Protein AF-0000000075193125 (afdb_homodimer)

Structure (mmCIF, N/CA/C/O backbone):
data_AF-0000000075193125-model_v1
#
loop_
_entity.id
_entity.type
_entity.pdbx_description
1 polymer 'Glycosyltransferase family 1 protein'
#
loop_
_atom_site.group_PDB
_atom_site.id
_atom_site.type_symbol
_atom_site.label_atom_id
_atom_site.label_alt_id
_atom_site.label_comp_id
_atom_site.label_asym_id
_atom_site.label_entity_id
_atom_site.label_seq_id
_atom_site.pdbx_PDB_ins_code
_atom_site.Cartn_x
_atom_site.Cartn_y
_atom_site.Cartn_z
_atom_site.occupancy
_atom_site.B_iso_or_equiv
_atom_site.auth_seq_id
_atom_site.auth_comp_id
_atom_site.auth_asym_id
_atom_site.auth_atom_id
_atom_site.pdbx_PDB_model_num
ATOM 1 N N . MET A 1 1 ? -21.844 15.625 8.781 1 91.94 1 MET A N 1
ATOM 2 C CA . MET A 1 1 ? -22.531 16.781 8.203 1 91.94 1 MET A CA 1
ATOM 3 C C . MET A 1 1 ? -21.875 17.203 6.895 1 91.94 1 MET A C 1
ATOM 5 O O . MET A 1 1 ? -22.562 17.656 5.973 1 91.94 1 MET A O 1
ATOM 9 N N . ALA A 1 2 ? -20.516 16.922 6.785 1 94.25 2 ALA A N 1
ATOM 10 C CA . ALA A 1 2 ? -19.859 17.203 5.504 1 94.25 2 ALA A CA 1
ATOM 11 C C . ALA A 1 2 ? -20.484 16.344 4.395 1 94.25 2 ALA A C 1
ATOM 13 O O . ALA A 1 2 ? -20.734 16.844 3.295 1 94.25 2 ALA A O 1
ATOM 14 N N . LEU A 1 3 ? -20.688 15.117 4.684 1 96.38 3 LEU A N 1
ATOM 15 C CA . LEU A 1 3 ? -21.312 14.25 3.693 1 96.38 3 LEU A CA 1
ATOM 16 C C . LEU A 1 3 ? -22.75 14.688 3.424 1 96.38 3 LEU A C 1
ATOM 18 O O . LEU A 1 3 ? -23.188 14.719 2.271 1 96.38 3 LEU A O 1
ATOM 22 N N . ALA A 1 4 ? -23.516 14.961 4.473 1 95.25 4 ALA A N 1
ATOM 23 C CA . ALA A 1 4 ? -24.891 15.422 4.297 1 95.25 4 ALA A CA 1
ATOM 24 C C . ALA A 1 4 ? -24.953 16.641 3.385 1 95.25 4 ALA A C 1
ATOM 26 O O . ALA A 1 4 ? -25.812 16.734 2.516 1 95.25 4 ALA A O 1
ATOM 27 N N . TRP A 1 5 ? -24.016 17.547 3.623 1 95.69 5 TRP A N 1
ATOM 28 C CA . TRP A 1 5 ? -23.922 18.75 2.797 1 95.69 5 TRP A CA 1
ATOM 29 C C . TRP A 1 5 ? -23.672 18.391 1.336 1 95.69 5 TRP A C 1
ATOM 31 O O . TRP A 1 5 ? -24.344 18.906 0.439 1 95.69 5 TRP A O 1
ATOM 41 N N . THR A 1 6 ? -22.797 17.453 1.043 1 96.69 6 THR A N 1
ATOM 42 C CA . THR A 1 6 ? -22.484 17.031 -0.316 1 96.69 6 THR A CA 1
ATOM 43 C C . THR A 1 6 ? -23.688 16.344 -0.96 1 96.69 6 THR A C 1
ATOM 45 O O . THR A 1 6 ? -24.016 16.625 -2.117 1 96.69 6 THR A O 1
ATOM 48 N N . VAL A 1 7 ? -24.328 15.477 -0.215 1 96.19 7 VAL A N 1
ATOM 49 C CA . VAL A 1 7 ? -25.5 14.766 -0.72 1 96.19 7 VAL A CA 1
ATOM 50 C C . VAL A 1 7 ? -26.594 15.773 -1.088 1 96.19 7 VAL A C 1
ATOM 52 O O . VAL A 1 7 ? -27.219 15.664 -2.148 1 96.19 7 VAL A O 1
ATOM 55 N N . GLY A 1 8 ? -26.844 16.734 -0.189 1 93.75 8 GLY A N 1
ATOM 56 C CA . GLY A 1 8 ? -27.828 17.766 -0.475 1 93.75 8 GLY A CA 1
ATOM 57 C C . GLY A 1 8 ? -27.562 18.5 -1.771 1 93.75 8 GLY A C 1
ATOM 58 O O . GLY A 1 8 ? -28.469 18.719 -2.572 1 93.75 8 GLY A O 1
ATOM 59 N N . ARG A 1 9 ? -26.344 18.844 -1.988 1 93.19 9 ARG A N 1
ATOM 60 C CA . ARG A 1 9 ? -25.969 19.578 -3.189 1 93.19 9 ARG A CA 1
ATOM 61 C C . ARG A 1 9 ? -26.203 18.75 -4.441 1 93.19 9 ARG A C 1
ATOM 63 O O . ARG A 1 9 ? -26.656 19.266 -5.461 1 93.19 9 ARG A O 1
ATOM 70 N N . VAL A 1 10 ? -25.844 17.469 -4.34 1 95.56 10 VAL A N 1
ATOM 71 C CA . VAL A 1 10 ? -26.016 16.594 -5.484 1 95.56 10 VAL A CA 1
ATOM 72 C C . VAL A 1 10 ? -27.5 16.375 -5.762 1 95.56 10 VAL A C 1
ATOM 74 O O . VAL A 1 10 ? -27.938 16.391 -6.918 1 95.56 10 VAL A O 1
ATOM 77 N N . LEU A 1 11 ? -28.297 16.172 -4.727 1 94.06 11 LEU A N 1
ATOM 78 C CA . LEU A 1 11 ? -29.719 15.938 -4.887 1 94.06 11 LEU A CA 1
ATOM 79 C C . LEU A 1 11 ? -30.406 17.156 -5.473 1 94.06 11 LEU A C 1
ATOM 81 O O . LEU A 1 11 ? -31.359 17.031 -6.258 1 94.06 11 LEU A O 1
ATOM 85 N N . GLU A 1 12 ? -29.953 18.312 -5.102 1 91.25 12 GLU A N 1
ATOM 86 C CA . GLU A 1 12 ? -30.531 19.547 -5.617 1 91.25 12 GLU A CA 1
ATOM 87 C C . GLU A 1 12 ? -30.328 19.656 -7.125 1 91.25 12 GLU A C 1
ATOM 89 O O . GLU A 1 12 ? -31.172 20.219 -7.828 1 91.25 12 GLU A O 1
ATOM 94 N N . ARG A 1 13 ? -29.312 19.125 -7.555 1 90.19 13 ARG A N 1
ATOM 95 C CA . ARG A 1 13 ? -28.969 19.219 -8.969 1 90.19 13 ARG A CA 1
ATOM 96 C C . ARG A 1 13 ? -29.516 18.031 -9.75 1 90.19 13 ARG A C 1
ATOM 98 O O . ARG A 1 13 ? -29.469 18.016 -10.977 1 90.19 13 ARG A O 1
ATOM 105 N N . SER A 1 14 ? -29.938 17.109 -8.984 1 87.12 14 SER A N 1
ATOM 106 C CA . SER A 1 14 ? -30.391 15.883 -9.633 1 87.12 14 SER A CA 1
ATOM 107 C C . SER A 1 14 ? -31.797 16.047 -10.195 1 87.12 14 SER A C 1
ATOM 109 O O . SER A 1 14 ? -32.688 16.594 -9.539 1 87.12 14 SER A O 1
ATOM 111 N N . VAL A 1 15 ? -31.969 15.453 -11.391 1 79.19 15 VAL A N 1
ATOM 112 C CA . VAL A 1 15 ? -33.281 15.477 -12.039 1 79.19 15 VAL A CA 1
ATOM 113 C C . VAL A 1 15 ? -34.188 14.453 -11.391 1 79.19 15 VAL A C 1
ATOM 115 O O . VAL A 1 15 ? -35.406 14.68 -11.273 1 79.19 15 VAL A O 1
ATOM 118 N N . ALA A 1 16 ? -33.594 13.289 -11.039 1 76.56 16 ALA A N 1
ATOM 119 C CA . ALA A 1 16 ? -34.375 12.195 -10.469 1 76.56 16 ALA A CA 1
ATOM 120 C C . ALA A 1 16 ? -34.938 12.578 -9.102 1 76.56 16 ALA A C 1
ATOM 122 O O . ALA A 1 16 ? -35.875 11.945 -8.609 1 76.56 16 ALA A O 1
ATOM 123 N N . GLY A 1 17 ? -34.438 13.641 -8.508 1 79.69 17 GLY A N 1
ATOM 124 C CA . GLY A 1 17 ? -34.875 14.086 -7.195 1 79.69 17 GLY A CA 1
ATOM 125 C C . GLY A 1 17 ? -34.5 13.133 -6.082 1 79.69 17 GLY A C 1
ATOM 126 O O . GLY A 1 17 ? -33.688 12.219 -6.289 1 79.69 17 GLY A O 1
ATOM 127 N N . GLY A 1 18 ? -34.844 13.422 -4.793 1 87.94 18 GLY A N 1
ATOM 128 C CA . GLY A 1 18 ? -34.562 12.648 -3.59 1 87.94 18 GLY A CA 1
ATOM 129 C C . GLY A 1 18 ? -34.562 13.5 -2.332 1 87.94 18 GLY A C 1
ATOM 130 O O . GLY A 1 18 ? -34.719 14.719 -2.396 1 87.94 18 GLY A O 1
ATOM 131 N N . SER A 1 19 ? -34.625 12.734 -1.32 1 91.38 19 SER A N 1
ATOM 132 C CA . SER A 1 19 ? -34.594 13.445 -0.047 1 91.38 19 SER A CA 1
ATOM 133 C C . SER A 1 19 ? -33.562 12.828 0.904 1 91.38 19 SER A C 1
ATOM 135 O O . SER A 1 19 ? -33.156 11.672 0.732 1 91.38 19 SER A O 1
ATOM 137 N N . LEU A 1 20 ? -33.094 13.656 1.726 1 94.62 20 LEU A N 1
ATOM 138 C CA . LEU A 1 20 ? -32.125 13.258 2.752 1 94.62 20 LEU A CA 1
ATOM 139 C C . LEU A 1 20 ? -32.719 13.484 4.148 1 94.62 20 LEU A C 1
ATOM 141 O O . LEU A 1 20 ? -33.281 14.539 4.422 1 94.62 20 LEU A O 1
ATOM 145 N N . GLN A 1 21 ? -32.625 12.484 4.957 1 94.94 21 GLN A N 1
ATOM 146 C CA . GLN A 1 21 ? -32.969 12.602 6.371 1 94.94 21 GLN A CA 1
ATOM 147 C C . GLN A 1 21 ? -31.75 12.336 7.254 1 94.94 21 GLN A C 1
ATOM 149 O O . GLN A 1 21 ? -30.984 11.406 6.996 1 94.94 21 GLN A O 1
ATOM 154 N N . VAL A 1 22 ? -31.609 13.172 8.242 1 95.62 22 VAL A N 1
ATOM 155 C CA . VAL A 1 22 ? -30.453 13.062 9.125 1 95.62 22 VAL A CA 1
ATOM 156 C C . VAL A 1 22 ? -30.906 12.609 10.516 1 95.62 22 VAL A C 1
ATOM 158 O O . VAL A 1 22 ? -31.844 13.172 11.078 1 95.62 22 VAL A O 1
ATOM 161 N N . TYR A 1 23 ? -30.328 11.516 10.969 1 94.69 23 TYR A N 1
ATOM 162 C CA . TYR A 1 23 ? -30.516 11.023 12.336 1 94.69 23 TYR A CA 1
ATOM 163 C C . TYR A 1 23 ? -29.281 11.32 13.188 1 94.69 23 TYR A C 1
ATOM 165 O O . TYR A 1 23 ? -28.188 10.844 12.891 1 94.69 23 TYR A O 1
ATOM 173 N N . ALA A 1 24 ? -29.391 12.125 14.188 1 93.62 24 ALA A N 1
ATOM 174 C CA . ALA A 1 24 ? -28.266 12.5 15.047 1 93.62 24 ALA A CA 1
ATOM 175 C C . ALA A 1 24 ? -28.766 12.938 16.422 1 93.62 24 ALA A C 1
ATOM 177 O O . ALA A 1 24 ? -29.906 13.352 16.578 1 93.62 24 ALA A O 1
ATOM 178 N N . PRO A 1 25 ? -27.875 12.742 17.422 1 90.62 25 PRO A N 1
ATOM 179 C CA . PRO A 1 25 ? -28.234 13.336 18.703 1 90.62 25 PRO A CA 1
ATOM 180 C C . PRO A 1 25 ? -28.438 14.844 18.641 1 90.62 25 PRO A C 1
ATOM 182 O O . PRO A 1 25 ? -27.688 15.531 17.938 1 90.62 25 PRO A O 1
ATOM 185 N N . SER A 1 26 ? -29.453 15.25 19.234 1 88.56 26 SER A N 1
ATOM 186 C CA . SER A 1 26 ? -29.766 16.672 19.281 1 88.56 26 SER A CA 1
ATOM 187 C C . SER A 1 26 ? -29.906 17.172 20.719 1 88.56 26 SER A C 1
ATOM 189 O O . SER A 1 26 ? -30.531 16.484 21.547 1 88.56 26 SER A O 1
ATOM 191 N N . PRO A 1 27 ? -29.375 18.391 21.172 1 88.94 27 PRO A N 1
ATOM 192 C CA . PRO A 1 27 ? -28.594 19.266 20.297 1 88.94 27 PRO A CA 1
ATOM 193 C C . PRO A 1 27 ? -27.234 18.672 19.953 1 88.94 27 PRO A C 1
ATOM 195 O O . PRO A 1 27 ? -26.734 17.812 20.656 1 88.94 27 PRO A O 1
ATOM 198 N N . PHE A 1 28 ? -26.688 19.109 18.781 1 91.62 28 PHE A N 1
ATOM 199 C CA . PHE A 1 28 ? -25.344 18.719 18.391 1 91.62 28 PHE A CA 1
ATOM 200 C C . PHE A 1 28 ? -24.344 19.109 19.469 1 91.62 28 PHE A C 1
ATOM 202 O O . PHE A 1 28 ? -24.5 20.125 20.141 1 91.62 28 PHE A O 1
ATOM 209 N N . GLY A 1 29 ? -23.375 18.266 19.594 1 89 29 GLY A N 1
ATOM 210 C CA . GLY A 1 29 ? -22.344 18.562 20.562 1 89 29 GLY A CA 1
ATOM 211 C C . GLY A 1 29 ? -21.484 19.75 20.188 1 89 29 GLY A C 1
ATOM 212 O O . GLY A 1 29 ? -21.328 20.062 19 1 89 29 GLY A O 1
ATOM 213 N N . PHE A 1 30 ? -20.984 20.469 21.234 1 92.94 30 PHE A N 1
ATOM 214 C CA . PHE A 1 30 ? -20 21.531 21.094 1 92.94 30 PHE A CA 1
ATOM 215 C C . PHE A 1 30 ? -20.531 22.641 20.188 1 92.94 30 PHE A C 1
ATOM 217 O O . PHE A 1 30 ? -19.781 23.203 19.375 1 92.94 30 PHE A O 1
ATOM 224 N N . ASP A 1 31 ? -21.812 22.891 20.234 1 91.5 31 ASP A N 1
ATOM 225 C CA . ASP A 1 31 ? -22.5 23.984 19.547 1 91.5 31 ASP A CA 1
ATOM 226 C C . ASP A 1 31 ? -22.359 23.844 18.031 1 91.5 31 ASP A C 1
ATOM 228 O O . ASP A 1 31 ? -22.219 24.844 17.328 1 91.5 31 ASP A O 1
ATOM 232 N N . PHE A 1 32 ? -22.328 22.688 17.594 1 94.38 32 PHE A N 1
ATOM 233 C CA . PHE A 1 32 ? -22.125 22.453 16.156 1 94.38 32 PHE A CA 1
ATOM 234 C C . PHE A 1 32 ? -23.359 22.891 15.367 1 94.38 32 PHE A C 1
ATOM 236 O O . PHE A 1 32 ? -23.281 23.109 14.164 1 94.38 32 PHE A O 1
ATOM 243 N N . GLN A 1 33 ? -24.5 22.984 16.031 1 93.56 33 GLN A N 1
ATOM 244 C CA . GLN A 1 33 ? -25.688 23.453 15.344 1 93.56 33 GLN A CA 1
ATOM 245 C C . GLN A 1 33 ? -25.484 24.828 14.727 1 93.56 33 GLN A C 1
ATOM 247 O O . GLN A 1 33 ? -26 25.125 13.648 1 93.56 33 GLN A O 1
ATOM 252 N N . THR A 1 34 ? -24.766 25.641 15.438 1 94.38 34 THR A N 1
ATOM 253 C CA . THR A 1 34 ? -24.484 26.984 14.93 1 94.38 34 THR A CA 1
ATOM 254 C C . THR A 1 34 ? -23.734 26.906 13.594 1 94.38 34 THR A C 1
ATOM 256 O O . THR A 1 34 ? -24.031 27.656 12.664 1 94.38 34 THR A O 1
ATOM 259 N N . VAL A 1 35 ? -22.828 25.969 13.492 1 94.31 35 VAL A N 1
ATOM 260 C CA . VAL A 1 35 ? -22.078 25.781 12.258 1 94.31 35 VAL A CA 1
ATOM 261 C C . VAL A 1 35 ? -23 25.297 11.148 1 94.31 35 VAL A C 1
ATOM 263 O O . VAL A 1 35 ? -22.953 25.812 10.023 1 94.31 35 VAL A O 1
ATOM 266 N N . VAL A 1 36 ? -23.859 24.375 11.469 1 95.31 36 VAL A N 1
ATOM 267 C CA . VAL A 1 36 ? -24.812 23.844 10.508 1 95.31 36 VAL A CA 1
ATOM 268 C C . VAL A 1 36 ? -25.688 24.969 9.945 1 95.31 36 VAL A C 1
ATOM 270 O O . VAL A 1 36 ? -25.891 25.062 8.734 1 95.31 36 VAL A O 1
ATOM 273 N N . ASP A 1 37 ? -26.141 25.828 10.852 1 94.44 37 ASP A N 1
ATOM 274 C CA . ASP A 1 37 ? -27.016 26.922 10.469 1 94.44 37 ASP A CA 1
ATOM 275 C C . ASP A 1 37 ? -26.281 27.969 9.648 1 94.44 37 ASP A C 1
ATOM 277 O O . ASP A 1 37 ? -26.75 28.406 8.602 1 94.44 37 ASP A O 1
ATOM 281 N N . ASP A 1 38 ? -25.141 28.312 10.102 1 93.5 38 ASP A N 1
ATOM 282 C CA . ASP A 1 38 ? -24.359 29.359 9.461 1 93.5 38 ASP A CA 1
ATOM 283 C C . ASP A 1 38 ? -23.953 28.953 8.039 1 93.5 38 ASP A C 1
ATOM 285 O O . ASP A 1 38 ? -23.922 29.797 7.137 1 93.5 38 ASP A O 1
ATOM 289 N N . LEU A 1 39 ? -23.688 27.656 7.871 1 93.81 39 LEU A N 1
ATOM 290 C CA . LEU A 1 39 ? -23.188 27.203 6.582 1 93.81 39 LEU A CA 1
ATOM 291 C C . LEU A 1 39 ? -24.297 26.578 5.746 1 93.81 39 LEU A C 1
ATOM 293 O O . LEU A 1 39 ? -24.062 26.094 4.637 1 93.81 39 LEU A O 1
ATOM 297 N N . ASP A 1 40 ? -25.484 26.562 6.293 1 92.44 40 ASP A N 1
ATOM 298 C CA . ASP A 1 40 ? -26.641 26.016 5.59 1 92.44 40 ASP A CA 1
ATOM 299 C C . ASP A 1 40 ? -26.375 24.594 5.133 1 92.44 40 ASP A C 1
ATOM 301 O O . ASP A 1 40 ? -26.562 24.266 3.959 1 92.44 40 ASP A O 1
ATOM 305 N N . LEU A 1 41 ? -25.844 23.766 6.066 1 94 41 LEU A N 1
ATOM 306 C CA . LEU A 1 41 ? -25.422 22.422 5.723 1 94 41 LEU A CA 1
ATOM 307 C C . LEU A 1 41 ? -26.625 21.5 5.586 1 94 41 LEU A C 1
ATOM 309 O O . LEU A 1 41 ? -26.578 20.5 4.848 1 94 41 LEU A O 1
ATOM 313 N N . TYR A 1 42 ? -27.641 21.734 6.312 1 93.12 42 TYR A N 1
ATOM 314 C CA . TYR A 1 42 ? -28.828 20.891 6.34 1 93.12 42 TYR A CA 1
ATOM 315 C C . TYR A 1 42 ? -30.031 21.688 6.863 1 93.12 42 TYR A C 1
ATOM 317 O O . TYR A 1 42 ? -29.938 22.359 7.887 1 93.12 42 TYR A O 1
ATOM 325 N N . HIS A 1 43 ? -31.141 21.5 6.145 1 89 43 HIS A N 1
ATOM 326 C CA . HIS A 1 43 ? -32.312 22.297 6.484 1 89 43 HIS A CA 1
ATOM 327 C C . HIS A 1 43 ? -33.438 21.438 6.996 1 89 43 HIS A C 1
ATOM 329 O O . HIS A 1 43 ? -34.469 21.953 7.48 1 89 43 HIS A O 1
ATOM 335 N N . GLY A 1 44 ? -33.344 20.219 6.996 1 89.38 44 GLY A N 1
ATOM 336 C CA . GLY A 1 44 ? -34.438 19.344 7.41 1 89.38 44 GLY A CA 1
ATOM 337 C C . GLY A 1 44 ? -34.438 19.078 8.906 1 89.38 44 GLY A C 1
ATOM 338 O O . GLY A 1 44 ? -33.594 19.578 9.641 1 89.38 44 GLY A O 1
ATOM 339 N N . LYS A 1 45 ? -35.469 18.422 9.305 1 92.31 45 LYS A N 1
ATOM 340 C CA . LYS A 1 45 ? -35.594 18 10.703 1 92.31 45 LYS A CA 1
ATOM 341 C C . LYS A 1 45 ? -34.5 16.984 11.055 1 92.31 45 LYS A C 1
ATOM 343 O O . LYS A 1 45 ? -34.188 16.078 10.258 1 92.31 45 LYS A O 1
ATOM 348 N N . ILE A 1 46 ? -33.906 17.219 12.273 1 94.62 46 ILE A N 1
ATOM 349 C CA . ILE A 1 46 ? -32.969 16.234 12.805 1 94.62 46 ILE A CA 1
ATOM 350 C C . ILE A 1 46 ? -33.75 15.18 13.602 1 94.62 46 ILE A C 1
ATOM 352 O O . ILE A 1 46 ? -34.406 15.508 14.586 1 94.62 46 ILE A O 1
ATOM 356 N N . HIS A 1 47 ? -33.625 13.953 13.148 1 94.5 47 HIS A N 1
ATOM 357 C CA . HIS A 1 47 ? -34.344 12.859 13.789 1 94.5 47 HIS A CA 1
ATOM 358 C C . HIS A 1 47 ? -33.5 12.203 14.875 1 94.5 47 HIS A C 1
ATOM 360 O O . HIS A 1 47 ? -32.281 12.297 14.844 1 94.5 47 HIS A O 1
ATOM 366 N N . ASN A 1 48 ? -34.188 11.602 15.805 1 94.12 48 ASN A N 1
ATOM 367 C CA . ASN A 1 48 ? -33.5 10.812 16.828 1 94.12 48 ASN A CA 1
ATOM 368 C C . ASN A 1 48 ? -32.938 9.531 16.234 1 94.12 48 ASN A C 1
ATOM 370 O O . ASN A 1 48 ? -33.625 8.766 15.578 1 94.12 48 ASN A O 1
ATOM 374 N N . PRO A 1 49 ? -31.656 9.336 16.562 1 91.62 49 PRO A N 1
ATOM 375 C CA . PRO A 1 49 ? -31.031 8.117 16.031 1 91.62 49 PRO A CA 1
ATOM 376 C C . PRO A 1 49 ? -31.766 6.848 16.438 1 91.62 49 PRO A C 1
ATOM 378 O O . PRO A 1 49 ? -31.781 5.867 15.695 1 91.62 49 PRO A O 1
ATOM 381 N N . ASP A 1 50 ? -32.375 6.805 17.578 1 90.31 50 ASP A N 1
ATOM 382 C CA . ASP A 1 50 ? -33.062 5.629 18.109 1 90.31 50 ASP A CA 1
ATOM 383 C C . ASP A 1 50 ? -34.312 5.316 17.281 1 90.31 50 ASP A C 1
ATOM 385 O O . ASP A 1 50 ? -34.844 4.215 17.375 1 90.31 50 ASP A O 1
ATOM 389 N N . ASP A 1 51 ? -34.719 6.266 16.5 1 91.94 51 ASP A N 1
ATOM 390 C CA . ASP A 1 51 ? -35.938 6.09 15.727 1 91.94 51 ASP A CA 1
ATOM 391 C C . ASP A 1 51 ? -35.625 5.473 14.359 1 91.94 51 ASP A C 1
ATOM 393 O O . ASP A 1 51 ? -36.531 5.113 13.617 1 91.94 51 ASP A O 1
ATOM 397 N N . LEU A 1 52 ? -34.375 5.352 14.023 1 91.94 52 LEU A N 1
ATOM 398 C CA . LEU A 1 52 ? -34 4.945 12.68 1 91.94 52 LEU A CA 1
ATOM 399 C C . LEU A 1 52 ? -34.594 3.594 12.32 1 91.94 52 LEU A C 1
ATOM 401 O O . LEU A 1 52 ? -35.25 3.457 11.273 1 91.94 52 LEU A O 1
ATOM 405 N N . ILE A 1 53 ? -34.438 2.588 13.195 1 91.31 53 ILE A N 1
ATOM 406 C CA . ILE A 1 53 ? -34.906 1.234 12.914 1 91.31 53 ILE A CA 1
ATOM 407 C C . ILE A 1 53 ? -36.438 1.232 12.758 1 91.31 53 ILE A C 1
ATOM 409 O O . ILE A 1 53 ? -36.969 0.598 11.844 1 91.31 53 ILE A O 1
ATOM 413 N N . ARG A 1 54 ? -37.031 1.899 13.703 1 90.56 54 ARG A N 1
ATOM 414 C CA . ARG A 1 54 ? -38.5 2.016 13.625 1 90.56 54 ARG A CA 1
ATOM 415 C C . ARG A 1 54 ? -38.938 2.623 12.297 1 90.56 54 ARG A C 1
ATOM 417 O O . ARG A 1 54 ? -39.844 2.115 11.648 1 90.56 54 ARG A O 1
ATOM 424 N N . ASP A 1 55 ? -38.281 3.65 11.906 1 91 55 ASP A N 1
ATOM 425 C CA . ASP A 1 55 ? -38.625 4.328 10.664 1 91 55 ASP A CA 1
ATOM 426 C C . ASP A 1 55 ? -38.344 3.443 9.453 1 91 55 ASP A C 1
ATOM 428 O O . ASP A 1 55 ? -39.094 3.457 8.477 1 91 55 ASP A O 1
ATOM 432 N N . LEU A 1 56 ? -37.312 2.656 9.477 1 90.81 56 LEU A N 1
ATOM 433 C CA . LEU A 1 56 ? -36.938 1.755 8.383 1 90.81 56 LEU A CA 1
ATOM 434 C C . LEU A 1 56 ? -38 0.652 8.227 1 90.81 56 LEU A C 1
ATOM 436 O O . LEU A 1 56 ? -38.219 0.167 7.121 1 90.81 56 LEU A O 1
ATOM 440 N N . ARG A 1 57 ? -38.594 0.276 9.312 1 88.56 57 ARG A N 1
ATOM 441 C CA . ARG A 1 57 ? -39.562 -0.819 9.312 1 88.56 57 ARG A CA 1
ATOM 442 C C . ARG A 1 57 ? -40.969 -0.309 9.023 1 88.56 57 ARG A C 1
ATOM 444 O O . ARG A 1 57 ? -41.875 -1.096 8.727 1 88.56 57 ARG A O 1
ATOM 451 N N . SER A 1 58 ? -41.094 0.868 9.203 1 82.62 58 SER A N 1
ATOM 452 C CA . SER A 1 58 ? -42.438 1.419 9.039 1 82.62 58 SER A CA 1
ATOM 453 C C . SER A 1 58 ? -42.969 1.189 7.629 1 82.62 58 SER A C 1
ATOM 455 O O . SER A 1 58 ? -42.25 1.431 6.648 1 82.62 58 SER A O 1
ATOM 457 N N . THR A 1 59 ? -44.125 0.403 7.5 1 66.75 59 THR A N 1
ATOM 458 C CA . THR A 1 59 ? -44.812 0.128 6.227 1 66.75 59 THR A CA 1
ATOM 459 C C . THR A 1 59 ? -45.656 1.313 5.797 1 66.75 59 THR A C 1
ATOM 461 O O . THR A 1 59 ? -46.188 1.334 4.684 1 66.75 59 THR A O 1
ATOM 464 N N . ARG A 1 60 ? -46.125 1.983 6.828 1 56.25 60 ARG A N 1
ATOM 465 C CA . ARG A 1 60 ? -47.062 3.064 6.539 1 56.25 60 ARG A CA 1
ATOM 466 C C . ARG A 1 60 ? -46.438 4.086 5.594 1 56.25 60 ARG A C 1
ATOM 468 O O . ARG A 1 60 ? -47.156 4.914 5.012 1 56.25 60 ARG A O 1
ATOM 475 N N . THR A 1 61 ? -45.156 4.598 5.902 1 57.69 61 THR A N 1
ATOM 476 C CA . THR A 1 61 ? -44.688 5.938 5.574 1 57.69 61 THR A CA 1
ATOM 477 C C . THR A 1 61 ? -44.312 6.031 4.102 1 57.69 61 THR A C 1
ATOM 479 O O . THR A 1 61 ? -43.969 5.027 3.484 1 57.69 61 THR A O 1
ATOM 482 N N . GLU A 1 62 ? -44.875 6.906 3.367 1 63.75 62 GLU A N 1
ATOM 483 C CA . GLU A 1 62 ? -44.594 7.496 2.059 1 63.75 62 GLU A CA 1
ATOM 484 C C . GLU A 1 62 ? -43.094 7.562 1.779 1 63.75 62 GLU A C 1
ATOM 486 O O . GLU A 1 62 ? -42.688 7.824 0.648 1 63.75 62 GLU A O 1
ATOM 491 N N . THR A 1 63 ? -42.344 7.102 2.777 1 73.06 63 THR A N 1
ATOM 492 C CA . THR A 1 63 ? -40.906 7.293 2.537 1 73.06 63 THR A CA 1
ATOM 493 C C . THR A 1 63 ? -40.188 5.949 2.4 1 73.06 63 THR A C 1
ATOM 495 O O . THR A 1 63 ? -40.281 5.109 3.299 1 73.06 63 THR A O 1
ATOM 498 N N . ILE A 1 64 ? -39.75 5.652 1.295 1 83.06 64 ILE A N 1
ATOM 499 C CA . ILE A 1 64 ? -38.906 4.473 1.042 1 83.06 64 ILE A CA 1
ATOM 500 C C . ILE A 1 64 ? -37.438 4.855 1.076 1 83.06 64 ILE A C 1
ATOM 502 O O . ILE A 1 64 ? -37.031 5.797 0.399 1 83.06 64 ILE A O 1
ATOM 506 N N . TYR A 1 65 ? -36.75 4.195 2.037 1 91.38 65 TYR A N 1
ATOM 507 C CA . TYR A 1 65 ? -35.312 4.441 2.156 1 91.38 65 TYR A CA 1
ATOM 508 C C . TYR A 1 65 ? -34.531 3.539 1.215 1 91.38 65 TYR A C 1
ATOM 510 O O . TYR A 1 65 ? -34.562 2.312 1.343 1 91.38 65 TYR A O 1
ATOM 518 N N . ASP A 1 66 ? -33.781 4.156 0.323 1 93 66 ASP A N 1
ATOM 519 C CA . ASP A 1 66 ? -33 3.4 -0.637 1 93 66 ASP A CA 1
ATOM 520 C C . ASP A 1 66 ? -31.562 3.229 -0.142 1 93 66 ASP A C 1
ATOM 522 O O . ASP A 1 66 ? -30.859 2.307 -0.562 1 93 66 ASP A O 1
ATOM 526 N N . ILE A 1 67 ? -31.094 4.191 0.682 1 95.31 67 ILE A N 1
ATOM 527 C CA . ILE A 1 67 ? -29.734 4.191 1.181 1 95.31 67 ILE A CA 1
ATOM 528 C C . ILE A 1 67 ? -29.719 4.535 2.668 1 95.31 67 ILE A C 1
ATOM 530 O O . ILE A 1 67 ? -30.438 5.434 3.107 1 95.31 67 ILE A O 1
ATOM 534 N N . VAL A 1 68 ? -29.016 3.801 3.408 1 95.31 68 VAL A N 1
ATOM 535 C CA . VAL A 1 68 ? -28.734 4.117 4.805 1 95.31 68 VAL A CA 1
ATOM 536 C C . VAL A 1 68 ? -27.234 4.355 4.98 1 95.31 68 VAL A C 1
ATOM 538 O O . VAL A 1 68 ? -26.422 3.5 4.621 1 95.31 68 VAL A O 1
ATOM 541 N N . ILE A 1 69 ? -26.875 5.492 5.461 1 96 69 ILE A N 1
ATOM 542 C CA . ILE A 1 69 ? -25.469 5.844 5.691 1 96 69 ILE A CA 1
ATOM 543 C C . ILE A 1 69 ? -25.203 5.918 7.191 1 96 69 ILE A C 1
ATOM 545 O O . ILE A 1 69 ? -25.859 6.664 7.914 1 96 69 ILE A O 1
ATOM 549 N N . LEU A 1 70 ? -24.234 5.16 7.574 1 95 70 LEU A N 1
ATOM 550 C CA . LEU A 1 70 ? -23.781 5.234 8.961 1 95 70 LEU A CA 1
ATOM 551 C C . LEU A 1 70 ? -22.625 6.215 9.102 1 95 70 LEU A C 1
ATOM 553 O O . LEU A 1 70 ? -21.562 6.016 8.5 1 95 70 LEU A O 1
ATOM 557 N N . GLY A 1 71 ? -22.797 7.266 9.883 1 93 71 GLY A N 1
ATOM 558 C CA . GLY A 1 71 ? -21.828 8.336 10.023 1 93 71 GLY A CA 1
ATOM 559 C C . GLY A 1 71 ? -20.484 7.848 10.547 1 93 71 GLY A C 1
ATOM 560 O O . GLY A 1 71 ? -19.438 8.289 10.078 1 93 71 GLY A O 1
ATOM 561 N N . THR A 1 72 ? -20.5 6.98 11.562 1 91.5 72 THR A N 1
ATOM 562 C CA . THR A 1 72 ? -19.328 6.301 12.109 1 91.5 72 THR A CA 1
ATOM 563 C C . THR A 1 72 ? -19.641 4.832 12.391 1 91.5 72 THR A C 1
ATOM 565 O O . THR A 1 72 ? -20.062 4.484 13.492 1 91.5 72 THR A O 1
ATOM 568 N N . CYS A 1 73 ? -19.312 4.035 11.414 1 91.44 73 CYS A N 1
ATOM 569 C CA . CYS A 1 73 ? -19.703 2.631 11.492 1 91.44 73 CYS A CA 1
ATOM 570 C C . CYS A 1 73 ? -19.094 1.969 12.727 1 91.44 73 CYS A C 1
ATOM 572 O O . CYS A 1 73 ? -19.703 1.089 13.328 1 91.44 73 CYS A O 1
ATOM 574 N N . GLU A 1 74 ? -17.984 2.453 13.102 1 86.31 74 GLU A N 1
ATOM 575 C CA . GLU A 1 74 ? -17.297 1.933 14.281 1 86.31 74 GLU A CA 1
ATOM 576 C C . GLU A 1 74 ? -18.141 2.146 15.539 1 86.31 74 GLU A C 1
ATOM 578 O O . GLU A 1 74 ? -18.031 1.395 16.516 1 86.31 74 GLU A O 1
ATOM 583 N N . ILE A 1 75 ? -19.031 3.135 15.469 1 82.75 75 ILE A N 1
ATOM 584 C CA . ILE A 1 75 ? -19.812 3.531 16.641 1 82.75 75 ILE A CA 1
ATOM 585 C C . ILE A 1 75 ? -21.281 3.211 16.406 1 82.75 75 ILE A C 1
ATOM 587 O O . ILE A 1 75 ? -21.953 2.645 17.281 1 82.75 75 ILE A O 1
ATOM 591 N N . ASP A 1 76 ? -21.781 3.613 15.242 1 80.38 76 ASP A N 1
ATOM 592 C CA . ASP A 1 76 ? -23.188 3.475 14.922 1 80.38 76 ASP A CA 1
ATOM 593 C C . ASP A 1 76 ? -23.594 2.004 14.836 1 80.38 76 ASP A C 1
ATOM 595 O O . ASP A 1 76 ? -24.75 1.655 15.094 1 80.38 76 ASP A O 1
ATOM 599 N N . GLY A 1 77 ? -22.641 1.218 14.797 1 66.56 77 GLY A N 1
ATOM 600 C CA . GLY A 1 77 ? -22.688 -0.235 14.758 1 66.56 77 GLY A CA 1
ATOM 601 C C . GLY A 1 77 ? -23.656 -0.766 13.727 1 66.56 77 GLY A C 1
ATOM 602 O O . GLY A 1 77 ? -24.672 -0.128 13.43 1 66.56 77 GLY A O 1
ATOM 603 N N . LEU A 1 78 ? -23.156 -1.766 12.992 1 71.06 78 LEU A N 1
ATOM 604 C CA . LEU A 1 78 ? -23.938 -2.725 12.219 1 71.06 78 LEU A CA 1
ATOM 605 C C . LEU A 1 78 ? -24.594 -3.758 13.125 1 71.06 78 LEU A C 1
ATOM 607 O O . LEU A 1 78 ? -23.906 -4.453 13.883 1 71.06 78 LEU A O 1
ATOM 611 N N . ASN A 1 79 ? -25.891 -3.387 13.609 1 74.88 79 ASN A N 1
ATOM 612 C CA . ASN A 1 79 ? -26.453 -4.32 14.57 1 74.88 79 ASN A CA 1
ATOM 613 C C . ASN A 1 79 ? -27.469 -5.25 13.922 1 74.88 79 ASN A C 1
ATOM 615 O O . ASN A 1 79 ? -27.828 -5.074 12.758 1 74.88 79 ASN A O 1
ATOM 619 N N . ASP A 1 80 ? -27.75 -6.188 14.727 1 85.69 80 ASP A N 1
ATOM 620 C CA . ASP A 1 80 ? -28.641 -7.246 14.273 1 85.69 80 ASP A CA 1
ATOM 621 C C . ASP A 1 80 ? -30 -6.676 13.867 1 85.69 80 ASP A C 1
ATOM 623 O O . ASP A 1 80 ? -30.641 -7.18 12.938 1 85.69 80 ASP A O 1
ATOM 627 N N . GLU A 1 81 ? -30.297 -5.605 14.492 1 88.94 81 GLU A N 1
ATOM 628 C CA . GLU A 1 81 ? -31.594 -5.02 14.195 1 88.94 81 GLU A CA 1
ATOM 629 C C . GLU A 1 81 ? -31.609 -4.391 12.805 1 88.94 81 GLU A C 1
ATOM 631 O O . GLU A 1 81 ? -32.625 -4.469 12.094 1 88.94 81 GLU A O 1
ATOM 636 N N . LEU A 1 82 ? -30.516 -3.76 12.484 1 92.56 82 LEU A N 1
ATOM 637 C CA . LEU A 1 82 ? -30.438 -3.158 11.164 1 92.56 82 LEU A CA 1
ATOM 638 C C . LEU A 1 82 ? -30.484 -4.227 10.078 1 92.56 82 LEU A C 1
ATOM 640 O O . LEU A 1 82 ? -31.156 -4.062 9.062 1 92.56 82 LEU A O 1
ATOM 644 N N . LEU A 1 83 ? -29.797 -5.293 10.289 1 92.88 83 LEU A N 1
ATOM 645 C CA . LEU A 1 83 ? -29.797 -6.402 9.352 1 92.88 83 LEU A CA 1
ATOM 646 C C . LEU A 1 83 ? -31.188 -7.008 9.234 1 92.88 83 LEU A C 1
ATOM 648 O O . LEU A 1 83 ? -31.656 -7.316 8.125 1 92.88 83 LEU A O 1
ATOM 652 N N . ALA A 1 84 ? -31.844 -7.18 10.391 1 93 84 ALA A N 1
ATOM 653 C CA . ALA A 1 84 ? -33.188 -7.703 10.398 1 93 84 ALA A CA 1
ATOM 654 C C . ALA A 1 84 ? -34.125 -6.789 9.609 1 93 84 ALA A C 1
ATOM 656 O O . ALA A 1 84 ? -35 -7.266 8.859 1 93 84 ALA A O 1
ATOM 657 N N . ALA A 1 85 ? -34 -5.496 9.852 1 92.19 85 ALA A N 1
ATOM 658 C CA . ALA A 1 85 ? -34.812 -4.535 9.117 1 92.19 85 ALA A CA 1
ATOM 659 C C . ALA A 1 85 ? -34.594 -4.684 7.609 1 92.19 85 ALA A C 1
ATOM 661 O O . ALA A 1 85 ? -35.562 -4.59 6.832 1 92.19 85 ALA A O 1
ATOM 662 N N . TRP A 1 86 ? -33.406 -4.934 7.168 1 93.62 86 TRP A N 1
ATOM 663 C CA . TRP A 1 86 ? -33.125 -5.156 5.758 1 93.62 86 TRP A CA 1
ATOM 664 C C . TRP A 1 86 ? -33.781 -6.434 5.254 1 93.62 86 TRP A C 1
ATOM 666 O O . TRP A 1 86 ? -34.406 -6.438 4.191 1 93.62 86 TRP A O 1
ATOM 676 N N . ASP A 1 87 ? -33.688 -7.492 6.023 1 93.75 87 ASP A N 1
ATOM 677 C CA . ASP A 1 87 ? -34.219 -8.797 5.633 1 93.75 87 ASP A CA 1
ATOM 678 C C . ASP A 1 87 ? -35.719 -8.75 5.512 1 93.75 87 ASP A C 1
ATOM 680 O O . ASP A 1 87 ? -36.312 -9.469 4.699 1 93.75 87 ASP A O 1
ATOM 684 N N . GLU A 1 88 ? -36.312 -7.969 6.316 1 92.5 88 GLU A N 1
ATOM 685 C CA . GLU A 1 88 ? -37.781 -7.891 6.371 1 92.5 88 GLU A CA 1
ATOM 686 C C . GLU A 1 88 ? -38.344 -7.152 5.156 1 92.5 88 GLU A C 1
ATOM 688 O O . GLU A 1 88 ? -39.5 -7.293 4.824 1 92.5 88 GLU A O 1
ATOM 693 N N . ARG A 1 89 ? -37.5 -6.426 4.574 1 90.62 89 ARG A N 1
ATOM 694 C CA . ARG A 1 89 ? -37.969 -5.672 3.412 1 90.62 89 ARG A CA 1
ATOM 695 C C . ARG A 1 89 ? -38.062 -6.57 2.184 1 90.62 89 ARG A C 1
ATOM 697 O O . ARG A 1 89 ? -37.312 -7.539 2.053 1 90.62 89 ARG A O 1
ATOM 704 N N . ASP A 1 90 ? -39.031 -6.203 1.326 1 88.5 90 ASP A N 1
ATOM 705 C CA . ASP A 1 90 ? -39.188 -6.965 0.088 1 88.5 90 ASP A CA 1
ATOM 706 C C . ASP A 1 90 ? -38 -6.707 -0.849 1 88.5 90 ASP A C 1
ATOM 708 O O . ASP A 1 90 ? -37.312 -5.703 -0.711 1 88.5 90 ASP A O 1
ATOM 712 N N . GLU A 1 91 ? -37.781 -7.547 -1.755 1 86.75 91 GLU A N 1
ATOM 713 C CA . GLU A 1 91 ? -36.625 -7.562 -2.631 1 86.75 91 GLU A CA 1
ATOM 714 C C . GLU A 1 91 ? -36.5 -6.27 -3.432 1 86.75 91 GLU A C 1
ATOM 716 O O . GLU A 1 91 ? -35.406 -5.809 -3.73 1 86.75 91 GLU A O 1
ATOM 721 N N . HIS A 1 92 ? -37.594 -5.672 -3.67 1 85.06 92 HIS A N 1
ATOM 722 C CA . HIS A 1 92 ? -37.594 -4.484 -4.516 1 85.06 92 HIS A CA 1
ATOM 723 C C . HIS A 1 92 ? -37.469 -3.215 -3.682 1 85.06 92 HIS A C 1
ATOM 725 O O . HIS A 1 92 ? -37.312 -2.119 -4.23 1 85.06 92 HIS A O 1
ATOM 731 N N . HIS A 1 93 ? -37.406 -3.363 -2.34 1 87.56 93 HIS A N 1
ATOM 732 C CA . HIS A 1 93 ? -37.344 -2.191 -1.476 1 87.56 93 HIS A CA 1
ATOM 733 C C . HIS A 1 93 ? -36.156 -2.268 -0.521 1 87.56 93 HIS A C 1
ATOM 735 O O . HIS A 1 93 ? -36.125 -1.562 0.49 1 87.56 93 HIS A O 1
ATOM 741 N N . LYS A 1 94 ? -35.219 -3.133 -0.814 1 91.31 94 LYS A N 1
ATOM 742 C CA . LYS A 1 94 ? -34.031 -3.246 0.001 1 91.31 94 LYS A CA 1
ATOM 743 C C . LYS A 1 94 ? -33.156 -1.991 -0.109 1 91.31 94 LYS A C 1
ATOM 745 O O . LYS A 1 94 ? -33.219 -1.285 -1.119 1 91.31 94 LYS A O 1
ATOM 750 N N . PHE A 1 95 ? -32.531 -1.644 0.974 1 92.69 95 PHE A N 1
ATOM 751 C CA . PHE A 1 95 ? -31.688 -0.456 0.943 1 92.69 95 PHE A CA 1
ATOM 752 C C . PHE A 1 95 ? -30.203 -0.842 0.884 1 92.69 95 PHE A C 1
ATOM 754 O O . PHE A 1 95 ? -29.844 -1.953 1.27 1 92.69 95 PHE A O 1
ATOM 761 N N . LYS A 1 96 ? -29.375 0.041 0.386 1 94.31 96 LYS A N 1
ATOM 762 C CA . LYS A 1 96 ? -27.922 -0.069 0.435 1 94.31 96 LYS A CA 1
ATOM 763 C C . LYS A 1 96 ? -27.375 0.543 1.718 1 94.31 96 LYS A C 1
ATOM 765 O O . LYS A 1 96 ? -27.859 1.579 2.178 1 94.31 96 LYS A O 1
ATOM 770 N N . LEU A 1 97 ? -26.422 -0.147 2.234 1 95.44 97 LEU A N 1
ATOM 771 C CA . LEU A 1 97 ? -25.766 0.35 3.447 1 95.44 97 LEU A CA 1
ATOM 772 C C . LEU A 1 97 ? -24.406 0.954 3.133 1 95.44 97 LEU A C 1
ATOM 774 O O . LEU A 1 97 ? -23.562 0.304 2.508 1 95.44 97 LEU A O 1
ATOM 778 N N . ILE A 1 98 ? -24.219 2.195 3.5 1 96.12 98 ILE A N 1
ATOM 779 C CA . ILE A 1 98 ? -22.938 2.861 3.354 1 96.12 98 ILE A CA 1
ATOM 780 C C . ILE A 1 98 ? -22.312 3.086 4.727 1 96.12 98 ILE A C 1
ATOM 782 O O . ILE A 1 98 ? -22.953 3.646 5.621 1 96.12 98 ILE A O 1
ATOM 786 N N . CYS A 1 99 ? -21.078 2.66 4.852 1 95.56 99 CYS A N 1
ATOM 787 C CA . CYS A 1 99 ? -20.375 2.732 6.129 1 95.56 99 CYS A CA 1
ATOM 788 C C . CYS A 1 99 ? -19.203 3.713 6.055 1 95.56 99 CYS A C 1
ATOM 790 O O . CYS A 1 99 ? -18.203 3.443 5.391 1 95.56 99 CYS A O 1
ATOM 792 N N . ILE A 1 100 ? -19.344 4.84 6.723 1 96.69 100 ILE A N 1
ATOM 793 C CA . ILE A 1 100 ? -18.203 5.746 6.871 1 96.69 100 ILE A CA 1
ATOM 794 C C . ILE A 1 100 ? -17.266 5.219 7.949 1 96.69 100 ILE A C 1
ATOM 796 O O . ILE A 1 100 ? -17.703 4.863 9.047 1 96.69 100 ILE A O 1
ATOM 800 N N . VAL A 1 101 ? -16 5.113 7.594 1 95.19 101 VAL A N 1
ATOM 801 C CA . VAL A 1 101 ? -15.039 4.531 8.516 1 95.19 101 VAL A CA 1
ATOM 802 C C . VAL A 1 101 ? -13.805 5.43 8.609 1 95.19 101 VAL A C 1
ATOM 804 O O . VAL A 1 101 ? -13.469 6.133 7.652 1 95.19 101 VAL A O 1
ATOM 807 N N . HIS A 1 102 ? -13.109 5.402 9.836 1 94.19 102 HIS A N 1
ATOM 808 C CA . HIS A 1 102 ? -11.984 6.281 10.102 1 94.19 102 HIS A CA 1
ATOM 809 C C . HIS A 1 102 ? -10.742 5.484 10.5 1 94.19 102 HIS A C 1
ATOM 811 O O . HIS A 1 102 ? -9.625 6.008 10.469 1 94.19 102 HIS A O 1
ATOM 817 N N . ASP A 1 103 ? -11 4.262 10.906 1 94.81 103 ASP A N 1
ATOM 818 C CA . ASP A 1 103 ? -9.906 3.498 11.508 1 94.81 103 ASP A CA 1
ATOM 819 C C . ASP A 1 103 ? -10.031 2.012 11.18 1 94.81 103 ASP A C 1
ATOM 821 O O . ASP A 1 103 ? -10.961 1.344 11.641 1 94.81 103 ASP A O 1
ATOM 825 N N . VAL A 1 104 ? -9.055 1.48 10.523 1 95.88 104 VAL A N 1
ATOM 826 C CA . VAL A 1 104 ? -9.055 0.087 10.094 1 95.88 104 VAL A CA 1
ATOM 827 C C . VAL A 1 104 ? -8.844 -0.829 11.297 1 95.88 104 VAL A C 1
ATOM 829 O O . VAL A 1 104 ? -9.312 -1.971 11.305 1 95.88 104 VAL A O 1
ATOM 832 N N . THR A 1 105 ? -8.195 -0.348 12.336 1 93.44 105 THR A N 1
ATOM 833 C CA . THR A 1 105 ? -7.758 -1.199 13.43 1 93.44 105 THR A CA 1
ATOM 834 C C . THR A 1 105 ? -8.867 -1.363 14.469 1 93.44 105 THR A C 1
ATOM 836 O O . THR A 1 105 ? -8.742 -2.172 15.391 1 93.44 105 THR A O 1
ATOM 839 N N . ASP A 1 106 ? -9.836 -0.578 14.383 1 92.19 106 ASP A N 1
ATOM 840 C CA . ASP A 1 106 ? -11 -0.847 15.219 1 92.19 106 ASP A CA 1
ATOM 841 C C . ASP A 1 106 ? -11.797 -2.035 14.68 1 92.19 106 ASP A C 1
ATOM 843 O O . ASP A 1 106 ? -12.594 -1.887 13.75 1 92.19 106 ASP A O 1
ATOM 847 N N . THR A 1 107 ? -11.641 -3.121 15.289 1 90.81 107 THR A N 1
ATOM 848 C CA . THR A 1 107 ? -12.148 -4.352 14.695 1 90.81 107 THR A CA 1
ATOM 849 C C . THR A 1 107 ? -13.406 -4.816 15.414 1 90.81 107 THR A C 1
ATOM 851 O O . THR A 1 107 ? -14.023 -5.812 15.023 1 90.81 107 THR A O 1
ATOM 854 N N . THR A 1 108 ? -13.852 -4.191 16.453 1 88.06 108 THR A N 1
ATOM 855 C CA . THR A 1 108 ? -14.945 -4.66 17.297 1 88.06 108 THR A CA 1
ATOM 856 C C . THR A 1 108 ? -16.234 -4.797 16.484 1 88.06 108 THR A C 1
ATOM 858 O O . THR A 1 108 ? -17 -5.73 16.688 1 88.06 108 THR A O 1
ATOM 861 N N . TRP A 1 109 ? -16.406 -3.984 15.547 1 89.5 109 TRP A N 1
ATOM 862 C CA . TRP A 1 109 ? -17.641 -3.945 14.766 1 89.5 109 TRP A CA 1
ATOM 863 C C . TRP A 1 109 ? -17.484 -4.738 13.469 1 89.5 109 TRP A C 1
ATOM 865 O O . TRP A 1 109 ? -18.484 -5.035 12.797 1 89.5 109 TRP A O 1
ATOM 875 N N . GLN A 1 110 ? -16.375 -5.184 13.094 1 90.94 110 GLN A N 1
ATOM 876 C CA . GLN A 1 110 ? -16.062 -5.633 11.742 1 90.94 110 GLN A CA 1
ATOM 877 C C . GLN A 1 110 ? -16.594 -7.039 11.5 1 90.94 110 GLN A C 1
ATOM 879 O O . GLN A 1 110 ? -16.891 -7.41 10.359 1 90.94 110 GLN A O 1
ATOM 884 N N . PRO A 1 111 ? -16.766 -7.891 12.531 1 89.56 111 PRO A N 1
ATOM 885 C CA . PRO A 1 111 ? -17.328 -9.219 12.266 1 89.56 111 PRO A CA 1
ATOM 886 C C . PRO A 1 111 ? -18.703 -9.164 11.617 1 89.56 111 PRO A C 1
ATOM 888 O O . PRO A 1 111 ? -19.078 -10.07 10.867 1 89.56 111 PRO A O 1
ATOM 891 N N . VAL A 1 112 ? -19.438 -8.117 11.844 1 90.31 112 VAL A N 1
ATOM 892 C CA . VAL A 1 112 ? -20.797 -8 11.32 1 90.31 112 VAL A CA 1
ATOM 893 C C . VAL A 1 112 ? -20.75 -7.73 9.812 1 90.31 112 VAL A C 1
ATOM 895 O O . VAL A 1 112 ? -21.75 -7.859 9.125 1 90.31 112 VAL A O 1
ATOM 898 N N . ILE A 1 113 ? -19.609 -7.352 9.273 1 92.88 113 ILE A N 1
ATOM 899 C CA . ILE A 1 113 ? -19.453 -7.039 7.855 1 92.88 113 ILE A CA 1
ATOM 900 C C . ILE A 1 113 ? -19.797 -8.266 7.016 1 92.88 113 ILE A C 1
ATOM 902 O O . ILE A 1 113 ? -20.375 -8.141 5.934 1 92.88 113 ILE A O 1
ATOM 906 N N . THR A 1 114 ? -19.516 -9.438 7.539 1 94.38 114 THR A N 1
ATOM 907 C CA . THR A 1 114 ? -19.672 -10.68 6.785 1 94.38 114 THR A CA 1
ATOM 908 C C . THR A 1 114 ? -21.109 -10.852 6.316 1 94.38 114 THR A C 1
ATOM 910 O O . THR A 1 114 ? -21.359 -11.133 5.145 1 94.38 114 THR A O 1
ATOM 913 N N . GLU A 1 115 ? -22.047 -10.625 7.207 1 92.88 115 GLU A N 1
ATOM 914 C CA . GLU A 1 115 ? -23.453 -10.812 6.871 1 92.88 115 GLU A CA 1
ATOM 915 C C . GLU A 1 115 ? -23.922 -9.797 5.828 1 92.88 115 GLU A C 1
ATOM 917 O O . GLU A 1 115 ? -24.719 -10.117 4.945 1 92.88 115 GLU A O 1
ATOM 922 N N . TRP A 1 116 ? -23.422 -8.617 5.906 1 93.69 116 TRP A N 1
ATOM 923 C CA . TRP A 1 116 ? -23.797 -7.574 4.957 1 93.69 116 TRP A CA 1
ATOM 924 C C . TRP A 1 116 ? -23.141 -7.824 3.596 1 93.69 116 TRP A C 1
ATOM 926 O O . TRP A 1 116 ? -23.781 -7.617 2.557 1 93.69 116 TRP A O 1
ATOM 936 N N . THR A 1 117 ? -21.891 -8.242 3.627 1 94.5 117 THR A N 1
ATOM 937 C CA . THR A 1 117 ? -21.172 -8.523 2.391 1 94.5 117 THR A CA 1
ATOM 938 C C . THR A 1 117 ? -21.828 -9.68 1.633 1 94.5 117 THR A C 1
ATOM 940 O O . THR A 1 117 ? -21.953 -9.625 0.408 1 94.5 117 THR A O 1
ATOM 943 N N . ARG A 1 118 ? -22.266 -10.672 2.363 1 93.38 118 ARG A N 1
ATOM 944 C CA . ARG A 1 118 ? -22.953 -11.812 1.753 1 93.38 118 ARG A CA 1
ATOM 945 C C . ARG A 1 118 ? -24.188 -11.367 0.984 1 93.38 118 ARG A C 1
ATOM 947 O O . ARG A 1 118 ? -24.547 -11.969 -0.032 1 93.38 118 ARG A O 1
ATOM 954 N N . ARG A 1 119 ? -24.797 -10.336 1.441 1 91.88 119 ARG A N 1
ATOM 955 C CA . ARG A 1 119 ? -26.031 -9.828 0.854 1 91.88 119 ARG A CA 1
ATOM 956 C C . ARG A 1 119 ? -25.734 -8.828 -0.263 1 91.88 119 ARG A C 1
ATOM 958 O O . ARG A 1 119 ? -26.656 -8.344 -0.925 1 91.88 119 ARG A O 1
ATOM 965 N N . ASN A 1 120 ? -24.422 -8.492 -0.448 1 92.25 120 ASN A N 1
ATOM 966 C CA . ASN A 1 120 ? -23.984 -7.582 -1.499 1 92.25 120 ASN A CA 1
ATOM 967 C C . ASN A 1 120 ? -24.672 -6.227 -1.395 1 92.25 120 ASN A C 1
ATOM 969 O O . ASN A 1 120 ? -25.156 -5.695 -2.393 1 92.25 120 ASN A O 1
ATOM 973 N N . THR A 1 121 ? -24.781 -5.695 -0.184 1 92.88 121 THR A N 1
ATOM 974 C CA . THR A 1 121 ? -25.562 -4.48 0.014 1 92.88 121 THR A CA 1
ATOM 975 C C . THR A 1 121 ? -24.766 -3.443 0.799 1 92.88 121 THR A C 1
ATOM 977 O O . THR A 1 121 ? -25.266 -2.357 1.093 1 92.88 121 THR A O 1
ATOM 980 N N . ILE A 1 122 ? -23.484 -3.695 1.111 1 94.62 122 ILE A N 1
ATOM 981 C CA . ILE A 1 122 ? -22.703 -2.787 1.942 1 94.62 122 ILE A CA 1
ATOM 982 C C . ILE A 1 122 ? -21.609 -2.145 1.106 1 94.62 122 ILE A C 1
ATOM 984 O O . ILE A 1 122 ? -21.047 -2.785 0.216 1 94.62 122 ILE A O 1
ATOM 988 N N . ARG A 1 123 ? -21.344 -0.914 1.354 1 96 123 ARG A N 1
ATOM 989 C CA . ARG A 1 123 ? -20.266 -0.119 0.767 1 96 123 ARG A CA 1
ATOM 990 C C . ARG A 1 123 ? -19.531 0.678 1.838 1 96 123 ARG A C 1
ATOM 992 O O . ARG A 1 123 ? -20.141 1.139 2.807 1 96 123 ARG A O 1
ATOM 999 N N . PHE A 1 124 ? -18.25 0.813 1.646 1 96.75 124 PHE A N 1
ATOM 1000 C CA . PHE A 1 124 ? -17.453 1.566 2.607 1 96.75 124 PHE A CA 1
ATOM 1001 C C . PHE A 1 124 ? -17.094 2.943 2.059 1 96.75 124 PHE A C 1
ATOM 1003 O O . PHE A 1 124 ? -16.828 3.09 0.865 1 96.75 124 PHE A O 1
ATOM 1010 N N . LEU A 1 125 ? -17.062 3.891 2.93 1 97.69 125 LEU A N 1
ATOM 1011 C CA . LEU A 1 125 ? -16.781 5.277 2.566 1 97.69 125 LEU A CA 1
ATOM 1012 C C . LEU A 1 125 ? -15.797 5.906 3.541 1 97.69 125 LEU A C 1
ATOM 1014 O O . LEU A 1 125 ? -16.172 6.781 4.328 1 97.69 125 LEU A O 1
ATOM 1018 N N . PRO A 1 126 ? -14.523 5.461 3.482 1 97.62 126 PRO A N 1
ATOM 1019 C CA . PRO A 1 126 ? -13.5 6.082 4.328 1 97.62 126 PRO A CA 1
ATOM 1020 C C . PRO A 1 126 ? -13.312 7.566 4.027 1 97.62 126 PRO A C 1
ATOM 1022 O O . PRO A 1 126 ? -13.734 8.047 2.971 1 97.62 126 PRO A O 1
ATOM 1025 N N . ILE A 1 127 ? -12.641 8.227 4.949 1 97.5 127 ILE A N 1
ATOM 1026 C CA . ILE A 1 127 ? -12.539 9.68 4.82 1 97.5 127 ILE A CA 1
ATOM 1027 C C . ILE A 1 127 ? -11.141 10.055 4.352 1 97.5 127 ILE A C 1
ATOM 1029 O O . ILE A 1 127 ? -10.773 11.234 4.352 1 97.5 127 ILE A O 1
ATOM 1033 N N . SER A 1 128 ? -10.328 9.094 4.094 1 97.56 128 SER A N 1
ATOM 1034 C CA . SER A 1 128 ? -8.992 9.305 3.539 1 97.56 128 SER A CA 1
ATOM 1035 C C . SER A 1 128 ? -8.539 8.086 2.734 1 97.56 128 SER A C 1
ATOM 1037 O O . SER A 1 128 ? -8.938 6.957 3.025 1 97.56 128 SER A O 1
ATOM 1039 N N . GLU A 1 129 ? -7.648 8.359 1.756 1 97.25 129 GLU A N 1
ATOM 1040 C CA . GLU A 1 129 ? -7.25 7.312 0.82 1 97.25 129 GLU A CA 1
ATOM 1041 C C . GLU A 1 129 ? -6.465 6.211 1.527 1 97.25 129 GLU A C 1
ATOM 1043 O O . GLU A 1 129 ? -6.621 5.031 1.21 1 97.25 129 GLU A O 1
ATOM 1048 N N . HIS A 1 130 ? -5.594 6.578 2.457 1 97.62 130 HIS A N 1
ATOM 1049 C CA . HIS A 1 130 ? -4.805 5.539 3.107 1 97.62 130 HIS A CA 1
ATOM 1050 C C . HIS A 1 130 ? -5.691 4.617 3.941 1 97.62 130 HIS A C 1
ATOM 1052 O O . HIS A 1 130 ? -5.391 3.432 4.09 1 97.62 130 HIS A O 1
ATOM 1058 N N . VAL A 1 131 ? -6.762 5.129 4.473 1 97.88 131 VAL A N 1
ATOM 1059 C CA . VAL A 1 131 ? -7.707 4.285 5.195 1 97.88 131 VAL A CA 1
ATOM 1060 C C . VAL A 1 131 ? -8.414 3.346 4.219 1 97.88 131 VAL A C 1
ATOM 1062 O O . VAL A 1 131 ? -8.57 2.154 4.5 1 97.88 131 VAL A O 1
ATOM 1065 N N . ALA A 1 132 ? -8.844 3.889 3.107 1 98.19 132 ALA A N 1
ATOM 1066 C CA . ALA A 1 132 ? -9.422 3.057 2.057 1 98.19 132 ALA A CA 1
ATOM 1067 C C . ALA A 1 132 ? -8.484 1.906 1.69 1 98.19 132 ALA A C 1
ATOM 1069 O O . ALA A 1 132 ? -8.914 0.752 1.612 1 98.19 132 ALA A O 1
ATOM 1070 N N . ASN A 1 133 ? -7.277 2.23 1.492 1 96.62 133 ASN A N 1
ATOM 1071 C CA . ASN A 1 133 ? -6.297 1.209 1.145 1 96.62 133 ASN A CA 1
ATOM 1072 C C . ASN A 1 133 ? -6.145 0.175 2.256 1 96.62 133 ASN A C 1
ATOM 1074 O O . ASN A 1 133 ? -5.977 -1.016 1.985 1 96.62 133 ASN A O 1
ATOM 1078 N N . GLY A 1 134 ? -6.133 0.694 3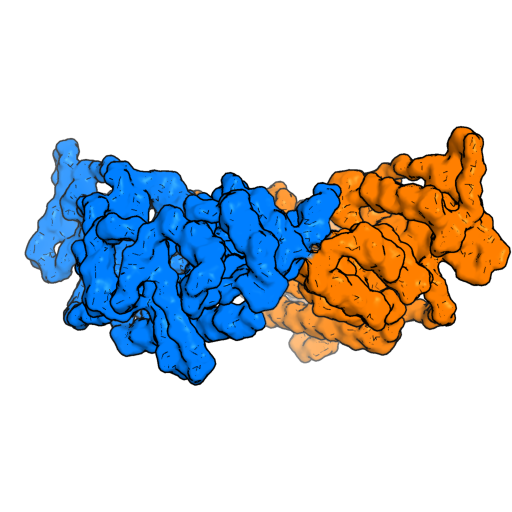.508 1 96.5 134 GLY A N 1
ATOM 1079 C CA . GLY A 1 134 ? -6.105 -0.228 4.633 1 96.5 134 GLY A CA 1
ATOM 1080 C C . GLY A 1 134 ? -7.25 -1.226 4.613 1 96.5 134 GLY A C 1
ATOM 1081 O O . GLY A 1 134 ? -7.039 -2.422 4.82 1 96.5 134 GLY A O 1
ATOM 1082 N N . PHE A 1 135 ? -8.367 -0.779 4.328 1 97.44 135 PHE A N 1
ATOM 1083 C CA . PHE A 1 135 ? -9.523 -1.665 4.262 1 97.44 135 PHE A CA 1
ATOM 1084 C C . PHE A 1 135 ? -9.43 -2.59 3.053 1 97.44 135 PHE A C 1
ATOM 1086 O O . PHE A 1 135 ? -9.789 -3.764 3.135 1 97.44 135 PHE A O 1
ATOM 1093 N N . ARG A 1 136 ? -9 -2.068 1.925 1 96.94 136 ARG A N 1
ATOM 1094 C CA . ARG A 1 136 ? -8.82 -2.941 0.768 1 96.94 136 ARG A CA 1
ATOM 1095 C C . ARG A 1 136 ? -7.914 -4.117 1.104 1 96.94 136 ARG A C 1
ATOM 1097 O O . ARG A 1 136 ? -8.203 -5.258 0.744 1 96.94 136 ARG A O 1
ATOM 1104 N N . GLN A 1 137 ? -6.848 -3.838 1.754 1 95 137 GLN A N 1
ATOM 1105 C CA . GLN A 1 137 ? -5.93 -4.895 2.162 1 95 137 GLN A CA 1
ATOM 1106 C C . GLN A 1 137 ? -6.609 -5.875 3.115 1 95 137 GLN A C 1
ATOM 1108 O O . GLN A 1 137 ? -6.473 -7.094 2.963 1 95 137 GLN A O 1
ATOM 1113 N N . LEU A 1 138 ? -7.277 -5.34 4.09 1 96 138 LEU A N 1
ATOM 1114 C CA . LEU A 1 138 ? -8 -6.18 5.039 1 96 138 LEU A CA 1
ATOM 1115 C C . LEU A 1 138 ? -8.984 -7.094 4.316 1 96 138 LEU A C 1
ATOM 1117 O O . LEU A 1 138 ? -9.039 -8.297 4.59 1 96 138 LEU A O 1
ATOM 1121 N N . PHE A 1 139 ? -9.719 -6.512 3.395 1 97.12 139 PHE A N 1
ATOM 1122 C CA . PHE A 1 139 ? -10.727 -7.277 2.668 1 97.12 139 PHE A CA 1
ATOM 1123 C C . PHE A 1 139 ? -10.078 -8.352 1.808 1 97.12 139 PHE A C 1
ATOM 1125 O O . PHE A 1 139 ? -10.609 -9.453 1.67 1 97.12 139 PHE A O 1
ATOM 1132 N N . ASP A 1 140 ? -8.961 -8.07 1.263 1 96.12 140 ASP A N 1
ATOM 1133 C CA . ASP A 1 140 ? -8.219 -9.078 0.507 1 96.12 140 ASP A CA 1
ATOM 1134 C C . ASP A 1 140 ? -7.828 -10.258 1.396 1 96.12 140 ASP A C 1
ATOM 1136 O O . ASP A 1 140 ? -7.949 -11.414 0.991 1 96.12 140 ASP A O 1
ATOM 1140 N N . ILE A 1 141 ? -7.352 -9.914 2.531 1 95.31 141 ILE A N 1
ATOM 1141 C CA . ILE A 1 141 ? -6.941 -10.945 3.479 1 95.31 141 ILE A CA 1
ATOM 1142 C C . ILE A 1 141 ? -8.148 -11.805 3.863 1 95.31 141 ILE A C 1
ATOM 1144 O O . ILE A 1 141 ? -8.062 -13.031 3.881 1 95.31 141 ILE A O 1
ATOM 1148 N N . LEU A 1 142 ? -9.258 -11.18 4.148 1 96.25 142 LEU A N 1
ATOM 1149 C CA . LEU A 1 142 ? -10.469 -11.891 4.535 1 96.25 142 LEU A CA 1
ATOM 1150 C C . LEU A 1 142 ? -11 -12.727 3.381 1 96.25 142 LEU A C 1
ATOM 1152 O O . LEU A 1 142 ? -11.516 -13.828 3.596 1 96.25 142 LEU A O 1
ATOM 1156 N N . ALA A 1 143 ? -10.883 -12.242 2.182 1 96.56 143 ALA A N 1
ATOM 1157 C CA . ALA A 1 143 ? -11.336 -12.984 1.004 1 96.56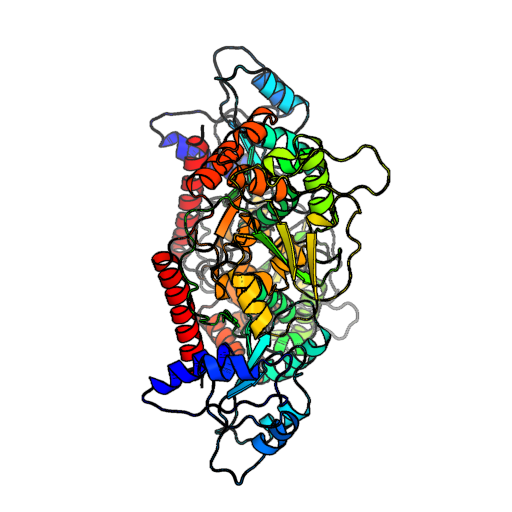 143 ALA A CA 1
ATOM 1158 C C . ALA A 1 143 ? -10.586 -14.305 0.867 1 96.56 143 ALA A C 1
ATOM 1160 O O . ALA A 1 143 ? -11.117 -15.266 0.312 1 96.56 143 ALA A O 1
ATOM 1161 N N . ASP A 1 144 ? -9.406 -14.383 1.385 1 93.56 144 ASP A N 1
ATOM 1162 C CA . ASP A 1 144 ? -8.57 -15.57 1.286 1 93.56 144 ASP A CA 1
ATOM 1163 C C . ASP A 1 144 ? -8.602 -16.375 2.584 1 93.56 144 ASP A C 1
ATOM 1165 O O . ASP A 1 144 ? -7.707 -17.188 2.84 1 93.56 144 ASP A O 1
ATOM 1169 N N . SER A 1 145 ? -9.609 -16.156 3.389 1 93.69 145 SER A N 1
ATOM 1170 C CA . SER A 1 145 ? -9.695 -16.797 4.695 1 93.69 145 SER A CA 1
ATOM 1171 C C . SER A 1 145 ? -9.883 -18.312 4.566 1 93.69 145 SER A C 1
ATOM 1173 O O . SER A 1 145 ? -10.523 -18.781 3.625 1 93.69 145 SER A O 1
ATOM 1175 N N . ASP A 1 146 ? -9.375 -19.016 5.531 1 91.12 146 ASP A N 1
ATOM 1176 C CA . ASP A 1 146 ? -9.609 -20.453 5.598 1 91.12 146 ASP A CA 1
ATOM 1177 C C . ASP A 1 146 ? -11.031 -20.766 6.059 1 91.12 146 ASP A C 1
ATOM 1179 O O . ASP A 1 146 ? -11.531 -21.875 5.852 1 91.12 146 ASP A O 1
ATOM 1183 N N . ASP A 1 147 ? -11.578 -19.797 6.719 1 94.44 147 ASP A N 1
ATOM 1184 C CA . ASP A 1 147 ? -12.969 -19.938 7.141 1 94.44 147 ASP A CA 1
ATOM 1185 C C . ASP A 1 147 ? -13.922 -19.797 5.953 1 94.44 147 ASP A C 1
ATOM 1187 O O . ASP A 1 147 ? -13.984 -18.734 5.336 1 94.44 147 ASP A O 1
ATOM 1191 N N . GLU A 1 148 ? -14.633 -20.844 5.68 1 93 148 GLU A N 1
ATOM 1192 C CA . GLU A 1 148 ? -15.5 -20.891 4.504 1 93 148 GLU A CA 1
ATOM 1193 C C . GLU A 1 148 ? -16.547 -19.781 4.555 1 93 148 GLU A C 1
ATOM 1195 O O . GLU A 1 148 ? -16.891 -19.188 3.523 1 93 148 GLU A O 1
ATOM 1200 N N . GLU A 1 149 ? -17.109 -19.547 5.75 1 94.06 149 GLU A N 1
ATOM 1201 C CA . GLU A 1 149 ? -18.125 -18.516 5.895 1 94.06 149 GLU A CA 1
ATOM 1202 C C . GLU A 1 149 ? -17.578 -17.141 5.523 1 94.06 149 GLU A C 1
ATOM 1204 O O . GLU A 1 149 ? -18.266 -16.359 4.859 1 94.06 149 GLU A O 1
ATOM 1209 N N . ILE A 1 150 ? -16.344 -16.906 5.883 1 96.06 150 ILE A N 1
ATOM 1210 C CA . ILE A 1 150 ? -15.711 -15.617 5.605 1 96.06 150 ILE A CA 1
ATOM 1211 C C . ILE A 1 150 ? -15.273 -15.57 4.141 1 96.06 150 ILE A C 1
ATOM 1213 O O . ILE A 1 150 ? -15.562 -14.602 3.436 1 96.06 150 ILE A O 1
ATOM 1217 N N . ARG A 1 151 ? -14.695 -16.562 3.65 1 95.19 151 ARG A N 1
ATOM 1218 C CA . ARG A 1 151 ? -14.164 -16.641 2.293 1 95.19 151 ARG A CA 1
ATOM 1219 C C . ARG A 1 151 ? -15.281 -16.484 1.262 1 95.19 151 ARG A C 1
ATOM 1221 O O . ARG A 1 151 ? -15.078 -15.867 0.213 1 95.19 151 ARG A O 1
ATOM 1228 N N . SER A 1 152 ? -16.453 -17.031 1.623 1 94.75 152 SER A N 1
ATOM 1229 C CA . SER A 1 152 ? -17.562 -17.062 0.672 1 94.75 152 SER A CA 1
ATOM 1230 C C . SER A 1 152 ? -18.391 -15.781 0.757 1 94.75 152 SER A C 1
ATOM 1232 O O . SER A 1 152 ? -19.375 -15.633 0.03 1 94.75 152 SER A O 1
ATOM 1234 N N . ALA A 1 153 ? -17.984 -14.875 1.604 1 95.62 153 ALA A N 1
ATOM 1235 C CA . ALA A 1 153 ? -18.812 -13.703 1.885 1 95.62 153 ALA A CA 1
ATOM 1236 C C . ALA A 1 153 ? -18.734 -12.688 0.75 1 95.62 153 ALA A C 1
ATOM 1238 O O . ALA A 1 153 ? -19.625 -11.859 0.586 1 95.62 153 ALA A O 1
ATOM 1239 N N . GLY A 1 154 ? -17.672 -12.711 0.016 1 95.88 154 GLY A N 1
ATOM 1240 C CA . GLY A 1 154 ? -17.531 -11.797 -1.111 1 95.88 154 GLY A CA 1
ATOM 1241 C C . GLY A 1 154 ? -16.719 -10.555 -0.779 1 95.88 154 GLY A C 1
ATOM 1242 O O . GLY A 1 154 ? -16.906 -9.508 -1.404 1 95.88 154 GLY A O 1
ATOM 1243 N N . TYR A 1 155 ? -15.773 -10.68 0.168 1 96.88 155 TYR A N 1
ATOM 1244 C CA . TYR A 1 155 ? -14.961 -9.547 0.613 1 96.88 155 TYR A CA 1
ATOM 1245 C C . TYR A 1 155 ? -14.164 -8.961 -0.544 1 96.88 155 TYR A C 1
ATOM 1247 O O . TYR A 1 155 ? -13.867 -7.766 -0.559 1 96.88 155 TYR A O 1
ATOM 1255 N N . GLU A 1 156 ? -13.852 -9.766 -1.493 1 95.38 156 GLU A N 1
ATOM 1256 C CA . GLU A 1 156 ? -13.039 -9.359 -2.637 1 95.38 156 GLU A CA 1
ATOM 1257 C C . GLU A 1 156 ? -13.766 -8.312 -3.484 1 95.38 156 GLU A C 1
ATOM 1259 O O . GLU A 1 156 ? -13.133 -7.559 -4.223 1 95.38 156 GLU A O 1
ATOM 1264 N N . HIS A 1 157 ? -14.992 -8.188 -3.354 1 95.44 157 HIS A N 1
ATOM 1265 C CA . HIS A 1 157 ? -15.789 -7.367 -4.258 1 95.44 157 HIS A CA 1
ATOM 1266 C C . HIS A 1 157 ? -16.422 -6.188 -3.523 1 95.44 157 HIS A C 1
ATOM 1268 O O . HIS A 1 157 ? -17.234 -5.461 -4.086 1 95.44 157 HIS A O 1
ATOM 1274 N N . LEU A 1 158 ? -16.062 -5.977 -2.322 1 95.88 158 LEU A N 1
ATOM 1275 C CA . LEU A 1 158 ? -16.656 -4.895 -1.537 1 95.88 158 LEU A CA 1
ATOM 1276 C C . LEU A 1 158 ? -16.234 -3.537 -2.09 1 95.88 158 LEU A C 1
ATOM 1278 O O . LEU A 1 158 ? -15.047 -3.244 -2.191 1 95.88 158 LEU A O 1
ATOM 1282 N N . PRO A 1 159 ? -17.219 -2.729 -2.439 1 96.19 159 PRO A N 1
ATOM 1283 C CA . PRO A 1 159 ? -16.859 -1.413 -2.98 1 96.19 159 PRO A CA 1
ATOM 1284 C C . PRO A 1 159 ? -16.375 -0.443 -1.906 1 96.19 159 PRO A C 1
ATOM 1286 O O . PRO A 1 159 ? -16.891 -0.444 -0.787 1 96.19 159 PRO A O 1
ATOM 1289 N N . ILE A 1 160 ? -15.422 0.326 -2.23 1 97.38 160 ILE A N 1
ATOM 1290 C CA . ILE A 1 160 ? -14.875 1.354 -1.352 1 97.38 160 ILE A CA 1
ATOM 1291 C C . ILE A 1 160 ? -14.672 2.648 -2.135 1 97.38 160 ILE A C 1
ATOM 1293 O O . ILE A 1 160 ? -14.047 2.648 -3.197 1 97.38 160 ILE A O 1
ATOM 1297 N N . ASP A 1 161 ? -15.242 3.705 -1.701 1 97.56 161 ASP A N 1
ATOM 1298 C CA . ASP A 1 161 ? -14.992 5.062 -2.18 1 97.56 161 ASP A CA 1
ATOM 1299 C C . ASP A 1 161 ? -14.492 5.957 -1.05 1 97.56 161 ASP A C 1
ATOM 1301 O O . ASP A 1 161 ? -14.469 5.551 0.113 1 97.56 161 ASP A O 1
ATOM 1305 N N . VAL A 1 162 ? -14 7.125 -1.426 1 98.31 162 VAL A N 1
ATOM 1306 C CA . VAL A 1 162 ? -13.453 8.023 -0.409 1 98.31 162 VAL A CA 1
ATOM 1307 C C . VAL A 1 162 ? -14.172 9.367 -0.469 1 98.31 162 VAL A C 1
ATOM 1309 O O . VAL A 1 162 ? -14.344 9.938 -1.548 1 98.31 162 VAL A O 1
ATOM 1312 N N . HIS A 1 163 ? -14.672 9.797 0.621 1 98.38 163 HIS A N 1
ATOM 1313 C CA . HIS A 1 163 ? -15.25 11.125 0.773 1 98.38 163 HIS A CA 1
ATOM 1314 C C . HIS A 1 163 ? -14.492 11.945 1.816 1 98.38 163 HIS A C 1
ATOM 1316 O O . HIS A 1 163 ? -14.477 11.586 2.996 1 98.38 163 HIS A O 1
ATOM 1322 N N . ILE A 1 164 ? -13.891 13.031 1.389 1 98.19 164 ILE A N 1
ATOM 1323 C CA . ILE A 1 164 ? -13.086 13.875 2.271 1 98.19 164 ILE A CA 1
ATOM 1324 C C . ILE A 1 164 ? -13.984 14.883 2.98 1 98.19 164 ILE A C 1
ATOM 1326 O O . ILE A 1 164 ? -14.625 15.711 2.334 1 98.19 164 ILE A O 1
ATOM 1330 N N . PRO A 1 165 ? -13.992 14.852 4.281 1 97.31 165 PRO A N 1
ATOM 1331 C CA . PRO A 1 165 ? -14.945 15.68 5.023 1 97.31 165 PRO A CA 1
ATOM 1332 C C . PRO A 1 165 ? -14.445 17.109 5.238 1 97.31 165 PRO A C 1
ATOM 1334 O O . PRO A 1 165 ? -14.117 17.484 6.367 1 97.31 165 PRO A O 1
ATOM 1337 N N . VAL A 1 166 ? -14.508 17.938 4.242 1 97.19 166 VAL A N 1
ATOM 1338 C CA . VAL A 1 166 ? -14.055 19.328 4.297 1 97.19 166 VAL A CA 1
ATOM 1339 C C . VAL A 1 166 ? -15.227 20.266 4.031 1 97.19 166 VAL A C 1
ATOM 1341 O O . VAL A 1 166 ? -15.875 20.172 2.982 1 97.19 166 VAL A O 1
ATOM 1344 N N . LEU A 1 167 ? -15.508 21.141 4.984 1 96.12 167 LEU A N 1
ATOM 1345 C CA . LEU A 1 167 ? -16.562 22.141 4.844 1 96.12 167 LEU A CA 1
ATOM 1346 C C . LEU A 1 167 ? -16.016 23.453 4.289 1 96.12 167 LEU A C 1
ATOM 1348 O O . LEU A 1 167 ? -14.797 23.672 4.297 1 96.12 167 LEU A O 1
ATOM 1352 N N . ASP A 1 168 ? -16.922 24.219 3.795 1 92.56 168 ASP A N 1
ATOM 1353 C CA . ASP A 1 168 ? -16.547 25.562 3.365 1 92.56 168 ASP A CA 1
ATOM 1354 C C . ASP A 1 168 ? -16.781 26.578 4.484 1 92.56 168 ASP A C 1
ATOM 1356 O O . ASP A 1 168 ? -17.859 27.141 4.609 1 92.56 168 ASP A O 1
ATOM 1360 N N . LEU A 1 169 ? -15.766 26.859 5.18 1 93.81 169 LEU A N 1
ATOM 1361 C CA . LEU A 1 169 ? -15.891 27.766 6.312 1 93.81 169 LEU A CA 1
ATOM 1362 C C . LEU A 1 169 ? -15.641 29.219 5.879 1 93.81 169 LEU A C 1
ATOM 1364 O O . LEU A 1 169 ? -15.648 30.125 6.707 1 93.81 169 LEU A O 1
ATOM 1368 N N . GLY A 1 170 ? -15.445 29.375 4.59 1 88.62 170 GLY A N 1
ATOM 1369 C CA . GLY A 1 170 ? -15.172 30.719 4.102 1 88.62 170 GLY A CA 1
ATOM 1370 C C . GLY A 1 170 ? -13.758 31.188 4.406 1 88.62 170 GLY A C 1
ATOM 1371 O O . GLY A 1 170 ? -12.977 30.469 5.031 1 88.62 170 GLY A O 1
ATOM 1372 N N . ASP A 1 171 ? -13.477 32.375 3.887 1 84.06 171 ASP A N 1
ATOM 1373 C CA . ASP A 1 171 ? -12.133 32.938 4.031 1 84.06 171 ASP A CA 1
ATOM 1374 C C . ASP A 1 171 ? -12.102 34.031 5.105 1 84.06 171 ASP A C 1
ATOM 1376 O O . ASP A 1 171 ? -13.078 34.75 5.285 1 84.06 171 ASP A O 1
ATOM 1380 N N . LYS A 1 172 ? -11.055 33.844 5.883 1 76.31 172 LYS A N 1
ATOM 1381 C CA . LYS A 1 172 ? -10.805 35.031 6.719 1 76.31 172 LYS A CA 1
ATOM 1382 C C . LYS A 1 172 ? -10.18 36.156 5.914 1 76.31 172 LYS A C 1
ATOM 1384 O O . LYS A 1 172 ? -9.547 35.906 4.883 1 76.31 172 LYS A O 1
ATOM 1389 N N . PRO A 1 173 ? -10.445 37.344 6.547 1 68.06 173 PRO A N 1
ATOM 1390 C CA . PRO A 1 173 ? -9.781 38.438 5.879 1 68.06 173 PRO A CA 1
ATOM 1391 C C . PRO A 1 173 ? -8.266 38.281 5.797 1 68.06 173 PRO A C 1
ATOM 1393 O O . PRO A 1 173 ? -7.664 37.656 6.684 1 68.06 173 PRO A O 1
ATOM 1396 N N . ASP A 1 174 ? -7.789 38.719 4.562 1 66.06 174 ASP A N 1
ATOM 1397 C CA . ASP A 1 174 ? -6.352 38.656 4.324 1 66.06 174 ASP A CA 1
ATOM 1398 C C . ASP A 1 174 ? -5.566 39.344 5.426 1 66.06 174 ASP A C 1
ATOM 1400 O O . ASP A 1 174 ? -5.973 40.406 5.898 1 66.06 174 ASP A O 1
ATOM 1404 N N . ARG A 1 175 ? -4.758 38.594 6.008 1 65.69 175 ARG A N 1
ATOM 1405 C CA . ARG A 1 175 ? -3.84 39.219 6.953 1 65.69 175 ARG A CA 1
ATOM 1406 C C . ARG A 1 175 ? -2.602 39.75 6.242 1 65.69 175 ARG A C 1
ATOM 1408 O O . ARG A 1 175 ? -2.113 39.125 5.289 1 65.69 175 ARG A O 1
ATOM 1415 N N . PRO A 1 176 ? -2.258 41.094 6.41 1 59.38 176 PRO A N 1
ATOM 1416 C CA . PRO A 1 176 ? -1.002 41.562 5.836 1 59.38 176 PRO A CA 1
ATOM 1417 C C . PRO A 1 176 ? 0.181 40.656 6.137 1 59.38 176 PRO A C 1
ATOM 1419 O O . PRO A 1 176 ? 0.119 39.844 7.07 1 59.38 176 PRO A O 1
ATOM 1422 N N . PHE A 1 177 ? 1.216 40.844 5.074 1 61.22 177 PHE A N 1
ATOM 1423 C CA . PHE A 1 177 ? 2.451 40.094 5.164 1 61.22 177 PHE A CA 1
ATOM 1424 C C . PHE A 1 177 ? 2.986 40.094 6.59 1 61.22 177 PHE A C 1
ATOM 1426 O O . PHE A 1 177 ? 3.129 41.125 7.207 1 61.22 177 PHE A O 1
ATOM 1433 N N . ARG A 1 178 ? 2.951 38.875 7.188 1 79.38 178 ARG A N 1
ATOM 1434 C CA . ARG A 1 178 ? 3.389 38.875 8.578 1 79.38 178 ARG A CA 1
ATOM 1435 C C . ARG A 1 178 ? 4.418 37.75 8.82 1 79.38 178 ARG A C 1
ATOM 1437 O O . ARG A 1 178 ? 4.641 36.906 7.961 1 79.38 178 ARG A O 1
ATOM 1444 N N . THR A 1 179 ? 5.355 38 9.672 1 91.81 179 THR A N 1
ATOM 1445 C CA . THR A 1 179 ? 6.262 37 10.242 1 91.81 179 THR A CA 1
ATOM 1446 C C . THR A 1 179 ? 5.492 35.812 10.758 1 91.81 179 THR A C 1
ATOM 1448 O O . THR A 1 179 ? 4.449 35.969 11.398 1 91.81 179 THR A O 1
ATOM 1451 N N . LEU A 1 180 ? 5.891 34.562 10.227 1 96.5 180 LEU A N 1
ATOM 1452 C CA . LEU A 1 180 ? 5.277 33.375 10.75 1 96.5 180 LEU A CA 1
ATOM 1453 C C . LEU A 1 180 ? 5.328 33.344 12.273 1 96.5 180 LEU A C 1
ATOM 1455 O O . LEU A 1 180 ? 6.41 33.344 12.867 1 96.5 180 LEU A O 1
ATOM 1459 N N . SER A 1 181 ? 4.184 33.375 12.891 1 96.19 181 SER A N 1
ATOM 1460 C CA . SER A 1 181 ? 4.203 33.562 14.336 1 96.19 181 SER A CA 1
ATOM 1461 C C . SER A 1 181 ? 3.285 32.562 15.039 1 96.19 181 SER A C 1
ATOM 1463 O O . SER A 1 181 ? 3.594 32.094 16.125 1 96.19 181 SER A O 1
ATOM 1465 N N . ASN A 1 182 ? 2.15 32.219 14.461 1 96.75 182 ASN A N 1
ATOM 1466 C CA . ASN A 1 182 ? 1.168 31.359 15.109 1 96.75 182 ASN A CA 1
ATOM 1467 C C . ASN A 1 182 ? 1.156 29.969 14.484 1 96.75 182 ASN A C 1
ATOM 1469 O O . ASN A 1 182 ? 0.689 29.781 13.359 1 96.75 182 ASN A O 1
ATOM 1473 N N . VAL A 1 183 ? 1.622 29.016 15.227 1 98.56 183 VAL A N 1
ATOM 1474 C CA . VAL A 1 183 ? 1.658 27.625 14.781 1 98.56 183 VAL A CA 1
ATOM 1475 C C . VAL A 1 183 ? 0.77 26.781 15.68 1 98.56 183 VAL A C 1
ATOM 1477 O O . VAL A 1 183 ? 0.677 27.031 16.891 1 98.56 183 VAL A O 1
ATOM 1480 N N . VAL A 1 184 ? 0.128 25.781 15.039 1 98.69 184 VAL A N 1
ATOM 1481 C CA . VAL A 1 184 ? -0.849 25.047 15.836 1 98.69 184 VAL A CA 1
ATOM 1482 C C . VAL A 1 184 ? -0.61 23.547 15.688 1 98.69 184 VAL A C 1
ATOM 1484 O O . VAL A 1 184 ? -0.258 23.078 14.609 1 98.69 184 VAL A O 1
ATOM 1487 N N . ILE A 1 185 ? -0.717 22.781 16.75 1 98.56 185 ILE A N 1
ATOM 1488 C CA . ILE A 1 185 ? -0.943 21.344 16.781 1 98.56 185 ILE A CA 1
ATOM 1489 C C . ILE A 1 185 ? -2.359 21.062 17.281 1 98.56 185 ILE A C 1
ATOM 1491 O O . ILE A 1 185 ? -2.734 21.469 18.375 1 98.5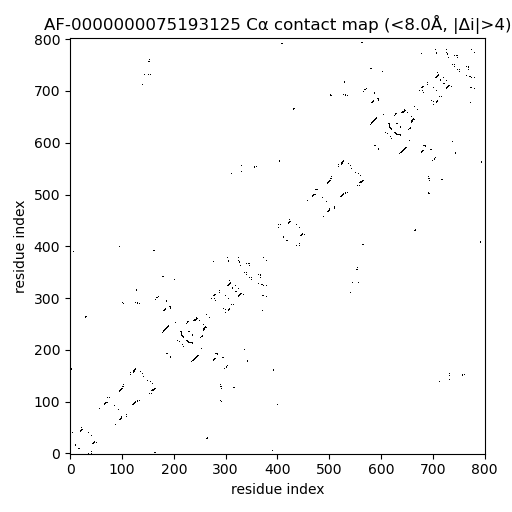6 185 ILE A O 1
ATOM 1495 N N . GLN A 1 186 ? -3.068 20.469 16.422 1 97.44 186 GLN A N 1
ATOM 1496 C CA . GLN A 1 186 ? -4.457 20.156 16.734 1 97.44 186 GLN A CA 1
ATOM 1497 C C . GLN A 1 186 ? -4.637 18.672 17 1 97.44 186 GLN A C 1
ATOM 1499 O O . GLN A 1 186 ? -4.148 17.828 16.234 1 97.44 186 GLN A O 1
ATOM 1504 N N . GLY A 1 187 ? -5.312 18.297 18.078 1 93.69 187 GLY A N 1
ATOM 1505 C CA . GLY A 1 187 ? -5.602 16.906 18.406 1 93.69 187 GLY A CA 1
ATOM 1506 C C . GLY A 1 187 ? -5.582 16.625 19.906 1 93.69 187 GLY A C 1
ATOM 1507 O O . GLY A 1 187 ? -5.629 17.562 20.703 1 93.69 187 GLY A O 1
ATOM 1508 N N . SER A 1 188 ? -5.594 15.344 20.297 1 92.69 188 SER A N 1
ATOM 1509 C CA . SER A 1 188 ? -5.527 14.961 21.688 1 92.69 188 SER A CA 1
ATOM 1510 C C . SER A 1 188 ? -4.156 15.266 22.281 1 92.69 188 SER A C 1
ATOM 1512 O O . SER A 1 188 ? -3.135 15.133 21.609 1 92.69 188 SER A O 1
ATOM 1514 N N . PHE A 1 189 ? -4.16 15.695 23.516 1 95.25 189 PHE A N 1
ATOM 1515 C CA . PHE A 1 189 ? -2.908 15.984 24.203 1 95.25 189 PHE A CA 1
ATOM 1516 C C . PHE A 1 189 ? -2.295 14.711 24.781 1 95.25 189 PHE A C 1
ATOM 1518 O O . PHE A 1 189 ? -2.088 14.602 25.984 1 95.25 189 PHE A O 1
ATOM 1525 N N . THR A 1 190 ? -2.113 13.789 23.938 1 93.81 190 THR A N 1
ATOM 1526 C CA . THR A 1 190 ? -1.506 12.516 24.297 1 93.81 190 THR A CA 1
ATOM 1527 C C . THR A 1 190 ? -0.203 12.305 23.531 1 93.81 190 THR A C 1
ATOM 1529 O O . THR A 1 190 ? -0.166 12.453 22.297 1 93.81 190 THR A O 1
ATOM 1532 N N . LYS A 1 191 ? 0.797 11.93 24.25 1 94.06 191 LYS A N 1
ATOM 1533 C CA . LYS A 1 191 ? 2.141 11.82 23.688 1 94.06 191 LYS A CA 1
ATOM 1534 C C . LYS A 1 191 ? 2.258 10.609 22.766 1 94.06 191 LYS A C 1
ATOM 1536 O O . LYS A 1 191 ? 3.189 10.516 21.969 1 94.06 191 LYS A O 1
ATOM 1541 N N . SER A 1 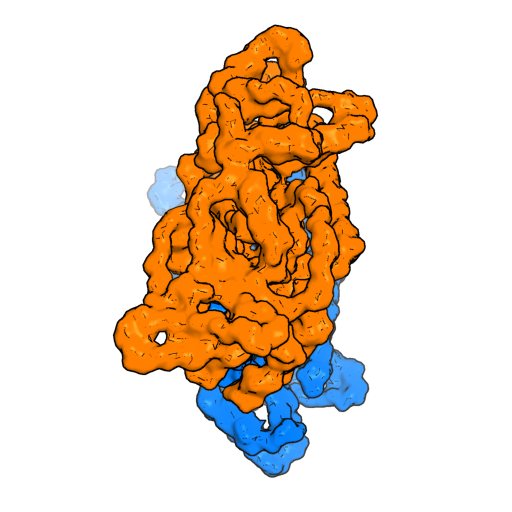192 ? 1.335 9.688 22.859 1 92.44 192 SER A N 1
ATOM 1542 C CA . SER A 1 192 ? 1.344 8.531 21.969 1 92.44 192 SER A CA 1
ATOM 1543 C C . SER A 1 192 ? 0.778 8.883 20.594 1 92.44 192 SER A C 1
ATOM 1545 O O . SER A 1 192 ? 0.995 8.148 19.625 1 92.44 192 SER A O 1
ATOM 1547 N N . ARG A 1 193 ? 0.099 9.961 20.5 1 93.38 193 ARG A N 1
ATOM 1548 C CA . ARG A 1 193 ? -0.536 10.344 19.25 1 93.38 193 ARG A CA 1
ATOM 1549 C C . ARG A 1 193 ? 0.233 11.469 18.578 1 93.38 193 ARG A C 1
ATOM 1551 O O . ARG A 1 193 ? 0.366 11.492 17.344 1 93.38 193 ARG A O 1
ATOM 1558 N N . ARG A 1 194 ? 0.709 12.375 19.375 1 96.25 194 ARG A N 1
ATOM 1559 C CA . ARG A 1 194 ? 1.471 13.508 18.859 1 96.25 194 ARG A CA 1
ATOM 1560 C C . ARG A 1 194 ? 2.859 13.57 19.484 1 96.25 194 ARG A C 1
ATOM 1562 O O . ARG A 1 194 ? 3.02 13.312 20.672 1 96.25 194 ARG A O 1
ATOM 1569 N N . ASP A 1 195 ? 3.787 14.023 18.703 1 96.12 195 ASP A N 1
ATOM 1570 C CA . ASP A 1 195 ? 5.188 14.047 19.109 1 96.12 195 ASP A CA 1
ATOM 1571 C C . ASP A 1 195 ? 5.508 15.32 19.891 1 96.12 195 ASP A C 1
ATOM 1573 O O . ASP A 1 195 ? 6.449 16.047 19.562 1 96.12 195 ASP A O 1
ATOM 1577 N N . TYR A 1 196 ? 4.848 15.531 20.984 1 97.44 196 TYR A N 1
ATOM 1578 C CA . TYR A 1 196 ? 5.023 16.719 21.797 1 97.44 196 TYR A CA 1
ATOM 1579 C C . TYR A 1 196 ? 6.426 16.781 22.391 1 97.44 196 TYR A C 1
ATOM 1581 O O . TYR A 1 196 ? 7.043 17.844 22.438 1 97.44 196 TYR A O 1
ATOM 1589 N N . ASP A 1 197 ? 6.941 15.648 22.781 1 95.75 197 ASP A N 1
ATOM 1590 C CA . ASP A 1 197 ? 8.25 15.617 23.438 1 95.75 197 ASP A CA 1
ATOM 1591 C C . ASP A 1 197 ? 9.328 16.188 22.516 1 95.75 197 ASP A C 1
ATOM 1593 O O . ASP A 1 197 ? 10.031 17.125 22.891 1 95.75 197 ASP A O 1
ATOM 1597 N N . ASN A 1 198 ? 9.383 15.703 21.344 1 96.31 198 ASN A N 1
ATOM 1598 C CA . ASN A 1 198 ? 10.406 16.188 20.438 1 96.31 198 ASN A CA 1
ATOM 1599 C C . ASN A 1 198 ? 10.141 17.641 20.016 1 96.31 198 ASN A C 1
ATOM 1601 O O . ASN A 1 198 ? 11.078 18.422 19.828 1 96.31 198 ASN A O 1
ATOM 1605 N N . ILE A 1 199 ? 8.922 18.031 19.875 1 98.12 199 ILE A N 1
ATOM 1606 C CA . ILE A 1 199 ? 8.586 19.406 19.516 1 98.12 199 ILE A CA 1
ATOM 1607 C C . ILE A 1 199 ? 9.07 20.359 20.594 1 98.12 199 ILE A C 1
ATOM 1609 O O . ILE A 1 199 ? 9.734 21.359 20.312 1 98.12 199 ILE A O 1
ATOM 1613 N N . PHE A 1 200 ? 8.766 19.984 21.844 1 98.31 200 PHE A N 1
ATOM 1614 C CA . PHE A 1 200 ? 9.18 20.844 22.953 1 98.31 200 PHE A CA 1
ATOM 1615 C C . PHE A 1 200 ? 10.695 20.859 23.094 1 98.31 200 PHE A C 1
ATOM 1617 O O . PHE A 1 200 ? 11.297 21.922 23.266 1 98.31 200 PHE A O 1
ATOM 1624 N N . ASP A 1 201 ? 11.289 19.703 23 1 97.69 201 ASP A N 1
ATOM 1625 C CA . ASP A 1 201 ? 12.742 19.609 23.109 1 97.69 201 ASP A CA 1
ATOM 1626 C C . ASP A 1 201 ? 13.438 20.438 22.031 1 97.69 201 ASP A C 1
ATOM 1628 O O . ASP A 1 201 ? 14.383 21.172 22.312 1 97.69 201 ASP A O 1
ATOM 1632 N N . ASP A 1 202 ? 12.984 20.297 20.828 1 97.69 202 ASP A N 1
ATOM 1633 C CA . ASP A 1 202 ? 13.57 21.031 19.703 1 97.69 202 ASP A CA 1
ATOM 1634 C C . ASP A 1 202 ? 13.383 22.531 19.875 1 97.69 202 ASP A C 1
ATOM 1636 O O . ASP A 1 202 ? 14.289 23.312 19.578 1 97.69 202 ASP A O 1
ATOM 1640 N N . LEU A 1 203 ? 12.227 22.922 20.312 1 98.62 203 LEU A N 1
ATOM 1641 C CA . LEU A 1 203 ? 11.953 24.328 20.516 1 98.62 203 LEU A CA 1
ATOM 1642 C C . LEU A 1 203 ? 12.859 24.906 21.609 1 98.62 203 LEU A C 1
ATOM 1644 O O . LEU A 1 203 ? 13.438 25.969 21.438 1 98.62 203 LEU A O 1
ATOM 1648 N N . LEU A 1 204 ? 12.977 24.188 22.688 1 98.06 204 LEU A N 1
ATOM 1649 C CA . LEU A 1 204 ? 13.836 24.609 23.781 1 98.06 204 LEU A CA 1
ATOM 1650 C C . LEU A 1 204 ? 15.281 24.75 23.328 1 98.06 204 LEU A C 1
ATOM 1652 O O . LEU A 1 204 ? 15.945 25.734 23.641 1 98.06 204 LEU A O 1
ATOM 1656 N N . ALA A 1 205 ? 15.688 23.797 22.609 1 97.38 205 ALA A N 1
ATOM 1657 C CA . ALA A 1 205 ? 17.062 23.844 22.094 1 97.38 205 ALA A CA 1
ATOM 1658 C C . ALA A 1 205 ? 17.266 25.047 21.188 1 97.38 205 ALA A C 1
ATOM 1660 O O . ALA A 1 205 ? 18.281 25.734 21.266 1 97.38 205 ALA A O 1
ATOM 1661 N N . SER A 1 206 ? 16.328 25.297 20.359 1 97.56 206 SER A N 1
ATOM 1662 C CA . SER A 1 206 ? 16.406 26.422 19.438 1 97.56 206 SER A CA 1
ATOM 1663 C C . SER A 1 206 ? 16.375 27.75 20.188 1 97.56 206 SER A C 1
ATOM 1665 O O . SER A 1 206 ? 17.094 28.688 19.828 1 97.56 206 SER A O 1
ATOM 1667 N N . LEU A 1 207 ? 15.586 27.844 21.188 1 97.62 207 LEU A N 1
ATOM 1668 C CA . LEU A 1 207 ? 15.5 29.031 22.016 1 97.62 207 LEU A CA 1
ATOM 1669 C C . LEU A 1 207 ? 16.797 29.266 22.781 1 97.62 207 LEU A C 1
ATOM 1671 O O . LEU A 1 207 ? 17.25 30.406 22.938 1 97.62 207 LEU A O 1
ATOM 1675 N N . GLU A 1 208 ? 17.328 28.188 23.266 1 96.44 208 GLU A N 1
ATOM 1676 C CA . GLU A 1 208 ? 18.609 28.297 23.969 1 96.44 208 GLU A CA 1
ATOM 1677 C C . GLU A 1 208 ? 19.703 28.844 23.062 1 96.44 208 GLU A C 1
ATOM 1679 O O . GLU A 1 208 ? 20.531 29.641 23.484 1 96.44 208 GLU A O 1
ATOM 1684 N N . ASP A 1 209 ? 19.656 28.469 21.859 1 95.62 209 ASP A N 1
ATOM 1685 C CA . ASP A 1 209 ? 20.641 28.922 20.875 1 95.62 209 ASP A CA 1
ATOM 1686 C C . ASP A 1 209 ? 20.484 30.422 20.594 1 95.62 209 ASP A C 1
ATOM 1688 O O . ASP A 1 209 ? 21.453 31.172 20.672 1 95.62 209 ASP A O 1
ATOM 1692 N N . ASP A 1 210 ? 19.297 30.875 20.219 1 95.69 210 ASP A N 1
ATOM 1693 C CA . ASP A 1 210 ? 19.016 32.281 19.922 1 95.69 210 ASP A CA 1
ATOM 1694 C C . ASP A 1 210 ? 17.531 32.594 20.109 1 95.69 210 ASP A C 1
ATOM 1696 O O . ASP A 1 210 ? 16.75 32.5 19.172 1 95.69 210 ASP A O 1
ATOM 1700 N N . PRO A 1 211 ? 17.172 33.062 21.266 1 96.44 211 PRO A N 1
ATOM 1701 C CA . PRO A 1 211 ? 15.75 33.344 21.516 1 96.44 211 PRO A CA 1
ATOM 1702 C C . PRO A 1 211 ? 15.211 34.5 20.672 1 96.44 211 PRO A C 1
ATOM 1704 O O . PRO A 1 211 ? 14 34.625 20.484 1 96.44 211 PRO A O 1
ATOM 1707 N N . THR A 1 212 ? 16.094 35.344 20.125 1 95.19 212 THR A N 1
ATOM 1708 C CA . THR A 1 212 ? 15.672 36.531 19.359 1 95.19 212 THR A CA 1
ATOM 1709 C C . THR A 1 212 ? 14.977 36.094 18.062 1 95.19 212 THR A C 1
ATOM 1711 O O . THR A 1 212 ? 14.062 36.781 17.594 1 95.19 212 THR A O 1
ATOM 1714 N N . VAL A 1 213 ? 15.367 34.969 17.547 1 94.94 213 VAL A N 1
ATOM 1715 C CA . VAL A 1 213 ? 14.773 34.469 16.312 1 94.94 213 VAL A CA 1
ATOM 1716 C C . VAL A 1 213 ? 13.289 34.188 16.531 1 94.94 213 VAL A C 1
ATOM 1718 O O . VAL A 1 213 ? 12.484 34.312 15.617 1 94.94 213 VAL A O 1
ATOM 1721 N N . TRP A 1 214 ? 12.922 33.938 17.734 1 97.56 214 TRP A N 1
ATOM 1722 C CA . TRP A 1 214 ? 11.555 33.562 18.062 1 97.56 214 TRP A CA 1
ATOM 1723 C C . TRP A 1 214 ? 10.797 34.719 18.688 1 97.56 214 TRP A C 1
ATOM 1725 O O . TRP A 1 214 ? 9.617 34.594 19.031 1 97.56 214 TRP A O 1
ATOM 1735 N N . GLY A 1 215 ? 11.484 35.844 18.859 1 97.19 215 GLY A N 1
ATOM 1736 C CA . GLY A 1 215 ? 10.852 37.031 19.391 1 97.19 215 GLY A CA 1
ATOM 1737 C C . GLY A 1 215 ? 10.859 37.094 20.906 1 97.19 215 GLY A C 1
ATOM 1738 O O . GLY A 1 215 ? 9.961 37.656 21.516 1 97.19 215 GLY A O 1
ATOM 1739 N N . TYR A 1 216 ? 11.891 36.469 21.516 1 97.75 216 TYR A N 1
ATOM 1740 C CA . TYR A 1 216 ? 11.891 36.406 22.969 1 97.75 216 TYR A CA 1
ATOM 1741 C C . TYR A 1 216 ? 13.219 36.875 23.531 1 97.75 216 TYR A C 1
ATOM 1743 O O . TYR A 1 216 ? 14.227 36.938 22.828 1 97.75 216 TYR A O 1
ATOM 1751 N N . LEU A 1 217 ? 13.211 37.312 24.828 1 96.56 217 LEU A N 1
ATOM 1752 C CA . LEU A 1 217 ? 14.398 37.656 25.594 1 96.56 217 LEU A CA 1
ATOM 1753 C C . LEU A 1 217 ? 15.109 36.438 26.125 1 96.56 217 LEU A C 1
ATOM 1755 O O . LEU A 1 217 ? 14.5 35.344 26.25 1 96.56 217 LEU A O 1
ATOM 1759 N N . PRO A 1 218 ? 16.453 36.562 26.312 1 95.19 218 PRO A N 1
ATOM 1760 C CA . PRO A 1 218 ? 17.141 35.438 26.922 1 95.19 218 PRO A CA 1
ATOM 1761 C C . PRO A 1 218 ? 16.516 35 28.25 1 95.19 218 PRO A C 1
ATOM 1763 O O . PRO A 1 218 ? 15.969 35.844 28.984 1 95.19 218 PRO A O 1
ATOM 1766 N N . LEU A 1 219 ? 16.609 33.719 28.422 1 92.75 219 LEU A N 1
ATOM 1767 C CA . LEU A 1 219 ? 16.031 33.188 29.641 1 92.75 219 LEU A CA 1
ATOM 1768 C C . LEU A 1 219 ? 16.781 33.688 30.859 1 92.75 219 LEU A C 1
ATOM 1770 O O . LEU A 1 219 ? 18.016 33.719 30.875 1 92.75 219 LEU A O 1
ATOM 1774 N N . LEU A 1 220 ? 16.016 34.031 31.781 1 84.06 220 LEU A N 1
ATOM 1775 C CA . LEU A 1 220 ? 16.625 34.469 33.031 1 84.06 220 LEU A CA 1
ATOM 1776 C C . LEU A 1 220 ? 17.203 33.281 33.812 1 84.06 220 LEU A C 1
ATOM 1778 O O . LEU A 1 220 ? 16.688 32.156 33.719 1 84.06 220 LEU A O 1
ATOM 1782 N N . GLY A 1 221 ? 18.484 33.25 34.219 1 78.31 221 GLY A N 1
ATOM 1783 C CA . GLY A 1 221 ? 19.219 32.188 34.906 1 78.31 221 GLY A CA 1
ATOM 1784 C C . GLY A 1 221 ? 18.547 31.719 36.188 1 78.31 221 GLY A C 1
ATOM 1785 O O . GLY A 1 221 ? 19.188 31.062 37 1 78.31 221 GLY A O 1
ATOM 1786 N N . THR A 1 222 ? 17.234 31.984 36.406 1 83.44 222 THR A N 1
ATOM 1787 C CA . THR A 1 222 ? 16.562 31.547 37.625 1 83.44 222 THR A CA 1
ATOM 1788 C C . THR A 1 222 ? 15.695 30.312 37.344 1 83.44 222 THR A C 1
ATOM 1790 O O . THR A 1 222 ? 15.109 30.203 36.25 1 83.44 222 THR A O 1
ATOM 1793 N N . PRO A 1 223 ? 15.75 29.391 38.344 1 81.88 223 PRO A N 1
ATOM 1794 C CA . PRO A 1 223 ? 14.922 28.188 38.188 1 81.88 223 PRO A CA 1
ATOM 1795 C C . PRO A 1 223 ? 13.445 28.531 37.969 1 81.88 223 PRO A C 1
ATOM 1797 O O . PRO A 1 223 ? 12.898 29.406 38.656 1 81.88 223 PRO A O 1
ATOM 1800 N N . GLY A 1 224 ? 12.828 27.859 37.031 1 84.62 224 GLY A N 1
ATOM 1801 C CA . GLY A 1 224 ? 11.406 28.047 36.781 1 84.62 224 GLY A CA 1
ATOM 1802 C C . GLY A 1 224 ? 11.117 29.25 35.906 1 84.62 224 GLY A C 1
ATOM 1803 O O . GLY A 1 224 ? 9.953 29.594 35.688 1 84.62 224 GLY A O 1
ATOM 1804 N N . ALA A 1 225 ? 12.141 29.812 35.406 1 90.25 225 ALA A N 1
ATOM 1805 C CA . ALA A 1 225 ? 11.961 30.984 34.562 1 90.25 225 ALA A CA 1
ATOM 1806 C C . ALA A 1 225 ? 11.391 30.594 33.219 1 90.25 225 ALA A C 1
ATOM 1808 O O . ALA A 1 225 ? 11.555 29.453 32.75 1 90.25 225 ALA A O 1
ATOM 1809 N N . SER A 1 226 ? 10.609 31.5 32.688 1 95.69 226 SER A N 1
ATOM 1810 C CA . SER A 1 226 ? 10.047 31.344 31.344 1 95.69 226 SER A CA 1
ATOM 1811 C C . SER A 1 226 ? 10.594 32.406 30.391 1 95.69 226 SER A C 1
ATOM 1813 O O . SER A 1 226 ? 10.984 33.5 30.812 1 95.69 226 SER A O 1
ATOM 1815 N N . TYR A 1 227 ? 10.703 31.984 29.156 1 97.31 227 TYR A N 1
ATOM 1816 C CA . TYR A 1 227 ? 11.062 33 28.141 1 97.31 227 TYR A CA 1
ATOM 1817 C C . TYR A 1 227 ? 10.008 34.094 28.078 1 97.31 227 TYR A C 1
ATOM 1819 O O . TYR A 1 227 ? 8.805 33.812 28.078 1 97.31 227 TYR A O 1
ATOM 1827 N N . GLU A 1 228 ? 10.5 35.375 28.047 1 96.75 228 GLU A N 1
ATOM 1828 C CA . GLU A 1 228 ? 9.609 36.531 27.953 1 96.75 228 GLU A CA 1
ATOM 1829 C C . GLU A 1 228 ? 9.68 37.156 26.562 1 96.75 228 GLU A C 1
ATOM 1831 O O . GLU A 1 228 ? 10.766 37.281 25.984 1 96.75 228 GLU A O 1
ATOM 1836 N N . PRO A 1 229 ? 8.492 37.531 26.062 1 96.31 229 PRO A N 1
ATOM 1837 C CA . PRO A 1 229 ? 8.508 38.156 24.734 1 96.31 229 PRO A CA 1
ATOM 1838 C C . PRO A 1 229 ? 9.312 39.438 24.703 1 96.31 229 PRO A C 1
ATOM 1840 O O . PRO A 1 229 ? 9.305 40.188 25.672 1 96.31 229 PRO A O 1
ATOM 1843 N N . ASP A 1 230 ? 10.016 39.594 23.656 1 95.44 230 ASP A N 1
ATOM 1844 C CA . ASP A 1 230 ? 10.719 40.875 23.391 1 95.44 230 ASP A CA 1
ATOM 1845 C C . ASP A 1 230 ? 9.836 41.844 22.609 1 95.44 230 ASP A C 1
ATOM 1847 O O . ASP A 1 230 ? 9.812 41.781 21.375 1 95.44 230 ASP A O 1
ATOM 1851 N N . HIS A 1 231 ? 9.234 42.719 23.234 1 91.19 231 HIS A N 1
ATOM 1852 C CA . HIS A 1 231 ? 8.266 43.625 22.625 1 91.19 231 HIS A CA 1
ATOM 1853 C C . HIS A 1 231 ? 8.961 44.75 21.859 1 91.19 231 HIS A C 1
ATOM 1855 O O . HIS A 1 231 ? 8.297 45.562 21.203 1 91.19 231 HIS A O 1
ATOM 1861 N N . SER A 1 232 ? 10.219 44.781 21.938 1 92.31 232 SER A N 1
ATOM 1862 C CA . SER A 1 232 ? 10.969 45.812 21.219 1 92.31 232 SER A CA 1
ATOM 1863 C C . SER A 1 232 ? 11.141 45.438 19.75 1 92.31 232 SER A C 1
ATOM 1865 O O . SER A 1 232 ? 11.492 46.281 18.922 1 92.31 232 SER A O 1
ATOM 1867 N N . LEU A 1 233 ? 10.914 44.219 19.5 1 89.06 233 LEU A N 1
ATOM 1868 C CA . LEU A 1 233 ? 11.07 43.719 18.141 1 89.06 233 LEU A CA 1
ATOM 1869 C C . LEU A 1 233 ? 9.828 44.031 17.297 1 89.06 233 LEU A C 1
ATOM 1871 O O . LEU A 1 233 ? 8.719 44.062 17.828 1 89.06 233 LEU A O 1
ATOM 1875 N N . ARG A 1 234 ? 10.039 44.344 16.062 1 84.69 234 ARG A N 1
ATOM 1876 C CA . ARG A 1 234 ? 8.945 44.625 15.133 1 84.69 234 ARG A CA 1
ATOM 1877 C C . ARG A 1 234 ? 8.133 43.344 14.852 1 84.69 234 ARG A C 1
ATOM 1879 O O . ARG A 1 234 ? 6.906 43.406 14.719 1 84.69 234 ARG A O 1
ATOM 1886 N N . SER A 1 235 ? 8.781 42.25 14.75 1 87.62 235 SER A N 1
ATOM 1887 C CA . SER A 1 235 ? 8.117 40.969 14.492 1 87.62 235 SER A CA 1
ATOM 1888 C C . SER A 1 235 ? 7.43 40.438 15.75 1 87.62 235 SER A C 1
ATOM 1890 O O . SER A 1 235 ? 7.988 40.5 16.844 1 87.62 235 SER A O 1
ATOM 1892 N N . PRO A 1 236 ? 6.211 39.969 15.555 1 92.5 236 PRO A N 1
ATOM 1893 C CA . PRO A 1 236 ? 5.539 39.406 16.719 1 92.5 236 PRO A CA 1
ATOM 1894 C C . PRO A 1 236 ? 6.238 38.156 17.234 1 92.5 236 PRO A C 1
ATOM 1896 O O . PRO A 1 236 ? 6.871 37.406 16.469 1 92.5 236 PRO A O 1
ATOM 1899 N N . PRO A 1 237 ? 6.105 37.906 18.562 1 96.12 237 PRO A N 1
ATOM 1900 C CA . PRO A 1 237 ? 6.68 36.688 19.109 1 96.12 237 PRO A CA 1
ATOM 1901 C C . PRO A 1 237 ? 5.996 35.438 18.578 1 96.12 237 PRO A C 1
ATOM 1903 O O . PRO A 1 237 ? 4.797 35.438 18.297 1 96.12 237 PRO A O 1
ATOM 1906 N N . PHE A 1 238 ? 6.82 34.438 18.438 1 97.75 238 PHE A N 1
ATOM 1907 C CA . PHE A 1 238 ? 6.312 33.125 18.078 1 97.75 238 PHE A CA 1
ATOM 1908 C C . PHE A 1 238 ? 5.414 32.562 19.156 1 97.75 238 PHE A C 1
ATOM 1910 O O . PHE A 1 238 ? 5.688 32.719 20.359 1 97.75 238 PHE A O 1
ATOM 1917 N N . ARG A 1 239 ? 4.328 31.922 18.766 1 98.06 239 ARG A N 1
ATOM 1918 C CA . ARG A 1 239 ? 3.428 31.234 19.688 1 98.06 239 ARG A CA 1
ATOM 1919 C C . ARG A 1 239 ? 3.041 29.859 19.141 1 98.06 239 ARG A C 1
ATOM 1921 O O . ARG A 1 239 ? 2.756 29.719 17.953 1 98.06 239 ARG A O 1
ATOM 1928 N N . LEU A 1 240 ? 3.1 28.844 20 1 98.75 240 LEU A N 1
ATOM 1929 C CA . LEU A 1 240 ? 2.623 27.5 19.688 1 98.75 240 LEU A CA 1
ATOM 1930 C C . LEU A 1 240 ? 1.282 27.234 20.359 1 98.75 240 LEU A C 1
ATOM 1932 O O . LEU A 1 240 ? 1.19 27.219 21.578 1 98.75 240 LEU A O 1
ATOM 1936 N N . PHE A 1 241 ? 0.297 27.031 19.547 1 98.62 241 PHE A N 1
ATOM 1937 C CA . PHE A 1 241 ? -1.044 26.75 20.047 1 98.62 241 PHE A CA 1
ATOM 1938 C C . PHE A 1 241 ? -1.316 25.25 20.047 1 98.62 241 PHE A C 1
ATOM 1940 O O . PHE A 1 241 ? -1.042 24.562 19.062 1 98.62 241 PHE A O 1
ATOM 1947 N N . LEU A 1 242 ? -1.77 24.734 21.156 1 98.38 242 LEU A N 1
ATOM 1948 C CA . LEU A 1 242 ? -2.309 23.391 21.266 1 98.38 242 LEU A CA 1
ATOM 1949 C C . LEU A 1 242 ? -3.828 23.422 21.375 1 98.38 242 LEU A C 1
ATOM 1951 O O . LEU A 1 242 ? -4.367 23.938 22.359 1 98.38 242 LEU A O 1
ATOM 1955 N N . LEU A 1 243 ? -4.473 22.922 20.359 1 97.88 243 LEU A N 1
ATOM 1956 C CA . LEU A 1 243 ? -5.93 22.891 20.359 1 97.88 243 LEU A CA 1
ATOM 1957 C C . LEU A 1 243 ? -6.445 21.469 20.438 1 97.88 243 LEU A C 1
ATOM 1959 O O . LEU A 1 243 ? -6.074 20.609 19.609 1 97.88 243 LEU A O 1
ATOM 1963 N N . GLY A 1 244 ? -7.242 21.109 21.375 1 95.94 244 GLY A N 1
ATOM 1964 C CA . GLY A 1 244 ? -7.773 19.766 21.453 1 95.94 244 GLY A CA 1
ATOM 1965 C C . GLY A 1 244 ? -8.32 19.422 22.812 1 95.94 244 GLY A C 1
ATOM 1966 O O . GLY A 1 244 ? -9.023 20.219 23.438 1 95.94 244 GLY A O 1
ATOM 1967 N N . SER A 1 245 ? -8.102 18.203 23.172 1 95.38 245 SER A N 1
ATOM 1968 C CA . SER A 1 245 ? -8.602 17.703 24.453 1 95.38 245 SER A CA 1
ATOM 1969 C C . SER A 1 245 ? -7.508 16.984 25.234 1 95.38 245 SER A C 1
ATOM 1971 O O . SER A 1 245 ? -6.539 16.5 24.641 1 95.38 245 SER A O 1
ATOM 1973 N N . GLY A 1 246 ? -7.656 17.016 26.516 1 94.56 246 GLY A N 1
ATOM 1974 C CA . GLY A 1 246 ? -6.695 16.344 27.391 1 94.56 246 GLY A CA 1
ATOM 1975 C C . GLY A 1 246 ? -5.828 17.312 28.172 1 94.56 246 GLY A C 1
ATOM 1976 O O . GLY A 1 246 ? -6.234 18.453 28.422 1 94.56 246 GLY A O 1
ATOM 1977 N N . TRP A 1 247 ? -4.77 16.719 28.688 1 94.44 247 TRP A N 1
ATOM 1978 C CA . TRP A 1 247 ? -3.834 17.516 29.469 1 94.44 247 TRP A CA 1
ATOM 1979 C C . TRP A 1 247 ? -2.393 17.156 29.125 1 94.44 247 TRP A C 1
ATOM 1981 O O . TRP A 1 247 ? -2.086 16 28.812 1 94.44 247 TRP A O 1
ATOM 1991 N N . LEU A 1 248 ? -1.618 18.188 29.094 1 95.31 248 LEU A N 1
ATOM 1992 C CA . LEU A 1 248 ? -0.194 18.047 28.797 1 95.31 248 LEU A CA 1
ATOM 1993 C C . LEU A 1 248 ? 0.631 18.953 29.703 1 95.31 248 LEU A C 1
ATOM 1995 O O . LEU A 1 248 ? 0.261 20.109 29.922 1 95.31 248 LEU A O 1
ATOM 1999 N N . GLU A 1 249 ? 1.631 18.375 30.281 1 95.38 249 GLU A N 1
ATOM 2000 C CA . GLU A 1 249 ? 2.562 19.219 31.031 1 95.38 249 GLU A CA 1
ATOM 2001 C C . GLU A 1 249 ? 3.443 20.031 30.078 1 95.38 249 GLU A C 1
ATOM 2003 O O . GLU A 1 249 ? 4.172 19.469 29.266 1 95.38 249 GLU A O 1
ATOM 2008 N N . ILE A 1 250 ? 3.361 21.344 30.266 1 96.81 250 ILE A N 1
ATOM 2009 C CA . ILE A 1 250 ? 4.207 22.234 29.469 1 96.81 250 ILE A CA 1
ATOM 2010 C C . ILE A 1 250 ? 5.461 22.594 30.281 1 96.81 250 ILE A C 1
ATOM 2012 O O . ILE A 1 250 ? 5.371 22.984 31.438 1 96.81 250 ILE A O 1
ATOM 2016 N N . PRO A 1 251 ? 6.625 22.438 29.641 1 96.38 251 PRO A N 1
ATOM 2017 C CA . PRO A 1 251 ? 7.832 22.891 30.344 1 96.38 251 PRO A CA 1
ATOM 2018 C C . PRO A 1 251 ? 7.738 24.328 30.828 1 96.38 251 PRO A C 1
ATOM 2020 O O . PRO A 1 251 ? 7.195 25.188 30.109 1 96.38 251 PRO A O 1
ATOM 2023 N N . ALA A 1 252 ? 8.352 24.578 31.984 1 96.12 252 ALA A N 1
ATOM 2024 C CA . ALA A 1 252 ? 8.258 25.891 32.625 1 96.12 252 ALA A CA 1
ATOM 2025 C C . ALA A 1 252 ? 8.812 26.969 31.703 1 96.12 252 ALA A C 1
ATOM 2027 O O . ALA A 1 252 ? 8.242 28.062 31.609 1 96.12 252 ALA A O 1
ATOM 2028 N N . GLU A 1 253 ? 9.844 26.641 31.016 1 97.25 253 GLU A N 1
ATOM 2029 C CA . GLU A 1 253 ? 10.531 27.594 30.156 1 97.25 253 GLU A CA 1
ATOM 2030 C C . GLU A 1 253 ? 9.633 28.031 29 1 97.25 253 GLU A C 1
ATOM 2032 O O . GLU A 1 253 ? 9.844 29.109 28.422 1 97.25 253 GLU A O 1
ATOM 2037 N N . LEU A 1 254 ? 8.578 27.234 28.672 1 98.12 254 LEU A N 1
ATOM 2038 C CA . LEU A 1 254 ? 7.781 27.484 27.484 1 98.12 254 LEU A CA 1
ATOM 2039 C C . LEU A 1 254 ? 6.402 28.016 27.844 1 98.12 254 LEU A C 1
ATOM 2041 O O . LEU A 1 254 ? 5.531 28.141 26.984 1 98.12 254 LEU A O 1
ATOM 2045 N N . LYS A 1 255 ? 6.133 28.406 29.031 1 96.5 255 LYS A N 1
ATOM 2046 C CA . LYS A 1 255 ? 4.809 28.781 29.5 1 96.5 255 LYS A CA 1
ATOM 2047 C C . LYS A 1 255 ? 4.273 29.984 28.75 1 96.5 255 LYS A C 1
ATOM 2049 O O . LYS A 1 255 ? 3.066 30.109 28.547 1 96.5 255 LYS A O 1
ATOM 2054 N N . ASN A 1 256 ? 5.176 30.906 28.406 1 96.81 256 ASN A N 1
ATOM 2055 C CA . ASN A 1 256 ? 4.762 32.094 27.688 1 96.81 256 ASN A CA 1
ATOM 2056 C C . ASN A 1 256 ? 4.738 31.875 26.172 1 96.81 256 ASN A C 1
ATOM 2058 O O . ASN A 1 256 ? 4.363 32.781 25.422 1 96.81 256 ASN A O 1
ATOM 2062 N N . ILE A 1 257 ? 5.094 30.734 25.719 1 98.25 257 ILE A N 1
ATOM 2063 C CA . ILE A 1 257 ? 5.227 30.453 24.297 1 98.25 257 ILE A CA 1
ATOM 2064 C C . ILE A 1 257 ? 4.121 29.5 23.859 1 98.25 257 ILE A C 1
ATOM 2066 O O . ILE A 1 257 ? 3.553 29.656 22.766 1 98.25 257 ILE A O 1
ATOM 2070 N N . VAL A 1 258 ? 3.814 28.5 24.688 1 98.44 258 VAL A N 1
ATOM 2071 C CA . VAL A 1 258 ? 2.844 27.453 24.375 1 98.44 258 VAL A CA 1
ATOM 2072 C C . VAL A 1 258 ? 1.513 27.766 25.062 1 98.44 258 VAL A C 1
ATOM 2074 O O . VAL A 1 258 ? 1.47 28 26.266 1 98.44 258 VAL A O 1
ATOM 2077 N N . THR A 1 259 ? 0.435 27.797 24.312 1 97.62 259 THR A N 1
ATOM 2078 C CA . THR A 1 259 ? -0.899 28.016 24.859 1 97.62 259 THR A CA 1
ATOM 2079 C C . THR A 1 259 ? -1.812 26.844 24.531 1 97.62 259 THR A C 1
ATOM 2081 O O . THR A 1 259 ? -1.915 26.422 23.375 1 97.62 259 THR A O 1
ATOM 2084 N N . MET A 1 260 ? -2.479 26.312 25.531 1 97.56 260 MET A N 1
ATOM 2085 C CA . MET A 1 260 ? -3.4 25.203 25.359 1 97.56 260 MET A CA 1
ATOM 2086 C C . MET A 1 260 ? -4.848 25.672 25.375 1 97.56 260 MET A C 1
ATOM 2088 O O . MET A 1 260 ? -5.234 26.453 26.25 1 97.56 260 MET A O 1
ATOM 2092 N N . HIS A 1 261 ? -5.551 25.375 24.422 1 97.69 261 HIS A N 1
ATOM 2093 C CA . HIS A 1 261 ? -6.996 25.578 24.375 1 97.69 261 HIS A CA 1
ATOM 2094 C C . HIS A 1 261 ? -7.738 24.25 24.375 1 97.69 261 HIS A C 1
ATOM 2096 O O . HIS A 1 261 ? -7.668 23.5 23.406 1 97.69 261 HIS A O 1
ATOM 2102 N N . VAL A 1 262 ? -8.484 24.016 25.453 1 96.12 262 VAL A N 1
ATOM 2103 C CA . VAL A 1 262 ? -9.07 22.703 25.672 1 96.12 262 VAL A CA 1
ATOM 2104 C C . VAL A 1 262 ? -10.578 22.766 25.469 1 96.12 262 VAL A C 1
ATOM 2106 O O . VAL A 1 262 ? -11.234 23.703 25.938 1 96.12 262 VAL A O 1
ATOM 2109 N N . ASP A 1 263 ? -11.117 21.906 24.734 1 94.88 263 ASP A N 1
ATOM 2110 C CA . ASP A 1 263 ? -12.547 21.625 24.625 1 94.88 263 ASP A CA 1
ATOM 2111 C C . ASP A 1 263 ? -13.312 22.859 24.141 1 94.88 263 ASP A C 1
ATOM 2113 O O . ASP A 1 263 ? -14.344 23.219 24.703 1 94.88 263 ASP A O 1
ATOM 2117 N N . LEU A 1 264 ? -12.719 23.438 23.172 1 96.31 264 LEU A N 1
ATOM 2118 C CA . LEU A 1 264 ? -13.422 24.562 22.547 1 96.31 264 LEU A CA 1
ATOM 2119 C C . LEU A 1 264 ? -14.648 24.094 21.797 1 96.31 264 LEU A C 1
ATOM 2121 O O . LEU A 1 264 ? -14.664 22.984 21.25 1 96.31 264 LEU A O 1
ATOM 2125 N N . ASN A 1 265 ? -15.703 24.922 21.891 1 95.88 265 ASN A N 1
ATOM 2126 C CA . ASN A 1 265 ? -16.781 24.625 20.953 1 95.88 265 ASN A CA 1
ATOM 2127 C C . ASN A 1 265 ? -16.359 24.891 19.5 1 95.88 265 ASN A C 1
ATOM 2129 O O . ASN A 1 265 ? -15.328 25.531 19.266 1 95.88 265 ASN A O 1
ATOM 2133 N N . TYR A 1 266 ? -17.141 24.453 18.516 1 95.69 266 TYR A N 1
ATOM 2134 C CA . TYR A 1 266 ? -16.719 24.469 17.125 1 95.69 266 TYR A CA 1
ATOM 2135 C C . TYR A 1 266 ? -16.547 25.891 16.609 1 95.69 266 TYR A C 1
ATOM 2137 O O . TYR A 1 266 ? -15.602 26.172 15.859 1 95.69 266 TYR A O 1
ATOM 2145 N N . THR A 1 267 ? -17.375 26.781 16.984 1 94.5 267 THR A N 1
ATOM 2146 C CA . THR A 1 267 ? -17.281 28.172 16.531 1 94.5 267 THR A CA 1
ATOM 2147 C C . THR A 1 267 ? -15.969 28.797 16.984 1 94.5 267 THR A C 1
ATOM 2149 O O . THR A 1 267 ? -15.234 29.375 16.172 1 94.5 267 THR A O 1
ATOM 2152 N N . ASP A 1 268 ? -15.703 28.656 18.219 1 96.25 268 ASP A N 1
ATOM 2153 C CA . ASP A 1 268 ? -14.469 29.203 18.766 1 96.25 268 ASP A CA 1
ATOM 2154 C C . ASP A 1 268 ? -13.25 28.5 18.188 1 96.25 268 ASP A C 1
ATOM 2156 O O . ASP A 1 268 ? -12.234 29.125 17.891 1 96.25 268 ASP A O 1
ATOM 2160 N N . PHE A 1 269 ? -13.391 27.234 18.109 1 96.81 269 PHE A N 1
ATOM 2161 C CA . PHE A 1 269 ? -12.305 26.438 17.547 1 96.81 269 PHE A CA 1
ATOM 2162 C C . PHE A 1 269 ? -11.945 26.922 16.141 1 96.81 269 PHE A C 1
ATOM 2164 O O . PHE A 1 269 ? -10.781 27.203 15.852 1 96.81 269 PHE A O 1
ATOM 2171 N N . TYR A 1 270 ? -12.938 27.047 15.258 1 95.88 270 TYR A N 1
ATOM 2172 C CA . TYR A 1 270 ? -12.703 27.469 13.883 1 95.88 270 TYR A CA 1
ATOM 2173 C C . TYR A 1 270 ? -12.156 28.891 13.828 1 95.88 270 TYR A C 1
ATOM 2175 O O . TYR A 1 270 ? -11.266 29.188 13.023 1 95.88 270 TYR A O 1
ATOM 2183 N N . ALA A 1 271 ? -12.641 29.734 14.656 1 94.56 271 ALA A N 1
ATOM 2184 C CA . ALA A 1 271 ? -12.156 31.109 14.703 1 94.56 271 ALA A CA 1
ATOM 2185 C C . ALA A 1 271 ? -10.672 31.156 15.062 1 94.56 271 ALA A C 1
ATOM 2187 O O . ALA A 1 271 ? -9.891 31.859 14.414 1 94.56 271 ALA A O 1
ATOM 2188 N N . LEU A 1 272 ? -10.375 30.406 16.031 1 96.25 272 LEU A N 1
ATOM 2189 C CA . LEU A 1 272 ? -8.977 30.375 16.469 1 96.25 272 LEU A CA 1
ATOM 2190 C C . LEU A 1 272 ? -8.094 29.719 15.422 1 96.25 272 LEU A C 1
ATOM 2192 O O . LEU A 1 272 ? -7.016 30.234 15.102 1 96.25 272 LEU A O 1
ATOM 2196 N N . MET A 1 273 ? -8.523 28.625 14.875 1 96.5 273 MET A N 1
ATOM 2197 C CA . MET A 1 273 ? -7.77 27.906 13.852 1 96.5 273 MET A CA 1
ATOM 2198 C C . MET A 1 273 ? -7.477 28.812 12.656 1 96.5 273 MET A C 1
ATOM 2200 O O . MET A 1 273 ? -6.375 28.781 12.109 1 96.5 273 MET A O 1
ATOM 2204 N N . LYS A 1 274 ? -8.375 29.609 12.328 1 94.5 274 LYS A N 1
ATOM 2205 C CA . LYS A 1 274 ? -8.242 30.469 11.156 1 94.5 274 LYS A CA 1
ATOM 2206 C C . LYS A 1 274 ? -7.176 31.531 11.391 1 94.5 274 LYS A C 1
ATOM 2208 O O . LYS A 1 274 ? -6.719 32.188 10.445 1 94.5 274 LYS A O 1
ATOM 2213 N N . GLU A 1 275 ? -6.777 31.719 12.609 1 93.44 275 GLU A N 1
ATOM 2214 C CA . GLU A 1 275 ? -5.758 32.719 12.938 1 93.44 275 GLU A CA 1
ATOM 2215 C C . GLU A 1 275 ? -4.355 32.094 12.836 1 93.44 275 GLU A C 1
ATOM 2217 O O . GLU A 1 275 ? -3.359 32.844 12.922 1 93.44 275 GLU A O 1
ATOM 2222 N N . MET A 1 276 ? -4.309 30.844 12.641 1 95.81 276 MET A N 1
ATOM 2223 C CA . MET A 1 276 ? -3.018 30.172 12.625 1 95.81 276 MET A CA 1
ATOM 2224 C C . MET A 1 276 ? -2.33 30.328 11.273 1 95.81 276 MET A C 1
ATOM 2226 O O . MET A 1 276 ? -2.998 30.438 10.25 1 95.81 276 MET A O 1
ATOM 2230 N N . ASP A 1 277 ? -1.002 30.312 11.352 1 96 277 ASP A N 1
ATOM 2231 C CA . ASP A 1 277 ? -0.2 30.438 10.141 1 96 277 ASP A CA 1
ATOM 2232 C C . ASP A 1 277 ? 0.108 29.062 9.539 1 96 277 ASP A C 1
ATOM 2234 O O . ASP A 1 277 ? 0.126 28.906 8.32 1 96 277 ASP A O 1
ATOM 2238 N N . VAL A 1 278 ? 0.426 28.156 10.391 1 97.81 278 VAL A N 1
ATOM 2239 C CA . VAL A 1 278 ? 0.839 26.812 9.969 1 97.81 278 VAL A CA 1
ATOM 2240 C C . VAL A 1 278 ? 0.296 25.766 10.945 1 97.81 278 VAL A C 1
ATOM 2242 O O . VAL A 1 278 ? 0.26 26 12.156 1 97.81 278 VAL A O 1
ATOM 2245 N N . CYS A 1 279 ? -0.137 24.656 10.414 1 98.69 279 CYS A N 1
ATOM 2246 C CA . CYS A 1 279 ? -0.58 23.531 11.227 1 98.69 279 CYS A CA 1
ATOM 2247 C C . CYS A 1 279 ? 0.438 22.391 11.188 1 98.69 279 CYS A C 1
ATOM 2249 O O . CYS A 1 279 ? 0.87 21.984 10.117 1 98.69 279 CYS A O 1
ATOM 2251 N N . LEU A 1 280 ? 0.852 21.906 12.352 1 98.69 280 LEU A N 1
ATOM 2252 C CA . LEU A 1 280 ? 1.746 20.766 12.484 1 98.69 280 LEU A CA 1
ATOM 2253 C C . LEU A 1 280 ? 0.963 19.5 12.828 1 98.69 280 LEU A C 1
ATOM 2255 O O . LEU A 1 280 ? 0.393 19.391 13.914 1 98.69 280 LEU A O 1
ATOM 2259 N N . PRO A 1 281 ? 1.026 18.516 11.938 1 98.12 281 PRO A N 1
ATOM 2260 C CA . PRO A 1 281 ? 0.392 17.25 12.328 1 98.12 281 PRO A CA 1
ATOM 2261 C C . PRO A 1 281 ? 1.062 16.609 13.539 1 98.12 281 PRO A C 1
ATOM 2263 O O . PRO A 1 281 ? 0.379 16.062 14.406 1 98.12 281 PRO A O 1
ATOM 2266 N N . ALA A 1 282 ? 2.406 16.656 13.555 1 97.38 282 ALA A N 1
ATOM 2267 C CA . ALA A 1 282 ? 3.213 16.172 14.68 1 97.38 282 ALA A CA 1
ATOM 2268 C C . ALA A 1 282 ? 2.848 14.742 15.055 1 97.38 282 ALA A C 1
ATOM 2270 O O . ALA A 1 282 ? 2.641 14.438 16.234 1 97.38 282 ALA A O 1
ATOM 2271 N N . PHE A 1 283 ? 2.789 13.844 14.141 1 96.56 283 PHE A N 1
ATOM 2272 C CA . PHE A 1 283 ? 2.387 12.469 14.414 1 96.56 283 PHE A CA 1
ATOM 2273 C C . PHE A 1 283 ? 3.451 11.742 15.227 1 96.56 283 PHE A C 1
ATOM 2275 O O . PHE A 1 283 ? 4.645 11.859 14.945 1 96.56 283 PHE A O 1
ATOM 2282 N N . ALA A 1 284 ? 3.051 11.023 16.234 1 93.06 284 ALA A N 1
ATOM 2283 C CA . ALA A 1 284 ? 3.926 10.141 17 1 93.06 284 ALA A CA 1
ATOM 2284 C C . ALA A 1 284 ? 3.676 8.68 16.641 1 93.06 284 ALA A C 1
ATOM 2286 O O . ALA A 1 284 ? 4.488 7.809 16.969 1 93.06 284 ALA A O 1
ATOM 2287 N N . ASP A 1 285 ? 2.551 8.445 15.984 1 87.5 285 ASP A N 1
ATOM 2288 C CA . ASP A 1 285 ? 2.082 7.094 15.695 1 87.5 285 ASP A CA 1
ATOM 2289 C C . ASP A 1 285 ? 2.086 6.828 14.188 1 87.5 285 ASP A C 1
ATOM 2291 O O . ASP A 1 285 ? 1.581 7.641 13.406 1 87.5 285 ASP A O 1
ATOM 2295 N N . ASN A 1 286 ? 2.572 5.637 13.852 1 88.19 286 ASN A N 1
ATOM 2296 C CA . ASN A 1 286 ? 2.607 5.262 12.438 1 88.19 286 ASN A CA 1
ATOM 2297 C C . ASN A 1 286 ? 1.216 4.914 11.914 1 88.19 286 ASN A C 1
ATOM 2299 O O . ASN A 1 286 ? 0.999 4.859 10.703 1 88.19 286 ASN A O 1
ATOM 2303 N N . GLY A 1 287 ? 0.328 4.66 12.805 1 91.5 287 GLY A N 1
ATOM 2304 C CA . GLY A 1 287 ? -1.032 4.332 12.414 1 91.5 287 GLY A CA 1
ATOM 2305 C C . GLY A 1 287 ? -1.69 5.41 11.57 1 91.5 287 GLY A C 1
ATOM 2306 O O . GLY A 1 287 ? -2.549 5.121 10.734 1 91.5 287 GLY A O 1
ATOM 2307 N N . TYR A 1 288 ? -1.264 6.625 11.68 1 95.56 288 TYR A N 1
ATOM 2308 C CA . TYR A 1 288 ? -1.861 7.746 10.961 1 95.56 288 TYR A CA 1
ATOM 2309 C C . TYR A 1 288 ? -1.437 7.746 9.492 1 95.56 288 TYR A C 1
ATOM 2311 O O . TYR A 1 288 ? -1.972 8.508 8.688 1 95.56 288 TYR A O 1
ATOM 2319 N N . TYR A 1 289 ? -0.542 6.887 9.203 1 95.62 289 TYR A N 1
ATOM 2320 C CA . TYR A 1 289 ? -0.072 6.844 7.824 1 95.62 289 TYR A CA 1
ATOM 2321 C C . TYR A 1 289 ? -0.751 5.715 7.055 1 95.62 289 TYR A C 1
ATOM 2323 O O . TYR A 1 289 ? -0.724 5.695 5.824 1 95.62 289 TYR A O 1
ATOM 2331 N N . GLN A 1 290 ? -1.382 4.785 7.773 1 92.5 290 GLN A N 1
ATOM 2332 C CA . GLN A 1 290 ? -1.83 3.596 7.055 1 92.5 290 GLN A CA 1
ATOM 2333 C C . GLN A 1 290 ? -3.238 3.193 7.48 1 92.5 290 GLN A C 1
ATOM 2335 O O . GLN A 1 290 ? -3.98 2.594 6.699 1 92.5 290 GLN A O 1
ATOM 2340 N N . ARG A 1 291 ? -3.633 3.578 8.68 1 95.19 291 ARG A N 1
ATOM 2341 C CA . ARG A 1 291 ? -4.789 2.855 9.195 1 95.19 291 ARG A CA 1
ATOM 2342 C C . ARG A 1 291 ? -5.828 3.816 9.766 1 95.19 291 ARG A C 1
ATOM 2344 O O . ARG A 1 291 ? -6.992 3.449 9.945 1 95.19 291 ARG A O 1
ATOM 2351 N N . GLN A 1 292 ? -5.363 4.953 10.062 1 95.5 292 GLN A N 1
ATOM 2352 C CA . GLN A 1 292 ? -6.281 5.855 10.75 1 95.5 292 GLN A CA 1
ATOM 2353 C C . GLN A 1 292 ? -6.176 7.273 10.188 1 95.5 292 GLN A C 1
ATOM 2355 O O . GLN A 1 292 ? -5.074 7.797 10.016 1 95.5 292 GLN A O 1
ATOM 2360 N N . ALA A 1 293 ? -7.332 7.824 9.906 1 96.25 293 ALA A N 1
ATOM 2361 C CA . ALA A 1 293 ? -7.348 9.203 9.43 1 96.25 293 ALA A CA 1
ATOM 2362 C C . ALA A 1 293 ? -7.289 10.188 10.594 1 96.25 293 ALA A C 1
ATOM 2364 O O . ALA A 1 293 ? -7.938 9.984 11.617 1 96.25 293 ALA A O 1
ATOM 2365 N N . SER A 1 294 ? -6.492 11.172 10.438 1 96 294 SER A N 1
ATOM 2366 C CA . SER A 1 294 ? -6.41 12.234 11.43 1 96 294 SER A CA 1
ATOM 2367 C C . SER A 1 294 ? -7.285 13.422 11.039 1 96 294 SER A C 1
ATOM 2369 O O . SER A 1 294 ? -7.246 13.883 9.898 1 96 294 SER A O 1
ATOM 2371 N N . SER A 1 295 ? -8.008 13.953 12.031 1 95.25 295 SER A N 1
ATOM 2372 C CA . SER A 1 295 ? -8.836 15.125 11.781 1 95.25 295 SER A CA 1
ATOM 2373 C C . SER A 1 295 ? -7.977 16.359 11.508 1 95.25 295 SER A C 1
ATOM 2375 O O . SER A 1 295 ? -8.461 17.344 10.953 1 95.25 295 SER A O 1
ATOM 2377 N N . THR A 1 296 ? -6.715 16.281 11.875 1 97.5 296 THR A N 1
ATOM 2378 C CA . THR A 1 296 ? -5.805 17.391 11.703 1 97.5 296 THR A CA 1
ATOM 2379 C C . THR A 1 296 ? -5.797 17.859 10.242 1 97.5 296 THR A C 1
ATOM 2381 O O . THR A 1 296 ? -5.859 19.062 9.969 1 97.5 296 THR A O 1
ATOM 2384 N N . PHE A 1 297 ? -5.793 16.969 9.375 1 98 297 PHE A N 1
ATOM 2385 C CA . PHE A 1 297 ? -5.68 17.312 7.961 1 98 297 PHE A CA 1
ATOM 2386 C C . PHE A 1 297 ? -6.961 17.969 7.457 1 98 297 PHE A C 1
ATOM 2388 O O . PHE A 1 297 ? -6.91 19.016 6.824 1 98 297 PHE A O 1
ATOM 2395 N N . ALA A 1 298 ? -8.102 17.375 7.758 1 97.12 298 ALA A N 1
ATOM 2396 C CA . ALA A 1 298 ? -9.375 17.938 7.312 1 97.12 298 ALA A CA 1
ATOM 2397 C C . ALA A 1 298 ? -9.602 19.312 7.918 1 97.12 298 ALA A C 1
ATOM 2399 O O . ALA A 1 298 ? -10.039 20.234 7.227 1 97.12 298 ALA A O 1
ATOM 2400 N N . MET A 1 299 ? -9.258 19.484 9.156 1 96.88 299 MET A N 1
ATOM 2401 C CA . MET A 1 299 ? -9.477 20.734 9.867 1 96.88 299 MET A CA 1
ATOM 2402 C C . MET A 1 299 ? -8.594 21.844 9.297 1 96.88 299 MET A C 1
ATOM 2404 O O . MET A 1 299 ? -9.055 22.984 9.117 1 96.88 299 MET A O 1
ATOM 2408 N N . ALA A 1 300 ? -7.363 21.5 9.055 1 97.62 300 ALA A N 1
ATOM 2409 C CA . ALA A 1 300 ? -6.453 22.484 8.484 1 97.62 300 ALA A CA 1
ATOM 2410 C C . ALA A 1 300 ? -6.938 22.953 7.117 1 97.62 300 ALA A C 1
ATOM 2412 O O . ALA A 1 300 ? -6.945 24.156 6.828 1 97.62 300 ALA A O 1
ATOM 2413 N N . VAL A 1 301 ? -7.383 22.016 6.328 1 97.5 301 VAL A N 1
ATOM 2414 C CA . VAL A 1 301 ? -7.871 22.344 4.996 1 97.5 301 VAL A CA 1
ATOM 2415 C C . VAL A 1 301 ? -9.148 23.188 5.102 1 97.5 301 VAL A C 1
ATOM 2417 O O . VAL A 1 301 ? -9.281 24.203 4.43 1 97.5 301 VAL A O 1
ATOM 2420 N N . GLU A 1 302 ? -10.008 22.797 6.012 1 95.94 302 GLU A N 1
ATOM 2421 C CA . GLU A 1 302 ? -11.266 23.5 6.23 1 95.94 302 GLU A CA 1
ATOM 2422 C C . GLU A 1 302 ? -11.023 24.953 6.617 1 95.94 302 GLU A C 1
ATOM 2424 O O . GLU A 1 302 ? -11.734 25.859 6.16 1 95.94 302 GLU A O 1
ATOM 2429 N N . CYS A 1 303 ? -10.031 25.203 7.332 1 96.19 303 CYS A N 1
ATOM 2430 C CA . CYS A 1 303 ? -9.773 26.516 7.902 1 96.19 303 CYS A CA 1
ATOM 2431 C C . CYS A 1 303 ? -8.758 27.281 7.062 1 96.19 303 CYS A C 1
ATOM 2433 O O . CYS A 1 303 ? -8.352 28.391 7.426 1 96.19 303 CYS A O 1
ATOM 2435 N N . ASN A 1 304 ? -8.281 26.734 6.004 1 95.69 304 ASN A N 1
ATOM 2436 C CA . ASN A 1 304 ? -7.301 27.344 5.109 1 95.69 304 ASN A CA 1
ATOM 2437 C C . ASN A 1 304 ? -5.98 27.609 5.82 1 95.69 304 ASN A C 1
ATOM 2439 O O . ASN A 1 304 ? -5.383 28.672 5.652 1 95.69 304 ASN A O 1
ATOM 2443 N N . VAL A 1 305 ? -5.555 26.703 6.656 1 96.31 305 VAL A N 1
ATOM 2444 C CA . VAL A 1 305 ? -4.254 26.766 7.312 1 96.31 305 VAL A CA 1
ATOM 2445 C C . VAL A 1 305 ? -3.307 25.75 6.684 1 96.31 305 VAL A C 1
ATOM 2447 O O . VAL A 1 305 ? -3.572 24.531 6.711 1 96.31 305 VAL A O 1
ATOM 2450 N N . PRO A 1 306 ? -2.232 26.234 6.098 1 97.31 306 PRO A N 1
ATOM 2451 C CA . PRO A 1 306 ? -1.333 25.281 5.465 1 97.31 306 PRO A CA 1
ATOM 2452 C C . PRO A 1 306 ? -0.739 24.281 6.457 1 97.31 306 PRO A C 1
ATOM 2454 O O . PRO A 1 306 ? -0.408 24.656 7.586 1 97.31 306 PRO A O 1
ATOM 2457 N N . LEU A 1 307 ? -0.622 23.016 6 1 98.5 307 LEU A N 1
ATOM 2458 C CA . LEU A 1 307 ? -0.032 21.938 6.785 1 98.5 307 LEU A CA 1
ATOM 2459 C C . LEU A 1 307 ? 1.461 21.812 6.5 1 98.5 307 LEU A C 1
ATOM 2461 O O . LEU A 1 307 ? 1.88 21.812 5.344 1 98.5 307 LEU A O 1
ATOM 2465 N N . LEU A 1 308 ? 2.252 21.75 7.527 1 98.81 308 LEU A N 1
ATOM 2466 C CA . LEU A 1 308 ? 3.648 21.359 7.359 1 98.81 308 LEU A CA 1
ATOM 2467 C C . LEU A 1 308 ? 3.787 19.844 7.305 1 98.81 308 LEU A C 1
ATOM 2469 O O . LEU A 1 308 ? 3.613 19.156 8.32 1 98.81 308 LEU A O 1
ATOM 2473 N N . VAL A 1 309 ? 4.152 19.344 6.121 1 98.5 309 VAL A N 1
ATOM 2474 C CA . VAL A 1 309 ? 4.062 17.906 5.926 1 98.5 309 VAL A CA 1
ATOM 2475 C C . VAL A 1 309 ? 5.371 17.375 5.332 1 98.5 309 VAL A C 1
ATOM 2477 O O . VAL A 1 309 ? 6.203 18.156 4.871 1 98.5 309 VAL A O 1
ATOM 2480 N N . THR A 1 310 ? 5.57 16.078 5.457 1 97.31 310 THR A N 1
ATOM 2481 C CA . THR A 1 310 ? 6.59 15.344 4.711 1 97.31 310 THR A CA 1
ATOM 2482 C C . THR A 1 310 ? 5.977 14.656 3.492 1 97.31 310 THR A C 1
ATOM 2484 O O . THR A 1 310 ? 4.754 14.617 3.342 1 97.31 310 THR A O 1
ATOM 2487 N N . ASP A 1 311 ? 6.848 14.188 2.639 1 96.38 311 ASP A N 1
ATOM 2488 C CA . ASP A 1 311 ? 6.348 13.43 1.498 1 96.38 311 ASP A CA 1
ATOM 2489 C C . ASP A 1 311 ? 5.578 12.195 1.96 1 96.38 311 ASP A C 1
ATOM 2491 O O . ASP A 1 311 ? 4.605 11.789 1.32 1 96.38 311 ASP A O 1
ATOM 2495 N N . ARG A 1 312 ? 6.031 11.578 3.037 1 96.75 312 ARG A N 1
ATOM 2496 C CA . ARG A 1 312 ? 5.348 10.414 3.598 1 96.75 312 ARG A CA 1
ATOM 2497 C C . ARG A 1 312 ? 3.891 10.742 3.914 1 96.75 312 ARG A C 1
ATOM 2499 O O . ARG A 1 312 ? 2.99 9.961 3.59 1 96.75 312 ARG A O 1
ATOM 2506 N N . MET A 1 313 ? 3.654 11.898 4.488 1 97.56 313 MET A N 1
ATOM 2507 C CA . MET A 1 313 ? 2.301 12.336 4.816 1 97.56 313 MET A CA 1
ATOM 2508 C C . MET A 1 313 ? 1.479 12.562 3.555 1 97.56 313 MET A C 1
ATOM 2510 O O . MET A 1 313 ? 0.309 12.18 3.492 1 97.56 313 MET A O 1
ATOM 2514 N N . LYS A 1 314 ? 2.1 13.109 2.584 1 97.25 314 LYS A N 1
ATOM 2515 C CA . LYS A 1 314 ? 1.399 13.391 1.334 1 97.25 314 LYS A CA 1
ATOM 2516 C C . LYS A 1 314 ? 0.998 12.102 0.625 1 97.25 314 LYS A C 1
ATOM 2518 O O . LYS A 1 314 ? -0.049 12.047 -0.022 1 97.25 314 LYS A O 1
ATOM 2523 N N . LYS A 1 315 ? 1.848 11.133 0.79 1 96.25 315 LYS A N 1
ATOM 2524 C CA . LYS A 1 315 ? 1.532 9.836 0.205 1 96.25 315 LYS A CA 1
ATOM 2525 C C . LYS A 1 315 ? 0.334 9.195 0.902 1 96.25 315 LYS A C 1
ATOM 2527 O O . LYS A 1 315 ? -0.44 8.469 0.275 1 96.25 315 LYS A O 1
ATOM 2532 N N . ALA A 1 316 ? 0.237 9.43 2.189 1 96.94 316 ALA A N 1
ATOM 2533 C CA . ALA A 1 316 ? -0.874 8.875 2.963 1 96.94 316 ALA A CA 1
ATOM 2534 C C . ALA A 1 316 ? -2.152 9.68 2.732 1 96.94 316 ALA A C 1
ATOM 2536 O O . ALA A 1 316 ? -3.203 9.109 2.432 1 96.94 316 ALA A O 1
ATOM 2537 N N . TYR A 1 317 ? -2.037 10.961 2.863 1 97.94 317 TYR A N 1
ATOM 2538 C CA . TYR A 1 317 ? -3.154 11.867 2.648 1 97.94 317 TYR A CA 1
ATOM 2539 C C . TYR A 1 317 ? -3.084 12.508 1.264 1 97.94 317 TYR A C 1
ATOM 2541 O O . TYR A 1 317 ? -2.803 13.695 1.135 1 97.94 317 TYR A O 1
ATOM 2549 N N . THR A 1 318 ? -3.525 11.773 0.282 1 97.75 318 THR A N 1
ATOM 2550 C CA . THR A 1 318 ? -3.264 12.133 -1.107 1 97.75 318 THR A CA 1
ATOM 2551 C C . THR A 1 318 ? -4.047 13.383 -1.5 1 97.75 318 THR A C 1
ATOM 2553 O O . THR A 1 318 ? -3.629 14.133 -2.383 1 97.75 318 THR A O 1
ATOM 2556 N N . TYR A 1 319 ? -5.141 13.641 -0.867 1 97.31 319 TYR A N 1
ATOM 2557 C CA . TYR A 1 319 ? -5.953 14.789 -1.264 1 97.31 319 TYR A CA 1
ATOM 2558 C C . TYR A 1 319 ? -5.254 16.094 -0.925 1 97.31 319 TYR A C 1
ATOM 2560 O O . TYR A 1 319 ? -5.613 17.156 -1.448 1 97.31 319 TYR A O 1
ATOM 2568 N N . VAL A 1 320 ? -4.215 16 -0.056 1 97.69 320 VAL A N 1
ATOM 2569 C CA . VAL A 1 320 ? -3.5 17.234 0.254 1 97.69 320 VAL A CA 1
ATOM 2570 C C . VAL A 1 320 ? -2.15 17.25 -0.46 1 97.69 320 VAL A C 1
ATOM 2572 O O . VAL A 1 320 ? -1.293 18.094 -0.17 1 97.69 320 VAL A O 1
ATOM 2575 N N . ASN A 1 321 ? -1.866 16.219 -1.299 1 97.38 321 ASN A N 1
ATOM 2576 C CA . ASN A 1 321 ? -0.668 16.266 -2.131 1 97.38 321 ASN A CA 1
ATOM 2577 C C . ASN A 1 321 ? -0.758 17.359 -3.182 1 97.38 321 ASN A C 1
ATOM 2579 O O . ASN A 1 321 ? -0.827 17.078 -4.379 1 97.38 321 ASN A O 1
ATOM 2583 N N . ASP A 1 322 ? -0.805 18.531 -2.738 1 96.81 322 ASP A N 1
ATOM 2584 C CA . ASP A 1 322 ? -1.014 19.75 -3.492 1 96.81 322 ASP A CA 1
ATOM 2585 C C . ASP A 1 322 ? -0.33 20.938 -2.811 1 96.81 322 ASP A C 1
ATOM 2587 O O . ASP A 1 322 ? -0.638 21.266 -1.662 1 96.81 322 ASP A O 1
ATOM 2591 N N . ASP A 1 323 ? 0.583 21.625 -3.514 1 95.56 323 ASP A N 1
ATOM 2592 C CA . ASP A 1 323 ? 1.384 22.703 -2.945 1 95.56 323 ASP A CA 1
ATOM 2593 C C . ASP A 1 323 ? 0.5 23.859 -2.486 1 95.56 323 ASP A C 1
ATOM 2595 O O . ASP A 1 323 ? 0.939 24.719 -1.712 1 95.56 323 ASP A O 1
ATOM 2599 N N . ARG A 1 324 ? -0.723 23.969 -2.902 1 96.06 324 ARG A N 1
ATOM 2600 C CA . ARG A 1 324 ? -1.657 25.016 -2.51 1 96.06 324 ARG A CA 1
ATOM 2601 C C . ARG A 1 324 ? -2.164 24.797 -1.089 1 96.06 324 ARG A C 1
ATOM 2603 O O . ARG A 1 324 ? -2.688 25.719 -0.46 1 96.06 324 ARG A O 1
ATOM 2610 N N . ALA A 1 325 ? -1.96 23.5 -0.518 1 96.62 325 ALA A N 1
ATOM 2611 C CA . ALA A 1 325 ? -2.545 23.172 0.776 1 96.62 325 ALA A CA 1
ATOM 2612 C C . ALA A 1 325 ? -1.46 22.875 1.81 1 96.62 325 ALA A C 1
ATOM 2614 O O . ALA A 1 325 ? -1.732 22.828 3.012 1 96.62 325 ALA A O 1
ATOM 2615 N N . VAL A 1 326 ? -0.231 22.688 1.294 1 98.25 326 VAL A N 1
ATOM 2616 C CA . VAL A 1 326 ? 0.745 22.156 2.242 1 98.25 326 VAL A CA 1
ATOM 2617 C C . VAL A 1 326 ? 2.088 22.859 2.045 1 98.25 326 VAL A C 1
ATOM 2619 O O . VAL A 1 326 ? 2.303 23.531 1.033 1 98.25 326 VAL A O 1
ATOM 2622 N N . ILE A 1 327 ? 2.885 22.859 3.057 1 98.56 327 ILE A N 1
ATOM 2623 C CA . ILE A 1 327 ? 4.316 23.125 3.035 1 98.56 327 ILE A CA 1
ATOM 2624 C C . ILE A 1 327 ? 5.094 21.828 3.16 1 98.56 327 ILE A C 1
ATOM 2626 O O . ILE A 1 327 ? 5.012 21.141 4.188 1 98.56 327 ILE A O 1
ATOM 2630 N N . THR A 1 328 ? 5.84 21.484 2.146 1 98.5 328 THR A N 1
ATOM 2631 C CA . THR A 1 328 ? 6.539 20.203 2.16 1 98.5 328 THR A CA 1
ATOM 2632 C C . THR A 1 328 ? 7.977 20.375 2.648 1 98.5 328 THR A C 1
ATOM 2634 O O . THR A 1 328 ? 8.781 21.031 1.994 1 98.5 328 THR A O 1
ATOM 2637 N N . ARG A 1 329 ? 8.211 19.844 3.756 1 98.25 329 ARG A N 1
ATOM 2638 C CA . ARG A 1 329 ? 9.57 19.828 4.289 1 98.25 329 ARG A CA 1
ATOM 2639 C C . ARG A 1 329 ? 10.227 18.469 4.047 1 98.25 329 ARG A C 1
ATOM 2641 O O . ARG A 1 329 ? 9.547 17.438 3.998 1 98.25 329 ARG A O 1
ATOM 2648 N N . PRO A 1 330 ? 11.594 18.469 3.877 1 97.94 330 PRO A N 1
ATOM 2649 C CA . PRO A 1 330 ? 12.242 17.156 3.912 1 97.94 330 PRO A CA 1
ATOM 2650 C C . PRO A 1 330 ? 12.156 16.5 5.289 1 97.94 330 PRO A C 1
ATOM 2652 O O . PRO A 1 330 ? 12.188 17.188 6.309 1 97.94 330 PRO A O 1
ATOM 2655 N N . ALA A 1 331 ? 12.125 15.203 5.289 1 96.81 331 ALA A N 1
ATOM 2656 C CA . ALA A 1 331 ? 12.023 14.461 6.547 1 96.81 331 ALA A CA 1
ATOM 2657 C C . ALA A 1 331 ? 13.227 14.734 7.441 1 96.81 331 ALA A C 1
ATOM 2659 O O . ALA A 1 331 ? 13.109 14.742 8.672 1 96.81 331 ALA A O 1
ATOM 2660 N N . ALA A 1 332 ? 14.328 15.039 6.844 1 96.62 332 ALA A N 1
ATOM 2661 C CA . ALA A 1 332 ? 15.562 15.289 7.582 1 96.62 332 ALA A CA 1
ATOM 2662 C C . ALA A 1 332 ? 15.445 16.547 8.438 1 96.62 332 ALA A C 1
ATOM 2664 O O . ALA A 1 332 ? 16.203 16.734 9.391 1 96.62 332 ALA A O 1
ATOM 2665 N N . MET A 1 333 ? 14.594 17.406 8 1 96.94 333 MET A N 1
ATOM 2666 C CA . MET A 1 333 ? 14.344 18.656 8.719 1 96.94 333 MET A CA 1
ATOM 2667 C C . MET A 1 333 ? 13.148 18.516 9.664 1 96.94 333 MET A C 1
ATOM 2669 O O . MET A 1 333 ? 12.008 18.422 9.211 1 96.94 333 MET A O 1
ATOM 2673 N N . ARG A 1 334 ? 13.43 18.531 10.961 1 96.62 334 ARG A N 1
ATOM 2674 C CA . ARG A 1 334 ? 12.32 18.391 11.906 1 96.62 334 ARG A CA 1
ATOM 2675 C C . ARG A 1 334 ? 11.438 19.625 11.898 1 96.62 334 ARG A C 1
ATOM 2677 O O . ARG A 1 334 ? 11.797 20.656 11.305 1 96.62 334 ARG A O 1
ATOM 2684 N N . GLU A 1 335 ? 10.289 19.547 12.516 1 98.19 335 GLU A N 1
ATOM 2685 C CA . GLU A 1 335 ? 9.234 20.547 12.391 1 98.19 335 GLU A CA 1
ATOM 2686 C C . GLU A 1 335 ? 9.711 21.922 12.883 1 98.19 335 GLU A C 1
ATOM 2688 O O . GLU A 1 335 ? 9.508 22.922 12.211 1 98.19 335 GLU A O 1
ATOM 2693 N N . ILE A 1 336 ? 10.391 21.922 14 1 98.31 336 ILE A N 1
ATOM 2694 C CA . ILE A 1 336 ? 10.797 23.203 14.594 1 98.31 336 ILE A CA 1
ATOM 2695 C C . ILE A 1 336 ? 11.867 23.859 13.727 1 98.31 336 ILE A C 1
ATOM 2697 O O . ILE A 1 336 ? 11.883 25.078 13.555 1 98.31 336 ILE A O 1
ATOM 2701 N N . ASP A 1 337 ? 12.727 23.062 13.188 1 97.69 337 ASP A N 1
ATOM 2702 C CA . ASP A 1 337 ? 13.734 23.594 12.266 1 97.69 337 ASP A CA 1
ATOM 2703 C C . ASP A 1 337 ? 13.078 24.219 11.039 1 97.69 337 ASP A C 1
ATOM 2705 O O . ASP A 1 337 ? 13.5 25.281 10.57 1 97.69 337 ASP A O 1
ATOM 2709 N N . ALA A 1 338 ? 12.094 23.547 10.539 1 98.62 338 ALA A N 1
ATOM 2710 C CA . ALA A 1 338 ? 11.391 24.062 9.375 1 98.62 338 ALA A CA 1
ATOM 2711 C C . ALA A 1 338 ? 10.672 25.359 9.695 1 98.62 338 ALA A C 1
ATOM 2713 O O . ALA A 1 338 ? 10.75 26.328 8.93 1 98.62 338 ALA A O 1
ATOM 2714 N N . VAL A 1 339 ? 9.992 25.391 10.805 1 98.62 339 VAL A N 1
ATOM 2715 C CA . VAL A 1 339 ? 9.281 26.594 11.219 1 98.62 339 VAL A CA 1
ATOM 2716 C C . VAL A 1 339 ? 10.266 27.734 11.398 1 98.62 339 VAL A C 1
ATOM 2718 O O . VAL A 1 339 ? 10.016 28.859 10.961 1 98.62 339 VAL A O 1
ATOM 2721 N N . LYS A 1 340 ? 11.398 27.438 12.062 1 98.06 340 LYS A N 1
ATOM 2722 C CA . LYS A 1 340 ? 12.43 28.453 12.258 1 98.06 340 LYS A CA 1
ATOM 2723 C C . LYS A 1 340 ? 12.906 29.016 10.922 1 98.06 340 LYS A C 1
ATOM 2725 O O . LYS A 1 340 ? 12.992 30.234 10.766 1 98.06 340 LYS A O 1
ATOM 2730 N N . ALA A 1 341 ? 13.203 28.156 10.016 1 98.19 341 ALA A N 1
ATOM 2731 C CA . ALA A 1 341 ? 13.688 28.578 8.703 1 98.19 341 ALA A CA 1
ATOM 2732 C C . ALA A 1 341 ? 12.656 29.469 8.008 1 98.19 341 ALA A C 1
ATOM 2734 O O . ALA A 1 341 ? 13.008 30.516 7.461 1 98.19 341 ALA A O 1
ATOM 2735 N N . LEU A 1 342 ? 11.422 29.047 8.023 1 98 342 LEU A N 1
ATOM 2736 C CA . LEU A 1 342 ? 10.352 29.797 7.375 1 98 342 LEU A CA 1
ATOM 2737 C C . LEU A 1 342 ? 10.156 31.156 8.047 1 98 342 LEU A C 1
ATOM 2739 O O . LEU A 1 342 ? 9.938 32.156 7.371 1 98 342 LEU A O 1
ATOM 2743 N N . ARG A 1 343 ? 10.211 31.172 9.32 1 97 343 ARG A N 1
ATOM 2744 C CA . ARG A 1 343 ? 10.055 32.406 10.078 1 97 343 ARG A CA 1
ATOM 2745 C C . ARG A 1 343 ? 11.164 33.406 9.758 1 97 343 ARG A C 1
ATOM 2747 O O . ARG A 1 343 ? 10.906 34.594 9.57 1 97 343 ARG A O 1
ATOM 2754 N N . GLN A 1 344 ? 12.367 32.875 9.609 1 94.81 344 GLN A N 1
ATOM 2755 C CA . GLN A 1 344 ? 13.531 33.719 9.359 1 94.81 344 GLN A CA 1
ATOM 2756 C C . GLN A 1 344 ? 13.641 34.062 7.879 1 94.81 344 GLN A C 1
ATOM 2758 O O . GLN A 1 344 ? 14.375 35 7.508 1 94.81 344 GLN A O 1
ATOM 2763 N N . GLY A 1 345 ? 13.031 33.344 7.047 1 95.19 345 GLY A N 1
ATOM 2764 C CA . GLY A 1 345 ? 13.172 33.5 5.609 1 95.19 345 GLY A CA 1
ATOM 2765 C C . GLY A 1 345 ? 14.477 32.938 5.066 1 95.19 345 GLY A C 1
ATOM 2766 O O . GLY A 1 345 ? 14.906 33.312 3.973 1 95.19 345 GLY A O 1
ATOM 2767 N N . SER A 1 346 ? 15.094 32.156 5.902 1 96.19 346 SER A N 1
ATOM 2768 C CA . SER A 1 346 ? 16.375 31.578 5.492 1 96.19 346 SER A CA 1
ATOM 2769 C C . SER A 1 346 ? 16.641 30.25 6.184 1 96.19 346 SER A C 1
ATOM 2771 O O . SER A 1 346 ? 16.406 30.109 7.391 1 96.19 346 SER A O 1
ATOM 2773 N N . ALA A 1 347 ? 17.094 29.281 5.379 1 97 347 ALA A N 1
ATOM 2774 C CA . ALA A 1 347 ? 17.438 27.984 5.941 1 97 347 ALA A CA 1
ATOM 2775 C C . ALA A 1 347 ? 18.953 27.797 6.004 1 97 347 ALA A C 1
ATOM 2777 O O . ALA A 1 347 ? 19.438 26.672 6.145 1 97 347 ALA A O 1
ATOM 2778 N N . LEU A 1 348 ? 19.703 28.828 5.879 1 94.88 348 LEU A N 1
ATOM 2779 C CA . LEU A 1 348 ? 21.156 28.766 5.801 1 94.88 348 LEU A CA 1
ATOM 2780 C C . LEU A 1 348 ? 21.75 28.188 7.086 1 94.88 348 LEU A C 1
ATOM 2782 O O . LEU A 1 348 ? 22.656 27.359 7.035 1 94.88 348 LEU A O 1
ATOM 2786 N N . ASP A 1 349 ? 21.219 28.609 8.188 1 91.69 349 ASP A N 1
ATOM 2787 C CA . ASP A 1 349 ? 21.703 28.109 9.461 1 91.69 349 ASP A CA 1
ATOM 2788 C C . ASP A 1 349 ? 21.594 26.594 9.539 1 91.69 349 ASP A C 1
ATOM 2790 O O . ASP A 1 349 ? 22.516 25.922 10.016 1 91.69 349 ASP A O 1
ATOM 2794 N N . PHE A 1 350 ? 20.484 26.109 9.094 1 94.38 350 PHE A N 1
ATOM 2795 C CA . PHE A 1 350 ? 20.25 24.672 9.102 1 94.38 350 PHE A CA 1
ATOM 2796 C C . PHE A 1 350 ? 21.172 23.953 8.117 1 94.38 350 PHE A C 1
ATOM 2798 O O . PHE A 1 350 ? 21.781 22.938 8.461 1 94.38 350 PHE A O 1
ATOM 2805 N N . LEU A 1 351 ? 21.344 24.469 6.957 1 95.25 351 LEU A N 1
ATOM 2806 C CA . LEU A 1 351 ? 22.109 23.828 5.887 1 95.25 351 LEU A CA 1
ATOM 2807 C C . LEU A 1 351 ? 23.594 23.875 6.188 1 95.25 351 LEU A C 1
ATOM 2809 O O . LEU A 1 351 ? 24.328 22.938 5.832 1 95.25 351 LEU A O 1
ATOM 2813 N N . GLU A 1 352 ? 24.078 24.891 6.816 1 92.44 352 GLU A N 1
ATOM 2814 C CA . GLU A 1 352 ? 25.5 25.047 7.102 1 92.44 352 GLU A CA 1
ATOM 2815 C C . GLU A 1 352 ? 25.953 24.125 8.227 1 92.44 352 GLU A C 1
ATOM 2817 O O . GLU A 1 352 ? 27.109 23.703 8.266 1 92.44 352 GLU A O 1
ATOM 2822 N N . GLN A 1 353 ? 25.047 23.828 9.062 1 85.75 353 GLN A N 1
ATOM 2823 C CA . GLN A 1 353 ? 25.391 22.984 10.203 1 85.75 353 GLN A CA 1
ATOM 2824 C C . GLN A 1 353 ? 25.234 21.516 9.859 1 85.75 353 GLN A C 1
ATOM 2826 O O . GLN A 1 353 ? 25.594 20.641 10.656 1 85.75 353 GLN A O 1
ATOM 2831 N N . SER A 1 354 ? 24.828 21.344 8.672 1 85.56 354 SER A N 1
ATOM 2832 C CA . SER A 1 354 ? 24.5 19.953 8.344 1 85.56 354 SER A CA 1
ATOM 2833 C C . SER A 1 354 ? 25.234 19.516 7.078 1 85.56 354 SER A C 1
ATOM 2835 O O . SER A 1 354 ? 25.484 20.312 6.184 1 85.56 354 SER A O 1
ATOM 2837 N N . GLY A 1 355 ? 25.719 18.312 7.051 1 88.19 355 GLY A N 1
ATOM 2838 C CA . GLY A 1 355 ? 26.359 17.719 5.883 1 88.19 355 GLY A CA 1
ATOM 2839 C C . GLY A 1 355 ? 25.406 16.922 5.02 1 88.19 355 GLY A C 1
ATOM 2840 O O . GLY A 1 355 ? 25.75 15.844 4.543 1 88.19 355 GLY A O 1
ATOM 2841 N N . TYR A 1 356 ? 24.234 17.547 4.738 1 93.38 356 TYR A N 1
ATOM 2842 C CA . TYR A 1 356 ? 23.203 16.844 4.004 1 93.38 356 TYR A CA 1
ATOM 2843 C C . TYR A 1 356 ? 23.578 16.688 2.535 1 93.38 356 TYR A C 1
ATOM 2845 O O . TYR A 1 356 ? 24.234 17.562 1.959 1 93.38 356 TYR A O 1
ATOM 2853 N N . ASN A 1 357 ? 23.172 15.594 1.985 1 92.62 357 ASN A N 1
ATOM 2854 C CA . ASN A 1 357 ? 23.391 15.375 0.561 1 92.62 357 ASN A CA 1
ATOM 2855 C C . ASN A 1 357 ? 22.5 16.281 -0.291 1 92.62 357 ASN A C 1
ATOM 2857 O O . ASN A 1 357 ? 21.672 17.031 0.239 1 92.62 357 ASN A O 1
ATOM 2861 N N . ALA A 1 358 ? 22.656 16.234 -1.621 1 94.06 358 ALA A N 1
ATOM 2862 C CA . ALA A 1 358 ? 22.062 17.188 -2.549 1 94.06 358 ALA A CA 1
ATOM 2863 C C . ALA A 1 358 ? 20.531 17.078 -2.547 1 94.06 358 ALA A C 1
ATOM 2865 O O . ALA A 1 358 ? 19.828 18.078 -2.502 1 94.06 358 ALA A O 1
ATOM 2866 N N . PRO A 1 359 ? 20.016 15.852 -2.533 1 95.94 359 PRO A N 1
ATOM 2867 C CA . PRO A 1 359 ? 18.547 15.766 -2.557 1 95.94 359 PRO A CA 1
ATOM 2868 C C . PRO A 1 359 ? 17.906 16.438 -1.345 1 95.94 359 PRO A C 1
ATOM 2870 O O . PRO A 1 359 ? 16.875 17.094 -1.479 1 95.94 359 PRO A O 1
ATOM 2873 N N . ILE A 1 360 ? 18.484 16.266 -0.224 1 96.88 360 ILE A N 1
ATOM 2874 C CA . ILE A 1 360 ? 17.938 16.891 0.978 1 96.88 360 ILE A CA 1
ATOM 2875 C C . ILE A 1 360 ? 18.047 18.422 0.86 1 96.88 360 ILE A C 1
ATOM 2877 O O . ILE A 1 360 ? 17.078 19.141 1.116 1 96.88 360 ILE A O 1
ATOM 2881 N N . ARG A 1 361 ? 19.219 18.906 0.441 1 97.12 361 ARG A N 1
ATOM 2882 C CA . ARG A 1 361 ? 19.422 20.344 0.289 1 97.12 361 ARG A CA 1
ATOM 2883 C C . ARG A 1 361 ? 18.438 20.938 -0.706 1 97.12 361 ARG A C 1
ATOM 2885 O O . ARG A 1 361 ? 17.859 22 -0.456 1 97.12 361 ARG A O 1
ATOM 2892 N N . ASN A 1 362 ? 18.281 20.219 -1.773 1 97.44 362 ASN A N 1
ATOM 2893 C CA . ASN A 1 362 ? 17.328 20.672 -2.783 1 97.44 362 ASN A CA 1
ATOM 2894 C C . ASN A 1 362 ? 15.914 20.75 -2.227 1 97.44 362 ASN A C 1
ATOM 2896 O O . ASN A 1 362 ? 15.156 21.656 -2.564 1 97.44 362 ASN A O 1
ATOM 2900 N N . SER A 1 363 ? 15.547 19.812 -1.414 1 97.62 363 SER A N 1
ATOM 2901 C CA . SER A 1 363 ? 14.219 19.812 -0.805 1 97.62 363 SER A CA 1
ATOM 2902 C C . SER A 1 363 ? 14.039 20.984 0.139 1 97.62 363 SER A C 1
ATOM 2904 O O . SER A 1 363 ? 12.953 21.578 0.208 1 97.62 363 SER A O 1
ATOM 2906 N N . VAL A 1 364 ? 15.102 21.312 0.845 1 98.31 364 VAL A N 1
ATOM 2907 C CA . VAL A 1 364 ? 15.047 22.484 1.715 1 98.31 364 VAL A CA 1
ATOM 2908 C C . VAL A 1 364 ? 14.844 23.734 0.875 1 98.31 364 VAL A C 1
ATOM 2910 O O . VAL A 1 364 ? 13.992 24.578 1.197 1 98.31 364 VAL A O 1
ATOM 2913 N N . HIS A 1 365 ? 15.547 23.828 -0.199 1 98.19 365 HIS A N 1
ATOM 2914 C CA . HIS A 1 365 ? 15.43 25 -1.066 1 98.19 365 HIS A CA 1
ATOM 2915 C C . HIS A 1 365 ? 14.023 25.094 -1.655 1 98.19 365 HIS A C 1
ATOM 2917 O O . HIS A 1 365 ? 13.461 26.188 -1.745 1 98.19 365 HIS A O 1
ATOM 2923 N N . ARG A 1 366 ? 13.523 23.984 -2.023 1 97.94 366 ARG A N 1
ATOM 2924 C CA . ARG A 1 366 ? 12.172 23.984 -2.561 1 97.94 366 ARG A CA 1
ATOM 2925 C C . ARG A 1 366 ? 11.164 24.438 -1.514 1 97.94 366 ARG A C 1
ATOM 2927 O O . ARG A 1 366 ? 10.258 25.219 -1.817 1 97.94 366 ARG A O 1
ATOM 2934 N N . MET A 1 367 ? 11.289 23.938 -0.297 1 98.5 367 MET A N 1
ATOM 2935 C CA . MET A 1 367 ? 10.414 24.359 0.793 1 98.5 367 MET A CA 1
ATOM 2936 C C . MET A 1 367 ? 10.469 25.875 0.984 1 98.5 367 MET A C 1
ATOM 2938 O O . MET A 1 367 ? 9.43 26.531 1.075 1 98.5 367 MET A O 1
ATOM 2942 N N . MET A 1 368 ? 11.695 26.422 0.975 1 98.19 368 MET A N 1
ATOM 2943 C CA . MET A 1 368 ? 11.883 27.844 1.216 1 98.19 368 MET A CA 1
ATOM 2944 C C . MET A 1 368 ? 11.328 28.672 0.06 1 98.19 368 MET A C 1
ATOM 2946 O O . MET A 1 368 ? 10.734 29.734 0.276 1 98.19 368 MET A O 1
ATOM 2950 N N . ARG A 1 369 ? 11.531 28.172 -1.116 1 97.19 369 ARG A N 1
ATOM 2951 C CA . ARG A 1 369 ? 11.039 28.875 -2.293 1 97.19 369 ARG A CA 1
ATOM 2952 C C . ARG A 1 369 ? 9.516 28.953 -2.301 1 97.19 369 ARG A C 1
ATOM 2954 O O . ARG A 1 369 ? 8.938 29.984 -2.641 1 97.19 369 ARG A O 1
ATOM 2961 N N . ARG A 1 370 ? 8.906 27.938 -1.967 1 95.38 370 ARG A N 1
ATOM 2962 C CA . ARG A 1 370 ? 7.445 27.875 -1.952 1 95.38 370 ARG A CA 1
ATOM 2963 C C . ARG A 1 370 ? 6.879 28.703 -0.803 1 95.38 370 ARG A C 1
ATOM 2965 O O . ARG A 1 370 ? 5.797 29.281 -0.923 1 95.38 370 ARG A O 1
ATOM 2972 N N . GLY A 1 371 ? 7.594 28.656 0.326 1 95.25 371 GLY A N 1
ATOM 2973 C CA . GLY A 1 371 ? 7.172 29.438 1.477 1 95.25 371 GLY A CA 1
ATOM 2974 C C . GLY A 1 371 ? 5.938 28.875 2.162 1 95.25 371 GLY A C 1
ATOM 2975 O O . GLY A 1 371 ? 5.562 27.719 1.93 1 95.25 371 GLY A O 1
ATOM 2976 N N . TRP A 1 372 ? 5.309 29.703 3.051 1 95.31 372 TRP A N 1
ATOM 2977 C CA . TRP A 1 372 ? 4.191 29.203 3.848 1 95.31 372 TRP A CA 1
ATOM 2978 C C . TRP A 1 372 ? 2.926 30.016 3.572 1 95.31 372 TRP A C 1
ATOM 2980 O O . TRP A 1 372 ? 1.826 29.609 3.953 1 95.31 372 TRP A O 1
ATOM 2990 N N . VAL A 1 373 ? 3.031 31.125 2.924 1 92.94 373 VAL A N 1
ATOM 2991 C CA . VAL A 1 373 ? 1.882 31.969 2.604 1 92.94 373 VAL A CA 1
ATOM 2992 C C . VAL A 1 373 ? 1.157 31.406 1.382 1 92.94 373 VAL A C 1
ATOM 2994 O O . VAL A 1 373 ? 1.792 31.031 0.393 1 92.94 373 VAL A O 1
ATOM 2997 N N . ARG A 1 374 ? -0.17 31.344 1.541 1 89.88 374 ARG A N 1
ATOM 2998 C CA . ARG A 1 374 ? -0.958 30.812 0.432 1 89.88 374 ARG A CA 1
ATOM 2999 C C . ARG A 1 374 ? -1.862 31.891 -0.157 1 89.88 374 ARG A C 1
ATOM 3001 O O . ARG A 1 374 ? -2.375 32.75 0.57 1 89.88 374 ARG A O 1
ATOM 3008 N N . ASN A 1 375 ? -1.957 31.672 -1.492 1 88.94 375 ASN A N 1
ATOM 3009 C CA . ASN A 1 375 ? -2.891 32.531 -2.219 1 88.94 375 ASN A CA 1
ATOM 3010 C C . ASN A 1 375 ? -4.332 32.062 -2.037 1 88.94 375 ASN A C 1
ATOM 3012 O O . ASN A 1 375 ? -4.66 30.906 -2.324 1 88.94 375 ASN A O 1
ATOM 3016 N N . ARG A 1 376 ? -5.137 33.031 -1.65 1 89.81 376 ARG A N 1
ATOM 3017 C CA . ARG A 1 376 ? -6.52 32.688 -1.324 1 89.81 376 ARG A CA 1
ATOM 3018 C C . ARG A 1 376 ? -7.23 32.062 -2.525 1 89.81 376 ARG A C 1
ATOM 3020 O O . ARG A 1 376 ? -8 31.125 -2.379 1 89.81 376 ARG A O 1
ATOM 3027 N N . GLU A 1 377 ? -6.996 32.625 -3.656 1 92.44 377 GLU A N 1
ATOM 3028 C CA . GLU A 1 377 ? -7.648 32.125 -4.863 1 92.44 377 GLU A CA 1
ATOM 3029 C C . GLU A 1 377 ? -7.188 30.703 -5.184 1 92.44 377 GLU A C 1
ATOM 3031 O O . GLU A 1 377 ? -7.992 29.859 -5.586 1 92.44 377 GLU A O 1
ATOM 3036 N N . GLU A 1 378 ? -5.938 30.469 -4.949 1 93.5 378 GLU A N 1
ATOM 3037 C CA . GLU A 1 378 ? -5.395 29.141 -5.199 1 93.5 378 GLU A CA 1
ATOM 3038 C C . GLU A 1 378 ? -5.945 28.125 -4.207 1 93.5 378 GLU A C 1
ATOM 3040 O O . GLU A 1 378 ? -6.273 27 -4.582 1 93.5 378 GLU A O 1
ATOM 3045 N N . VAL A 1 379 ? -6.051 28.562 -3 1 94.88 379 VAL A N 1
ATOM 3046 C CA . VAL A 1 379 ? -6.594 27.688 -1.969 1 94.88 379 VAL A CA 1
ATOM 3047 C C . VAL A 1 379 ? -8.062 27.375 -2.271 1 94.88 379 VAL A C 1
ATOM 3049 O O . VAL A 1 379 ? -8.5 26.234 -2.141 1 94.88 379 VAL A O 1
ATOM 3052 N N . ARG A 1 380 ? -8.766 28.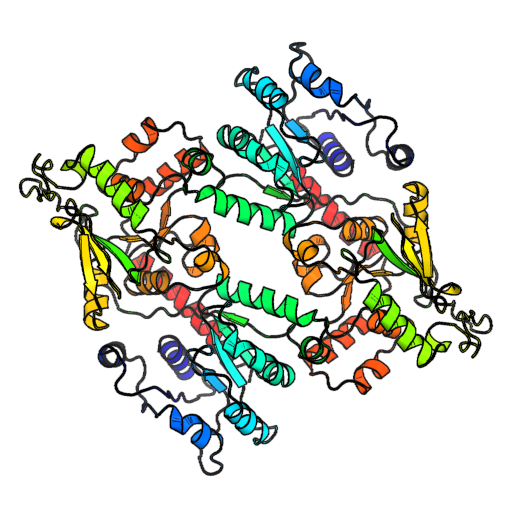344 -2.709 1 95.25 380 ARG A N 1
ATOM 3053 C CA . ARG A 1 380 ? -10.164 28.141 -3.082 1 95.25 380 ARG A CA 1
ATOM 3054 C C . ARG A 1 380 ? -10.289 27.156 -4.242 1 95.25 380 ARG A C 1
ATOM 3056 O O . ARG A 1 380 ? -11.148 26.281 -4.23 1 95.25 380 ARG A O 1
ATOM 3063 N N . ALA A 1 381 ? -9.438 27.344 -5.211 1 96.88 381 ALA A N 1
ATOM 3064 C CA . ALA A 1 381 ? -9.445 26.438 -6.359 1 96.88 381 ALA A CA 1
ATOM 3065 C C . ALA A 1 381 ? -9.148 25.016 -5.93 1 96.88 381 ALA A C 1
ATOM 3067 O O . ALA A 1 381 ? -9.758 24.062 -6.434 1 96.88 381 ALA A O 1
ATOM 3068 N N . PHE A 1 382 ? -8.211 24.906 -5.047 1 97.69 382 PHE A N 1
ATOM 3069 C CA . PHE A 1 382 ? -7.891 23.594 -4.492 1 97.69 382 PHE A CA 1
ATOM 3070 C C . PHE A 1 382 ? -9.109 22.984 -3.82 1 97.69 382 PHE A C 1
ATOM 3072 O O . PHE A 1 382 ? -9.477 21.844 -4.105 1 97.69 382 PHE A O 1
ATOM 3079 N N . LYS A 1 383 ? -9.797 23.641 -2.959 1 97.44 383 LYS A N 1
ATOM 3080 C CA . LYS A 1 383 ? -10.969 23.141 -2.248 1 97.44 383 LYS A CA 1
ATOM 3081 C C . LYS A 1 383 ? -12.102 22.812 -3.215 1 97.44 383 LYS A C 1
ATOM 3083 O O . LYS A 1 383 ? -12.812 21.828 -3.043 1 97.44 383 LYS A O 1
ATOM 3088 N N . GLN A 1 384 ? -12.266 23.656 -4.223 1 97.38 384 GLN A N 1
ATOM 3089 C CA . GLN A 1 384 ? -13.289 23.391 -5.23 1 97.38 384 GLN A CA 1
ATOM 3090 C C . GLN A 1 384 ? -13.055 22.047 -5.918 1 97.38 384 GLN A C 1
ATOM 3092 O O . GLN A 1 384 ? -14 21.281 -6.145 1 97.38 384 GLN A O 1
ATOM 3097 N N . SER A 1 385 ? -11.828 21.812 -6.195 1 97.88 385 SER A N 1
ATOM 3098 C CA . SER A 1 385 ? -11.5 20.531 -6.82 1 97.88 385 SER A CA 1
ATOM 3099 C C . SER A 1 385 ? -11.828 19.375 -5.895 1 97.88 385 SER A C 1
ATOM 3101 O O . SER A 1 385 ? -12.312 18.328 -6.348 1 97.88 385 SER A O 1
ATOM 3103 N N . LEU A 1 386 ? -11.578 19.531 -4.656 1 97.81 386 LEU A N 1
ATOM 3104 C CA . LEU A 1 386 ? -11.883 18.516 -3.654 1 97.81 386 LEU A CA 1
ATOM 3105 C C . LEU A 1 386 ? -13.391 18.281 -3.566 1 97.81 386 LEU A C 1
ATOM 3107 O O . LEU A 1 386 ? -13.836 17.141 -3.553 1 97.81 386 LEU A O 1
ATOM 3111 N N . TRP A 1 387 ? -14.188 19.312 -3.562 1 97.81 387 TRP A N 1
ATOM 3112 C CA . TRP A 1 387 ? -15.641 19.219 -3.473 1 97.81 387 TRP A CA 1
ATOM 3113 C C . TRP A 1 387 ? -16.219 18.562 -4.719 1 97.81 387 TRP A C 1
ATOM 3115 O O . TRP A 1 387 ? -17.172 17.766 -4.633 1 97.81 387 TRP A O 1
ATOM 3125 N N . GLU A 1 388 ? -15.633 18.875 -5.844 1 98.06 388 GLU A N 1
ATOM 3126 C CA . GLU A 1 388 ? -16.078 18.234 -7.078 1 98.06 388 GLU A CA 1
ATOM 3127 C C . GLU A 1 388 ? -15.852 16.734 -7.043 1 98.06 388 GLU A C 1
ATOM 3129 O O . GLU A 1 388 ? -16.703 15.953 -7.484 1 98.06 388 GLU A O 1
ATOM 3134 N N . LYS A 1 389 ? -14.727 16.359 -6.578 1 98.06 389 LYS A N 1
ATOM 3135 C CA . LYS A 1 389 ? -14.453 14.938 -6.426 1 98.06 389 LYS A CA 1
ATOM 3136 C C . LYS A 1 389 ? -15.438 14.281 -5.465 1 98.06 389 LYS A C 1
ATOM 3138 O O . LYS A 1 389 ? -15.922 13.18 -5.723 1 98.06 389 LYS A O 1
ATOM 3143 N N . ASN A 1 390 ? -15.688 14.922 -4.375 1 98.31 390 ASN A N 1
ATOM 3144 C CA . ASN A 1 390 ? -16.672 14.438 -3.416 1 98.31 390 ASN A CA 1
ATOM 3145 C C . ASN A 1 390 ? -18.047 14.273 -4.059 1 98.31 390 ASN A C 1
ATOM 3147 O O . ASN A 1 390 ? -18.75 13.289 -3.803 1 98.31 390 ASN A O 1
ATOM 3151 N N . GLU A 1 391 ? -18.438 15.195 -4.848 1 97.88 391 GLU A N 1
ATOM 3152 C CA . GLU A 1 391 ? -19.734 15.133 -5.508 1 97.88 391 GLU A CA 1
ATOM 3153 C C . GLU A 1 391 ? -19.812 13.953 -6.473 1 97.88 391 GLU A C 1
ATOM 3155 O O . GLU A 1 391 ? -20.844 13.281 -6.566 1 97.88 391 GLU A O 1
ATOM 3160 N N . ARG A 1 392 ? -18.75 13.711 -7.141 1 97.5 392 ARG A N 1
ATOM 3161 C CA . ARG A 1 392 ? -18.719 12.555 -8.031 1 97.5 392 ARG A CA 1
ATOM 3162 C C . ARG A 1 392 ? -18.906 11.258 -7.258 1 97.5 392 ARG A C 1
ATOM 3164 O O . ARG A 1 392 ? -19.578 10.336 -7.73 1 97.5 392 ARG A O 1
ATOM 3171 N N . VAL A 1 393 ? -18.281 11.195 -6.16 1 97.75 393 VAL A N 1
ATOM 3172 C CA . VAL A 1 393 ? -18.438 10.023 -5.312 1 97.75 393 VAL A CA 1
ATOM 3173 C C . VAL A 1 393 ? -19.891 9.867 -4.902 1 97.75 393 VAL A C 1
ATOM 3175 O O . VAL A 1 393 ? -20.469 8.781 -5.008 1 97.75 393 VAL A O 1
ATOM 3178 N N . VAL A 1 394 ? -20.484 10.914 -4.449 1 97 394 VAL A N 1
ATOM 3179 C CA . VAL A 1 394 ? -21.875 10.875 -4.012 1 97 394 VAL A CA 1
ATOM 3180 C C . VAL A 1 394 ? -22.781 10.516 -5.188 1 97 394 VAL A C 1
ATOM 3182 O O . VAL A 1 394 ? -23.734 9.758 -5.039 1 97 394 VAL A O 1
ATOM 3185 N N . GLU A 1 395 ? -22.5 11.039 -6.348 1 96.19 395 GLU A N 1
ATOM 3186 C CA . GLU A 1 395 ? -23.266 10.664 -7.535 1 96.19 395 GLU A CA 1
ATOM 3187 C C . GLU A 1 395 ? -23.203 9.156 -7.777 1 96.19 395 GLU A C 1
ATOM 3189 O O . GLU A 1 395 ? -24.219 8.539 -8.094 1 96.19 395 GLU A O 1
ATOM 3194 N N . ARG A 1 396 ? -22.062 8.625 -7.59 1 94.69 396 ARG A N 1
ATOM 3195 C CA . ARG A 1 396 ? -21.906 7.188 -7.75 1 94.69 396 ARG A CA 1
ATOM 3196 C C . ARG A 1 396 ? -22.719 6.43 -6.695 1 94.69 396 ARG A C 1
ATOM 3198 O O . ARG A 1 396 ? -23.344 5.414 -6.996 1 94.69 396 ARG A O 1
ATOM 3205 N N . LEU A 1 397 ? -22.672 6.93 -5.484 1 94.69 397 LEU A N 1
ATOM 3206 C CA . LEU A 1 397 ? -23.422 6.293 -4.41 1 94.69 397 LEU A CA 1
ATOM 3207 C C . LEU A 1 397 ? -24.906 6.281 -4.723 1 94.69 397 LEU A C 1
ATOM 3209 O O . LEU A 1 397 ? -25.578 5.27 -4.512 1 94.69 397 LEU A O 1
ATOM 3213 N N . LEU A 1 398 ? -25.391 7.348 -5.277 1 92.88 398 LEU A N 1
ATOM 3214 C CA . LEU A 1 398 ? -26.812 7.516 -5.516 1 92.88 398 LEU A CA 1
ATOM 3215 C C . LEU A 1 398 ? -27.25 6.75 -6.762 1 92.88 398 LEU A C 1
ATOM 3217 O O 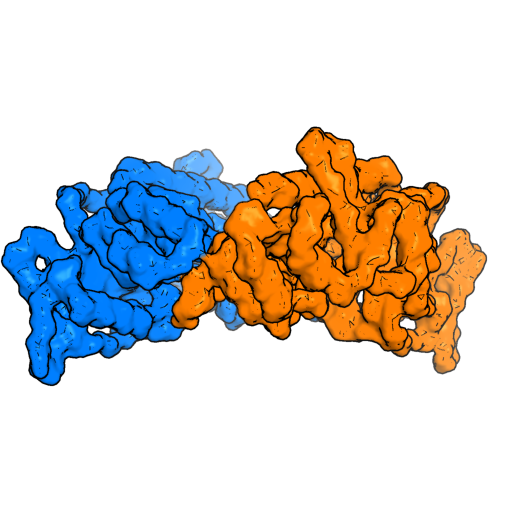. LEU A 1 398 ? -28.438 6.422 -6.914 1 92.88 398 LEU A O 1
ATOM 3221 N N . ARG A 1 399 ? -26.297 6.438 -7.621 1 86.69 399 ARG A N 1
ATOM 3222 C CA . ARG A 1 399 ? -26.625 5.703 -8.836 1 86.69 399 ARG A CA 1
ATOM 3223 C C . ARG A 1 399 ? -26.562 4.195 -8.602 1 86.69 399 ARG A C 1
ATOM 3225 O O . ARG A 1 399 ? -27.156 3.42 -9.352 1 86.69 399 ARG A O 1
ATOM 3232 N N . ASP A 1 400 ? -25.625 3.863 -7.762 1 78 400 ASP A N 1
ATOM 3233 C CA . ASP A 1 400 ? -25.469 2.441 -7.473 1 78 400 ASP A CA 1
ATOM 3234 C C . ASP A 1 400 ? -26.656 1.903 -6.68 1 78 400 ASP A C 1
ATOM 3236 O O . ASP A 1 400 ? -26.484 1.413 -5.559 1 78 400 ASP A O 1
ATOM 3240 N N . LEU A 1 401 ? -27.859 2.283 -7.066 1 67.81 401 LEU A N 1
ATOM 3241 C CA . LEU A 1 401 ? -29.094 1.804 -6.465 1 67.81 401 LEU A CA 1
ATOM 3242 C C . LEU A 1 401 ? -29.734 0.711 -7.32 1 67.81 401 LEU A C 1
ATOM 3244 O O . LEU A 1 401 ? -29.562 0.7 -8.539 1 67.81 401 LEU A O 1
ATOM 3248 N N . MET B 1 1 ? 21.172 -13.188 -13.953 1 91.75 1 MET B N 1
ATOM 3249 C CA . MET B 1 1 ? 21.484 -13.344 -15.375 1 91.75 1 MET B CA 1
ATOM 3250 C C . MET B 1 1 ? 20.391 -12.703 -16.234 1 91.75 1 MET B C 1
ATOM 3252 O O . MET B 1 1 ? 20.672 -12.18 -17.312 1 91.75 1 MET B O 1
ATOM 3256 N N . ALA B 1 2 ? 19.125 -12.656 -15.672 1 93.94 2 ALA B N 1
ATOM 3257 C CA . ALA B 1 2 ? 18.078 -11.938 -16.406 1 93.94 2 ALA B CA 1
ATOM 3258 C C . ALA B 1 2 ? 18.438 -10.461 -16.562 1 93.94 2 ALA B C 1
ATOM 3260 O O . ALA B 1 2 ? 18.266 -9.883 -17.625 1 93.94 2 ALA B O 1
ATOM 3261 N N . LEU B 1 3 ? 18.922 -9.891 -15.5 1 96.06 3 LEU B N 1
ATOM 3262 C CA . LEU B 1 3 ? 19.344 -8.492 -15.586 1 96.06 3 LEU B CA 1
ATOM 3263 C C . LEU B 1 3 ? 20.531 -8.328 -16.516 1 96.06 3 LEU B C 1
ATOM 3265 O O . LEU B 1 3 ? 20.578 -7.395 -17.312 1 96.06 3 LEU B O 1
ATOM 3269 N N . ALA B 1 4 ? 21.531 -9.203 -16.391 1 94.75 4 ALA B N 1
ATOM 3270 C CA . ALA B 1 4 ? 22.688 -9.141 -17.281 1 94.75 4 ALA B CA 1
ATOM 3271 C C . ALA B 1 4 ? 22.25 -9.188 -18.75 1 94.75 4 ALA B C 1
ATOM 3273 O O . ALA B 1 4 ? 22.781 -8.445 -19.578 1 94.75 4 ALA B O 1
ATOM 3274 N N . TRP B 1 5 ? 21.312 -10.062 -19.016 1 95.19 5 TRP B N 1
ATOM 3275 C CA . TRP B 1 5 ? 20.781 -10.188 -20.359 1 95.19 5 TRP B CA 1
ATOM 3276 C C . TRP B 1 5 ? 20.141 -8.867 -20.812 1 95.19 5 TRP B C 1
ATOM 3278 O O . TRP B 1 5 ? 20.406 -8.398 -21.922 1 95.19 5 TRP B O 1
ATOM 3288 N N . THR B 1 6 ? 19.375 -8.203 -20 1 96.44 6 THR B N 1
ATOM 3289 C CA . THR B 1 6 ? 18.734 -6.938 -20.328 1 96.44 6 THR B CA 1
ATOM 3290 C C . THR B 1 6 ? 19.766 -5.836 -20.531 1 96.44 6 THR B C 1
ATOM 3292 O O . THR B 1 6 ? 19.672 -5.062 -21.484 1 96.44 6 THR B O 1
ATOM 3295 N N . VAL B 1 7 ? 20.734 -5.77 -19.641 1 95.94 7 VAL B N 1
ATOM 3296 C CA . VAL B 1 7 ? 21.797 -4.766 -19.75 1 95.94 7 VAL B CA 1
ATOM 3297 C C . VAL B 1 7 ? 22.547 -4.938 -21.062 1 95.94 7 VAL B C 1
ATOM 3299 O O . VAL B 1 7 ? 22.812 -3.959 -21.766 1 95.94 7 VAL B O 1
ATOM 3302 N N . GLY B 1 8 ? 22.906 -6.184 -21.375 1 93.38 8 GLY B N 1
ATOM 3303 C CA . GLY B 1 8 ? 23.578 -6.453 -22.641 1 93.38 8 GLY B CA 1
ATOM 3304 C C . GLY B 1 8 ? 22.812 -5.953 -23.844 1 93.38 8 GLY B C 1
ATOM 3305 O O . GLY B 1 8 ? 23.391 -5.328 -24.734 1 93.38 8 GLY B O 1
ATOM 3306 N N . ARG B 1 9 ? 21.562 -6.188 -23.859 1 92.94 9 ARG B N 1
ATOM 3307 C CA . ARG B 1 9 ? 20.703 -5.773 -24.969 1 92.94 9 ARG B CA 1
ATOM 3308 C C . ARG B 1 9 ? 20.656 -4.254 -25.094 1 92.94 9 ARG B C 1
ATOM 3310 O O . ARG B 1 9 ? 20.703 -3.717 -26.203 1 92.94 9 ARG B O 1
ATOM 3317 N N . VAL B 1 10 ? 20.562 -3.604 -23.953 1 95.38 10 VAL B N 1
ATOM 3318 C CA . VAL B 1 10 ? 20.5 -2.146 -23.953 1 95.38 10 VAL B CA 1
ATOM 3319 C C . VAL B 1 10 ? 21.844 -1.568 -24.406 1 95.38 10 VAL B C 1
ATOM 3321 O O . VAL B 1 10 ? 21.875 -0.625 -25.203 1 95.38 10 VAL B O 1
ATOM 3324 N N . LEU B 1 11 ? 22.938 -2.123 -23.922 1 93.94 11 LEU B N 1
ATOM 3325 C CA . LEU B 1 11 ? 24.266 -1.639 -24.281 1 93.94 11 LEU B CA 1
ATOM 3326 C C . LEU B 1 11 ? 24.547 -1.837 -25.766 1 93.94 11 LEU B C 1
ATOM 3328 O O . LEU B 1 11 ? 25.188 -1.005 -26.391 1 93.94 11 LEU B O 1
ATOM 3332 N N . GLU B 1 12 ? 24.062 -2.893 -26.281 1 90.94 12 GLU B N 1
ATOM 3333 C CA . GLU B 1 12 ? 24.25 -3.174 -27.703 1 90.94 12 GLU B CA 1
ATOM 3334 C C . GLU B 1 12 ? 23.562 -2.119 -28.578 1 90.94 12 GLU B C 1
ATOM 3336 O O . GLU B 1 12 ? 24.047 -1.795 -29.656 1 90.94 12 GLU B O 1
ATOM 3341 N N . ARG B 1 13 ? 22.547 -1.623 -28.078 1 90.06 13 ARG B N 1
ATOM 3342 C CA . ARG B 1 13 ? 21.766 -0.65 -28.828 1 90.06 13 ARG B CA 1
ATOM 3343 C C . ARG B 1 13 ? 22.219 0.773 -28.516 1 90.06 13 ARG B C 1
ATOM 3345 O O . ARG B 1 13 ? 21.781 1.724 -29.172 1 90.06 13 ARG B O 1
ATOM 3352 N N . SER B 1 14 ? 23 0.836 -27.516 1 87 14 SER B N 1
ATOM 3353 C CA . SER B 1 14 ? 23.391 2.168 -27.078 1 87 14 SER B CA 1
ATOM 3354 C C . SER B 1 14 ? 24.516 2.729 -27.953 1 87 14 SER B C 1
ATOM 3356 O O . SER B 1 14 ? 25.453 2.018 -28.297 1 87 14 SER B O 1
ATOM 3358 N N . VAL B 1 15 ? 24.391 4.02 -28.219 1 78.25 15 VAL B N 1
ATOM 3359 C CA . VAL B 1 15 ? 25.391 4.711 -29.016 1 78.25 15 VAL B CA 1
ATOM 3360 C C . VAL B 1 15 ? 26.625 4.992 -28.156 1 78.25 15 VAL B C 1
ATOM 3362 O O . VAL B 1 15 ? 27.75 4.941 -28.641 1 78.25 15 VAL B O 1
ATOM 3365 N N . ALA B 1 16 ? 26.359 5.336 -26.875 1 76.88 16 ALA B N 1
ATOM 3366 C CA . ALA B 1 16 ? 27.453 5.688 -25.953 1 76.88 16 ALA B CA 1
ATOM 3367 C C . ALA B 1 16 ? 28.344 4.484 -25.672 1 76.88 16 ALA B C 1
ATOM 3369 O O . ALA B 1 16 ? 29.469 4.637 -25.203 1 76.88 16 ALA B O 1
ATOM 3370 N N . GLY B 1 17 ? 27.875 3.295 -26 1 80.19 17 GLY B N 1
ATOM 3371 C CA . GLY B 1 17 ? 28.609 2.072 -25.75 1 80.19 17 GLY B CA 1
ATOM 3372 C C . GLY B 1 17 ? 28.766 1.747 -24.281 1 80.19 17 GLY B C 1
ATOM 3373 O O . GLY B 1 17 ? 28.094 2.35 -23.438 1 80.19 17 GLY B O 1
ATOM 3374 N N . GLY B 1 18 ? 29.469 0.638 -23.891 1 87.94 18 GLY B N 1
ATOM 3375 C CA . GLY B 1 18 ? 29.719 0.153 -22.547 1 87.94 18 GLY B CA 1
ATOM 3376 C C . GLY B 1 18 ? 29.969 -1.343 -22.484 1 87.94 18 GLY B C 1
ATOM 3377 O O . GLY B 1 18 ? 29.906 -2.027 -23.516 1 87.94 18 GLY B O 1
ATOM 3378 N N . SER B 1 19 ? 30.469 -1.633 -21.359 1 91.31 19 SER B N 1
ATOM 3379 C CA . SER B 1 19 ? 30.719 -3.057 -21.188 1 91.31 19 SER B CA 1
ATOM 3380 C C . SER B 1 19 ? 30.156 -3.564 -19.859 1 91.31 19 SER B C 1
ATOM 3382 O O . SER B 1 19 ? 29.906 -2.777 -18.938 1 91.31 19 SER B O 1
ATOM 3384 N N . LEU B 1 20 ? 29.875 -4.789 -19.906 1 94.44 20 LEU B N 1
ATOM 3385 C CA . LEU B 1 20 ? 29.344 -5.48 -18.734 1 94.44 20 LEU B CA 1
ATOM 3386 C C . LEU B 1 20 ? 30.281 -6.605 -18.297 1 94.44 20 LEU B C 1
ATOM 3388 O O . LEU B 1 20 ? 30.766 -7.379 -19.141 1 94.44 20 LEU B O 1
ATOM 3392 N N . GLN B 1 21 ? 30.609 -6.617 -17.047 1 94.75 21 GLN B N 1
ATOM 3393 C CA . GLN B 1 21 ? 31.359 -7.73 -16.453 1 94.75 21 GLN B CA 1
ATOM 3394 C C . GLN B 1 21 ? 30.531 -8.43 -15.383 1 94.75 21 GLN B C 1
ATOM 3396 O O . GLN B 1 21 ? 29.875 -7.777 -14.57 1 94.75 21 GLN B O 1
ATOM 3401 N N . VAL B 1 22 ? 30.578 -9.742 -15.422 1 95.31 22 VAL B N 1
ATOM 3402 C CA . VAL B 1 22 ? 29.781 -10.531 -14.484 1 95.31 22 VAL B CA 1
ATOM 3403 C C . VAL B 1 22 ? 30.703 -11.242 -13.5 1 95.31 22 VAL B C 1
ATOM 3405 O O . VAL B 1 22 ? 31.688 -11.875 -13.906 1 95.31 22 VAL B O 1
ATOM 3408 N N . TYR B 1 23 ? 30.469 -11 -12.219 1 94.44 23 TYR B N 1
ATOM 3409 C CA . TYR B 1 23 ? 31.141 -11.711 -11.133 1 94.44 23 TYR B CA 1
ATOM 3410 C C . TYR B 1 23 ? 30.203 -12.742 -10.508 1 94.44 23 TYR B C 1
ATOM 3412 O O . TYR B 1 23 ? 29.156 -12.391 -9.961 1 94.44 23 TYR B O 1
ATOM 3420 N N . ALA B 1 24 ? 30.5 -13.992 -10.594 1 93.44 24 ALA B N 1
ATOM 3421 C CA . ALA B 1 24 ? 29.656 -15.062 -10.062 1 93.44 24 ALA B CA 1
ATOM 3422 C C . ALA B 1 24 ? 30.484 -16.328 -9.789 1 93.44 24 ALA B C 1
ATOM 3424 O O . ALA B 1 24 ? 31.547 -16.516 -10.375 1 93.44 24 ALA B O 1
ATOM 3425 N N . PRO B 1 25 ? 29.969 -17.109 -8.828 1 90.38 25 PRO B N 1
ATOM 3426 C CA . PRO B 1 25 ? 30.609 -18.406 -8.688 1 90.38 25 PRO B CA 1
ATOM 3427 C C . PRO B 1 25 ? 30.547 -19.25 -9.961 1 90.38 25 PRO B C 1
ATOM 3429 O O . PRO B 1 25 ? 29.531 -19.25 -10.656 1 90.38 25 PRO B O 1
ATOM 3432 N N . SER B 1 26 ? 31.641 -19.812 -10.258 1 88.44 26 SER B N 1
ATOM 3433 C CA . SER B 1 26 ? 31.734 -20.656 -11.438 1 88.44 26 SER B CA 1
ATOM 3434 C C . SER B 1 26 ? 32.25 -22.047 -11.07 1 88.44 26 SER B C 1
ATOM 3436 O O . SER B 1 26 ? 33.188 -22.188 -10.289 1 88.44 26 SER B O 1
ATOM 3438 N N . PRO B 1 27 ? 31.688 -23.25 -11.609 1 88.69 27 PRO B N 1
ATOM 3439 C CA . PRO B 1 27 ? 30.531 -23.219 -12.516 1 88.69 27 PRO B CA 1
ATOM 3440 C C . PRO B 1 27 ? 29.25 -22.797 -11.812 1 88.69 27 PRO B C 1
ATOM 3442 O O . PRO B 1 27 ? 29.156 -22.875 -10.586 1 88.69 27 PRO B O 1
ATOM 3445 N N . PHE B 1 28 ? 28.297 -22.25 -12.617 1 91.56 28 PHE B N 1
ATOM 3446 C CA . PHE B 1 28 ? 26.984 -21.906 -12.086 1 91.56 28 PHE B CA 1
ATOM 3447 C C . PHE B 1 28 ? 26.312 -23.125 -11.453 1 91.56 28 PHE B C 1
ATOM 3449 O O . PHE B 1 28 ? 26.531 -24.25 -11.906 1 91.56 28 PHE B O 1
ATOM 3456 N N . GLY B 1 29 ? 25.594 -22.828 -10.438 1 89 29 GLY B N 1
ATOM 3457 C CA . GLY B 1 29 ? 24.875 -23.906 -9.781 1 89 29 GLY B CA 1
ATOM 3458 C C . GLY B 1 29 ? 23.766 -24.5 -10.633 1 89 29 GLY B C 1
ATOM 3459 O O . GLY B 1 29 ? 23.188 -23.812 -11.469 1 89 29 GLY B O 1
ATOM 3460 N N . PHE B 1 30 ? 23.516 -25.828 -10.43 1 92.88 30 PHE B N 1
ATOM 3461 C CA . PHE B 1 30 ? 22.375 -26.531 -11 1 92.88 30 PHE B 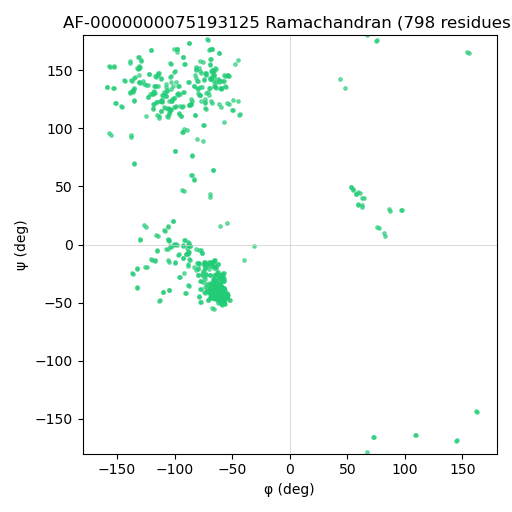CA 1
ATOM 3462 C C . PHE B 1 30 ? 22.391 -26.453 -12.523 1 92.88 30 PHE B C 1
ATOM 3464 O O . PHE B 1 30 ? 21.344 -26.281 -13.156 1 92.88 30 PHE B O 1
ATOM 3471 N N . ASP B 1 31 ? 23.578 -26.469 -13.117 1 91.38 31 ASP B N 1
ATOM 3472 C CA . ASP B 1 31 ? 23.797 -26.516 -14.562 1 91.38 31 ASP B CA 1
ATOM 3473 C C . ASP B 1 31 ? 23.234 -25.281 -15.25 1 91.38 31 ASP B C 1
ATOM 3475 O O . ASP B 1 31 ? 22.703 -25.375 -16.359 1 91.38 31 ASP B O 1
ATOM 3479 N N . PHE B 1 32 ? 23.266 -24.219 -14.594 1 94.31 32 PHE B N 1
ATOM 3480 C CA . PHE B 1 32 ? 22.672 -23.016 -15.164 1 94.31 32 PHE B CA 1
ATOM 3481 C C . PHE B 1 32 ? 23.531 -22.484 -16.312 1 94.31 32 PHE B C 1
ATOM 3483 O O . PHE B 1 32 ? 23.062 -21.703 -17.141 1 94.31 32 PHE B O 1
ATOM 3490 N N . GLN B 1 33 ? 24.781 -22.906 -16.375 1 93.44 33 GLN B N 1
ATOM 3491 C CA . GLN B 1 33 ? 25.641 -22.484 -17.484 1 93.44 33 GLN B CA 1
ATOM 3492 C C . GLN B 1 33 ? 25.031 -22.906 -18.828 1 93.44 33 GLN B C 1
ATOM 3494 O O . GLN B 1 33 ? 25.125 -22.172 -19.812 1 93.44 33 GLN B O 1
ATOM 3499 N N . THR B 1 34 ? 24.453 -24.047 -18.828 1 94.31 34 THR B N 1
ATOM 3500 C CA . THR B 1 34 ? 23.812 -24.531 -20.047 1 94.31 34 THR B CA 1
ATOM 3501 C C . THR B 1 34 ? 22.719 -23.562 -20.5 1 94.31 34 THR B C 1
ATOM 3503 O O . THR B 1 34 ? 22.594 -23.281 -21.688 1 94.31 34 THR B O 1
ATOM 3506 N N . VAL B 1 35 ? 21.984 -23.047 -19.562 1 94 35 VAL B N 1
ATOM 3507 C CA . VAL B 1 35 ? 20.922 -22.094 -19.859 1 94 35 VAL B CA 1
ATOM 3508 C C . VAL B 1 35 ? 21.531 -20.797 -20.406 1 94 35 VAL B C 1
ATOM 3510 O O . VAL B 1 35 ? 21.047 -20.25 -21.406 1 94 35 VAL B O 1
ATOM 3513 N N . VAL B 1 36 ? 22.578 -20.344 -19.797 1 95.06 36 VAL B N 1
ATOM 3514 C CA . VAL B 1 36 ? 23.266 -19.125 -20.219 1 95.06 36 VAL B CA 1
ATOM 3515 C C . VAL B 1 36 ? 23.719 -19.266 -21.672 1 95.06 36 VAL B C 1
ATOM 3517 O O . VAL B 1 36 ? 23.516 -18.375 -22.484 1 95.06 36 VAL B O 1
ATOM 3520 N N . ASP B 1 37 ? 24.297 -20.438 -21.969 1 94.19 37 ASP B N 1
ATOM 3521 C CA . ASP B 1 37 ? 24.828 -20.688 -23.297 1 94.19 37 ASP B CA 1
ATOM 3522 C C . ASP B 1 37 ? 23.719 -20.812 -24.328 1 94.19 37 ASP B C 1
ATOM 3524 O O . ASP B 1 37 ? 23.766 -20.203 -25.391 1 94.19 37 ASP B O 1
ATOM 3528 N N . ASP B 1 38 ? 22.734 -21.547 -23.969 1 93.25 38 ASP B N 1
ATOM 3529 C CA . ASP B 1 38 ? 21.641 -21.812 -24.891 1 93.25 38 ASP B CA 1
ATOM 3530 C C . ASP B 1 38 ? 20.891 -20.531 -25.25 1 93.25 38 ASP B C 1
ATOM 3532 O O . ASP B 1 38 ? 20.453 -20.359 -26.391 1 93.25 38 ASP B O 1
ATOM 3536 N N . LEU B 1 39 ? 20.797 -19.641 -24.281 1 93.44 39 LEU B N 1
ATOM 3537 C CA . LEU B 1 39 ? 20 -18.438 -24.484 1 93.44 39 LEU B CA 1
ATOM 3538 C C . LEU B 1 39 ? 20.891 -17.25 -24.828 1 93.44 39 LEU B C 1
ATOM 3540 O O . LEU B 1 39 ? 20.391 -16.125 -24.984 1 93.44 39 LEU B O 1
ATOM 3544 N N . ASP B 1 40 ? 22.172 -17.484 -24.875 1 92 40 ASP B N 1
ATOM 3545 C CA . ASP B 1 40 ? 23.125 -16.422 -25.203 1 92 40 ASP B CA 1
ATOM 3546 C C . ASP B 1 40 ? 22.953 -15.227 -24.281 1 92 40 ASP B C 1
ATOM 3548 O O . ASP B 1 40 ? 22.828 -14.094 -24.734 1 92 40 ASP B O 1
ATOM 3552 N N . LEU B 1 41 ? 22.859 -15.523 -22.969 1 93.62 41 LEU B N 1
ATOM 3553 C CA . LEU B 1 41 ? 22.578 -14.484 -21.984 1 93.62 41 LEU B CA 1
ATOM 3554 C C . LEU B 1 41 ? 23.812 -13.625 -21.734 1 93.62 41 LEU B C 1
ATOM 3556 O O . LEU B 1 41 ? 23.703 -12.453 -21.359 1 93.62 41 LEU B O 1
ATOM 3560 N N . TYR B 1 42 ? 24.938 -14.172 -21.828 1 92.62 42 TYR B N 1
ATOM 3561 C CA . TYR B 1 42 ? 26.203 -13.5 -21.547 1 92.62 42 TYR B CA 1
ATOM 3562 C C . TYR B 1 42 ? 27.359 -14.227 -22.234 1 92.62 42 TYR B C 1
ATOM 3564 O O . TYR B 1 42 ? 27.469 -15.445 -22.156 1 92.62 42 TYR B O 1
ATOM 3572 N N . HIS B 1 43 ? 28.203 -13.406 -22.844 1 88.38 43 HIS B N 1
ATOM 3573 C CA . HIS B 1 43 ? 29.281 -14 -23.641 1 88.38 43 HIS B CA 1
ATOM 3574 C C . HIS B 1 43 ? 30.641 -13.672 -23.047 1 88.38 43 HIS B C 1
ATOM 3576 O O . HIS B 1 43 ? 31.672 -14.203 -23.5 1 88.38 43 HIS B O 1
ATOM 3582 N N . GLY B 1 44 ? 30.734 -12.914 -22.062 1 88.88 44 GLY B N 1
ATOM 3583 C CA . GLY B 1 44 ? 32 -12.516 -21.516 1 88.88 44 GLY B CA 1
ATOM 3584 C C . GLY B 1 44 ? 32.531 -13.492 -20.469 1 88.88 44 GLY B C 1
ATOM 3585 O O . GLY B 1 44 ? 31.906 -14.508 -20.188 1 88.88 44 GLY B O 1
ATOM 3586 N N . LYS B 1 45 ? 33.719 -13.227 -20.062 1 92.19 45 LYS B N 1
ATOM 3587 C CA . LYS B 1 45 ? 34.344 -14.008 -19 1 92.19 45 LYS B CA 1
ATOM 3588 C C . LYS B 1 45 ? 33.594 -13.82 -17.688 1 92.19 45 LYS B C 1
ATOM 3590 O O . LYS B 1 45 ? 33.188 -12.703 -17.344 1 92.19 45 LYS B O 1
ATOM 3595 N N . ILE B 1 46 ? 33.375 -15.008 -17 1 94.31 46 ILE B N 1
ATOM 3596 C CA . ILE B 1 46 ? 32.812 -14.945 -15.656 1 94.31 46 ILE B CA 1
ATOM 3597 C C . ILE B 1 46 ? 33.938 -14.789 -14.641 1 94.31 46 ILE B C 1
ATOM 3599 O O . ILE B 1 46 ? 34.812 -15.641 -14.547 1 94.31 46 ILE B O 1
ATOM 3603 N N . HIS B 1 47 ? 33.875 -13.68 -13.906 1 94.25 47 HIS B N 1
ATOM 3604 C CA . HIS B 1 47 ? 34.906 -13.391 -12.93 1 94.25 47 HIS B CA 1
ATOM 3605 C C . HIS B 1 47 ? 34.562 -13.945 -11.555 1 94.25 47 HIS B C 1
ATOM 3607 O O . HIS B 1 47 ? 33.375 -14.156 -11.258 1 94.25 47 HIS B O 1
ATOM 3613 N N . ASN B 1 48 ? 35.594 -14.172 -10.797 1 93.88 48 ASN B N 1
ATOM 3614 C CA . ASN B 1 48 ? 35.406 -14.57 -9.406 1 93.88 48 ASN B CA 1
ATOM 3615 C C . ASN B 1 48 ? 34.875 -13.422 -8.562 1 93.88 48 ASN B C 1
ATOM 3617 O O . ASN B 1 48 ? 35.438 -12.328 -8.562 1 93.88 48 ASN B O 1
ATOM 3621 N N . PRO B 1 49 ? 33.781 -13.75 -7.836 1 91.25 49 PRO B N 1
ATOM 3622 C CA . PRO B 1 49 ? 33.219 -12.688 -7.008 1 91.25 49 PRO B CA 1
ATOM 3623 C C . PRO B 1 49 ? 34.219 -12.102 -6.02 1 91.25 49 PRO B C 1
ATOM 3625 O O . PRO B 1 49 ? 34.156 -10.914 -5.688 1 91.25 49 PRO B O 1
ATOM 3628 N N . ASP B 1 50 ? 35.156 -12.852 -5.547 1 90.06 50 ASP B N 1
ATOM 3629 C CA . ASP B 1 50 ? 36.156 -12.414 -4.562 1 90.06 50 ASP B CA 1
ATOM 3630 C C . ASP B 1 50 ? 37.094 -11.398 -5.168 1 90.06 50 ASP B C 1
ATOM 3632 O O . ASP B 1 50 ? 37.812 -10.703 -4.441 1 90.06 50 ASP B O 1
ATOM 3636 N N . ASP B 1 51 ? 37.094 -11.328 -6.449 1 91.69 51 ASP B N 1
ATOM 3637 C CA . ASP B 1 51 ? 38.031 -10.43 -7.125 1 91.69 51 ASP B CA 1
ATOM 3638 C C . ASP B 1 51 ? 37.406 -9.047 -7.32 1 91.69 51 ASP B C 1
ATOM 3640 O O . ASP B 1 51 ? 38.094 -8.109 -7.75 1 91.69 51 ASP B O 1
ATOM 3644 N N . LEU B 1 52 ? 36.156 -8.906 -7.035 1 91.69 52 LEU B N 1
ATOM 3645 C CA . LEU B 1 52 ? 35.438 -7.68 -7.352 1 91.69 52 LEU B CA 1
ATOM 3646 C C . LEU B 1 52 ? 36.094 -6.473 -6.703 1 91.69 52 LEU B C 1
ATOM 3648 O O . LEU B 1 52 ? 36.375 -5.484 -7.379 1 91.69 52 LEU B O 1
ATOM 3652 N N . ILE B 1 53 ? 36.375 -6.539 -5.398 1 91.12 53 ILE B N 1
ATOM 3653 C CA . ILE B 1 53 ? 36.938 -5.414 -4.656 1 91.12 53 ILE B CA 1
ATOM 3654 C C . ILE B 1 53 ? 38.312 -5.059 -5.219 1 91.12 53 ILE B C 1
ATOM 3656 O O . ILE B 1 53 ? 38.625 -3.881 -5.406 1 91.12 53 ILE B O 1
ATOM 3660 N N . ARG B 1 54 ? 39.062 -6.109 -5.395 1 90.5 54 ARG B N 1
ATOM 3661 C CA . ARG B 1 54 ? 40.375 -5.898 -5.98 1 90.5 54 ARG B CA 1
ATOM 3662 C C . ARG B 1 54 ? 40.281 -5.188 -7.328 1 90.5 54 ARG B C 1
ATOM 3664 O O . ARG B 1 54 ? 41 -4.227 -7.586 1 90.5 54 ARG B O 1
ATOM 3671 N N . ASP B 1 55 ? 39.406 -5.625 -8.133 1 91 55 ASP B N 1
ATOM 3672 C CA . ASP B 1 55 ? 39.25 -5.035 -9.461 1 91 55 ASP B CA 1
ATOM 3673 C C . ASP B 1 55 ? 38.719 -3.6 -9.359 1 91 55 ASP B C 1
ATOM 3675 O O . ASP B 1 55 ? 39.125 -2.738 -10.148 1 91 55 ASP B O 1
ATOM 3679 N N . LEU B 1 56 ? 37.875 -3.291 -8.422 1 90.81 56 LEU B N 1
ATOM 3680 C CA . LEU B 1 56 ? 37.344 -1.947 -8.227 1 90.81 56 LEU B CA 1
ATOM 3681 C C . LEU B 1 56 ? 38.438 -0.985 -7.785 1 90.81 56 LEU B C 1
ATOM 3683 O O . LEU B 1 56 ? 38.375 0.205 -8.102 1 90.81 56 LEU B O 1
ATOM 3687 N N . ARG B 1 57 ? 39.375 -1.495 -7.086 1 88.75 57 ARG B N 1
ATOM 3688 C CA . ARG B 1 57 ? 40.438 -0.669 -6.551 1 88.75 57 ARG B CA 1
ATOM 3689 C C . ARG B 1 57 ? 41.594 -0.547 -7.547 1 88.75 57 ARG B C 1
ATOM 3691 O O . ARG B 1 57 ? 42.469 0.303 -7.391 1 88.75 57 ARG B O 1
ATOM 3698 N N . SER B 1 58 ? 41.5 -1.442 -8.414 1 83.06 58 SER B N 1
ATOM 3699 C CA . SER B 1 58 ? 42.625 -1.438 -9.359 1 83.06 58 SER B CA 1
ATOM 3700 C C . SER B 1 58 ? 42.688 -0.117 -10.117 1 83.06 58 SER B C 1
ATOM 3702 O O . SER B 1 58 ? 41.656 0.409 -10.562 1 83.06 58 SER B O 1
ATOM 3704 N N . THR B 1 59 ? 43.812 0.57 -9.977 1 66 59 THR B N 1
ATOM 3705 C CA . THR B 1 59 ? 44.062 1.844 -10.641 1 66 59 THR B CA 1
ATOM 3706 C C . THR B 1 59 ? 44.406 1.624 -12.109 1 66 59 THR B C 1
ATOM 3708 O O . THR B 1 59 ? 44.719 2.576 -12.828 1 66 59 THR B O 1
ATOM 3711 N N . ARG B 1 60 ? 44.5 0.323 -12.414 1 58.78 60 ARG B N 1
ATOM 3712 C CA . ARG B 1 60 ? 44.844 0.093 -13.805 1 58.78 60 ARG B CA 1
ATOM 3713 C C . ARG B 1 60 ? 43.844 0.738 -14.75 1 58.78 60 ARG B C 1
ATOM 3715 O O . ARG B 1 60 ? 42.625 0.706 -14.492 1 58.78 60 ARG B O 1
ATOM 3722 N N . THR B 1 61 ? 44.156 1.791 -15.383 1 59.62 61 THR B N 1
ATOM 3723 C CA . THR B 1 61 ? 43.562 2.83 -16.203 1 59.62 61 THR B CA 1
ATOM 3724 C C . THR B 1 61 ? 42.531 2.234 -17.141 1 59.62 61 THR B C 1
ATOM 3726 O O . THR B 1 61 ? 41.719 2.963 -17.719 1 59.62 61 THR B O 1
ATOM 3729 N N . GLU B 1 62 ? 42.438 0.894 -17.359 1 63.69 62 GLU B N 1
ATOM 3730 C CA . GLU B 1 62 ? 41.719 0.586 -18.578 1 63.69 62 GLU B CA 1
ATOM 3731 C C . GLU B 1 62 ? 40.219 0.385 -18.281 1 63.69 62 GLU B C 1
ATOM 3733 O O . GLU B 1 62 ? 39.375 0.673 -19.125 1 63.69 62 GLU B O 1
ATOM 3738 N N . THR B 1 63 ? 39.906 0.016 -17.031 1 73.12 63 THR B N 1
ATOM 3739 C CA . THR B 1 63 ? 38.469 -0.219 -16.828 1 73.12 63 THR B CA 1
ATOM 3740 C C . THR B 1 63 ? 37.938 0.633 -15.672 1 73.12 63 THR B C 1
ATOM 3742 O O . THR B 1 63 ? 38.438 0.53 -14.547 1 73.12 63 THR B O 1
ATOM 3745 N N . ILE B 1 64 ? 37.188 1.538 -16.016 1 82.94 64 ILE B N 1
ATOM 3746 C CA . ILE B 1 64 ? 36.5 2.35 -15 1 82.94 64 ILE B CA 1
ATOM 3747 C C . ILE B 1 64 ? 35.094 1.854 -14.812 1 82.94 64 ILE B C 1
ATOM 3749 O O . ILE B 1 64 ? 34.344 1.714 -15.781 1 82.94 64 ILE B O 1
ATOM 3753 N N . TYR B 1 65 ? 34.844 1.431 -13.578 1 91.44 65 TYR B N 1
ATOM 3754 C CA . TYR B 1 65 ? 33.5 0.956 -13.25 1 91.44 65 TYR B CA 1
ATOM 3755 C C . TYR B 1 65 ? 32.594 2.111 -12.836 1 91.44 65 TYR B C 1
ATOM 3757 O O . TYR B 1 65 ? 32.844 2.779 -11.828 1 91.44 65 TYR B O 1
ATOM 3765 N N . ASP B 1 66 ? 31.516 2.295 -13.578 1 93 66 ASP B N 1
ATOM 3766 C CA . ASP B 1 66 ? 30.578 3.377 -13.289 1 93 66 ASP B CA 1
ATOM 3767 C C . ASP B 1 66 ? 29.422 2.881 -12.438 1 93 66 ASP B C 1
ATOM 3769 O O . ASP B 1 66 ? 28.781 3.668 -11.734 1 93 66 ASP B O 1
ATOM 3773 N N . ILE B 1 67 ? 29.109 1.578 -12.578 1 95.19 67 ILE B N 1
ATOM 3774 C CA . ILE B 1 67 ? 27.984 0.983 -11.875 1 95.19 67 ILE B CA 1
ATOM 3775 C C . ILE B 1 67 ? 28.391 -0.375 -11.305 1 95.19 67 ILE B C 1
ATOM 3777 O O . ILE B 1 67 ? 29.062 -1.16 -11.977 1 95.19 67 ILE B O 1
ATOM 3781 N N . VAL B 1 68 ? 28.078 -0.586 -10.117 1 95.12 68 VAL B N 1
ATOM 3782 C CA . VAL B 1 68 ? 28.188 -1.898 -9.484 1 95.12 68 VAL B CA 1
ATOM 3783 C C . VAL B 1 68 ? 26.797 -2.41 -9.102 1 95.12 68 VAL B C 1
ATOM 3785 O O . VAL B 1 68 ? 26.062 -1.731 -8.391 1 95.12 68 VAL B O 1
ATOM 3788 N N . ILE B 1 69 ? 26.438 -3.555 -9.594 1 95.81 69 ILE B N 1
ATOM 3789 C CA . ILE B 1 69 ? 25.141 -4.164 -9.305 1 95.81 69 ILE B CA 1
ATOM 3790 C C . ILE B 1 69 ? 25.344 -5.406 -8.438 1 95.81 69 ILE B C 1
ATOM 3792 O O . ILE B 1 69 ? 26.078 -6.324 -8.812 1 95.81 69 ILE B O 1
ATOM 3796 N N . LEU B 1 70 ? 24.688 -5.371 -7.328 1 94.94 70 LEU B N 1
ATOM 3797 C CA . LEU B 1 70 ? 24.688 -6.551 -6.473 1 94.94 70 LEU B CA 1
ATOM 3798 C C . LEU B 1 70 ? 23.484 -7.441 -6.77 1 94.94 70 LEU B C 1
ATOM 3800 O O . LEU B 1 70 ? 22.344 -7.016 -6.605 1 94.94 70 LEU B O 1
ATOM 3804 N N . GLY B 1 71 ? 23.719 -8.664 -7.188 1 92.88 71 GLY B N 1
ATOM 3805 C CA . GLY B 1 71 ? 22.672 -9.578 -7.621 1 92.88 71 GLY B CA 1
ATOM 3806 C C . GLY B 1 71 ? 21.672 -9.891 -6.531 1 92.88 71 GLY B C 1
ATOM 3807 O O . GLY B 1 71 ? 20.469 -9.969 -6.797 1 92.88 71 GLY B O 1
ATOM 3808 N N . THR B 1 72 ? 22.141 -10.133 -5.305 1 91.38 72 THR B N 1
ATOM 3809 C CA . THR B 1 72 ? 21.328 -10.32 -4.113 1 91.38 72 THR B CA 1
ATOM 3810 C C . THR B 1 72 ? 21.922 -9.586 -2.922 1 91.38 72 THR B C 1
ATOM 3812 O O . THR B 1 72 ? 22.703 -10.164 -2.16 1 91.38 72 THR B O 1
ATOM 3815 N N . CYS B 1 73 ? 21.438 -8.383 -2.77 1 91.56 73 CYS B N 1
ATOM 3816 C CA . CYS B 1 73 ? 22.031 -7.523 -1.753 1 91.56 73 CYS B CA 1
ATOM 3817 C C . CYS B 1 73 ? 21.922 -8.156 -0.371 1 91.56 73 CYS B C 1
ATOM 3819 O O . CYS B 1 73 ? 22.812 -7.996 0.464 1 91.56 73 CYS B O 1
ATOM 3821 N N . GLU B 1 74 ? 20.922 -8.906 -0.202 1 86.56 74 GLU B N 1
ATOM 3822 C CA . GLU B 1 74 ? 20.703 -9.594 1.065 1 86.56 74 GLU B CA 1
ATOM 3823 C C . GLU B 1 74 ? 21.844 -10.578 1.356 1 86.56 74 GLU B C 1
ATOM 3825 O O . GLU B 1 74 ? 22.125 -10.875 2.518 1 86.56 74 GLU B O 1
ATOM 3830 N N . ILE B 1 75 ? 22.5 -11 0.29 1 82.12 75 ILE B N 1
ATOM 3831 C CA . ILE B 1 75 ? 23.531 -12.023 0.406 1 82.12 75 ILE B CA 1
ATOM 3832 C C . ILE B 1 75 ? 24.906 -11.422 0.084 1 82.12 75 ILE B C 1
ATOM 3834 O O . ILE B 1 75 ? 25.875 -11.633 0.82 1 82.12 75 ILE B O 1
ATOM 3838 N N . ASP B 1 76 ? 24.938 -10.703 -1.022 1 79.62 76 ASP B N 1
ATOM 3839 C CA . ASP B 1 76 ? 26.203 -10.148 -1.515 1 79.62 76 ASP B CA 1
ATOM 3840 C C . ASP B 1 76 ? 26.75 -9.094 -0.549 1 79.62 76 ASP B C 1
ATOM 3842 O O . ASP B 1 76 ? 27.953 -8.906 -0.459 1 79.62 76 ASP B O 1
ATOM 3846 N N . GLY B 1 77 ? 25.922 -8.719 0.299 1 65.88 77 GLY B N 1
ATOM 3847 C CA . GLY B 1 77 ? 26.141 -7.73 1.347 1 65.88 77 GLY B CA 1
ATOM 3848 C C . GLY B 1 77 ? 26.891 -6.5 0.865 1 65.88 77 GLY B C 1
ATOM 3849 O O . GLY B 1 77 ? 27.625 -6.562 -0.112 1 65.88 77 GLY B O 1
ATOM 3850 N N . LEU B 1 78 ? 26.422 -5.383 1.444 1 69.88 78 LEU B N 1
ATOM 3851 C CA . LEU B 1 78 ? 27.109 -4.098 1.456 1 69.88 78 LEU B CA 1
ATOM 3852 C C . LEU B 1 78 ? 28.188 -4.07 2.533 1 69.88 78 LEU B C 1
ATOM 3854 O O . LEU B 1 78 ? 27.906 -4.332 3.705 1 69.88 78 LEU B O 1
ATOM 3858 N N . ASN B 1 79 ? 29.453 -4.48 2.107 1 74.5 79 ASN B N 1
ATOM 3859 C CA . ASN B 1 79 ? 30.453 -4.566 3.172 1 74.5 79 ASN B CA 1
ATOM 3860 C C . ASN B 1 79 ? 31.328 -3.324 3.213 1 74.5 79 ASN B C 1
ATOM 3862 O O . ASN B 1 79 ? 31.266 -2.48 2.316 1 74.5 79 ASN B O 1
ATOM 3866 N N . ASP B 1 80 ? 31.969 -3.297 4.309 1 85.56 80 ASP B N 1
ATOM 3867 C CA . ASP B 1 80 ? 32.844 -2.152 4.586 1 85.56 80 ASP B CA 1
ATOM 3868 C C . ASP B 1 80 ? 33.875 -1.98 3.5 1 85.56 80 ASP B C 1
ATOM 3870 O O . ASP B 1 80 ? 34.281 -0.855 3.168 1 85.56 80 ASP B O 1
ATOM 3874 N N . GLU B 1 81 ? 34.188 -3.082 2.932 1 88.88 81 GLU B N 1
ATOM 3875 C CA . GLU B 1 81 ? 35.219 -3.016 1.909 1 88.88 81 GLU B CA 1
ATOM 3876 C C . GLU B 1 81 ? 34.688 -2.336 0.643 1 88.88 81 GLU B C 1
ATOM 3878 O O . GLU B 1 81 ? 35.438 -1.587 -0.007 1 88.88 81 GLU B O 1
ATOM 3883 N N . LEU B 1 82 ? 33.469 -2.652 0.322 1 92.56 82 LEU B N 1
ATOM 3884 C CA . LEU B 1 82 ? 32.906 -2.018 -0.854 1 92.56 82 LEU B CA 1
ATOM 3885 C C . LEU B 1 82 ? 32.75 -0.513 -0.65 1 92.56 82 LEU B C 1
ATOM 3887 O O . LEU B 1 82 ? 33.062 0.269 -1.557 1 92.56 82 LEU B O 1
ATOM 3891 N N . LEU B 1 83 ? 32.344 -0.129 0.5 1 93 83 LEU B N 1
ATOM 3892 C CA . LEU B 1 83 ? 32.25 1.288 0.828 1 93 83 LEU B CA 1
ATOM 3893 C C . LEU B 1 83 ? 33.594 1.969 0.786 1 93 83 LEU B C 1
ATOM 3895 O O . LEU B 1 83 ? 33.719 3.076 0.258 1 93 83 LEU B O 1
ATOM 3899 N N . ALA B 1 84 ? 34.594 1.285 1.359 1 93 84 ALA B N 1
ATOM 3900 C CA . ALA B 1 84 ? 35.938 1.818 1.334 1 93 84 ALA B CA 1
ATOM 3901 C C . ALA B 1 84 ? 36.438 1.998 -0.099 1 93 84 ALA B C 1
ATOM 3903 O O . ALA B 1 84 ? 37.094 3.002 -0.42 1 93 84 ALA B O 1
ATOM 3904 N N . ALA B 1 85 ? 36.188 0.991 -0.909 1 92.12 85 ALA B N 1
ATOM 3905 C CA . ALA B 1 85 ? 36.562 1.086 -2.316 1 92.12 85 ALA B CA 1
ATOM 3906 C C . ALA B 1 85 ? 35.938 2.303 -2.977 1 92.12 85 ALA B C 1
ATOM 3908 O O . ALA B 1 85 ? 36.562 2.99 -3.775 1 92.12 85 ALA B O 1
ATOM 3909 N N . TRP B 1 86 ? 34.719 2.617 -2.666 1 93.75 86 TRP B N 1
ATOM 3910 C CA . TRP B 1 86 ? 34.031 3.791 -3.191 1 93.75 86 TRP B CA 1
ATOM 3911 C C . TRP B 1 86 ? 34.688 5.074 -2.699 1 93.75 86 TRP B C 1
ATOM 3913 O O . TRP B 1 86 ? 34.938 5.988 -3.486 1 93.75 86 TRP B O 1
ATOM 3923 N N . ASP B 1 87 ? 35 5.125 -1.419 1 93.94 87 ASP B N 1
ATOM 3924 C CA . ASP B 1 87 ? 35.562 6.312 -0.802 1 93.94 87 ASP B CA 1
ATOM 3925 C C . ASP B 1 87 ? 36.938 6.617 -1.375 1 93.94 87 ASP B C 1
ATOM 3927 O O . ASP B 1 87 ? 37.344 7.777 -1.463 1 93.94 87 ASP B O 1
ATOM 3931 N N . GLU B 1 88 ? 37.625 5.617 -1.714 1 92.56 88 GLU B N 1
ATOM 3932 C CA . GLU B 1 88 ? 39 5.75 -2.199 1 92.56 88 GLU B CA 1
ATOM 3933 C C . GLU B 1 88 ? 39.031 6.309 -3.619 1 92.56 88 GLU B C 1
ATOM 3935 O O . GLU B 1 88 ? 40.062 6.836 -4.062 1 92.56 88 GLU B O 1
ATOM 3940 N N . ARG B 1 89 ? 37.969 6.18 -4.25 1 90.81 89 ARG B N 1
ATOM 3941 C CA . ARG B 1 89 ? 37.906 6.672 -5.625 1 90.81 89 ARG B CA 1
ATOM 3942 C C . ARG B 1 89 ? 37.75 8.188 -5.66 1 90.81 89 ARG B C 1
ATOM 3944 O O . ARG B 1 89 ? 37.156 8.773 -4.758 1 90.81 89 ARG B O 1
ATOM 3951 N N . ASP B 1 90 ? 38.344 8.773 -6.719 1 88.75 90 ASP B N 1
ATOM 3952 C CA . ASP B 1 90 ? 38.188 10.219 -6.883 1 88.75 90 ASP B CA 1
ATOM 3953 C C . ASP B 1 90 ? 36.75 10.586 -7.223 1 88.75 90 ASP B C 1
ATOM 3955 O O . ASP B 1 90 ? 35.969 9.75 -7.688 1 88.75 90 ASP B O 1
ATOM 3959 N N . GLU B 1 91 ? 36.406 11.766 -7.008 1 86.94 91 GLU B N 1
ATOM 3960 C CA . GLU B 1 91 ? 35.031 12.266 -7.117 1 86.94 91 GLU B CA 1
ATOM 3961 C C . GLU B 1 91 ? 34.469 12.047 -8.523 1 86.94 91 GLU B C 1
ATOM 3963 O O . GLU B 1 91 ? 33.281 11.805 -8.695 1 86.94 91 GLU B O 1
ATOM 3968 N N . HIS B 1 92 ? 35.344 12.039 -9.453 1 85.12 92 HIS B N 1
ATOM 3969 C CA . HIS B 1 92 ? 34.875 11.938 -10.828 1 85.12 92 HIS B CA 1
ATOM 3970 C C . HIS B 1 92 ? 34.844 10.484 -11.289 1 85.12 92 HIS B C 1
ATOM 3972 O O . HIS B 1 92 ? 34.344 10.195 -12.391 1 85.12 92 HIS B O 1
ATOM 3978 N N . HIS B 1 93 ? 35.25 9.555 -10.406 1 87.69 93 HIS B N 1
ATOM 3979 C CA . HIS B 1 93 ? 35.281 8.148 -10.805 1 87.69 93 HIS B CA 1
ATOM 3980 C C . HIS B 1 93 ? 34.469 7.281 -9.844 1 87.69 93 HIS B C 1
ATOM 3982 O O . HIS B 1 93 ? 34.656 6.059 -9.812 1 87.69 93 HIS B O 1
ATOM 3988 N N . LYS B 1 94 ? 33.656 7.906 -9.047 1 91.44 94 LYS B N 1
ATOM 3989 C CA . LYS B 1 94 ? 32.781 7.164 -8.133 1 91.44 94 LYS B CA 1
ATOM 3990 C C . LYS B 1 94 ? 31.75 6.336 -8.891 1 91.44 94 LYS B C 1
ATOM 3992 O O . LYS B 1 94 ? 31.359 6.695 -10 1 91.44 94 LYS B O 1
ATOM 3997 N N . PHE B 1 95 ? 31.453 5.184 -8.375 1 92.62 95 PHE B N 1
ATOM 3998 C CA . PHE B 1 95 ? 30.469 4.34 -9.039 1 92.62 95 PHE B CA 1
ATOM 3999 C C . PHE B 1 95 ? 29.125 4.398 -8.32 1 92.62 95 PHE B C 1
ATOM 4001 O O . PHE B 1 95 ? 29.062 4.727 -7.133 1 92.62 95 PHE B O 1
ATOM 4008 N N . LYS B 1 96 ? 28.047 4.117 -9.023 1 94.38 96 LYS B N 1
ATOM 4009 C CA . LYS B 1 96 ? 26.719 3.926 -8.461 1 94.38 96 LYS B CA 1
ATOM 4010 C C . LYS B 1 96 ? 26.5 2.477 -8.031 1 94.38 96 LYS B C 1
ATOM 4012 O O . LYS B 1 96 ? 26.938 1.551 -8.719 1 94.38 96 LYS B O 1
ATOM 4017 N N . LEU B 1 97 ? 25.859 2.363 -6.918 1 95.44 97 LEU B N 1
ATOM 4018 C CA . LEU B 1 97 ? 25.562 1.025 -6.418 1 95.44 97 LEU B CA 1
ATOM 4019 C C . LEU B 1 97 ? 24.094 0.682 -6.629 1 95.44 97 LEU B C 1
ATOM 4021 O O . LEU B 1 97 ? 23.219 1.438 -6.219 1 95.44 97 LEU B O 1
ATOM 4025 N N . ILE B 1 98 ? 23.844 -0.407 -7.316 1 96.12 98 ILE B N 1
ATOM 4026 C CA . ILE B 1 98 ? 22.484 -0.904 -7.508 1 96.12 98 ILE B CA 1
ATOM 4027 C C . ILE B 1 98 ? 22.297 -2.199 -6.723 1 96.12 98 ILE B C 1
ATOM 4029 O O . ILE B 1 98 ? 23.078 -3.137 -6.852 1 96.12 98 ILE B O 1
ATOM 4033 N N . CYS B 1 99 ? 21.234 -2.225 -5.938 1 95.62 99 CYS B N 1
ATOM 4034 C CA . CYS B 1 99 ? 20.969 -3.363 -5.066 1 95.62 99 CYS B CA 1
ATOM 4035 C C . CYS B 1 99 ? 19.703 -4.098 -5.508 1 95.62 99 CYS B C 1
ATOM 4037 O O . CYS B 1 99 ? 18.594 -3.576 -5.367 1 95.62 99 CYS B O 1
ATOM 4039 N N . ILE B 1 100 ? 19.875 -5.289 -6.031 1 96.69 100 ILE B N 1
ATOM 4040 C CA . ILE B 1 100 ? 18.719 -6.141 -6.285 1 96.69 100 ILE B CA 1
ATOM 4041 C C . ILE B 1 100 ? 18.25 -6.781 -4.98 1 96.69 100 ILE B C 1
ATOM 4043 O O . ILE B 1 100 ? 19.062 -7.328 -4.227 1 96.69 100 ILE B O 1
ATOM 4047 N N . VAL B 1 101 ? 16.984 -6.641 -4.719 1 95.25 101 VAL B N 1
ATOM 4048 C CA . VAL B 1 101 ? 16.453 -7.129 -3.449 1 95.25 101 VAL B CA 1
ATOM 4049 C C . VAL B 1 101 ? 15.172 -7.934 -3.697 1 95.25 101 VAL B C 1
ATOM 4051 O O . VAL B 1 101 ? 14.469 -7.703 -4.684 1 95.25 101 VAL B O 1
ATOM 4054 N N . HIS B 1 102 ? 14.891 -8.953 -2.746 1 94.25 102 HIS B N 1
ATOM 4055 C CA . HIS B 1 102 ? 13.773 -9.883 -2.926 1 94.25 102 HIS B CA 1
ATOM 4056 C C . HIS B 1 102 ? 12.859 -9.883 -1.704 1 94.25 102 HIS B C 1
ATOM 4058 O O . HIS B 1 102 ? 11.727 -10.367 -1.774 1 94.25 102 HIS B O 1
ATOM 4064 N N . ASP B 1 103 ? 13.398 -9.414 -0.612 1 94.75 103 ASP B N 1
ATOM 4065 C CA . ASP B 1 103 ? 12.68 -9.57 0.646 1 94.75 103 ASP B CA 1
ATOM 4066 C C . ASP B 1 103 ? 12.914 -8.383 1.572 1 94.75 103 ASP B C 1
ATOM 4068 O O . ASP B 1 103 ? 14.023 -8.195 2.08 1 94.75 103 ASP B O 1
ATOM 4072 N N . VAL B 1 104 ? 11.883 -7.688 1.908 1 95.94 104 VAL B N 1
ATOM 4073 C CA . VAL B 1 104 ? 11.969 -6.484 2.732 1 95.94 104 VAL B CA 1
ATOM 4074 C C . VAL B 1 104 ? 12.273 -6.871 4.176 1 95.94 104 VAL B C 1
ATOM 4076 O O . VAL B 1 104 ? 12.883 -6.098 4.918 1 95.94 104 VAL B O 1
ATOM 4079 N N . THR B 1 105 ? 11.914 -8.07 4.59 1 93.5 105 THR B N 1
ATOM 4080 C CA . THR B 1 105 ? 11.969 -8.445 6 1 93.5 105 THR B CA 1
ATOM 4081 C C . THR B 1 105 ? 13.352 -8.984 6.359 1 93.5 105 THR B C 1
ATOM 4083 O O . THR B 1 105 ? 13.648 -9.219 7.535 1 93.5 105 THR B O 1
ATOM 4086 N N . ASP B 1 106 ? 14.117 -9.25 5.406 1 92.25 106 ASP B N 1
ATOM 4087 C CA . ASP B 1 106 ? 15.508 -9.555 5.711 1 92.25 106 ASP B CA 1
ATOM 4088 C C . ASP B 1 106 ? 16.281 -8.289 6.066 1 92.25 106 ASP B C 1
ATOM 4090 O O . ASP B 1 106 ? 16.719 -7.551 5.18 1 92.25 106 ASP B O 1
ATOM 4094 N N . THR B 1 107 ? 16.516 -8.102 7.301 1 90.81 107 THR B N 1
ATOM 4095 C CA . THR B 1 107 ? 16.984 -6.801 7.742 1 90.81 107 THR B CA 1
ATOM 4096 C C . THR B 1 107 ? 18.469 -6.863 8.117 1 90.81 107 THR B C 1
ATOM 4098 O O . THR B 1 107 ? 19.078 -5.844 8.461 1 90.81 107 THR B O 1
ATOM 4101 N N . THR B 1 108 ? 19.109 -7.984 8.086 1 88.38 108 THR B N 1
ATOM 4102 C CA . THR B 1 108 ? 20.469 -8.164 8.586 1 88.38 108 THR B CA 1
ATOM 4103 C C . THR B 1 108 ? 21.438 -7.262 7.828 1 88.38 108 THR B C 1
ATOM 4105 O O . THR B 1 108 ? 22.375 -6.719 8.414 1 88.38 108 THR B O 1
ATOM 4108 N N . TRP B 1 109 ? 21.188 -7.035 6.621 1 89.75 109 TRP B N 1
ATOM 4109 C CA . TRP B 1 109 ? 22.094 -6.277 5.77 1 89.75 109 TRP B CA 1
ATOM 4110 C C . TRP B 1 109 ? 21.672 -4.812 5.688 1 89.75 109 TRP B C 1
ATOM 4112 O O . TRP B 1 109 ? 22.438 -3.967 5.219 1 89.75 109 TRP B O 1
ATOM 4122 N N . GLN B 1 110 ? 20.594 -4.414 6.168 1 91.12 110 GLN B N 1
ATOM 4123 C CA . GLN B 1 110 ? 19.953 -3.143 5.844 1 91.12 110 GLN B CA 1
ATOM 4124 C C . GLN B 1 110 ? 20.594 -1.993 6.621 1 91.12 110 GLN B C 1
ATOM 4126 O O . GLN B 1 110 ? 20.578 -0.846 6.172 1 91.12 110 GLN B O 1
ATOM 4131 N N . PRO B 1 111 ? 21.203 -2.221 7.805 1 89.88 111 PRO B N 1
ATOM 4132 C CA . PRO B 1 111 ? 21.844 -1.104 8.508 1 89.88 111 PRO B CA 1
ATOM 4133 C C . PRO B 1 111 ? 22.938 -0.427 7.672 1 89.88 111 PRO B C 1
ATOM 4135 O O . PRO B 1 111 ? 23.188 0.771 7.832 1 89.88 111 PRO B O 1
ATOM 4138 N N . VAL B 1 112 ? 23.516 -1.148 6.762 1 90.38 112 VAL B N 1
ATOM 4139 C CA . VAL B 1 112 ? 24.609 -0.613 5.957 1 90.38 112 VAL B CA 1
ATOM 4140 C C . VAL B 1 112 ? 24.062 0.37 4.926 1 90.38 112 VAL B C 1
ATOM 4142 O O . VAL B 1 112 ? 24.812 1.138 4.328 1 90.38 112 VAL B O 1
ATOM 4145 N N . ILE B 1 113 ? 22.766 0.377 4.684 1 93 113 ILE B N 1
ATOM 4146 C CA . ILE B 1 113 ? 22.141 1.251 3.701 1 93 113 ILE B CA 1
ATOM 4147 C C . ILE B 1 113 ? 22.391 2.711 4.07 1 93 113 ILE B C 1
ATOM 4149 O O . ILE B 1 113 ? 22.562 3.557 3.191 1 93 113 ILE B O 1
ATOM 4153 N N . THR B 1 114 ? 22.453 2.992 5.355 1 94.38 114 THR B N 1
ATOM 4154 C CA . THR B 1 114 ? 22.562 4.363 5.844 1 94.38 114 THR B CA 1
ATOM 4155 C C . THR B 1 114 ? 23.797 5.055 5.266 1 94.38 114 THR B C 1
ATOM 4157 O O . THR B 1 114 ? 23.703 6.168 4.742 1 94.38 114 THR B O 1
ATOM 4160 N N . GLU B 1 115 ? 24.922 4.371 5.289 1 93 115 GLU B N 1
ATOM 4161 C CA . GLU B 1 115 ? 26.156 4.965 4.805 1 93 115 GLU B CA 1
ATOM 4162 C C . GLU B 1 115 ? 26.109 5.199 3.299 1 93 115 GLU B C 1
ATOM 4164 O O . GLU B 1 115 ? 26.625 6.203 2.805 1 93 115 GLU B O 1
ATOM 4169 N N . TRP B 1 116 ? 25.484 4.336 2.594 1 93.88 116 TRP B N 1
ATOM 4170 C CA . TRP B 1 116 ? 25.375 4.473 1.146 1 93.88 116 TRP B CA 1
ATOM 4171 C C . TRP B 1 116 ? 24.391 5.574 0.777 1 93.88 116 TRP B C 1
ATOM 4173 O O . TRP B 1 116 ? 24.625 6.344 -0.157 1 93.88 116 TRP B O 1
ATOM 4183 N N . THR B 1 117 ? 23.281 5.613 1.504 1 94.56 117 THR B N 1
ATOM 4184 C CA . THR B 1 117 ? 22.266 6.625 1.243 1 94.56 117 THR B CA 1
ATOM 4185 C C . THR B 1 117 ? 22.812 8.023 1.51 1 94.56 117 THR B C 1
ATOM 4187 O O . THR B 1 117 ? 22.547 8.953 0.747 1 94.56 117 THR B O 1
ATOM 4190 N N . ARG B 1 118 ? 23.609 8.148 2.547 1 93.5 118 ARG B N 1
ATOM 4191 C CA . ARG B 1 118 ? 24.234 9.43 2.873 1 93.5 118 ARG B CA 1
ATOM 4192 C C . ARG B 1 118 ? 25.094 9.938 1.715 1 93.5 118 ARG B C 1
ATOM 4194 O O . ARG B 1 118 ? 25.188 11.148 1.496 1 93.5 118 ARG B O 1
ATOM 4201 N N . ARG B 1 119 ? 25.656 9.039 0.991 1 92.12 119 ARG B N 1
ATOM 4202 C CA . ARG B 1 119 ? 26.547 9.359 -0.113 1 92.12 119 ARG B CA 1
ATOM 4203 C C . ARG B 1 119 ? 25.766 9.555 -1.411 1 92.12 119 ARG B C 1
ATOM 4205 O O . ARG B 1 119 ? 26.344 9.906 -2.441 1 92.12 119 ARG B O 1
ATOM 4212 N N . ASN B 1 120 ? 24.438 9.281 -1.369 1 92.5 120 ASN B N 1
ATOM 4213 C CA . ASN B 1 120 ? 23.562 9.461 -2.516 1 92.5 120 ASN B CA 1
ATOM 4214 C C . ASN B 1 120 ? 24.031 8.656 -3.721 1 92.5 120 ASN B C 1
ATOM 4216 O O . ASN B 1 120 ? 24.094 9.172 -4.836 1 92.5 120 ASN B O 1
ATOM 4220 N N . THR B 1 121 ? 24.422 7.41 -3.484 1 93 121 THR B N 1
ATOM 4221 C CA . THR B 1 121 ? 25.031 6.629 -4.559 1 93 121 THR B CA 1
ATOM 4222 C C . THR B 1 121 ? 24.359 5.262 -4.668 1 93 121 THR B C 1
ATOM 4224 O O . THR B 1 121 ? 24.734 4.449 -5.52 1 93 121 THR B O 1
ATOM 4227 N N . ILE B 1 122 ? 23.312 4.957 -3.9 1 94.69 122 ILE B N 1
ATOM 4228 C CA . ILE B 1 122 ? 22.703 3.635 -3.891 1 94.69 122 ILE B CA 1
ATOM 4229 C C . ILE B 1 122 ? 21.312 3.711 -4.508 1 94.69 122 ILE B C 1
ATOM 4231 O O . ILE B 1 122 ? 20.594 4.707 -4.34 1 94.69 122 ILE B O 1
ATOM 4235 N N . ARG B 1 123 ? 20.938 2.711 -5.23 1 96.19 123 ARG B N 1
ATOM 4236 C CA . ARG B 1 123 ? 19.625 2.506 -5.84 1 96.19 123 ARG B CA 1
ATOM 4237 C C . ARG B 1 123 ? 19.141 1.074 -5.629 1 96.19 123 ARG B C 1
ATOM 4239 O O . ARG B 1 123 ? 19.953 0.136 -5.641 1 96.19 123 ARG B O 1
ATOM 4246 N N . PHE B 1 124 ? 17.859 0.945 -5.43 1 96.88 124 PHE B N 1
ATOM 4247 C CA . PHE B 1 124 ? 17.297 -0.385 -5.227 1 96.88 124 PHE B CA 1
ATOM 4248 C C . PHE B 1 124 ? 16.594 -0.867 -6.484 1 96.88 124 PHE B C 1
ATOM 4250 O O . PHE B 1 124 ? 15.93 -0.081 -7.172 1 96.88 124 PHE B O 1
ATOM 4257 N N . LEU B 1 125 ? 16.688 -2.129 -6.711 1 97.69 125 LEU B N 1
ATOM 4258 C CA . LEU B 1 125 ? 16.109 -2.75 -7.895 1 97.69 125 LEU B CA 1
ATOM 4259 C C . LEU B 1 125 ? 15.375 -4.043 -7.527 1 97.69 125 LEU B C 1
ATOM 4261 O O . LEU B 1 125 ? 15.828 -5.133 -7.887 1 97.69 125 LEU B O 1
ATOM 4265 N N . PRO B 1 126 ? 14.234 -3.904 -6.816 1 97.62 126 PRO B N 1
ATOM 4266 C CA . PRO B 1 126 ? 13.445 -5.094 -6.508 1 97.62 126 PRO B CA 1
ATOM 4267 C C . PRO B 1 126 ? 12.945 -5.812 -7.758 1 97.62 126 PRO B C 1
ATOM 4269 O O . PRO B 1 126 ? 12.93 -5.227 -8.844 1 97.62 126 PRO B O 1
ATOM 4272 N N . ILE B 1 127 ? 12.508 -7.039 -7.551 1 97.44 127 ILE B N 1
ATOM 4273 C CA . ILE B 1 127 ? 12.148 -7.852 -8.711 1 97.44 127 ILE B CA 1
ATOM 4274 C C . ILE B 1 127 ? 10.633 -7.945 -8.82 1 97.44 127 ILE B C 1
ATOM 4276 O O . ILE B 1 127 ? 10.109 -8.742 -9.609 1 97.44 127 ILE B O 1
ATOM 4280 N N . SER B 1 128 ? 9.945 -7.277 -7.973 1 97.56 128 SER B N 1
ATOM 4281 C CA . SER B 1 128 ? 8.484 -7.184 -8.023 1 97.56 128 SER B CA 1
ATOM 4282 C C . SER B 1 128 ? 7.996 -5.879 -7.398 1 97.56 128 SER B C 1
ATOM 4284 O O . SER B 1 128 ? 8.641 -5.34 -6.492 1 97.56 128 SER B O 1
ATOM 4286 N N . GLU B 1 129 ? 6.809 -5.438 -7.887 1 97.19 129 GLU B N 1
ATOM 4287 C CA . GLU B 1 129 ? 6.305 -4.129 -7.477 1 97.19 129 GLU B CA 1
ATOM 4288 C C . GLU B 1 129 ? 5.957 -4.113 -5.988 1 97.19 129 GLU B C 1
ATOM 4290 O O . GLU B 1 129 ? 6.18 -3.111 -5.305 1 97.19 129 GLU B O 1
ATOM 4295 N N . HIS B 1 130 ? 5.375 -5.191 -5.484 1 97.56 130 HIS B N 1
ATOM 4296 C CA . HIS B 1 130 ? 4.992 -5.172 -4.078 1 97.56 130 HIS B CA 1
ATOM 4297 C C . HIS B 1 130 ? 6.219 -5.109 -3.176 1 97.56 130 HIS B C 1
ATOM 4299 O O . HIS B 1 130 ? 6.168 -4.535 -2.086 1 97.56 130 HIS B O 1
ATOM 4305 N N . VAL B 1 131 ? 7.309 -5.668 -3.607 1 97.88 131 VAL B N 1
ATOM 4306 C CA . VAL B 1 131 ? 8.547 -5.559 -2.848 1 97.88 131 VAL B CA 1
ATOM 4307 C C . VAL B 1 131 ? 9.047 -4.113 -2.885 1 97.88 131 VAL B C 1
ATOM 4309 O O . VAL B 1 131 ? 9.469 -3.57 -1.859 1 97.88 131 VAL B O 1
ATOM 4312 N N . ALA B 1 132 ? 9.039 -3.527 -4.055 1 98.19 132 ALA B N 1
ATOM 4313 C CA . ALA B 1 132 ? 9.383 -2.113 -4.184 1 98.19 132 ALA B CA 1
ATOM 4314 C C . ALA B 1 132 ? 8.57 -1.26 -3.213 1 98.19 132 ALA B C 1
ATOM 4316 O O . ALA B 1 132 ? 9.125 -0.42 -2.502 1 98.19 132 ALA B O 1
ATOM 4317 N N . ASN B 1 133 ? 7.328 -1.505 -3.211 1 96.62 133 ASN B N 1
ATOM 4318 C CA . ASN B 1 133 ? 6.453 -0.755 -2.316 1 96.62 133 ASN B CA 1
ATOM 4319 C C . ASN B 1 133 ? 6.809 -0.994 -0.852 1 96.62 133 ASN B C 1
ATOM 4321 O O . ASN B 1 133 ? 6.75 -0.074 -0.035 1 96.62 133 ASN B O 1
ATOM 4325 N N . GLY B 1 134 ? 7.109 -2.277 -0.546 1 96.5 134 GLY B N 1
ATOM 4326 C CA . GLY B 1 134 ? 7.566 -2.576 0.801 1 96.5 134 GLY B CA 1
ATOM 4327 C C . GLY B 1 134 ? 8.789 -1.77 1.208 1 96.5 134 GLY B C 1
ATOM 4328 O O . GLY B 1 134 ? 8.836 -1.223 2.311 1 96.5 134 GLY B O 1
ATOM 4329 N N . PHE B 1 135 ? 9.68 -1.653 0.36 1 97.38 135 PHE B N 1
ATOM 4330 C CA . PHE B 1 135 ? 10.883 -0.877 0.648 1 97.38 135 PHE B CA 1
ATOM 4331 C C . PHE B 1 135 ? 10.562 0.611 0.716 1 97.38 135 PHE B C 1
ATOM 4333 O O . PHE B 1 135 ? 11.102 1.331 1.555 1 97.38 135 PHE B O 1
ATOM 4340 N N . ARG B 1 136 ? 9.734 1.085 -0.184 1 96.94 136 ARG B N 1
ATOM 4341 C CA . ARG B 1 136 ? 9.344 2.488 -0.108 1 96.94 136 ARG B CA 1
ATOM 4342 C C . ARG B 1 136 ? 8.766 2.822 1.265 1 96.94 136 ARG B C 1
ATOM 4344 O O . ARG B 1 136 ? 9.102 3.855 1.849 1 96.94 136 ARG B O 1
ATOM 4351 N N . GLN B 1 137 ? 7.926 1.99 1.742 1 95 137 GLN B N 1
ATOM 4352 C CA . GLN B 1 137 ? 7.352 2.193 3.068 1 95 137 GLN B CA 1
ATOM 4353 C C . GLN B 1 137 ? 8.43 2.176 4.145 1 95 137 GLN B C 1
ATOM 4355 O O . GLN B 1 137 ? 8.445 3.027 5.035 1 95 137 GLN B O 1
ATOM 4360 N N . LEU B 1 138 ? 9.281 1.205 4.07 1 96 138 LEU B N 1
ATOM 4361 C CA . LEU B 1 138 ? 10.383 1.106 5.023 1 96 138 LEU B CA 1
ATOM 4362 C C . LEU B 1 138 ? 11.219 2.381 5.02 1 96 138 LEU B C 1
ATOM 4364 O O . LEU B 1 138 ? 11.531 2.924 6.078 1 96 138 LEU B O 1
ATOM 4368 N N . PHE B 1 139 ? 11.539 2.836 3.838 1 97.19 139 PHE B N 1
ATOM 4369 C CA . PHE B 1 139 ? 12.375 4.023 3.705 1 97.19 139 PHE B CA 1
ATOM 4370 C C . PHE B 1 139 ? 11.664 5.254 4.25 1 97.19 139 PHE B C 1
ATOM 4372 O O . PHE B 1 139 ? 12.289 6.129 4.848 1 97.19 139 PHE B O 1
ATOM 4379 N N . ASP B 1 140 ? 10.398 5.324 4.074 1 96.19 140 ASP B N 1
ATOM 4380 C CA . ASP B 1 140 ? 9.617 6.414 4.656 1 96.19 140 ASP B CA 1
ATOM 4381 C C . ASP B 1 140 ? 9.711 6.406 6.18 1 96.19 140 ASP B C 1
ATOM 4383 O O . ASP B 1 140 ? 9.875 7.457 6.801 1 96.19 140 ASP B O 1
ATOM 4387 N N . ILE B 1 141 ? 9.57 5.258 6.695 1 95.44 141 ILE B N 1
ATOM 4388 C CA . ILE B 1 141 ? 9.641 5.117 8.148 1 95.44 141 ILE B CA 1
ATOM 4389 C C . ILE B 1 141 ? 11.016 5.535 8.641 1 95.44 141 ILE B C 1
ATOM 4391 O O . ILE B 1 141 ? 11.133 6.277 9.625 1 95.44 141 ILE B O 1
ATOM 4395 N N . LEU B 1 142 ? 12.047 5.105 7.984 1 96.31 142 LEU B N 1
ATOM 4396 C CA . LEU B 1 142 ? 13.414 5.43 8.367 1 96.31 142 LEU B CA 1
ATOM 4397 C C . LEU B 1 142 ? 13.688 6.922 8.203 1 96.31 142 LEU B C 1
ATOM 4399 O O . LEU B 1 142 ? 14.406 7.52 9 1 96.31 142 LEU B O 1
ATOM 4403 N N . ALA B 1 143 ? 13.133 7.512 7.188 1 96.75 143 ALA B N 1
ATOM 4404 C CA . ALA B 1 143 ? 13.305 8.945 6.957 1 96.75 143 ALA B CA 1
ATOM 4405 C C . ALA B 1 143 ? 12.766 9.758 8.125 1 96.75 143 ALA B C 1
ATOM 4407 O O . ALA B 1 143 ? 13.25 10.859 8.398 1 96.75 143 ALA B O 1
ATOM 4408 N N . ASP B 1 144 ? 11.828 9.234 8.844 1 93.75 144 ASP B N 1
ATOM 4409 C CA . ASP B 1 144 ? 11.188 9.922 9.961 1 93.75 144 ASP B CA 1
ATOM 4410 C C . ASP B 1 144 ? 11.75 9.438 11.297 1 93.75 144 ASP B C 1
ATOM 4412 O O . ASP B 1 144 ? 11.125 9.625 12.344 1 93.75 144 ASP B O 1
ATOM 4416 N N . SER B 1 145 ? 12.914 8.852 11.266 1 93.88 145 SER B N 1
ATOM 4417 C CA . SER B 1 145 ? 13.5 8.25 12.461 1 93.88 145 SER B CA 1
ATOM 4418 C C . SER B 1 145 ? 13.859 9.32 13.492 1 93.88 145 SER B C 1
ATOM 4420 O O . SER B 1 145 ? 14.25 10.43 13.125 1 93.88 145 SER B O 1
ATOM 4422 N N . ASP B 1 146 ? 13.797 8.938 14.734 1 91.81 146 ASP B N 1
ATOM 4423 C CA . ASP B 1 146 ? 14.258 9.82 15.805 1 91.81 146 ASP B CA 1
ATOM 4424 C C . ASP B 1 146 ? 15.781 9.867 15.867 1 91.81 146 ASP B C 1
ATOM 4426 O O . ASP B 1 146 ? 16.359 10.781 16.453 1 91.81 146 ASP B O 1
ATOM 4430 N N . ASP B 1 147 ? 16.344 8.844 15.336 1 94.56 147 ASP B N 1
ATOM 4431 C CA . ASP B 1 147 ? 17.797 8.812 15.25 1 94.56 147 ASP B CA 1
ATOM 4432 C C . ASP B 1 147 ? 18.312 9.781 14.18 1 94.56 147 ASP B C 1
ATOM 4434 O O . ASP B 1 147 ? 18.016 9.609 12.992 1 94.56 147 ASP B O 1
ATOM 4438 N N . GLU B 1 148 ? 19.047 10.758 14.625 1 93.19 148 GLU B N 1
ATOM 4439 C CA . GLU B 1 148 ? 19.516 11.812 13.734 1 93.19 148 GLU B CA 1
ATOM 4440 C C . GLU B 1 148 ? 20.344 11.242 12.586 1 93.19 148 GLU B C 1
ATOM 4442 O O . GLU B 1 148 ? 20.266 11.719 11.453 1 93.19 148 GLU B O 1
ATOM 4447 N N . GLU B 1 149 ? 21.188 10.266 12.922 1 94.19 149 GLU B N 1
ATOM 4448 C CA . GLU B 1 149 ? 22.047 9.664 11.906 1 94.19 149 GLU B CA 1
ATOM 4449 C C . GLU B 1 149 ? 21.219 9.016 10.797 1 94.19 149 GLU B C 1
ATOM 4451 O O . GLU B 1 149 ? 21.547 9.133 9.617 1 94.19 149 GLU B O 1
ATOM 4456 N N . ILE B 1 150 ? 20.125 8.414 11.172 1 96.12 150 ILE B N 1
ATOM 4457 C CA . ILE B 1 150 ? 19.25 7.738 10.219 1 96.12 150 ILE B CA 1
ATOM 4458 C C . ILE B 1 150 ? 18.391 8.766 9.5 1 96.12 150 ILE B C 1
ATOM 4460 O O . ILE B 1 150 ? 18.297 8.758 8.266 1 96.12 150 ILE B O 1
ATOM 4464 N N . ARG B 1 151 ? 17.828 9.68 10.18 1 95.38 151 ARG B N 1
ATOM 4465 C CA . ARG B 1 151 ? 16.938 10.695 9.633 1 95.38 151 ARG B CA 1
ATOM 4466 C C . ARG B 1 151 ? 17.641 11.555 8.602 1 95.38 151 ARG B C 1
ATOM 4468 O O . ARG B 1 151 ? 17.031 11.961 7.602 1 95.38 151 ARG B O 1
ATOM 4475 N N . SER B 1 152 ? 18.953 11.789 8.859 1 95 152 SER B N 1
ATOM 4476 C CA . SER B 1 152 ? 19.703 12.703 8.008 1 95 152 SER B CA 1
ATOM 4477 C C . SER B 1 152 ? 20.312 11.977 6.812 1 95 152 SER B C 1
ATOM 4479 O O . SER B 1 152 ? 20.969 12.586 5.973 1 95 152 SER B O 1
ATOM 4481 N N . ALA B 1 153 ? 20.047 10.695 6.707 1 95.81 153 ALA B N 1
ATOM 4482 C CA . ALA B 1 153 ? 20.719 9.875 5.707 1 95.81 153 ALA B CA 1
ATOM 4483 C C . ALA B 1 153 ? 20.141 10.109 4.316 1 95.81 153 ALA B C 1
ATOM 4485 O O . ALA B 1 153 ? 20.797 9.852 3.307 1 95.81 153 ALA B O 1
ATOM 4486 N N . GLY B 1 154 ? 18.906 10.516 4.262 1 96.19 154 GLY B N 1
ATOM 4487 C CA . GLY B 1 154 ? 18.281 10.797 2.979 1 96.19 154 GLY B CA 1
ATOM 4488 C C . GLY B 1 154 ? 17.453 9.641 2.451 1 96.19 154 GLY B C 1
ATOM 4489 O O . GLY B 1 154 ? 17.266 9.5 1.239 1 96.19 154 GLY B O 1
ATOM 4490 N N . TYR B 1 155 ? 16.875 8.828 3.357 1 97 155 TYR B N 1
ATOM 4491 C CA . TYR B 1 155 ? 16.078 7.664 2.982 1 97 155 TYR B CA 1
ATOM 4492 C C . TYR B 1 155 ? 14.883 8.07 2.135 1 97 155 TYR B C 1
ATOM 4494 O O . TYR B 1 155 ? 14.414 7.297 1.295 1 97 155 TYR B O 1
ATOM 4502 N N . GLU B 1 156 ? 14.414 9.25 2.332 1 95.44 156 GLU B N 1
ATOM 4503 C CA . GLU B 1 156 ? 13.242 9.758 1.625 1 95.44 156 GLU B CA 1
ATOM 4504 C C . GLU B 1 156 ? 13.508 9.867 0.127 1 95.44 156 GLU B C 1
ATOM 4506 O O . GLU B 1 156 ? 12.57 9.859 -0.676 1 95.44 156 GLU B O 1
ATOM 4511 N N . HIS B 1 157 ? 14.68 9.891 -0.278 1 95.56 157 HIS B N 1
ATOM 4512 C CA . HIS B 1 157 ? 15.031 10.195 -1.663 1 95.56 157 HIS B CA 1
ATOM 4513 C C . HIS B 1 157 ? 15.664 8.984 -2.348 1 95.56 157 HIS B C 1
ATOM 4515 O O . HIS B 1 157 ? 16.156 9.094 -3.473 1 95.56 157 HIS B O 1
ATOM 4521 N N . LEU B 1 158 ? 15.672 7.883 -1.716 1 95.94 158 LEU B N 1
ATOM 4522 C CA . LEU B 1 158 ? 16.297 6.688 -2.279 1 95.94 158 LEU B CA 1
ATOM 4523 C C . LEU B 1 158 ? 15.516 6.199 -3.498 1 95.94 158 LEU B C 1
ATOM 4525 O O . LEU B 1 158 ? 14.328 5.895 -3.402 1 95.94 158 LEU B O 1
ATOM 4529 N N . PRO B 1 159 ? 16.203 6.121 -4.633 1 96.25 159 PRO B N 1
ATOM 4530 C CA . PRO B 1 159 ? 15.5 5.672 -5.836 1 96.25 159 PRO B CA 1
ATOM 4531 C C . PRO B 1 159 ? 15.219 4.172 -5.832 1 96.25 159 PRO B C 1
ATOM 4533 O O . PRO B 1 159 ? 16.047 3.389 -5.367 1 96.25 159 PRO B O 1
ATOM 4536 N N . ILE B 1 160 ? 14.109 3.795 -6.305 1 97.44 160 ILE B N 1
ATOM 4537 C CA . ILE B 1 160 ? 13.703 2.398 -6.438 1 97.44 160 ILE B CA 1
ATOM 4538 C C . ILE B 1 160 ? 13.07 2.172 -7.809 1 97.44 160 ILE B C 1
ATOM 4540 O O . ILE B 1 160 ? 12.156 2.898 -8.203 1 97.44 160 ILE B O 1
ATOM 4544 N N . ASP B 1 161 ? 13.57 1.266 -8.555 1 97.62 161 ASP B N 1
ATOM 4545 C CA . ASP B 1 161 ? 12.984 0.761 -9.789 1 97.62 161 ASP B CA 1
ATOM 4546 C C . ASP B 1 161 ? 12.719 -0.741 -9.703 1 97.62 161 ASP B C 1
ATOM 4548 O O . ASP B 1 161 ? 13.125 -1.39 -8.734 1 97.62 161 ASP B O 1
ATOM 4552 N N . VAL B 1 162 ? 11.961 -1.245 -10.664 1 98.31 162 VAL B N 1
ATOM 4553 C CA . VAL B 1 162 ? 11.625 -2.664 -10.625 1 98.31 162 VAL B CA 1
ATOM 4554 C C . VAL B 1 162 ? 12.078 -3.342 -11.914 1 98.31 162 VAL B C 1
ATOM 4556 O O . VAL B 1 162 ? 11.812 -2.842 -13.016 1 98.31 162 VAL B O 1
ATOM 4559 N N . HIS B 1 163 ? 12.812 -4.371 -11.781 1 98.38 163 HIS B N 1
ATOM 4560 C CA . HIS B 1 163 ? 13.203 -5.223 -12.898 1 98.38 163 HIS B CA 1
ATOM 4561 C C . HIS B 1 163 ? 12.695 -6.645 -12.711 1 98.38 163 HIS B C 1
ATOM 4563 O O . HIS B 1 163 ? 13.086 -7.332 -11.766 1 98.38 163 HIS B O 1
ATOM 4569 N N . ILE B 1 164 ? 11.836 -7.09 -13.609 1 98.19 164 ILE B N 1
ATOM 4570 C CA . ILE B 1 164 ? 11.227 -8.414 -13.516 1 98.19 164 ILE B CA 1
ATOM 4571 C C . ILE B 1 164 ? 12.141 -9.445 -14.172 1 98.19 164 ILE B C 1
ATOM 4573 O O . ILE B 1 164 ? 12.414 -9.367 -15.375 1 98.19 164 ILE B O 1
ATOM 4577 N N . PRO B 1 165 ? 12.555 -10.422 -13.43 1 97.19 165 PRO B N 1
ATOM 4578 C CA . PRO B 1 165 ? 13.555 -11.359 -13.945 1 97.19 165 PRO B CA 1
ATOM 4579 C C . PRO B 1 165 ? 12.938 -12.484 -14.766 1 97.19 165 PRO B C 1
ATOM 4581 O O . PRO B 1 165 ? 12.953 -13.648 -14.344 1 97.19 165 PRO B O 1
ATOM 4584 N N . VAL B 1 166 ? 12.539 -12.219 -15.984 1 97.12 166 VAL B N 1
ATOM 4585 C CA . VAL B 1 166 ? 11.914 -13.188 -16.875 1 97.12 166 VAL B CA 1
ATOM 4586 C C . VAL B 1 166 ? 12.789 -13.375 -18.109 1 97.12 166 VAL B C 1
ATOM 4588 O O . VAL B 1 166 ? 13.07 -12.422 -18.844 1 97.12 166 VAL B O 1
ATOM 4591 N N . LEU B 1 167 ? 13.227 -14.609 -18.344 1 95.94 167 LEU B N 1
ATOM 4592 C CA . LEU B 1 167 ? 14.016 -14.953 -19.516 1 95.94 167 LEU B CA 1
ATOM 4593 C C . LEU B 1 167 ? 13.125 -15.438 -20.656 1 95.94 167 LEU B C 1
ATOM 4595 O O . LEU B 1 167 ? 11.961 -15.781 -20.422 1 95.94 167 LEU B O 1
ATOM 4599 N N . ASP B 1 168 ? 13.688 -15.398 -21.797 1 91.75 168 ASP B N 1
ATOM 4600 C CA . ASP B 1 168 ? 13 -15.969 -22.953 1 91.75 168 ASP B CA 1
ATOM 4601 C C . ASP B 1 168 ? 13.406 -17.422 -23.156 1 91.75 168 ASP B C 1
ATOM 4603 O O . ASP B 1 168 ? 14.375 -17.719 -23.875 1 91.75 168 ASP B O 1
ATOM 4607 N N . LEU B 1 169 ? 12.641 -18.281 -22.688 1 93.5 169 LEU B N 1
ATOM 4608 C CA . LEU B 1 169 ? 12.969 -19.703 -22.781 1 93.5 169 LEU B CA 1
ATOM 4609 C C . LEU B 1 169 ? 12.375 -20.312 -24.047 1 93.5 169 LEU B C 1
ATOM 4611 O O . LEU B 1 169 ? 12.5 -21.516 -24.281 1 93.5 169 LEU B O 1
ATOM 4615 N N . GLY B 1 170 ? 11.758 -19.453 -24.844 1 88.19 170 GLY B N 1
ATOM 4616 C CA . GLY B 1 170 ? 11.148 -19.969 -26.062 1 88.19 170 GLY B CA 1
ATOM 4617 C C . GLY B 1 170 ? 9.859 -20.734 -25.812 1 88.19 170 GLY B C 1
ATOM 4618 O O . GLY B 1 170 ? 9.445 -20.891 -24.656 1 88.19 170 GLY B O 1
ATOM 4619 N N . ASP B 1 171 ? 9.25 -21.109 -26.922 1 83.56 171 ASP B N 1
ATOM 4620 C CA . ASP B 1 171 ? 7.961 -21.781 -26.859 1 83.56 171 ASP B CA 1
ATOM 4621 C C . ASP B 1 171 ? 8.125 -23.297 -27.062 1 83.56 171 ASP B C 1
ATOM 4623 O O . ASP B 1 171 ? 9.008 -23.719 -27.812 1 83.56 171 ASP B O 1
ATOM 4627 N N . LYS B 1 172 ? 7.387 -23.953 -26.203 1 75.94 172 LYS B N 1
ATOM 4628 C CA . LYS B 1 172 ? 7.254 -25.359 -26.562 1 75.94 172 LYS B CA 1
ATOM 4629 C C . LYS B 1 172 ? 6.242 -25.547 -27.688 1 75.94 172 LYS B C 1
ATOM 4631 O O . LYS B 1 172 ? 5.367 -24.703 -27.891 1 75.94 172 LYS B O 1
ATOM 4636 N N . PRO B 1 173 ? 6.527 -26.75 -28.312 1 67.44 173 PRO B N 1
ATOM 4637 C CA . PRO B 1 173 ? 5.523 -27.047 -29.328 1 67.44 173 PRO B CA 1
ATOM 4638 C C . PRO B 1 173 ? 4.105 -27.094 -28.766 1 67.44 173 PRO B C 1
ATOM 4640 O O . PRO B 1 173 ? 3.908 -27.5 -27.625 1 67.44 173 PRO B O 1
ATOM 4643 N N . ASP B 1 174 ? 3.201 -26.484 -29.688 1 65.75 174 ASP B N 1
ATOM 4644 C CA . ASP B 1 174 ? 1.791 -26.469 -29.312 1 65.75 174 ASP B CA 1
ATOM 4645 C C . ASP B 1 174 ? 1.291 -27.875 -28.984 1 65.75 174 ASP B C 1
ATOM 4647 O O . ASP B 1 174 ? 1.659 -28.844 -29.672 1 65.75 174 ASP B O 1
ATOM 4651 N N . ARG B 1 175 ? 0.828 -27.984 -27.812 1 64.5 175 ARG B N 1
ATOM 4652 C CA . ARG B 1 175 ? 0.167 -29.234 -27.484 1 64.5 175 ARG B CA 1
ATOM 4653 C C . ARG B 1 175 ? -1.295 -29.219 -27.906 1 64.5 175 ARG B C 1
ATOM 4655 O O . ARG B 1 175 ? -1.967 -28.188 -27.797 1 64.5 175 ARG B O 1
ATOM 4662 N N . PRO B 1 176 ? -1.757 -30.234 -28.781 1 58.41 176 PRO B N 1
ATOM 4663 C CA . PRO B 1 176 ? -3.184 -30.297 -29.109 1 58.41 176 PRO B CA 1
ATOM 4664 C C . PRO B 1 176 ? -4.078 -30.125 -27.875 1 58.41 176 PRO B C 1
ATOM 4666 O O . PRO B 1 176 ? -3.611 -30.281 -26.75 1 58.41 176 PRO B O 1
ATOM 4669 N N . PHE B 1 177 ? -5.465 -29.672 -28.328 1 60.03 177 PHE B N 1
ATOM 4670 C CA . PHE B 1 177 ? -6.508 -29.438 -27.328 1 60.03 177 PHE B CA 1
ATOM 4671 C C . PHE B 1 177 ? -6.527 -30.547 -26.297 1 60.03 177 PHE B C 1
ATOM 4673 O O . PHE B 1 177 ? -6.547 -31.734 -26.641 1 60.03 177 PHE B O 1
ATOM 4680 N N . ARG B 1 178 ? -6.129 -30.188 -25.016 1 79.25 178 ARG B N 1
ATOM 4681 C CA . ARG B 1 178 ? -6.074 -31.281 -24.062 1 79.25 178 ARG B CA 1
ATOM 4682 C C . ARG B 1 178 ? -6.797 -30.922 -22.766 1 79.25 178 ARG B C 1
ATOM 4684 O O . ARG B 1 178 ? -7.152 -29.766 -22.547 1 79.25 178 ARG B O 1
ATOM 4691 N N . THR B 1 179 ? -7.516 -31.875 -22.203 1 91.69 179 THR B N 1
ATOM 4692 C CA . THR B 1 179 ? -8.023 -31.844 -20.828 1 91.69 179 THR B CA 1
ATOM 4693 C C . THR B 1 179 ? -6.945 -31.375 -19.859 1 91.69 179 THR B C 1
ATOM 4695 O O . THR B 1 179 ? -5.789 -31.797 -19.953 1 91.69 179 THR B O 1
ATOM 4698 N N . LEU B 1 180 ? -7.289 -30.25 -19.094 1 96.44 180 LEU B N 1
ATOM 4699 C CA . LEU B 1 180 ? -6.355 -29.812 -18.062 1 96.44 180 LEU B CA 1
ATOM 4700 C C . LEU B 1 180 ? -5.926 -30.984 -17.188 1 96.44 180 LEU B C 1
ATOM 4702 O O . LEU B 1 180 ? -6.754 -31.594 -16.516 1 96.44 180 LEU B O 1
ATOM 4706 N N . SER B 1 181 ? -4.664 -31.297 -17.234 1 96 181 SER B N 1
ATOM 4707 C CA . SER B 1 181 ? -4.266 -32.531 -16.562 1 96 181 SER B CA 1
ATOM 4708 C C . SER B 1 181 ? -3.031 -32.312 -15.688 1 96 181 SER B C 1
ATOM 4710 O O . SER B 1 181 ? -2.916 -32.906 -14.609 1 96 181 SER B O 1
ATOM 4712 N N . ASN B 1 182 ? -2.088 -31.5 -16.109 1 96.62 182 ASN B N 1
ATOM 4713 C CA . ASN B 1 182 ? -0.835 -31.312 -15.383 1 96.62 182 ASN B CA 1
ATOM 4714 C C . ASN B 1 182 ? -0.8 -29.969 -14.664 1 96.62 182 ASN B C 1
ATOM 4716 O O . ASN B 1 182 ? -0.676 -28.922 -15.297 1 96.62 182 ASN B O 1
ATOM 4720 N N . VAL B 1 183 ? -0.867 -30.016 -13.383 1 98.5 183 VAL B N 1
ATOM 4721 C CA . VAL B 1 183 ? -0.825 -28.828 -12.547 1 98.5 183 VAL B CA 1
ATOM 4722 C C . VAL B 1 183 ? 0.418 -28.859 -11.664 1 98.5 183 VAL B C 1
ATOM 4724 O O . VAL B 1 183 ? 0.835 -29.922 -11.203 1 98.5 183 VAL B O 1
ATOM 4727 N N . VAL B 1 184 ? 0.972 -27.641 -11.461 1 98.69 184 VAL B N 1
ATOM 4728 C CA . VAL B 1 184 ? 2.248 -27.641 -10.75 1 98.69 184 VAL B CA 1
ATOM 4729 C C . VAL B 1 184 ? 2.207 -26.641 -9.602 1 98.69 184 VAL B C 1
ATOM 4731 O O . VAL B 1 184 ? 1.613 -25.562 -9.734 1 98.69 184 VAL B O 1
ATOM 4734 N N . ILE B 1 185 ? 2.754 -26.969 -8.453 1 98.5 185 ILE B N 1
ATOM 4735 C CA . ILE B 1 185 ? 3.195 -26.078 -7.395 1 98.5 185 ILE B CA 1
ATOM 4736 C C . ILE B 1 185 ? 4.719 -26.047 -7.332 1 98.5 185 ILE B C 1
ATOM 4738 O O . ILE B 1 185 ? 5.355 -27.094 -7.16 1 98.5 185 ILE B O 1
ATOM 4742 N N . GLN B 1 186 ? 5.203 -24.906 -7.566 1 97.38 186 GLN B N 1
ATOM 4743 C CA . GLN B 1 186 ? 6.656 -24.75 -7.578 1 97.38 186 GLN B CA 1
ATOM 4744 C C . GLN B 1 186 ? 7.133 -24.016 -6.332 1 97.38 186 GLN B C 1
ATOM 4746 O O . GLN B 1 186 ? 6.566 -22.984 -5.957 1 97.38 186 GLN B O 1
ATOM 4751 N N . GLY B 1 187 ? 8.156 -24.5 -5.652 1 93.44 187 GLY B N 1
ATOM 4752 C CA . GLY B 1 187 ? 8.742 -23.859 -4.488 1 93.44 187 GLY B CA 1
ATOM 4753 C C . GLY B 1 187 ? 9.227 -24.844 -3.441 1 93.44 187 GLY B C 1
ATOM 4754 O O . GLY B 1 187 ? 9.367 -26.031 -3.721 1 93.44 187 GLY B O 1
ATOM 4755 N N . SER B 1 188 ? 9.562 -24.344 -2.252 1 92.31 188 SER B N 1
ATOM 4756 C CA . SER B 1 188 ? 9.992 -25.203 -1.149 1 92.31 188 SER B CA 1
ATOM 4757 C C . SER B 1 188 ? 8.836 -26.047 -0.629 1 92.31 188 SER B C 1
ATOM 4759 O O . SER B 1 188 ? 7.691 -25.594 -0.601 1 92.31 188 SER B O 1
ATOM 4761 N N . PHE B 1 189 ? 9.164 -27.266 -0.26 1 94.94 189 PHE B N 1
ATOM 4762 C CA . PHE B 1 189 ? 8.148 -28.156 0.287 1 94.94 189 PHE B CA 1
ATOM 4763 C C . PHE B 1 189 ? 7.941 -27.891 1.773 1 94.94 189 PHE B C 1
ATOM 4765 O O . PHE B 1 189 ? 8.148 -28.781 2.6 1 94.94 189 PHE B O 1
ATOM 4772 N N . THR B 1 190 ? 7.637 -26.703 2.061 1 93.5 190 THR B N 1
ATOM 4773 C CA . THR B 1 190 ? 7.367 -26.266 3.43 1 93.5 190 THR B CA 1
ATOM 4774 C C . THR B 1 190 ? 5.941 -25.75 3.561 1 93.5 190 THR B C 1
ATOM 4776 O O . THR B 1 190 ? 5.508 -24.906 2.773 1 93.5 190 THR B O 1
ATOM 4779 N N . LYS B 1 191 ? 5.266 -26.219 4.562 1 93.75 191 LYS B N 1
ATOM 4780 C CA . LYS B 1 191 ? 3.848 -25.922 4.742 1 93.75 191 LYS B CA 1
ATOM 4781 C C . LYS B 1 191 ? 3.637 -24.484 5.191 1 93.75 191 LYS B C 1
ATOM 4783 O O . LYS B 1 191 ? 2.527 -23.953 5.094 1 93.75 191 LYS B O 1
ATOM 4788 N N . SER B 1 192 ? 4.672 -23.844 5.672 1 92.06 192 SER B N 1
ATOM 4789 C CA . SER B 1 192 ? 4.562 -22.438 6.066 1 92.06 192 SER B CA 1
ATOM 4790 C C . SER B 1 192 ? 4.621 -21.516 4.855 1 92.06 192 SER B C 1
ATOM 4792 O O . SER B 1 192 ? 4.23 -20.359 4.934 1 92.06 192 SER B O 1
ATOM 4794 N N . ARG B 1 193 ? 5.066 -22.031 3.764 1 93.25 193 ARG B N 1
ATOM 4795 C CA . ARG B 1 193 ? 5.223 -21.203 2.566 1 93.25 193 ARG B CA 1
ATOM 4796 C C . ARG B 1 193 ? 4.117 -21.5 1.555 1 93.25 193 ARG B C 1
ATOM 4798 O O . ARG B 1 193 ? 3.617 -20.578 0.896 1 93.25 193 ARG B O 1
ATOM 4805 N N . ARG B 1 194 ? 3.791 -22.75 1.452 1 96.12 194 ARG B N 1
ATOM 4806 C CA . ARG B 1 194 ? 2.742 -23.156 0.523 1 96.12 194 ARG B CA 1
ATOM 4807 C C . ARG B 1 194 ? 1.622 -23.891 1.252 1 96.12 194 ARG B C 1
ATOM 4809 O O . ARG B 1 194 ? 1.88 -24.688 2.162 1 96.12 194 ARG B O 1
ATOM 4816 N N . ASP B 1 195 ? 0.448 -23.703 0.754 1 95.94 195 ASP B N 1
ATOM 4817 C CA . ASP B 1 195 ? -0.748 -24.25 1.392 1 95.94 195 ASP B CA 1
ATOM 4818 C C . ASP B 1 195 ? -0.999 -25.688 0.951 1 95.94 195 ASP B C 1
ATOM 4820 O O . ASP B 1 195 ? -2.098 -26.031 0.504 1 95.94 195 ASP B O 1
ATOM 4824 N N . TYR B 1 196 ? -0.075 -26.562 1.194 1 97.38 196 TYR B N 1
ATOM 4825 C CA . TYR B 1 196 ? -0.168 -27.969 0.782 1 97.38 196 TYR B CA 1
ATOM 4826 C C . TYR B 1 196 ? -1.312 -28.672 1.501 1 97.38 196 TYR B C 1
ATOM 4828 O O . TYR B 1 196 ? -2.033 -29.469 0.898 1 97.38 196 TYR B O 1
ATOM 4836 N N . ASP B 1 197 ? -1.49 -28.359 2.748 1 95.62 197 ASP B N 1
ATOM 4837 C CA . ASP B 1 197 ? -2.514 -29.031 3.535 1 95.62 197 ASP B CA 1
ATOM 4838 C C . ASP B 1 197 ? -3.898 -28.844 2.92 1 95.62 197 ASP B C 1
ATOM 4840 O O . ASP B 1 197 ? -4.59 -29.828 2.621 1 95.62 197 ASP B O 1
ATOM 4844 N N . ASN B 1 198 ? -4.242 -27.656 2.672 1 96.12 198 ASN B N 1
ATOM 4845 C CA . ASN B 1 198 ? -5.562 -27.422 2.105 1 96.12 198 ASN B CA 1
ATOM 4846 C C . ASN B 1 198 ? -5.664 -27.938 0.676 1 96.12 198 ASN B C 1
ATOM 4848 O O . ASN B 1 198 ? -6.727 -28.406 0.258 1 96.12 198 ASN B O 1
ATOM 4852 N N . ILE B 1 199 ? -4.621 -27.891 -0.083 1 98 199 ILE B N 1
ATOM 4853 C CA . ILE B 1 199 ? -4.633 -28.406 -1.447 1 98 199 ILE B CA 1
ATOM 4854 C C . ILE B 1 199 ? -4.902 -29.906 -1.429 1 98 199 ILE B C 1
ATOM 4856 O O . ILE B 1 199 ? -5.77 -30.391 -2.154 1 98 199 ILE B O 1
ATOM 4860 N N . PHE B 1 200 ? -4.164 -30.594 -0.543 1 98.25 200 PHE B N 1
ATOM 4861 C CA . PHE B 1 200 ? -4.344 -32.031 -0.453 1 98.25 200 PHE B CA 1
ATOM 4862 C C . PHE B 1 200 ? -5.73 -32.375 0.082 1 98.25 200 PHE B C 1
ATOM 4864 O O . PHE B 1 200 ? -6.402 -33.25 -0.449 1 98.25 200 PHE B O 1
ATOM 4871 N N . ASP B 1 201 ? -6.148 -31.688 1.086 1 97.62 201 ASP B N 1
ATOM 4872 C CA . ASP B 1 201 ? -7.461 -31.938 1.674 1 97.62 201 ASP B CA 1
ATOM 4873 C C . ASP B 1 201 ? -8.57 -31.703 0.649 1 97.62 201 ASP B C 1
ATOM 4875 O O . ASP B 1 201 ? -9.484 -32.531 0.53 1 97.62 201 ASP B O 1
ATOM 4879 N N . ASP B 1 202 ? -8.492 -30.641 -0.059 1 97.62 202 ASP B N 1
ATOM 4880 C CA . ASP B 1 202 ? -9.5 -30.312 -1.065 1 97.62 202 ASP B CA 1
ATOM 4881 C C . ASP B 1 202 ? -9.5 -31.359 -2.189 1 97.62 202 ASP B C 1
ATOM 4883 O O . ASP B 1 202 ? -10.57 -31.75 -2.676 1 97.62 202 ASP B O 1
ATOM 4887 N N . LEU B 1 203 ? -8.344 -31.734 -2.594 1 98.62 203 LEU B N 1
ATOM 4888 C CA . LEU B 1 203 ? -8.242 -32.75 -3.648 1 98.62 203 LEU B CA 1
ATOM 4889 C C . LEU B 1 203 ? -8.836 -34.062 -3.199 1 98.62 203 LEU B C 1
ATOM 4891 O O . LEU B 1 203 ? -9.609 -34.688 -3.938 1 98.62 203 LEU B O 1
ATOM 4895 N N . LEU B 1 204 ? -8.508 -34.469 -2.006 1 98.12 204 LEU B N 1
ATOM 4896 C CA . LEU B 1 204 ? -9.039 -35.719 -1.459 1 98.12 204 LEU B CA 1
ATOM 4897 C C . LEU B 1 204 ? -10.562 -35.656 -1.377 1 98.12 204 LEU B C 1
ATOM 4899 O O . LEU B 1 204 ? -11.234 -36.625 -1.75 1 98.12 204 LEU B O 1
ATOM 4903 N N . ALA B 1 205 ? -11.023 -34.594 -0.911 1 97.38 205 ALA B N 1
ATOM 4904 C CA . ALA B 1 205 ? -12.469 -34.438 -0.815 1 97.38 205 ALA B CA 1
ATOM 4905 C C . ALA B 1 205 ? -13.125 -34.531 -2.191 1 97.38 205 ALA B C 1
ATOM 4907 O O . ALA B 1 205 ? -14.164 -35.156 -2.35 1 97.38 205 ALA B O 1
ATOM 4908 N N . SER B 1 206 ? -12.539 -33.875 -3.119 1 97.56 206 SER B N 1
ATOM 4909 C CA . SER B 1 206 ? -13.078 -33.875 -4.477 1 97.56 206 SER B CA 1
ATOM 4910 C C . SER B 1 206 ? -13.016 -35.281 -5.09 1 97.56 206 SER B C 1
ATOM 4912 O O . SER B 1 206 ? -13.945 -35.688 -5.793 1 97.56 206 SER B O 1
ATOM 4914 N N . LEU B 1 207 ? -11.969 -36 -4.84 1 97.75 207 LEU B N 1
ATOM 4915 C CA . LEU B 1 207 ? -11.812 -37.375 -5.32 1 97.75 207 LEU B CA 1
ATOM 4916 C C . LEU B 1 207 ? -12.836 -38.281 -4.668 1 97.75 207 LEU B C 1
ATOM 4918 O O . LEU B 1 207 ? -13.383 -39.188 -5.32 1 97.75 207 LEU B O 1
ATOM 4922 N N . GLU B 1 208 ? -13.023 -38.062 -3.402 1 96.56 208 GLU B N 1
ATOM 4923 C CA . GLU B 1 208 ? -14.023 -38.875 -2.693 1 96.56 208 GLU B CA 1
ATOM 4924 C C . GLU B 1 208 ? -15.414 -38.688 -3.295 1 96.56 208 GLU B C 1
ATOM 4926 O O . GLU B 1 208 ? -16.188 -39.625 -3.408 1 96.56 208 GLU B O 1
ATOM 4931 N N . ASP B 1 209 ? -15.695 -37.531 -3.689 1 95.69 209 ASP B N 1
ATOM 4932 C CA . ASP B 1 209 ? -16.984 -37.188 -4.289 1 95.69 209 ASP B CA 1
ATOM 4933 C C . ASP B 1 209 ? -17.156 -37.906 -5.641 1 95.69 209 ASP B C 1
ATOM 4935 O O . ASP B 1 209 ? -18.141 -38.562 -5.879 1 95.69 209 ASP B O 1
ATOM 4939 N N . ASP B 1 210 ? -16.219 -37.719 -6.562 1 95.75 210 ASP B N 1
ATOM 4940 C CA . ASP B 1 210 ? -16.266 -38.344 -7.887 1 95.75 210 ASP B CA 1
ATOM 4941 C C . ASP B 1 210 ? -14.859 -38.438 -8.492 1 95.75 210 ASP B C 1
ATOM 4943 O O . ASP B 1 210 ? -14.398 -37.531 -9.164 1 95.75 210 ASP B O 1
ATOM 4947 N N . PRO B 1 211 ? -14.234 -39.562 -8.328 1 96.5 211 PRO B N 1
ATOM 4948 C CA . PRO B 1 211 ? -12.859 -39.688 -8.836 1 96.5 211 PRO B CA 1
ATOM 4949 C C . PRO B 1 211 ? -12.797 -39.688 -10.359 1 96.5 211 PRO B C 1
ATOM 4951 O O . PRO B 1 211 ? -11.734 -39.406 -10.93 1 96.5 211 PRO B O 1
ATOM 4954 N N . THR B 1 212 ? -13.922 -39.938 -11.047 1 95.12 212 THR B N 1
ATOM 4955 C CA . THR B 1 212 ? -13.93 -40 -12.508 1 95.12 212 THR B CA 1
ATOM 4956 C C . THR B 1 212 ? -13.625 -38.656 -13.117 1 95.12 212 THR B C 1
ATOM 4958 O O . THR B 1 212 ? -13.016 -38.562 -14.188 1 95.12 212 THR B O 1
ATOM 4961 N N . VAL B 1 213 ? -13.977 -37.625 -12.414 1 94.94 213 VAL B N 1
ATOM 4962 C CA . VAL B 1 213 ? -13.727 -36.25 -12.891 1 94.94 213 VAL B CA 1
ATOM 4963 C C . VAL B 1 213 ? -12.227 -36.031 -13.016 1 94.94 213 VAL B C 1
ATOM 4965 O O . VAL B 1 213 ? -11.773 -35.281 -13.883 1 94.94 213 VAL B O 1
ATOM 4968 N N . TRP B 1 214 ? -11.461 -36.719 -12.281 1 97.62 214 TRP B N 1
ATOM 4969 C CA . TRP B 1 214 ? -10.016 -36.531 -12.219 1 97.62 214 TRP B CA 1
ATOM 4970 C C . TRP B 1 214 ? -9.289 -37.625 -13.008 1 97.62 214 TRP B C 1
ATOM 4972 O O . TRP B 1 214 ? -8.055 -37.625 -13.07 1 97.62 214 TRP B O 1
ATOM 4982 N N . GLY B 1 215 ? -10.039 -38.562 -13.57 1 97.12 215 GLY B N 1
ATOM 4983 C CA . GLY B 1 215 ? -9.461 -39.625 -14.375 1 97.12 215 GLY B CA 1
ATOM 4984 C C . GLY B 1 215 ? -9 -40.812 -13.562 1 97.12 215 GLY B C 1
ATOM 4985 O O . GLY B 1 215 ? -8.047 -41.5 -13.93 1 97.12 215 GLY B O 1
ATOM 4986 N N . TYR B 1 216 ? -9.703 -41.031 -12.43 1 97.75 216 TYR B N 1
ATOM 4987 C CA . TYR B 1 216 ? -9.234 -42.125 -11.555 1 97.75 216 TYR B CA 1
ATOM 4988 C C . TYR B 1 216 ? -10.383 -43.062 -11.203 1 97.75 216 TYR B C 1
ATOM 4990 O O . TYR B 1 216 ? -11.555 -42.688 -11.312 1 97.75 216 TYR B O 1
ATOM 4998 N N . LEU B 1 217 ? -10.031 -44.312 -10.797 1 96.62 217 LEU B N 1
ATOM 4999 C CA . LEU B 1 217 ? -10.969 -45.312 -10.289 1 96.62 217 LEU B CA 1
ATOM 5000 C C . LEU B 1 217 ? -11.289 -45.062 -8.82 1 96.62 217 LEU B C 1
ATOM 5002 O O . LEU B 1 217 ? -10.523 -44.375 -8.117 1 96.62 217 LEU B O 1
ATOM 5006 N N . PRO B 1 218 ? -12.508 -45.5 -8.398 1 95.31 218 PRO B N 1
ATOM 5007 C CA . PRO B 1 218 ? -12.797 -45.375 -6.969 1 95.31 218 PRO B CA 1
ATOM 5008 C C . PRO B 1 218 ? -11.734 -46.031 -6.094 1 95.31 218 PRO B C 1
ATOM 5010 O O . PRO B 1 218 ? -11.109 -47.031 -6.504 1 95.31 218 PRO B O 1
ATOM 5013 N N . LEU B 1 219 ? -11.57 -45.375 -5 1 93.06 219 LEU B N 1
ATOM 5014 C CA . LEU B 1 219 ? -10.57 -45.875 -4.07 1 93.06 219 LEU B CA 1
ATOM 5015 C C . LEU B 1 219 ? -10.953 -47.25 -3.547 1 93.06 219 LEU B C 1
ATOM 5017 O O . LEU B 1 219 ? -12.102 -47.469 -3.156 1 93.06 219 LEU B O 1
ATOM 5021 N N . LEU B 1 220 ? -10 -48.031 -3.557 1 84.81 220 LEU B N 1
ATOM 5022 C CA . LEU B 1 220 ? -10.25 -49.375 -3.006 1 84.81 220 LEU B CA 1
ATOM 5023 C C . LEU B 1 220 ? -10.375 -49.312 -1.486 1 84.81 220 LEU B C 1
ATOM 5025 O O . LEU B 1 220 ? -9.758 -48.469 -0.842 1 84.81 220 LEU B O 1
ATOM 5029 N N . GLY B 1 221 ? -11.375 -49.875 -0.81 1 78.62 221 GLY B N 1
ATOM 5030 C CA . GLY B 1 221 ? -11.688 -49.844 0.609 1 78.62 221 GLY B CA 1
ATOM 5031 C C . GLY B 1 221 ? -10.586 -50.438 1.477 1 78.62 221 GLY B C 1
ATOM 5032 O O . GLY B 1 221 ? -10.797 -50.719 2.658 1 78.62 221 GLY B O 1
ATOM 5033 N N . THR B 1 222 ? -9.352 -50.625 0.966 1 84.31 222 THR B N 1
ATOM 5034 C CA . THR B 1 222 ? -8.266 -51.188 1.77 1 84.31 222 THR B CA 1
ATOM 5035 C C . THR B 1 222 ? -7.367 -50.062 2.299 1 84.31 222 THR B C 1
ATOM 5037 O O . THR B 1 222 ? -7.141 -49.062 1.614 1 84.31 222 THR B O 1
ATOM 5040 N N . PRO B 1 223 ? -6.965 -50.281 3.611 1 82.44 223 PRO B N 1
ATOM 5041 C CA . PRO B 1 223 ? -6.066 -49.25 4.191 1 82.44 223 PRO B CA 1
ATOM 5042 C C . PRO B 1 223 ? -4.805 -49.062 3.355 1 82.44 223 PRO B C 1
ATOM 5044 O O . PRO B 1 223 ? -4.207 -50.031 2.877 1 82.44 223 PRO B O 1
ATOM 5047 N N . GLY B 1 224 ? -4.438 -47.812 3.164 1 85.12 224 GLY B N 1
ATOM 5048 C CA . GLY B 1 224 ? -3.221 -47.469 2.441 1 85.12 224 GLY B CA 1
ATOM 5049 C C . GLY B 1 224 ? -3.396 -47.5 0.935 1 85.12 224 GLY B C 1
ATOM 5050 O O . GLY B 1 224 ? -2.426 -47.344 0.19 1 85.12 224 GLY B O 1
ATOM 5051 N N . ALA B 1 225 ? -4.594 -47.625 0.534 1 90.5 225 ALA B N 1
ATOM 5052 C CA . ALA B 1 225 ? -4.871 -47.688 -0.9 1 90.5 225 ALA B CA 1
ATOM 5053 C C . ALA B 1 225 ? -4.707 -46.312 -1.534 1 90.5 225 ALA B C 1
ATOM 5055 O O . ALA B 1 225 ? -4.832 -45.281 -0.854 1 90.5 225 ALA B O 1
ATOM 5056 N N . SER B 1 226 ? -4.27 -46.344 -2.762 1 95.88 226 SER B N 1
ATOM 5057 C CA . SER B 1 226 ? -4.148 -45.125 -3.559 1 95.88 226 SER B CA 1
ATOM 5058 C C . SER B 1 226 ? -5.117 -45.125 -4.734 1 95.88 226 SER B C 1
ATOM 5060 O O . SER B 1 226 ? -5.512 -46.188 -5.211 1 95.88 226 SER B O 1
ATOM 5062 N N . TYR B 1 227 ? -5.562 -43.938 -5.078 1 97.44 227 TYR B N 1
ATOM 5063 C CA . TYR B 1 227 ? -6.355 -43.844 -6.297 1 97.44 227 TYR B CA 1
ATOM 5064 C C . TYR B 1 227 ? -5.559 -44.312 -7.508 1 97.44 227 TYR B C 1
ATOM 5066 O O . TYR B 1 227 ? -4.387 -43.969 -7.66 1 97.44 227 TYR B O 1
ATOM 5074 N N . GLU B 1 228 ? -6.211 -45.156 -8.359 1 96.81 228 GLU B N 1
ATOM 5075 C CA . GLU B 1 228 ? -5.578 -45.688 -9.578 1 96.81 228 GLU B CA 1
ATOM 5076 C C . GLU B 1 228 ? -6.168 -45.031 -10.82 1 96.81 228 GLU B C 1
ATOM 5078 O O . GLU B 1 228 ? -7.379 -44.812 -10.906 1 96.81 228 GLU B O 1
ATOM 5083 N N . PRO B 1 229 ? -5.258 -44.656 -11.734 1 96.31 229 PRO B N 1
ATOM 5084 C CA . PRO B 1 229 ? -5.773 -44.031 -12.953 1 96.31 229 PRO B CA 1
ATOM 5085 C C . PRO B 1 229 ? -6.734 -44.938 -13.727 1 96.31 229 PRO B C 1
ATOM 5087 O O . PRO B 1 229 ? -6.543 -46.156 -13.766 1 96.31 229 PRO B O 1
ATOM 5090 N N . ASP B 1 230 ? -7.738 -44.344 -14.227 1 95.44 230 ASP B N 1
ATOM 5091 C CA . ASP B 1 230 ? -8.664 -45.031 -15.117 1 95.44 230 ASP B CA 1
ATOM 5092 C C . ASP B 1 230 ? -8.242 -44.844 -16.578 1 95.44 230 ASP B C 1
ATOM 5094 O O . ASP B 1 230 ? -8.617 -43.875 -17.234 1 95.44 230 ASP B O 1
ATOM 5098 N N . HIS B 1 231 ? -7.613 -45.781 -17.125 1 91 231 HIS B N 1
ATOM 5099 C CA . HIS B 1 231 ? -7.039 -45.688 -18.469 1 91 231 HIS B CA 1
ATOM 5100 C C . HIS B 1 231 ? -8.102 -45.938 -19.531 1 91 231 HIS B C 1
ATOM 5102 O O . HIS B 1 231 ? -7.812 -45.812 -20.734 1 91 231 HIS B O 1
ATOM 5108 N N . SER B 1 232 ? -9.258 -46.25 -19.125 1 92.06 232 SER B N 1
ATOM 5109 C CA . SER B 1 232 ? -10.344 -46.438 -20.078 1 92.06 232 SER B CA 1
ATOM 5110 C C . SER B 1 232 ? -10.922 -45.094 -20.531 1 92.06 232 SER B C 1
ATOM 5112 O O . SER B 1 232 ? -11.648 -45.062 -21.531 1 92.06 232 SER B O 1
ATOM 5114 N N . LEU B 1 233 ? -10.609 -44.125 -19.812 1 88.62 233 LEU B N 1
ATOM 5115 C CA . LEU B 1 233 ? -11.125 -42.812 -20.141 1 88.62 233 LEU B CA 1
ATOM 5116 C C . LEU B 1 233 ? -10.273 -42.156 -21.234 1 88.62 233 LEU B C 1
ATOM 5118 O O . LEU B 1 233 ? -9.07 -42.406 -21.312 1 88.62 233 LEU B O 1
ATOM 5122 N N . ARG B 1 234 ? -10.906 -41.406 -22.078 1 84.5 234 ARG B N 1
ATOM 5123 C CA . ARG B 1 234 ? -10.219 -40.688 -23.141 1 84.5 234 ARG B CA 1
ATOM 5124 C C . ARG B 1 234 ? -9.352 -39.562 -22.578 1 84.5 234 ARG B C 1
ATOM 5126 O O . ARG B 1 234 ? -8.25 -39.312 -23.078 1 84.5 234 ARG B O 1
ATOM 5133 N N . SER B 1 235 ? -9.82 -38.938 -21.562 1 87.44 235 SER B N 1
ATOM 5134 C CA . SER B 1 235 ? -9.078 -37.844 -20.938 1 87.44 235 SER B CA 1
ATOM 5135 C C . SER B 1 235 ? -7.953 -38.375 -20.047 1 87.44 235 SER B C 1
ATOM 5137 O O . SER B 1 235 ? -8.141 -39.344 -19.328 1 87.44 235 SER B O 1
ATOM 5139 N N . PRO B 1 236 ? -6.797 -37.75 -20.188 1 92.38 236 PRO B N 1
ATOM 5140 C CA . PRO B 1 236 ? -5.707 -38.188 -19.312 1 92.38 236 PRO B CA 1
ATOM 5141 C C . PRO B 1 236 ? -5.996 -37.938 -17.844 1 92.38 236 PRO B C 1
ATOM 5143 O O . PRO B 1 236 ? -6.715 -36.969 -17.5 1 92.38 236 PRO B O 1
ATOM 5146 N N . PRO B 1 237 ? -5.418 -38.781 -16.969 1 95.94 237 PRO B N 1
ATOM 5147 C CA . PRO B 1 237 ? -5.59 -38.531 -15.539 1 95.94 237 PRO B CA 1
ATOM 5148 C C . PRO B 1 237 ? -4.922 -37.25 -15.086 1 95.94 237 PRO B C 1
ATOM 5150 O O . PRO B 1 237 ? -3.893 -36.844 -15.633 1 95.94 237 PRO B O 1
ATOM 5153 N N . PHE B 1 238 ? -5.578 -36.656 -14.125 1 97.69 238 PHE B N 1
ATOM 5154 C CA . PHE B 1 238 ? -5.02 -35.469 -13.484 1 97.69 238 PHE B CA 1
ATOM 5155 C C . PHE B 1 238 ? -3.75 -35.812 -12.719 1 97.69 238 PHE B C 1
ATOM 5157 O O . PHE B 1 238 ? -3.668 -36.875 -12.094 1 97.69 238 PHE B O 1
ATOM 5164 N N . ARG B 1 239 ? -2.762 -34.938 -12.797 1 98 239 ARG B N 1
ATOM 5165 C CA . ARG B 1 239 ? -1.526 -35.094 -12.031 1 98 239 ARG B CA 1
ATOM 5166 C C . ARG B 1 239 ? -1.122 -33.75 -11.398 1 98 239 ARG B C 1
ATOM 5168 O O . ARG B 1 239 ? -1.202 -32.719 -12.039 1 98 239 ARG B O 1
ATOM 5175 N N . LEU B 1 240 ? -0.756 -33.812 -10.125 1 98.69 240 LEU B N 1
ATOM 5176 C CA . LEU B 1 240 ? -0.201 -32.656 -9.422 1 98.69 240 LEU B CA 1
ATOM 5177 C C . LEU B 1 240 ? 1.307 -32.812 -9.242 1 98.69 240 LEU B C 1
ATOM 5179 O O . LEU B 1 240 ? 1.773 -33.719 -8.578 1 98.69 240 LEU B O 1
ATOM 5183 N N . PHE B 1 241 ? 2.021 -31.906 -9.852 1 98.56 241 PHE B N 1
ATOM 5184 C CA . PHE B 1 241 ? 3.479 -31.906 -9.766 1 98.56 241 PHE B CA 1
ATOM 5185 C C . PHE B 1 241 ? 3.963 -30.938 -8.703 1 98.56 241 PHE B C 1
ATOM 5187 O O . PHE B 1 241 ? 3.51 -29.797 -8.641 1 98.56 241 PHE B O 1
ATOM 5194 N N . LEU B 1 242 ? 4.809 -31.422 -7.82 1 98.38 242 LEU B N 1
ATOM 5195 C CA . LEU B 1 242 ? 5.551 -30.578 -6.887 1 98.38 242 LEU B CA 1
ATOM 5196 C C . LEU B 1 242 ? 7.012 -30.453 -7.309 1 98.38 242 LEU B C 1
ATOM 5198 O O . LEU B 1 242 ? 7.742 -31.453 -7.32 1 98.38 242 LEU B O 1
ATOM 5202 N N . LEU B 1 243 ? 7.379 -29.266 -7.699 1 97.88 243 LEU B N 1
ATOM 5203 C CA . LEU B 1 243 ? 8.75 -29.016 -8.125 1 97.88 243 LEU B CA 1
ATOM 5204 C C . LEU B 1 243 ? 9.477 -28.125 -7.133 1 97.88 243 LEU B C 1
ATOM 5206 O O . LEU B 1 243 ? 9.008 -27.016 -6.828 1 97.88 243 LEU B O 1
ATOM 5210 N N . GLY B 1 244 ? 10.539 -28.516 -6.582 1 95.81 244 GLY B N 1
ATOM 5211 C CA . GLY B 1 244 ? 11.266 -27.656 -5.652 1 95.81 244 GLY B CA 1
ATOM 5212 C C . GLY B 1 244 ? 12.25 -28.406 -4.785 1 95.81 244 GLY B C 1
ATOM 5213 O O . GLY B 1 244 ? 12.977 -29.281 -5.273 1 95.81 244 GLY B O 1
ATOM 5214 N N . SER B 1 245 ? 12.359 -27.953 -3.586 1 95.31 245 SER B N 1
ATOM 5215 C CA . SER B 1 245 ? 13.305 -28.547 -2.645 1 95.31 245 SER B CA 1
ATOM 5216 C C . SER B 1 245 ? 12.625 -28.859 -1.312 1 95.31 245 SER B C 1
ATOM 5218 O O . SER B 1 245 ? 11.609 -28.25 -0.966 1 95.31 245 SER B O 1
ATOM 5220 N N . GLY B 1 246 ? 13.164 -29.844 -0.65 1 94.5 246 GLY B N 1
ATOM 5221 C CA . GLY B 1 246 ? 12.633 -30.234 0.643 1 94.5 246 GLY B CA 1
ATOM 5222 C C . GLY B 1 246 ? 11.906 -31.562 0.605 1 94.5 246 GLY B C 1
ATOM 5223 O O . GLY B 1 246 ? 12.188 -32.406 -0.251 1 94.5 246 GLY B O 1
ATOM 5224 N N . TRP B 1 247 ? 11.156 -31.734 1.676 1 94.38 247 TRP B N 1
ATOM 5225 C CA . TRP B 1 247 ? 10.398 -32.969 1.79 1 94.38 247 TRP B CA 1
ATOM 5226 C C . TRP B 1 247 ? 8.984 -32.719 2.297 1 94.38 247 TRP B C 1
ATOM 5228 O O . TRP B 1 247 ? 8.773 -31.797 3.104 1 94.38 247 TRP B O 1
ATOM 5238 N N . LEU B 1 248 ? 8.102 -33.438 1.731 1 95.25 248 LEU B N 1
ATOM 5239 C CA . LEU B 1 248 ? 6.691 -33.344 2.104 1 95.25 248 LEU B CA 1
ATOM 5240 C C . LEU B 1 248 ? 6.059 -34.719 2.16 1 95.25 248 LEU B C 1
ATOM 5242 O O . LEU B 1 248 ? 6.305 -35.562 1.289 1 95.25 248 LEU B O 1
ATOM 5246 N N . GLU B 1 249 ? 5.383 -34.969 3.244 1 95.31 249 GLU B N 1
ATOM 5247 C CA . GLU B 1 249 ? 4.613 -36.219 3.303 1 95.31 249 GLU B CA 1
ATOM 5248 C C . GLU B 1 249 ? 3.371 -36.125 2.422 1 95.31 249 GLU B C 1
ATOM 5250 O O . GLU B 1 249 ? 2.514 -35.281 2.623 1 95.31 249 GLU B O 1
ATOM 5255 N N . ILE B 1 250 ? 3.301 -37.062 1.479 1 96.75 250 ILE B N 1
ATOM 5256 C CA . ILE B 1 250 ? 2.133 -37.156 0.609 1 96.75 250 ILE B CA 1
ATOM 5257 C C . ILE B 1 250 ? 1.149 -38.188 1.166 1 96.75 250 ILE B C 1
ATOM 5259 O O . ILE B 1 250 ? 1.533 -39.312 1.485 1 96.75 250 ILE B O 1
ATOM 5263 N N . PRO B 1 251 ? -0.125 -37.781 1.283 1 96.44 251 PRO B N 1
ATOM 5264 C CA . PRO B 1 251 ? -1.107 -38.781 1.708 1 96.44 251 PRO B CA 1
ATOM 5265 C C . PRO B 1 251 ? -1.089 -40.031 0.836 1 96.44 251 PRO B C 1
ATOM 5267 O O . PRO B 1 251 ? -0.928 -39.938 -0.383 1 96.44 251 PRO B O 1
ATOM 5270 N N . ALA B 1 252 ? -1.339 -41.188 1.481 1 96.19 252 ALA B N 1
ATOM 5271 C CA . ALA B 1 252 ? -1.256 -42.469 0.792 1 96.19 252 ALA B CA 1
ATOM 5272 C C . ALA B 1 252 ? -2.229 -42.5 -0.384 1 96.19 252 ALA B C 1
ATOM 5274 O O . ALA B 1 252 ? -1.893 -43.031 -1.45 1 96.19 252 ALA B O 1
ATOM 5275 N N . GLU B 1 253 ? -3.355 -41.938 -0.186 1 97.31 253 GLU B N 1
ATOM 5276 C CA . GLU B 1 253 ? -4.41 -41.969 -1.194 1 97.31 253 GLU B CA 1
ATOM 5277 C C . GLU B 1 253 ? -3.99 -41.219 -2.457 1 97.31 253 GLU B C 1
ATOM 5279 O O . GLU B 1 253 ? -4.535 -41.469 -3.537 1 97.31 253 GLU B O 1
ATOM 5284 N N . LEU B 1 254 ? -2.971 -40.312 -2.346 1 98.19 254 LEU B N 1
ATOM 5285 C CA . LEU B 1 254 ? -2.633 -39.438 -3.445 1 98.19 254 LEU B CA 1
ATOM 5286 C C . LEU B 1 254 ? -1.307 -39.812 -4.082 1 98.19 254 LEU B C 1
ATOM 5288 O O . LEU B 1 254 ? -0.779 -39.094 -4.934 1 98.19 254 LEU B O 1
ATOM 5292 N N . LYS B 1 255 ? -0.743 -40.938 -3.793 1 96.56 255 LYS B N 1
ATOM 5293 C CA . LYS B 1 255 ? 0.598 -41.312 -4.219 1 96.56 255 LYS B CA 1
ATOM 5294 C C . LYS B 1 255 ? 0.682 -41.438 -5.738 1 96.56 255 LYS B C 1
ATOM 5296 O O . LYS B 1 255 ? 1.728 -41.156 -6.332 1 96.56 255 LYS B O 1
ATOM 5301 N N . ASN B 1 256 ? -0.414 -41.844 -6.363 1 96.88 256 ASN B N 1
ATOM 5302 C CA . ASN B 1 256 ? -0.429 -42 -7.816 1 96.88 256 ASN B CA 1
ATOM 5303 C C . ASN B 1 256 ? -0.837 -40.688 -8.5 1 96.88 256 ASN B C 1
ATOM 5305 O O . ASN B 1 256 ? -0.845 -40.594 -9.727 1 96.88 256 ASN B O 1
ATOM 5309 N N . ILE B 1 257 ? -1.15 -39.688 -7.758 1 98.31 257 ILE B N 1
ATOM 5310 C CA . ILE B 1 257 ? -1.673 -38.438 -8.297 1 98.31 257 ILE B CA 1
ATOM 5311 C C . ILE B 1 257 ? -0.625 -37.344 -8.148 1 98.31 257 ILE B C 1
ATOM 5313 O O . ILE B 1 257 ? -0.446 -36.531 -9.055 1 98.31 257 ILE B O 1
ATOM 5317 N N . VAL B 1 258 ? 0.073 -37.312 -7.02 1 98.44 258 VAL B N 1
ATOM 5318 C CA . VAL B 1 258 ? 1.044 -36.281 -6.699 1 98.44 258 VAL B CA 1
ATOM 5319 C C . VAL B 1 258 ? 2.457 -36.781 -6.961 1 98.44 258 VAL B C 1
ATOM 5321 O O . VAL B 1 258 ? 2.836 -37.875 -6.48 1 98.44 258 VAL B O 1
ATOM 5324 N N . THR B 1 259 ? 3.232 -36.062 -7.746 1 97.56 259 THR B N 1
ATOM 5325 C CA . THR B 1 259 ? 4.625 -36.406 -8.016 1 97.56 259 THR B CA 1
ATOM 5326 C C . THR B 1 259 ? 5.559 -35.281 -7.566 1 97.56 259 THR B C 1
ATOM 5328 O O . THR B 1 259 ? 5.363 -34.125 -7.934 1 97.56 259 THR B O 1
ATOM 5331 N N . MET B 1 260 ? 6.57 -35.625 -6.801 1 97.5 260 MET B N 1
ATOM 5332 C CA . MET B 1 260 ? 7.555 -34.688 -6.312 1 97.5 260 MET B CA 1
ATOM 5333 C C . MET B 1 260 ? 8.852 -34.781 -7.105 1 97.5 260 MET B C 1
ATOM 5335 O O . MET B 1 260 ? 9.375 -35.875 -7.316 1 97.5 260 MET B O 1
ATOM 5339 N N . HIS B 1 261 ? 9.266 -33.75 -7.633 1 97.62 261 HIS B N 1
ATOM 5340 C CA . HIS B 1 261 ? 10.578 -33.625 -8.25 1 97.62 261 HIS B CA 1
ATOM 5341 C C . HIS B 1 261 ? 11.477 -32.688 -7.457 1 97.62 261 HIS B C 1
ATOM 5343 O O . HIS B 1 261 ? 11.227 -31.484 -7.395 1 97.62 261 HIS B O 1
ATOM 5349 N N . VAL B 1 262 ? 12.539 -33.25 -6.906 1 96.12 262 VAL B N 1
ATOM 5350 C CA . VAL B 1 262 ? 13.359 -32.531 -5.949 1 96.12 262 VAL B CA 1
ATOM 5351 C C . VAL B 1 262 ? 14.703 -32.156 -6.582 1 96.12 262 VAL B C 1
ATOM 5353 O O . VAL B 1 262 ? 15.328 -33 -7.238 1 96.12 262 VAL B O 1
ATOM 5356 N N . ASP B 1 263 ? 15.102 -30.984 -6.492 1 95 263 ASP B N 1
ATOM 5357 C CA . ASP B 1 263 ? 16.438 -30.484 -6.781 1 95 263 ASP B CA 1
ATOM 5358 C C . ASP B 1 263 ? 16.828 -30.766 -8.234 1 95 263 ASP B C 1
ATOM 5360 O O . ASP B 1 263 ? 17.922 -31.25 -8.508 1 95 263 ASP B O 1
ATOM 5364 N N . LEU B 1 264 ? 15.883 -30.484 -9.047 1 96.38 264 LEU B N 1
ATOM 5365 C CA . LEU B 1 264 ? 16.188 -30.594 -10.469 1 96.38 264 LEU B CA 1
ATOM 5366 C C . LEU B 1 264 ? 17.172 -29.516 -10.906 1 96.38 264 LEU B C 1
ATOM 5368 O O . LEU B 1 264 ? 17.172 -28.406 -10.352 1 96.38 264 LEU B O 1
ATOM 5372 N N . ASN B 1 265 ? 18.062 -29.938 -11.812 1 96 265 ASN B N 1
ATOM 5373 C CA . ASN B 1 265 ? 18.828 -28.875 -12.445 1 96 265 ASN B CA 1
ATOM 5374 C C . ASN B 1 265 ? 17.953 -28 -13.328 1 96 265 ASN B C 1
ATOM 5376 O O . ASN B 1 265 ? 16.812 -28.359 -13.648 1 96 265 ASN B O 1
ATOM 5380 N N . TYR B 1 266 ? 18.438 -26.844 -13.789 1 95.62 266 TYR B N 1
ATOM 5381 C CA . TYR B 1 266 ? 17.609 -25.859 -14.453 1 95.62 266 TYR B CA 1
ATOM 5382 C C . TYR B 1 266 ? 17.078 -26.375 -15.781 1 95.62 266 TYR B C 1
ATOM 5384 O O . TYR B 1 266 ? 15.922 -26.125 -16.141 1 95.62 266 TYR B O 1
ATOM 5392 N N . THR B 1 267 ? 17.844 -27.094 -16.516 1 94.44 267 THR B N 1
ATOM 5393 C CA . THR B 1 267 ? 17.406 -27.609 -17.797 1 94.44 267 THR B CA 1
ATOM 5394 C C . THR B 1 267 ? 16.219 -28.562 -17.625 1 94.44 267 THR B C 1
ATOM 5396 O O . THR B 1 267 ? 15.203 -28.406 -18.312 1 94.44 267 THR B O 1
ATOM 5399 N N . ASP B 1 268 ? 16.375 -29.453 -16.734 1 96.25 268 ASP B N 1
ATOM 5400 C CA . ASP B 1 268 ? 15.305 -30.406 -16.469 1 96.25 268 ASP B CA 1
ATOM 5401 C C . ASP B 1 268 ? 14.086 -29.703 -15.883 1 96.25 268 ASP B C 1
ATOM 5403 O O . ASP B 1 268 ? 12.945 -30.031 -16.234 1 96.25 268 ASP B O 1
ATOM 5407 N N . PHE B 1 269 ? 14.383 -28.844 -15.008 1 96.75 269 PHE B N 1
ATOM 5408 C CA . PHE B 1 269 ? 13.305 -28.094 -14.383 1 96.75 269 PHE B CA 1
ATOM 5409 C C . PHE B 1 269 ? 12.469 -27.359 -15.43 1 96.75 269 PHE B C 1
ATOM 5411 O O . PHE B 1 269 ? 11.242 -27.5 -15.445 1 96.75 269 PHE B O 1
ATOM 5418 N N . TYR B 1 270 ? 13.109 -26.609 -16.328 1 95.75 270 TYR B N 1
ATOM 5419 C CA . TYR B 1 270 ? 12.406 -25.844 -17.344 1 95.75 270 TYR B CA 1
ATOM 5420 C C . TYR B 1 270 ? 11.656 -26.766 -18.297 1 95.75 270 TYR B C 1
ATOM 5422 O O . TYR B 1 270 ? 10.531 -26.469 -18.703 1 95.75 270 TYR B O 1
ATOM 5430 N N . ALA B 1 271 ? 12.242 -27.859 -18.641 1 94.44 271 ALA B N 1
ATOM 5431 C CA . ALA B 1 271 ? 11.594 -28.828 -19.516 1 94.44 271 ALA B CA 1
ATOM 5432 C C . ALA B 1 271 ? 10.305 -29.359 -18.891 1 94.44 271 ALA B C 1
ATOM 5434 O O . ALA B 1 271 ? 9.266 -29.406 -19.547 1 94.44 271 ALA B O 1
ATOM 5435 N N . LEU B 1 272 ? 10.43 -29.688 -17.688 1 96.19 272 LEU B N 1
ATOM 5436 C CA . LEU B 1 272 ? 9.266 -30.203 -16.984 1 96.19 272 LEU B CA 1
ATOM 5437 C C . LEU B 1 272 ? 8.211 -29.125 -16.797 1 96.19 272 LEU B C 1
ATOM 5439 O O . LEU B 1 272 ? 7.02 -29.359 -17.047 1 96.19 272 LEU B O 1
ATOM 5443 N N . MET B 1 273 ? 8.609 -27.969 -16.391 1 96.38 273 MET B N 1
ATOM 5444 C CA . MET B 1 273 ? 7.688 -26.859 -16.188 1 96.38 273 MET B CA 1
ATOM 5445 C C . MET B 1 273 ? 6.906 -26.547 -17.469 1 96.38 273 MET B C 1
ATOM 5447 O O . MET B 1 273 ? 5.707 -26.281 -17.406 1 96.38 273 MET B O 1
ATOM 5451 N N . LYS B 1 274 ? 7.531 -26.641 -18.531 1 94.31 274 LYS B N 1
ATOM 5452 C CA . LYS B 1 274 ? 6.914 -26.312 -19.812 1 94.31 274 LYS B CA 1
ATOM 5453 C C . LYS B 1 274 ? 5.824 -27.312 -20.172 1 94.31 274 LYS B C 1
ATOM 5455 O O . LYS B 1 274 ? 5.004 -27.062 -21.062 1 94.31 274 LYS B O 1
ATOM 5460 N N . GLU B 1 275 ? 5.801 -28.422 -19.5 1 93.25 275 GLU B N 1
ATOM 5461 C CA . GLU B 1 275 ? 4.793 -29.453 -19.766 1 93.25 275 GLU B CA 1
ATOM 5462 C C . GLU B 1 275 ? 3.537 -29.203 -18.938 1 93.25 275 GLU B C 1
ATOM 5464 O O . GLU B 1 275 ? 2.523 -29.891 -19.125 1 93.25 275 GLU B O 1
ATOM 5469 N N . MET B 1 276 ? 3.627 -28.281 -18.062 1 95.69 276 MET B N 1
ATOM 5470 C CA . MET B 1 276 ? 2.512 -28.047 -17.141 1 95.69 276 MET B CA 1
ATOM 5471 C C . MET B 1 276 ? 1.429 -27.203 -17.812 1 95.69 276 MET B C 1
ATOM 5473 O O . MET B 1 276 ? 1.723 -26.375 -18.688 1 95.69 276 MET B O 1
ATOM 5477 N N . ASP B 1 277 ? 0.214 -27.453 -17.359 1 95.81 277 ASP B N 1
ATOM 5478 C CA . ASP B 1 277 ? -0.932 -26.719 -17.891 1 95.81 277 ASP B CA 1
ATOM 5479 C C . ASP B 1 277 ? -1.194 -25.453 -17.078 1 95.81 277 ASP B C 1
ATOM 5481 O O . ASP B 1 277 ? -1.559 -24.422 -17.641 1 95.81 277 ASP B O 1
ATOM 5485 N N . VAL B 1 278 ? -1.093 -25.578 -15.797 1 97.75 278 VAL B N 1
ATOM 5486 C CA . VAL B 1 278 ? -1.408 -24.484 -14.883 1 97.75 278 VAL B CA 1
ATOM 5487 C C . VAL B 1 278 ? -0.444 -24.516 -13.703 1 97.75 278 VAL B C 1
ATOM 5489 O O . VAL B 1 278 ? -0.07 -25.578 -13.219 1 97.75 278 VAL B O 1
ATOM 5492 N N . CYS B 1 279 ? -0.038 -23.344 -13.266 1 98.69 279 CYS B N 1
ATOM 5493 C CA . CYS B 1 279 ? 0.8 -23.203 -12.086 1 98.69 279 CYS B CA 1
ATOM 5494 C C . CYS B 1 279 ? 0.005 -22.625 -10.922 1 98.69 279 CYS B C 1
ATOM 5496 O O . CYS B 1 279 ? -0.671 -21.609 -11.07 1 98.69 279 CYS B O 1
ATOM 5498 N N . LEU B 1 280 ? 0.05 -23.297 -9.766 1 98.62 280 LEU B N 1
ATOM 5499 C CA . LEU B 1 280 ? -0.571 -22.812 -8.531 1 98.62 280 LEU B CA 1
ATOM 5500 C C . LEU B 1 280 ? 0.463 -22.172 -7.613 1 98.62 280 LEU B C 1
ATOM 5502 O O . LEU B 1 280 ? 1.353 -22.859 -7.102 1 98.62 280 LEU B O 1
ATOM 5506 N N . PRO B 1 281 ? 0.284 -20.891 -7.336 1 98.06 281 PRO B N 1
ATOM 5507 C CA . PRO B 1 281 ? 1.193 -20.312 -6.344 1 98.06 281 PRO B CA 1
ATOM 5508 C C . PRO B 1 281 ? 1.036 -20.938 -4.961 1 98.06 281 PRO B C 1
ATOM 5510 O O . PRO B 1 281 ? 2.029 -21.188 -4.27 1 98.06 281 PRO B O 1
ATOM 5513 N N . ALA B 1 282 ? -0.223 -21.188 -4.57 1 97.31 282 ALA B N 1
ATOM 5514 C CA . ALA B 1 282 ? -0.563 -21.875 -3.33 1 97.31 282 ALA B CA 1
ATOM 5515 C C . ALA B 1 282 ? 0.112 -21.219 -2.131 1 97.31 282 ALA B C 1
ATOM 5517 O O . ALA B 1 282 ? 0.715 -21.891 -1.298 1 97.31 282 ALA B O 1
ATOM 5518 N N . PHE B 1 283 ? 0.025 -19.953 -1.964 1 96.5 283 PHE B N 1
ATOM 5519 C CA . PHE B 1 283 ? 0.694 -19.234 -0.877 1 96.5 283 PHE B CA 1
ATOM 5520 C C . PHE B 1 283 ? 0.049 -19.578 0.463 1 96.5 283 PHE B C 1
ATOM 5522 O O . PHE B 1 283 ? -1.178 -19.609 0.576 1 96.5 283 PHE B O 1
ATOM 5529 N N . ALA B 1 284 ? 0.837 -19.844 1.459 1 92.94 284 ALA B N 1
ATOM 5530 C CA . ALA B 1 284 ? 0.379 -20.016 2.834 1 92.94 284 ALA B CA 1
ATOM 5531 C C . ALA B 1 284 ? 0.728 -18.812 3.689 1 92.94 284 ALA B C 1
ATOM 5533 O O . ALA B 1 284 ? 0.206 -18.656 4.797 1 92.94 284 ALA B O 1
ATOM 5534 N N . ASP B 1 285 ? 1.601 -17.969 3.141 1 87.31 285 ASP B N 1
ATOM 5535 C CA . ASP B 1 285 ? 2.154 -16.828 3.873 1 87.31 285 ASP B CA 1
ATOM 5536 C C . ASP B 1 285 ? 1.735 -15.508 3.232 1 87.31 285 ASP B C 1
ATOM 5538 O O . ASP B 1 285 ? 1.841 -15.344 2.016 1 87.31 285 ASP B O 1
ATOM 5542 N N . ASN B 1 286 ? 1.361 -14.578 4.109 1 88.19 286 ASN B N 1
ATOM 5543 C CA . ASN B 1 286 ? 0.96 -13.266 3.615 1 88.19 286 ASN B CA 1
ATOM 5544 C C . ASN B 1 286 ? 2.164 -12.445 3.16 1 88.19 286 ASN B C 1
ATOM 5546 O O . ASN B 1 286 ? 2.01 -11.445 2.457 1 88.19 286 ASN B O 1
ATOM 5550 N N . GLY B 1 287 ? 3.303 -12.852 3.58 1 91.44 287 GLY B N 1
ATOM 5551 C CA . GLY B 1 287 ? 4.512 -12.141 3.191 1 91.44 287 GLY B CA 1
ATOM 5552 C C . GLY B 1 287 ? 4.707 -12.07 1.688 1 91.44 287 GLY B C 1
ATOM 5553 O O . GLY B 1 287 ? 5.297 -11.117 1.177 1 91.44 287 GLY B O 1
ATOM 5554 N N . TYR B 1 288 ? 4.156 -12.969 0.951 1 95.44 288 TYR B N 1
ATOM 5555 C CA . TYR B 1 288 ? 4.32 -13.031 -0.497 1 95.44 288 TYR B CA 1
ATOM 5556 C C . TYR B 1 288 ? 3.467 -11.969 -1.186 1 95.44 288 TYR B C 1
ATOM 5558 O O . TYR B 1 288 ? 3.594 -11.75 -2.393 1 95.44 288 TYR B O 1
ATOM 5566 N N . TYR B 1 289 ? 2.672 -11.344 -0.416 1 95.44 289 TYR B N 1
ATOM 5567 C CA . TYR B 1 289 ? 1.811 -10.328 -1.006 1 95.44 289 TYR B CA 1
ATOM 5568 C C . TYR B 1 289 ? 2.379 -8.93 -0.774 1 95.44 289 TYR B C 1
ATOM 5570 O O . TYR B 1 289 ? 1.976 -7.973 -1.438 1 95.44 289 TYR B O 1
ATOM 5578 N N . GLN B 1 290 ? 3.332 -8.805 0.157 1 92.12 290 GLN B N 1
ATOM 5579 C CA . GLN B 1 290 ? 3.705 -7.445 0.537 1 92.12 290 GLN B CA 1
ATOM 5580 C C . GLN B 1 290 ? 5.219 -7.301 0.64 1 92.12 290 GLN B C 1
ATOM 5582 O O . GLN B 1 290 ? 5.758 -6.211 0.427 1 92.12 290 GLN B O 1
ATOM 5587 N N . ARG B 1 291 ? 5.906 -8.398 0.893 1 95.06 291 ARG B N 1
ATOM 5588 C CA . ARG B 1 291 ? 7.266 -8.164 1.37 1 95.06 291 ARG B CA 1
ATOM 5589 C C . ARG B 1 291 ? 8.266 -9.039 0.633 1 95.06 291 ARG B C 1
ATOM 5591 O O . ARG B 1 291 ? 9.469 -8.773 0.65 1 95.06 291 ARG B O 1
ATOM 5598 N N . GLN B 1 292 ? 7.75 -10.055 0.084 1 95.5 292 GLN B N 1
ATOM 5599 C CA . GLN B 1 292 ? 8.688 -11.008 -0.506 1 95.5 292 GLN B CA 1
ATOM 5600 C C . GLN B 1 292 ? 8.203 -11.477 -1.877 1 95.5 292 GLN B C 1
ATOM 5602 O O . GLN B 1 292 ? 7.039 -11.836 -2.041 1 95.5 292 GLN B O 1
ATOM 5607 N N . ALA B 1 293 ? 9.125 -11.422 -2.814 1 96.19 293 ALA B N 1
ATOM 5608 C CA . ALA B 1 293 ? 8.789 -11.906 -4.152 1 96.19 293 ALA B CA 1
ATOM 5609 C C . ALA B 1 293 ? 8.945 -13.422 -4.238 1 96.19 293 ALA B C 1
ATOM 5611 O O . ALA B 1 293 ? 9.898 -13.992 -3.703 1 96.19 293 ALA B O 1
ATOM 5612 N N . SER B 1 294 ? 8.008 -14.031 -4.848 1 95.94 294 SER B N 1
ATOM 5613 C CA . SER B 1 294 ? 8.07 -15.469 -5.09 1 95.94 294 SER B CA 1
ATOM 5614 C C . SER B 1 294 ? 8.594 -15.766 -6.492 1 95.94 294 SER B C 1
ATOM 5616 O O . SER B 1 294 ? 8.141 -15.18 -7.469 1 95.94 294 SER B O 1
ATOM 5618 N N . SER B 1 295 ? 9.5 -16.75 -6.562 1 95.19 295 SER B N 1
ATOM 5619 C CA . SER B 1 295 ? 10.016 -17.172 -7.863 1 95.19 295 SER B CA 1
ATOM 5620 C C . SER B 1 295 ? 8.938 -17.844 -8.695 1 95.19 295 SER B C 1
ATOM 5622 O O . SER B 1 295 ? 9.07 -17.969 -9.914 1 95.19 295 SER B O 1
ATOM 5624 N N . THR B 1 296 ? 7.879 -18.281 -8.039 1 97.44 296 THR B N 1
ATOM 5625 C CA . THR B 1 296 ? 6.797 -18.984 -8.719 1 97.44 296 THR B CA 1
ATOM 5626 C C . THR B 1 296 ? 6.262 -18.156 -9.883 1 97.44 296 THR B C 1
ATOM 5628 O O . THR B 1 296 ? 6.062 -18.672 -10.984 1 97.44 296 THR B O 1
ATOM 5631 N N . PHE B 1 297 ? 6.117 -16.938 -9.68 1 98 297 PHE B N 1
ATOM 5632 C CA . PHE B 1 297 ? 5.52 -16.078 -10.695 1 98 297 PHE B CA 1
ATOM 5633 C C . PHE B 1 297 ? 6.465 -15.898 -11.875 1 98 297 PHE B C 1
ATOM 5635 O O . PHE B 1 297 ? 6.062 -16.078 -13.031 1 98 297 PHE B O 1
ATOM 5642 N N . ALA B 1 298 ? 7.715 -15.586 -11.602 1 97.06 298 ALA B N 1
ATOM 5643 C CA . ALA B 1 298 ? 8.688 -15.391 -12.68 1 97.06 298 ALA B CA 1
ATOM 5644 C C . ALA B 1 298 ? 8.883 -16.672 -13.477 1 97.06 298 ALA B C 1
ATOM 5646 O O . ALA B 1 298 ? 8.93 -16.656 -14.703 1 97.06 298 ALA B O 1
ATOM 5647 N N . MET B 1 299 ? 8.93 -17.781 -12.805 1 96.81 299 MET B N 1
ATOM 5648 C CA . MET B 1 299 ? 9.172 -19.078 -13.445 1 96.81 299 MET B CA 1
ATOM 5649 C C . MET B 1 299 ? 7.996 -19.469 -14.344 1 96.81 299 MET B C 1
ATOM 5651 O O . MET B 1 299 ? 8.195 -19.953 -15.461 1 96.81 299 MET B O 1
ATOM 5655 N N . ALA B 1 300 ? 6.82 -19.25 -13.828 1 97.56 300 ALA B N 1
ATOM 5656 C CA . ALA B 1 300 ? 5.641 -19.578 -14.625 1 97.56 300 ALA B CA 1
ATOM 5657 C C . ALA B 1 300 ? 5.594 -18.734 -15.898 1 97.56 300 ALA B C 1
ATOM 5659 O O . ALA B 1 300 ? 5.332 -19.266 -16.984 1 97.56 300 ALA B O 1
ATOM 5660 N N . VAL B 1 301 ? 5.902 -17.484 -15.75 1 97.38 301 VAL B N 1
ATOM 5661 C CA . VAL B 1 301 ? 5.898 -16.578 -16.906 1 97.38 301 VAL B CA 1
ATOM 5662 C C . VAL B 1 301 ? 6.996 -16.984 -17.875 1 97.38 301 VAL B C 1
ATOM 5664 O O . VAL B 1 301 ? 6.762 -17.078 -19.094 1 97.38 301 VAL B O 1
ATOM 5667 N N . GLU B 1 302 ? 8.164 -17.312 -17.359 1 96 302 GLU B N 1
ATOM 5668 C CA . GLU B 1 302 ? 9.297 -17.734 -18.172 1 96 302 GLU B CA 1
ATOM 5669 C C . GLU B 1 302 ? 8.961 -18.969 -19 1 96 302 GLU B C 1
ATOM 5671 O O . GLU B 1 302 ? 9.328 -19.062 -20.172 1 96 302 GLU B O 1
ATOM 5676 N N . CYS B 1 303 ? 8.227 -19.812 -18.469 1 96.12 303 CYS B N 1
ATOM 5677 C CA . CYS B 1 303 ? 7.957 -21.109 -19.078 1 96.12 303 CYS B CA 1
ATOM 5678 C C . CYS B 1 303 ? 6.625 -21.094 -19.828 1 96.12 303 CYS B C 1
ATOM 5680 O O . CYS B 1 303 ? 6.195 -22.125 -20.344 1 96.12 303 CYS B O 1
ATOM 5682 N N . ASN B 1 304 ? 5.934 -20.031 -19.828 1 95.56 304 ASN B N 1
ATOM 5683 C CA . ASN B 1 304 ? 4.645 -19.859 -20.5 1 95.56 304 ASN B CA 1
ATOM 5684 C C . ASN B 1 304 ? 3.582 -20.781 -19.891 1 95.56 304 ASN B C 1
ATOM 5686 O O . ASN B 1 304 ? 2.807 -21.406 -20.625 1 95.56 304 ASN B O 1
ATOM 5690 N N . VAL B 1 305 ? 3.586 -20.922 -18.594 1 96.12 305 VAL B N 1
ATOM 5691 C CA . VAL B 1 305 ? 2.559 -21.656 -17.875 1 96.12 305 VAL B CA 1
ATOM 5692 C C . VAL B 1 305 ? 1.631 -20.688 -17.156 1 96.12 305 VAL B C 1
ATOM 5694 O O . VAL B 1 305 ? 2.07 -19.922 -16.281 1 96.12 305 VAL B O 1
ATOM 5697 N N . PRO B 1 306 ? 0.374 -20.703 -17.547 1 97.19 306 PRO B N 1
ATOM 5698 C CA . PRO B 1 306 ? -0.517 -19.734 -16.875 1 97.19 306 PRO B CA 1
ATOM 5699 C C . PRO B 1 306 ? -0.625 -19.984 -15.375 1 97.19 306 PRO B C 1
ATOM 5701 O O . PRO B 1 306 ? -0.652 -21.141 -14.93 1 97.19 306 PRO B O 1
ATOM 5704 N N . LEU B 1 307 ? -0.691 -18.859 -14.625 1 98.5 307 LEU B N 1
ATOM 5705 C CA . LEU B 1 307 ? -0.839 -18.891 -13.172 1 98.5 307 LEU B CA 1
ATOM 5706 C C . LEU B 1 307 ? -2.311 -18.828 -12.773 1 98.5 307 LEU B C 1
ATOM 5708 O O . LEU B 1 307 ? -3.061 -18 -13.297 1 98.5 307 LEU B O 1
ATOM 5712 N N . LEU B 1 308 ? -2.719 -19.688 -11.922 1 98.81 308 LEU B N 1
ATOM 5713 C CA . LEU B 1 308 ? -4.023 -19.531 -11.281 1 98.81 308 LEU B CA 1
ATOM 5714 C C . LEU B 1 308 ? -3.938 -18.562 -10.102 1 98.81 308 LEU B C 1
ATOM 5716 O O . LEU B 1 308 ? -3.357 -18.906 -9.07 1 98.81 308 LEU B O 1
ATOM 5720 N N . VAL B 1 309 ? -4.574 -17.406 -10.273 1 98.5 309 VAL B N 1
ATOM 5721 C CA . VAL B 1 309 ? -4.332 -16.344 -9.297 1 98.5 309 VAL B CA 1
ATOM 5722 C C . VAL B 1 309 ? -5.664 -15.758 -8.828 1 98.5 309 VAL B C 1
ATOM 5724 O O . VAL B 1 309 ? -6.711 -16.016 -9.43 1 98.5 309 VAL B O 1
ATOM 5727 N N . THR B 1 310 ? -5.617 -15.07 -7.691 1 97.25 310 THR B N 1
ATOM 5728 C CA . THR B 1 310 ? -6.691 -14.195 -7.234 1 97.25 310 THR B CA 1
ATOM 5729 C C . THR B 1 310 ? -6.391 -12.742 -7.578 1 97.25 310 THR B C 1
ATOM 5731 O O . THR B 1 310 ? -5.285 -12.414 -8.016 1 97.25 310 THR B O 1
ATOM 5734 N N . ASP B 1 311 ? -7.402 -11.93 -7.418 1 96.25 311 ASP B N 1
ATOM 5735 C CA . ASP B 1 311 ? -7.172 -10.508 -7.621 1 96.25 311 ASP B CA 1
ATOM 5736 C C . ASP B 1 311 ? -6.113 -9.977 -6.652 1 96.25 311 ASP B C 1
ATOM 5738 O O . ASP B 1 311 ? -5.336 -9.086 -7 1 96.25 311 ASP B O 1
ATOM 5742 N N . ARG B 1 312 ? -6.113 -10.508 -5.438 1 96.69 312 ARG B N 1
ATOM 5743 C CA . ARG B 1 312 ? -5.117 -10.109 -4.445 1 96.69 312 ARG B CA 1
ATOM 5744 C C . ARG B 1 312 ? -3.703 -10.336 -4.973 1 96.69 312 ARG B C 1
ATOM 5746 O O . ARG B 1 312 ? -2.838 -9.469 -4.836 1 96.69 312 ARG B O 1
ATOM 5753 N N . MET B 1 313 ? -3.484 -11.445 -5.613 1 97.5 313 MET B N 1
ATOM 5754 C CA . MET B 1 313 ? -2.18 -11.773 -6.184 1 97.5 313 MET B CA 1
ATOM 5755 C C . MET B 1 313 ? -1.833 -10.82 -7.324 1 97.5 313 MET B C 1
ATOM 5757 O O . MET B 1 313 ? -0.694 -10.359 -7.43 1 97.5 313 MET B O 1
ATOM 5761 N N . LYS B 1 314 ? -2.793 -10.508 -8.094 1 97.19 314 LYS B N 1
ATOM 5762 C CA . LYS B 1 314 ? -2.566 -9.609 -9.227 1 97.19 314 LYS B CA 1
ATOM 5763 C C . LYS B 1 314 ? -2.209 -8.203 -8.758 1 97.19 314 LYS B C 1
ATOM 5765 O O . LYS B 1 314 ? -1.414 -7.516 -9.398 1 97.19 314 LYS B O 1
ATOM 5770 N N . LYS B 1 315 ? -2.812 -7.867 -7.664 1 96.12 315 LYS B N 1
ATOM 5771 C CA . LYS B 1 315 ? -2.502 -6.559 -7.086 1 96.12 315 LYS B CA 1
ATOM 5772 C C . LYS B 1 315 ? -1.066 -6.516 -6.57 1 96.12 315 LYS B C 1
ATOM 5774 O O . LYS B 1 315 ? -0.422 -5.465 -6.602 1 96.12 315 LYS B O 1
ATOM 5779 N N . ALA B 1 316 ? -0.619 -7.637 -6.059 1 96.94 316 ALA B N 1
ATOM 5780 C CA . ALA B 1 316 ? 0.744 -7.719 -5.539 1 96.94 316 ALA B CA 1
ATOM 5781 C C . ALA B 1 316 ? 1.757 -7.844 -6.672 1 96.94 316 ALA B C 1
ATOM 5783 O O . ALA B 1 316 ? 2.74 -7.102 -6.723 1 96.94 316 ALA B O 1
ATOM 5784 N N . TYR B 1 317 ? 1.494 -8.758 -7.562 1 97.94 317 TYR B N 1
ATOM 5785 C CA . TYR B 1 317 ? 2.346 -8.984 -8.719 1 97.94 317 TYR B CA 1
ATOM 5786 C C . TYR B 1 317 ? 1.765 -8.32 -9.969 1 97.94 317 TYR B C 1
ATOM 5788 O O . TYR B 1 317 ? 1.281 -9.008 -10.875 1 97.94 317 TYR B O 1
ATOM 5796 N N . THR B 1 318 ? 1.99 -7.051 -10.078 1 97.75 318 THR B N 1
ATOM 5797 C CA . THR B 1 318 ? 1.272 -6.238 -11.055 1 97.75 318 THR B CA 1
ATOM 5798 C C . THR B 1 318 ? 1.696 -6.598 -12.477 1 97.75 318 THR B C 1
ATOM 5800 O O . THR B 1 318 ? 0.919 -6.441 -13.422 1 97.75 318 THR B O 1
ATOM 5803 N N . TYR B 1 319 ? 2.873 -7.094 -12.656 1 97.44 319 TYR B N 1
ATOM 5804 C CA . TYR B 1 319 ? 3.342 -7.379 -14.008 1 97.44 319 TYR B CA 1
ATOM 5805 C C . TYR B 1 319 ? 2.588 -8.555 -14.609 1 97.44 319 TYR B C 1
ATOM 5807 O O . TYR B 1 319 ? 2.613 -8.766 -15.828 1 97.44 319 TYR B O 1
ATOM 5815 N N . VAL B 1 320 ? 1.887 -9.32 -13.734 1 97.75 320 VAL B N 1
ATOM 5816 C CA . VAL B 1 320 ? 1.12 -10.43 -14.289 1 97.75 320 VAL B CA 1
ATOM 5817 C C . VAL B 1 320 ? -0.368 -10.094 -14.273 1 97.75 320 VAL B C 1
ATOM 5819 O O . VAL B 1 320 ? -1.213 -10.969 -14.484 1 97.75 320 VAL B O 1
ATOM 5822 N N . ASN B 1 321 ? -0.738 -8.844 -13.867 1 97.44 321 ASN B N 1
ATOM 5823 C CA . ASN B 1 321 ? -2.127 -8.414 -13.992 1 97.44 321 ASN B CA 1
ATOM 5824 C C . ASN B 1 321 ? -2.541 -8.281 -15.453 1 97.44 321 ASN B C 1
ATOM 5826 O O . ASN B 1 321 ? -2.811 -7.176 -15.93 1 97.44 321 ASN B O 1
ATOM 5830 N N . ASP B 1 322 ? -2.543 -9.336 -16.109 1 96.88 322 ASP B N 1
ATOM 5831 C CA . ASP B 1 322 ? -2.77 -9.484 -17.547 1 96.88 322 ASP B CA 1
ATOM 5832 C C . ASP B 1 322 ? -3.379 -10.852 -17.859 1 96.88 322 ASP B C 1
ATOM 5834 O O . ASP B 1 322 ? -2.777 -11.883 -17.578 1 96.88 322 ASP B O 1
ATOM 5838 N N . ASP B 1 323 ? -4.559 -10.883 -18.484 1 95.62 323 ASP B N 1
ATOM 5839 C CA . ASP B 1 323 ? -5.297 -12.117 -18.75 1 95.62 323 ASP B CA 1
ATOM 5840 C C . ASP B 1 323 ? -4.5 -13.047 -19.672 1 95.62 323 ASP B C 1
ATOM 5842 O O . ASP B 1 323 ? -4.801 -14.234 -19.766 1 95.62 323 ASP B O 1
ATOM 5846 N N . ARG B 1 324 ? -3.506 -12.609 -20.375 1 96.12 324 ARG B N 1
ATOM 5847 C CA . ARG B 1 324 ? -2.668 -13.414 -21.25 1 96.12 324 ARG B CA 1
ATOM 5848 C C . ARG B 1 324 ? -1.712 -14.289 -20.453 1 96.12 324 ARG B C 1
ATOM 5850 O O . ARG B 1 324 ? -1.168 -15.266 -20.969 1 96.12 324 ARG B O 1
ATOM 5857 N N . ALA B 1 325 ? -1.524 -13.961 -19.078 1 96.62 325 ALA B N 1
ATOM 5858 C CA . ALA B 1 325 ? -0.521 -14.656 -18.281 1 96.62 325 ALA B CA 1
ATOM 5859 C C . ALA B 1 325 ? -1.171 -15.438 -17.141 1 96.62 325 ALA B C 1
ATOM 5861 O O . ALA B 1 325 ? -0.534 -16.297 -16.516 1 96.62 325 ALA B O 1
ATOM 5862 N N . VAL B 1 326 ? -2.459 -15.109 -16.906 1 98.25 326 VAL B N 1
ATOM 5863 C CA . VAL B 1 326 ? -2.996 -15.664 -15.672 1 98.25 326 VAL B CA 1
ATOM 5864 C C . VAL B 1 326 ? -4.426 -16.156 -15.898 1 98.25 326 VAL B C 1
ATOM 5866 O O . VAL B 1 326 ? -5.043 -15.828 -16.922 1 98.25 326 VAL B O 1
ATOM 5869 N N . ILE B 1 327 ? -4.859 -17.031 -15.078 1 98.56 327 ILE B N 1
ATOM 5870 C CA . ILE B 1 327 ? -6.25 -17.406 -14.852 1 98.56 327 ILE B CA 1
ATOM 5871 C C . ILE B 1 327 ? -6.742 -16.812 -13.539 1 98.56 327 ILE B C 1
ATOM 5873 O O . ILE B 1 327 ? -6.25 -17.172 -12.469 1 98.56 327 ILE B O 1
ATOM 5877 N N . THR B 1 328 ? -7.707 -15.945 -13.625 1 98.44 328 THR B N 1
ATOM 5878 C CA . THR B 1 328 ? -8.164 -15.266 -12.422 1 98.44 328 THR B CA 1
ATOM 5879 C C . THR B 1 328 ? -9.391 -15.961 -11.836 1 98.44 328 THR B C 1
ATOM 5881 O O . THR B 1 328 ? -10.453 -15.992 -12.461 1 98.44 328 THR B O 1
ATOM 5884 N N . ARG B 1 329 ? -9.188 -16.5 -10.734 1 98.19 329 ARG B N 1
ATOM 5885 C CA . ARG B 1 329 ? -10.297 -17.109 -10 1 98.19 329 ARG B CA 1
ATOM 5886 C C . ARG B 1 329 ? -10.789 -16.188 -8.891 1 98.19 329 ARG B C 1
ATOM 5888 O O . ARG B 1 329 ? -10.008 -15.398 -8.336 1 98.19 329 ARG B O 1
ATOM 5895 N N . PRO B 1 330 ? -12.133 -16.25 -8.57 1 97.88 330 PRO B N 1
ATOM 5896 C CA . PRO B 1 330 ? -12.523 -15.57 -7.344 1 97.88 330 PRO B CA 1
ATOM 5897 C C . PRO B 1 330 ? -11.93 -16.203 -6.09 1 97.88 330 PRO B C 1
ATOM 5899 O O . PRO B 1 330 ? -11.75 -17.422 -6.039 1 97.88 330 PRO B O 1
ATOM 5902 N N . ALA B 1 331 ? -11.695 -15.406 -5.105 1 96.62 331 ALA B N 1
ATOM 5903 C CA . ALA B 1 331 ? -11.094 -15.906 -3.867 1 96.62 331 ALA B CA 1
ATOM 5904 C C . ALA B 1 331 ? -11.992 -16.953 -3.205 1 96.62 331 ALA B C 1
ATOM 5906 O O . ALA B 1 331 ? -11.508 -17.875 -2.561 1 96.62 331 ALA B O 1
ATOM 5907 N N . ALA B 1 332 ? -13.25 -16.828 -3.432 1 96.44 332 ALA B N 1
ATOM 5908 C CA . ALA B 1 332 ? -14.227 -17.75 -2.834 1 96.44 332 ALA B CA 1
ATOM 5909 C C . ALA B 1 332 ? -14.039 -19.156 -3.367 1 96.44 332 ALA B C 1
ATOM 5911 O O . ALA B 1 332 ? -14.477 -20.125 -2.738 1 96.44 332 ALA B O 1
ATOM 5912 N N . MET B 1 333 ? -13.516 -19.219 -4.523 1 96.88 333 MET B N 1
ATOM 5913 C CA . MET B 1 333 ? -13.25 -20.516 -5.156 1 96.88 333 MET B CA 1
ATOM 5914 C C . MET B 1 333 ? -11.82 -20.969 -4.891 1 96.88 333 MET B C 1
ATOM 5916 O O . MET B 1 333 ? -10.867 -20.391 -5.422 1 96.88 333 MET B O 1
ATOM 5920 N N . ARG B 1 334 ? -11.68 -22.016 -4.086 1 96.56 334 ARG B N 1
ATOM 5921 C CA . ARG B 1 334 ? -10.336 -22.484 -3.787 1 96.56 334 ARG B CA 1
ATOM 5922 C C . ARG B 1 334 ? -9.695 -23.125 -5.016 1 96.56 334 ARG B C 1
ATOM 5924 O O . ARG B 1 334 ? -10.367 -23.359 -6.023 1 96.56 334 ARG B O 1
ATOM 5931 N N . GLU B 1 335 ? -8.406 -23.359 -4.957 1 98.12 335 GLU B N 1
ATOM 5932 C CA . GLU B 1 335 ? -7.605 -23.734 -6.121 1 98.12 335 GLU B CA 1
ATOM 5933 C C . GLU B 1 335 ? -8.102 -25.031 -6.746 1 98.12 335 GLU B C 1
ATOM 5935 O O . GLU B 1 335 ? -8.281 -25.109 -7.961 1 98.12 335 GLU B O 1
ATOM 5940 N N . ILE B 1 336 ? -8.398 -26 -5.922 1 98.31 336 ILE B N 1
ATOM 5941 C CA . ILE B 1 336 ? -8.797 -27.312 -6.441 1 98.31 336 ILE B CA 1
ATOM 5942 C C . ILE B 1 336 ? -10.172 -27.219 -7.094 1 98.31 336 ILE B C 1
ATOM 5944 O O . ILE B 1 336 ? -10.422 -27.844 -8.125 1 98.31 336 ILE B O 1
ATOM 5948 N N . ASP B 1 337 ? -11.023 -26.438 -6.531 1 97.69 337 ASP B N 1
ATOM 5949 C CA . ASP B 1 337 ? -12.328 -26.203 -7.145 1 97.69 337 ASP B CA 1
ATOM 5950 C C . ASP B 1 337 ? -12.188 -25.547 -8.516 1 97.69 337 ASP B C 1
ATOM 5952 O O . ASP B 1 337 ? -12.898 -25.922 -9.461 1 97.69 337 ASP B O 1
ATOM 5956 N N . ALA B 1 338 ? -11.32 -24.609 -8.57 1 98.62 338 ALA B N 1
ATOM 5957 C CA . ALA B 1 338 ? -11.094 -23.922 -9.836 1 98.62 338 ALA B CA 1
ATOM 5958 C C . ALA B 1 338 ? -10.523 -24.875 -10.883 1 98.62 338 ALA B C 1
ATOM 5960 O O . ALA B 1 338 ? -10.984 -24.891 -12.031 1 98.62 338 ALA B O 1
ATOM 5961 N N . VAL B 1 339 ? -9.539 -25.625 -10.5 1 98.62 339 VAL B N 1
ATOM 5962 C CA . VAL B 1 339 ? -8.922 -26.594 -11.406 1 98.62 339 VAL B CA 1
ATOM 5963 C C . VAL B 1 339 ? -9.969 -27.594 -11.883 1 98.62 339 VAL B C 1
ATOM 5965 O O . VAL B 1 339 ? -10.039 -27.906 -13.07 1 98.62 339 VAL B O 1
ATOM 5968 N N . LYS B 1 340 ? -10.789 -28.078 -10.938 1 98.06 340 LYS B N 1
ATOM 5969 C CA . LYS B 1 340 ? -11.852 -29.016 -11.281 1 98.06 340 LYS B CA 1
ATOM 5970 C C . LYS B 1 340 ? -12.797 -28.422 -12.32 1 98.06 340 LYS B C 1
ATOM 5972 O O . LYS B 1 340 ? -13.117 -29.062 -13.32 1 98.06 340 LYS B O 1
ATOM 5977 N N . ALA B 1 341 ? -13.227 -27.234 -12.07 1 98.25 341 ALA B N 1
ATOM 5978 C CA . ALA B 1 341 ? -14.148 -26.562 -12.977 1 98.25 341 ALA B CA 1
ATOM 5979 C C . ALA B 1 341 ? -13.539 -26.422 -14.375 1 98.25 341 ALA B C 1
ATOM 5981 O O . ALA B 1 341 ? -14.195 -26.703 -15.375 1 98.25 341 ALA B O 1
ATOM 5982 N N . LEU B 1 342 ? -12.305 -25.984 -14.422 1 98 342 LEU B N 1
ATOM 5983 C CA . LEU B 1 342 ? -11.625 -25.781 -15.695 1 98 342 LEU B CA 1
ATOM 5984 C C . LEU B 1 342 ? -11.438 -27.109 -16.422 1 98 342 LEU B C 1
ATOM 5986 O O . LEU B 1 342 ? -11.594 -27.188 -17.641 1 98 342 LEU B O 1
ATOM 5990 N N . ARG B 1 343 ? -11.094 -28.125 -15.703 1 97 343 ARG B N 1
ATOM 5991 C CA . ARG B 1 343 ? -10.898 -29.453 -16.281 1 97 343 ARG B CA 1
ATOM 5992 C C . ARG B 1 343 ? -12.195 -29.984 -16.875 1 97 343 ARG B C 1
ATOM 5994 O O . ARG B 1 343 ? -12.195 -30.547 -17.969 1 97 343 ARG B O 1
ATOM 6001 N N . GLN B 1 344 ? -13.289 -29.734 -16.188 1 94.88 344 GLN B N 1
ATOM 6002 C CA . GLN B 1 344 ? -14.586 -30.234 -16.609 1 94.88 344 GLN B CA 1
ATOM 6003 C C . GLN B 1 344 ? -15.203 -29.344 -17.688 1 94.88 344 GLN B C 1
ATOM 6005 O O . GLN B 1 344 ? -16.141 -29.734 -18.359 1 94.88 344 GLN B O 1
ATOM 6010 N N . GLY B 1 345 ? -14.773 -28.141 -17.766 1 95.19 345 GLY B N 1
ATOM 6011 C CA . GLY B 1 345 ? -15.375 -27.172 -18.656 1 95.19 345 GLY B CA 1
ATOM 6012 C C . GLY B 1 345 ? -16.688 -26.594 -18.141 1 95.19 345 GLY B C 1
ATOM 6013 O O . GLY B 1 345 ? -17.469 -26.047 -18.906 1 95.19 345 GLY B O 1
ATOM 6014 N N . SER B 1 346 ? -16.891 -26.844 -16.859 1 96.19 346 SER B N 1
ATOM 6015 C CA . SER B 1 346 ? -18.125 -26.359 -16.25 1 96.19 346 SER B CA 1
ATOM 6016 C C . SER B 1 346 ? -17.969 -26.125 -14.766 1 96.19 346 SER B C 1
ATOM 6018 O O . SER B 1 346 ? -17.359 -26.938 -14.055 1 96.19 346 SER B O 1
ATOM 6020 N N . ALA B 1 347 ? -18.484 -24.969 -14.336 1 97.06 347 ALA B N 1
ATOM 6021 C CA . ALA B 1 347 ? -18.438 -24.656 -12.914 1 97.06 347 ALA B CA 1
ATOM 6022 C C . ALA B 1 347 ? -19.812 -24.812 -12.273 1 97.06 347 ALA B C 1
ATOM 6024 O O . ALA B 1 347 ? -20.062 -24.297 -11.18 1 97.06 347 ALA B O 1
ATOM 6025 N N . LEU B 1 348 ? -20.719 -25.453 -12.914 1 95 348 LEU B N 1
ATOM 6026 C CA . LEU B 1 348 ? -22.094 -25.562 -12.461 1 95 348 LEU B CA 1
ATOM 6027 C C . LEU B 1 348 ? -22.172 -26.281 -11.117 1 95 348 LEU B C 1
ATOM 6029 O O . LEU B 1 348 ? -22.922 -25.859 -10.227 1 95 348 LEU B O 1
ATOM 6033 N N . ASP B 1 349 ? -21.406 -27.312 -10.992 1 91.69 349 ASP B N 1
ATOM 6034 C CA . ASP B 1 349 ? -21.422 -28.062 -9.742 1 91.69 349 ASP B CA 1
ATOM 6035 C C . ASP B 1 349 ? -21.047 -27.156 -8.562 1 91.69 349 ASP B C 1
ATOM 6037 O O . ASP B 1 349 ? -21.656 -27.234 -7.5 1 91.69 349 ASP B O 1
ATOM 6041 N N . PHE B 1 350 ? -20.062 -26.375 -8.773 1 94.44 350 PHE B N 1
ATOM 6042 C CA . PHE B 1 350 ? -19.594 -25.453 -7.738 1 94.44 350 PHE B CA 1
ATOM 6043 C C . PHE B 1 350 ? -20.656 -24.406 -7.449 1 94.44 350 PHE B C 1
ATOM 6045 O O . PHE B 1 350 ? -20.969 -24.125 -6.289 1 94.44 350 PHE B O 1
ATOM 6052 N N . LEU B 1 351 ? -21.25 -23.828 -8.445 1 95.25 351 LEU B N 1
ATOM 6053 C CA . LEU B 1 351 ? -22.203 -22.719 -8.312 1 95.25 351 LEU B CA 1
ATOM 6054 C C . LEU B 1 351 ? -23.516 -23.203 -7.707 1 95.25 351 LEU B C 1
ATOM 6056 O O . LEU B 1 351 ? -24.156 -22.469 -6.949 1 95.25 351 LEU B O 1
ATOM 6060 N N . GLU B 1 352 ? -23.922 -24.406 -8.008 1 92.62 352 GLU B N 1
ATOM 6061 C CA . GLU B 1 352 ? -25.188 -24.938 -7.527 1 92.62 352 GLU B CA 1
ATOM 6062 C C . GLU B 1 352 ? -25.109 -25.281 -6.043 1 92.62 352 GLU B C 1
ATOM 6064 O O . GLU B 1 352 ? -26.125 -25.234 -5.332 1 92.62 352 GLU B O 1
ATOM 6069 N N . GLN B 1 353 ? -23.969 -25.625 -5.641 1 86.06 353 GLN B N 1
ATOM 6070 C CA . GLN B 1 353 ? -23.781 -26.031 -4.25 1 86.06 353 GLN B CA 1
ATOM 6071 C C . GLN B 1 353 ? -23.5 -24.828 -3.357 1 86.06 353 GLN B C 1
ATOM 6073 O O . GLN B 1 353 ? -23.453 -24.953 -2.133 1 86.06 353 GLN B O 1
ATOM 6078 N N . SER B 1 354 ? -23.469 -23.75 -4.047 1 85.81 354 SER B N 1
ATOM 6079 C CA . SER B 1 354 ? -23.047 -22.578 -3.27 1 85.81 354 SER B CA 1
ATOM 6080 C C . SER B 1 354 ? -24.062 -21.453 -3.391 1 85.81 354 SER B C 1
ATOM 6082 O O . SER B 1 354 ? -24.75 -21.328 -4.406 1 85.81 354 SER B O 1
ATOM 6084 N N . GLY B 1 355 ? -24.375 -20.766 -2.334 1 88.06 355 GLY B N 1
ATOM 6085 C CA . GLY B 1 355 ? -25.25 -19.609 -2.32 1 88.06 355 GLY B CA 1
ATOM 6086 C C . GLY B 1 355 ? -24.516 -18.297 -2.494 1 88.06 355 GLY B C 1
ATOM 6087 O O . GLY B 1 355 ? -24.812 -17.312 -1.822 1 88.06 355 GLY B O 1
ATOM 6088 N N . TYR B 1 356 ? -23.594 -18.297 -3.502 1 93.19 356 TYR B N 1
ATOM 6089 C CA . TYR B 1 356 ? -22.734 -17.125 -3.686 1 93.19 356 TYR B CA 1
ATOM 6090 C C . TYR B 1 356 ? -23.531 -15.961 -4.27 1 93.19 356 TYR B C 1
ATOM 6092 O O . TYR B 1 356 ? -24.453 -16.156 -5.059 1 93.19 356 TYR B O 1
ATOM 6100 N N . ASN B 1 357 ? -23.125 -14.797 -3.857 1 92.44 357 ASN B N 1
ATOM 6101 C CA . ASN B 1 357 ? -23.75 -13.602 -4.41 1 92.44 357 ASN B CA 1
ATOM 6102 C C . ASN B 1 357 ? -23.328 -13.367 -5.855 1 92.44 357 ASN B C 1
ATOM 6104 O O . ASN B 1 357 ? -22.5 -14.109 -6.395 1 92.44 357 ASN B O 1
ATOM 6108 N N . ALA B 1 358 ? -23.875 -12.336 -6.516 1 93.88 358 ALA B N 1
ATOM 6109 C CA . ALA B 1 358 ? -23.75 -12.109 -7.953 1 93.88 358 ALA B CA 1
ATOM 6110 C C . ALA B 1 358 ? -22.297 -11.805 -8.328 1 93.88 358 ALA B C 1
ATOM 6112 O O . ALA B 1 358 ? -21.781 -12.352 -9.297 1 93.88 358 ALA B O 1
ATOM 6113 N N . PRO B 1 359 ? -21.609 -10.984 -7.535 1 95.75 359 PRO B N 1
ATOM 6114 C CA . PRO B 1 359 ? -20.234 -10.688 -7.938 1 95.75 359 PRO B CA 1
ATOM 6115 C C . PRO B 1 359 ? -19.359 -11.93 -7.977 1 95.75 359 PRO B C 1
ATOM 6117 O O . PRO B 1 359 ? -18.531 -12.086 -8.891 1 95.75 359 PRO B O 1
ATOM 6120 N N . ILE B 1 360 ? -19.531 -12.789 -7.055 1 96.75 360 ILE B N 1
ATOM 6121 C CA . ILE B 1 360 ? -18.734 -14.023 -7.039 1 96.75 360 ILE B CA 1
ATOM 6122 C C . ILE B 1 360 ? -19.109 -14.891 -8.234 1 96.75 360 ILE B C 1
ATOM 6124 O O . ILE B 1 360 ? -18.234 -15.391 -8.945 1 96.75 360 ILE B O 1
ATOM 6128 N N . ARG B 1 361 ? -20.406 -15.047 -8.477 1 97 361 ARG B N 1
ATOM 6129 C CA . ARG B 1 361 ? -20.875 -15.852 -9.609 1 97 361 ARG B CA 1
ATOM 6130 C C . ARG B 1 361 ? -20.344 -15.305 -10.922 1 97 361 ARG B C 1
ATOM 6132 O O . ARG B 1 361 ? -19.875 -16.062 -11.781 1 97 361 ARG B O 1
ATOM 6139 N N . ASN B 1 362 ? -20.422 -14.016 -11.023 1 97.31 362 ASN B N 1
ATOM 6140 C CA . ASN B 1 362 ? -19.906 -13.375 -12.227 1 97.31 362 ASN B CA 1
ATOM 6141 C C . ASN B 1 362 ? -18.422 -13.633 -12.414 1 97.31 362 ASN B C 1
ATOM 6143 O O . ASN B 1 362 ? -17.953 -13.828 -13.531 1 97.31 362 ASN B O 1
ATOM 6147 N N . SER B 1 363 ? -17.672 -13.625 -11.352 1 97.56 363 SER B N 1
ATOM 6148 C CA . SER B 1 363 ? -16.25 -13.891 -11.414 1 97.56 363 SER B CA 1
ATOM 6149 C C . SER B 1 363 ? -15.961 -15.32 -11.852 1 97.56 363 SER B C 1
ATOM 6151 O O . SER B 1 363 ? -15.016 -15.57 -12.602 1 97.56 363 SER B O 1
ATOM 6153 N N . VAL B 1 364 ? -16.797 -16.219 -11.367 1 98.25 364 VAL B N 1
ATOM 6154 C CA . VAL B 1 364 ? -16.656 -17.609 -11.797 1 98.25 364 VAL B CA 1
ATOM 6155 C C . VAL B 1 364 ? -16.922 -17.703 -13.297 1 98.25 364 VAL B C 1
ATOM 6157 O O . VAL B 1 364 ? -16.156 -18.344 -14.023 1 98.25 364 VAL B O 1
ATOM 6160 N N . HIS B 1 365 ? -17.922 -17.031 -13.75 1 98.19 365 HIS B N 1
ATOM 6161 C CA . HIS B 1 365 ? -18.25 -17.078 -15.172 1 98.19 365 HIS B CA 1
ATOM 6162 C C . HIS B 1 365 ? -17.141 -16.484 -16.016 1 98.19 365 HIS B C 1
ATOM 6164 O O . HIS B 1 365 ? -16.812 -17 -17.078 1 98.19 365 HIS B O 1
ATOM 6170 N N . ARG B 1 366 ? -16.594 -15.422 -15.508 1 97.94 366 ARG B N 1
ATOM 6171 C CA . ARG B 1 366 ? -15.492 -14.805 -16.234 1 97.94 366 ARG B CA 1
ATOM 6172 C C . ARG B 1 366 ? -14.297 -15.75 -16.312 1 97.94 366 ARG B C 1
ATOM 6174 O O . ARG B 1 366 ? -13.664 -15.867 -17.359 1 97.94 366 ARG B O 1
ATOM 6181 N N . MET B 1 367 ? -13.969 -16.391 -15.203 1 98.5 367 MET B N 1
ATOM 6182 C CA . MET B 1 367 ? -12.875 -17.359 -15.18 1 98.5 367 MET B CA 1
ATOM 6183 C C . MET B 1 367 ? -13.102 -18.453 -16.219 1 98.5 367 MET B C 1
ATOM 6185 O O . MET B 1 367 ? -12.203 -18.781 -17 1 98.5 367 MET B O 1
ATOM 6189 N N . MET B 1 368 ? -14.344 -18.969 -16.266 1 98.19 368 MET B N 1
ATOM 6190 C CA . MET B 1 368 ? -14.672 -20.062 -17.172 1 98.19 368 MET B CA 1
ATOM 6191 C C . MET B 1 368 ? -14.633 -19.609 -18.625 1 98.19 368 MET B C 1
ATOM 6193 O O . MET B 1 368 ? -14.18 -20.344 -19.5 1 98.19 368 MET B O 1
ATOM 6197 N N . ARG B 1 369 ? -15.102 -18.422 -18.844 1 97.25 369 ARG B N 1
ATOM 6198 C CA . ARG B 1 369 ? -15.117 -17.891 -20.203 1 97.25 369 ARG B CA 1
ATOM 6199 C C . ARG B 1 369 ? -13.695 -17.688 -20.719 1 97.25 369 ARG B C 1
ATOM 6201 O O . ARG B 1 369 ? -13.414 -17.984 -21.891 1 97.25 369 ARG B O 1
ATOM 6208 N N . ARG B 1 370 ? -12.859 -17.234 -19.938 1 95.62 370 ARG B N 1
ATOM 6209 C CA . ARG B 1 370 ? -11.477 -16.969 -20.344 1 95.62 370 ARG B CA 1
ATOM 6210 C C . ARG B 1 370 ? -10.703 -18.281 -20.5 1 95.62 370 ARG B C 1
ATOM 6212 O O . ARG B 1 370 ? -9.797 -18.375 -21.328 1 95.62 370 ARG B O 1
ATOM 6219 N N . GLY B 1 371 ? -11.031 -19.234 -19.609 1 95.38 371 GLY B N 1
ATOM 6220 C CA . GLY B 1 371 ? -10.398 -20.547 -19.688 1 95.38 371 GLY B CA 1
ATOM 6221 C C . GLY B 1 371 ? -8.945 -20.531 -19.25 1 95.38 371 GLY B C 1
ATOM 6222 O O . GLY B 1 371 ? -8.492 -19.578 -18.625 1 95.38 371 GLY B O 1
ATOM 6223 N N . TRP B 1 372 ? -8.211 -21.641 -19.578 1 95.38 372 TRP B N 1
ATOM 6224 C CA . TRP B 1 372 ? -6.844 -21.781 -19.078 1 95.38 372 TRP B CA 1
ATOM 6225 C C . TRP B 1 372 ? -5.855 -21.875 -20.234 1 95.38 372 TRP B C 1
ATOM 6227 O O . TRP B 1 372 ? -4.645 -21.75 -20.047 1 95.38 372 TRP B O 1
ATOM 6237 N N . VAL B 1 373 ? -6.301 -22.078 -21.422 1 92.94 373 VAL B N 1
ATOM 6238 C CA . VAL B 1 373 ? -5.438 -22.188 -22.594 1 92.94 373 VAL B CA 1
ATOM 6239 C C . VAL B 1 37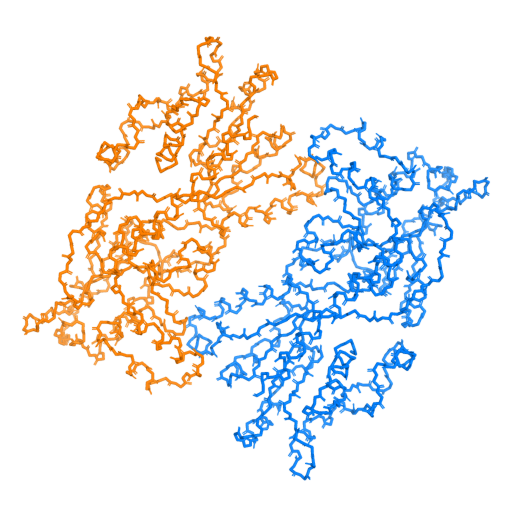3 ? -5.043 -20.797 -23.062 1 92.94 373 VAL B C 1
ATOM 6241 O O . VAL B 1 373 ? -5.887 -19.891 -23.156 1 92.94 373 VAL B O 1
ATOM 6244 N N . ARG B 1 374 ? -3.734 -20.688 -23.344 1 90 374 ARG B N 1
ATOM 6245 C CA . ARG B 1 374 ? -3.252 -19.391 -23.812 1 90 374 ARG B CA 1
ATOM 6246 C C . ARG B 1 374 ? -2.738 -19.484 -25.25 1 90 374 ARG B C 1
ATOM 6248 O O . ARG B 1 374 ? -2.158 -20.5 -25.641 1 90 374 ARG B O 1
ATOM 6255 N N . ASN B 1 375 ? -3.029 -18.297 -25.875 1 88.88 375 ASN B N 1
ATOM 6256 C CA . ASN B 1 375 ? -2.504 -18.156 -27.219 1 88.88 375 ASN B CA 1
ATOM 6257 C C . ASN B 1 375 ? -1.024 -17.781 -27.203 1 88.88 375 ASN B C 1
ATOM 6259 O O . ASN B 1 375 ? -0.636 -16.797 -26.578 1 88.88 375 ASN B O 1
ATOM 6263 N N . ARG B 1 376 ? -0.298 -18.547 -27.984 1 89.88 376 ARG B N 1
ATOM 6264 C CA . ARG B 1 376 ? 1.15 -18.359 -27.969 1 89.88 376 ARG B CA 1
ATOM 6265 C C . ARG B 1 376 ? 1.53 -16.953 -28.391 1 89.88 376 ARG B C 1
ATOM 6267 O O . ARG B 1 376 ? 2.436 -16.344 -27.797 1 89.88 376 ARG B O 1
ATOM 6274 N N . GLU B 1 377 ? 0.87 -16.453 -29.375 1 92.38 377 GLU B N 1
ATOM 6275 C CA . GLU B 1 377 ? 1.179 -15.109 -29.859 1 92.38 377 GLU B CA 1
ATOM 6276 C C . GLU B 1 377 ? 0.852 -14.055 -28.797 1 92.38 377 GLU B C 1
ATOM 6278 O O . GLU B 1 377 ? 1.599 -13.094 -28.625 1 92.38 377 GLU B O 1
ATOM 6283 N N . GLU B 1 378 ? -0.213 -14.305 -28.109 1 93.38 378 GLU B N 1
ATOM 6284 C CA . GLU B 1 378 ? -0.609 -13.375 -27.062 1 93.38 378 GLU B CA 1
ATOM 6285 C C . GLU B 1 378 ? 0.369 -13.414 -25.891 1 93.38 378 GLU B C 1
ATOM 6287 O O . GLU B 1 378 ? 0.722 -12.367 -25.328 1 93.38 378 GLU B O 1
ATOM 6292 N N . VAL B 1 379 ? 0.783 -14.594 -25.578 1 94.81 379 VAL B N 1
ATOM 6293 C CA . VAL B 1 379 ? 1.747 -14.75 -24.5 1 94.81 379 VAL B CA 1
ATOM 6294 C C . VAL B 1 379 ? 3.068 -14.086 -24.875 1 94.81 379 VAL B C 1
ATOM 6296 O O . VAL B 1 379 ? 3.691 -13.406 -24.062 1 94.81 379 VAL B O 1
ATOM 6299 N N . ARG B 1 380 ? 3.459 -14.234 -26.078 1 95.19 380 ARG B N 1
ATOM 6300 C CA . ARG B 1 380 ? 4.68 -13.602 -26.562 1 95.19 380 ARG B CA 1
ATOM 6301 C C . ARG B 1 380 ? 4.574 -12.078 -26.5 1 95.19 380 ARG B C 1
ATOM 6303 O O . ARG B 1 380 ? 5.516 -11.406 -26.094 1 95.19 380 ARG B O 1
ATOM 6310 N N . ALA B 1 381 ? 3.441 -11.586 -26.938 1 96.81 381 ALA B N 1
ATOM 6311 C CA . ALA B 1 381 ? 3.221 -10.148 -26.891 1 96.81 381 ALA B CA 1
ATOM 6312 C C . ALA B 1 381 ? 3.285 -9.625 -25.453 1 96.81 381 ALA B C 1
ATOM 6314 O O . ALA B 1 381 ? 3.842 -8.555 -25.203 1 96.81 381 ALA B O 1
ATOM 6315 N N . PHE B 1 382 ? 2.695 -10.383 -24.594 1 97.62 382 PHE B N 1
ATOM 6316 C CA . PHE B 1 382 ? 2.764 -10.039 -23.172 1 97.62 382 PHE B CA 1
ATOM 6317 C C . PHE B 1 382 ? 4.211 -9.984 -22.703 1 97.62 382 PHE B C 1
ATOM 6319 O O . PHE B 1 382 ? 4.633 -9 -22.094 1 97.62 382 PHE B O 1
ATOM 6326 N N . LYS B 1 383 ? 5.023 -10.945 -22.938 1 97.38 383 LYS B N 1
ATOM 6327 C CA . LYS B 1 383 ? 6.418 -10.992 -22.516 1 97.38 383 LYS B CA 1
ATOM 6328 C C . LYS B 1 383 ? 7.234 -9.883 -23.156 1 97.38 383 LYS B C 1
ATOM 6330 O O . LYS B 1 383 ? 8.102 -9.281 -22.516 1 97.38 383 LYS B O 1
ATOM 6335 N N . GLN B 1 384 ? 6.941 -9.602 -24.406 1 97.38 384 GLN B N 1
ATOM 6336 C CA . GLN B 1 384 ? 7.629 -8.516 -25.094 1 97.38 384 GLN B CA 1
ATOM 6337 C C . GLN B 1 384 ? 7.402 -7.184 -24.375 1 97.38 384 GLN B C 1
ATOM 6339 O O . GLN B 1 384 ? 8.328 -6.391 -24.219 1 97.38 384 GLN B O 1
ATOM 6344 N N . SER B 1 385 ? 6.195 -7.016 -23.969 1 97.88 385 SER B N 1
ATOM 6345 C CA . SER B 1 385 ? 5.891 -5.793 -23.234 1 97.88 385 SER B CA 1
ATOM 6346 C C . SER B 1 385 ? 6.66 -5.73 -21.922 1 97.88 385 SER B C 1
ATOM 6348 O O . SER B 1 385 ? 7.125 -4.66 -21.531 1 97.88 385 SER B O 1
ATOM 6350 N N . LEU B 1 386 ? 6.785 -6.828 -21.281 1 97.81 386 LEU B N 1
ATOM 6351 C CA . LEU B 1 386 ? 7.535 -6.922 -20.047 1 97.81 386 LEU B CA 1
ATOM 6352 C C . LEU B 1 386 ? 9.008 -6.613 -20.266 1 97.81 386 LEU B C 1
ATOM 6354 O O . LEU B 1 386 ? 9.609 -5.84 -19.516 1 97.81 386 LEU B O 1
ATOM 6358 N N . TRP B 1 387 ? 9.602 -7.129 -21.312 1 97.81 387 TRP B N 1
ATOM 6359 C CA . TRP B 1 387 ? 11.008 -6.91 -21.641 1 97.81 387 TRP B CA 1
ATOM 6360 C C . TRP B 1 387 ? 11.266 -5.453 -22 1 97.81 387 TRP B C 1
ATOM 6362 O O . TRP B 1 387 ? 12.305 -4.887 -21.641 1 97.81 387 TRP B O 1
ATOM 6372 N N . GLU B 1 388 ? 10.32 -4.875 -22.688 1 98.06 388 GLU B N 1
ATOM 6373 C CA . GLU B 1 388 ? 10.461 -3.463 -23.031 1 98.06 388 GLU B CA 1
ATOM 6374 C C . GLU B 1 388 ? 10.477 -2.59 -21.781 1 98.06 388 GLU B C 1
ATOM 6376 O O . GLU B 1 388 ? 11.25 -1.638 -21.688 1 98.06 388 GLU B O 1
ATOM 6381 N N . LYS B 1 389 ? 9.633 -2.9 -20.891 1 98.06 389 LYS B N 1
ATOM 6382 C CA . LYS B 1 389 ? 9.633 -2.176 -19.625 1 98.06 389 LYS B CA 1
ATOM 6383 C C . LYS B 1 389 ? 10.953 -2.361 -18.891 1 98.06 389 LYS B C 1
ATOM 6385 O O . LYS B 1 389 ? 11.5 -1.405 -18.328 1 98.06 389 LYS B O 1
ATOM 6390 N N . ASN B 1 390 ? 11.438 -3.561 -18.844 1 98.31 390 ASN B N 1
ATOM 6391 C CA . ASN B 1 390 ? 12.734 -3.844 -18.25 1 98.31 390 ASN B CA 1
ATOM 6392 C C . ASN B 1 390 ? 13.844 -3.037 -18.906 1 98.31 390 ASN B C 1
ATOM 6394 O O . ASN B 1 390 ? 14.727 -2.516 -18.219 1 98.31 390 ASN B O 1
ATOM 6398 N N . GLU B 1 391 ? 13.82 -2.939 -20.172 1 97.81 391 GLU B N 1
ATOM 6399 C CA . GLU B 1 391 ? 14.844 -2.191 -20.891 1 97.81 391 GLU B CA 1
ATOM 6400 C C . GLU B 1 391 ? 14.797 -0.707 -20.547 1 97.81 391 GLU B C 1
ATOM 6402 O O . GLU B 1 391 ? 15.836 -0.063 -20.406 1 97.81 391 GLU B O 1
ATOM 6407 N N . ARG B 1 392 ? 13.625 -0.211 -20.406 1 97.44 392 ARG B N 1
ATOM 6408 C CA . ARG B 1 392 ? 13.5 1.188 -20.016 1 97.44 392 ARG B CA 1
ATOM 6409 C C . ARG B 1 392 ? 14.109 1.428 -18.625 1 97.44 392 ARG B C 1
ATOM 6411 O O . ARG B 1 392 ? 14.727 2.467 -18.391 1 97.44 392 ARG B O 1
ATOM 6418 N N . VAL B 1 393 ? 13.875 0.526 -17.781 1 97.75 393 VAL B N 1
ATOM 6419 C CA . VAL B 1 393 ? 14.469 0.627 -16.453 1 97.75 393 VAL B CA 1
ATOM 6420 C C . VAL B 1 393 ? 15.992 0.632 -16.562 1 97.75 393 VAL B C 1
ATOM 6422 O O . VAL B 1 393 ? 16.656 1.471 -15.953 1 97.75 393 VAL B O 1
ATOM 6425 N N . VAL B 1 394 ? 16.531 -0.27 -17.297 1 96.94 394 VAL B N 1
ATOM 6426 C CA . VAL B 1 394 ? 17.969 -0.364 -17.453 1 96.94 394 VAL B CA 1
ATOM 6427 C C . VAL B 1 394 ? 18.516 0.903 -18.109 1 96.94 394 VAL B C 1
ATOM 6429 O O . VAL B 1 394 ? 19.578 1.405 -17.75 1 96.94 394 VAL B O 1
ATOM 6432 N N . GLU B 1 395 ? 17.812 1.415 -19.062 1 96.19 395 GLU B N 1
ATOM 6433 C CA . GLU B 1 395 ? 18.203 2.68 -19.688 1 96.19 395 GLU B CA 1
ATOM 6434 C C . GLU B 1 395 ? 18.297 3.791 -18.641 1 96.19 395 GLU B C 1
ATOM 6436 O O . GLU B 1 395 ? 19.25 4.582 -18.656 1 96.19 395 GLU B O 1
ATOM 6441 N N . ARG B 1 396 ? 17.359 3.801 -17.781 1 94.75 396 ARG B N 1
ATOM 6442 C CA . ARG B 1 396 ? 17.391 4.801 -16.719 1 94.75 396 ARG B CA 1
ATOM 6443 C C . ARG B 1 396 ? 18.594 4.586 -15.797 1 94.75 396 ARG B C 1
ATOM 6445 O O . ARG B 1 396 ? 19.234 5.547 -15.375 1 94.75 396 ARG B O 1
ATOM 6452 N N . LEU B 1 397 ? 18.844 3.34 -15.492 1 94.56 397 LEU B N 1
ATOM 6453 C CA . LEU B 1 397 ? 19.984 3.027 -14.633 1 94.56 397 LEU B CA 1
ATOM 6454 C C . LEU B 1 397 ? 21.297 3.512 -15.266 1 94.56 397 LEU B C 1
ATOM 6456 O O . LEU B 1 397 ? 22.141 4.082 -14.578 1 94.56 397 LEU B O 1
ATOM 6460 N N . LEU B 1 398 ? 21.406 3.352 -16.547 1 92.75 398 LEU B N 1
ATOM 6461 C CA . LEU B 1 398 ? 22.641 3.66 -17.25 1 92.75 398 LEU B CA 1
ATOM 6462 C C . LEU B 1 398 ? 22.766 5.16 -17.484 1 92.75 398 LEU B C 1
ATOM 6464 O O . LEU B 1 398 ? 23.875 5.668 -17.703 1 92.75 398 LEU B O 1
ATOM 6468 N N . ARG B 1 399 ? 21.656 5.855 -17.438 1 86.62 399 ARG B N 1
ATOM 6469 C CA . ARG B 1 399 ? 21.688 7.297 -17.656 1 86.62 399 ARG B CA 1
ATOM 6470 C C . ARG B 1 399 ? 21.938 8.047 -16.359 1 86.62 399 ARG B C 1
ATOM 6472 O O . ARG B 1 399 ? 22.359 9.203 -16.359 1 86.62 399 ARG B O 1
ATOM 6479 N N . ASP B 1 400 ? 21.375 7.48 -15.328 1 78.06 400 ASP B N 1
ATOM 6480 C CA . ASP B 1 400 ? 21.531 8.125 -14.031 1 78.06 400 ASP B CA 1
ATOM 6481 C C . ASP B 1 400 ? 22.984 8.023 -13.547 1 78.06 400 ASP B C 1
ATOM 6483 O O . ASP B 1 400 ? 23.25 7.504 -12.461 1 78.06 400 ASP B O 1
ATOM 6487 N N . LEU B 1 401 ? 23.953 8.203 -14.406 1 68.75 401 LEU B N 1
ATOM 6488 C CA . LEU B 1 401 ? 25.375 8.211 -14.094 1 68.75 401 LEU B CA 1
ATOM 6489 C C . LEU B 1 401 ? 25.891 9.648 -13.992 1 68.75 401 LEU B C 1
ATOM 6491 O O . LEU B 1 401 ? 25.375 10.547 -14.648 1 68.75 401 LEU B O 1
#

Radius of gyration: 31.25 Å; Cα contacts (8 Å, |Δi|>4): 1315; chains: 2; bounding box: 92×97×68 Å

Solvent-accessible surface area (backbone atoms only — not comparable to full-atom values): 43871 Å² total; per-residue (Å²): 101,47,62,53,31,45,47,50,56,50,37,71,70,38,86,88,52,78,84,83,81,49,62,41,72,77,78,46,68,53,57,38,52,58,53,34,60,76,62,63,40,64,86,66,74,76,34,56,53,86,45,48,64,58,58,70,58,45,81,80,58,95,63,81,61,57,65,44,74,33,82,40,32,81,69,69,43,78,44,71,63,58,53,47,48,45,67,71,38,54,88,90,56,48,47,37,38,38,32,22,45,54,48,59,79,66,54,87,49,50,74,53,47,47,67,40,37,43,66,72,37,49,35,39,34,16,52,35,60,25,30,41,51,36,43,52,52,51,27,43,54,43,10,61,36,88,49,61,74,51,10,52,16,44,41,72,70,58,51,71,50,61,43,66,65,55,56,81,72,66,79,74,79,83,71,74,95,66,67,64,27,36,34,33,38,54,46,62,48,39,68,70,54,23,38,53,65,60,52,51,52,48,46,50,52,47,39,70,73,47,23,62,84,47,19,26,38,76,65,56,96,50,91,76,39,42,40,41,72,34,82,86,48,90,53,67,49,43,34,42,38,37,39,33,44,79,66,72,90,72,57,52,52,39,57,73,33,48,46,78,46,63,71,62,36,48,64,60,42,51,57,53,50,50,67,34,48,34,31,40,67,49,66,51,41,74,50,59,52,41,26,26,64,60,64,48,60,40,51,29,59,27,43,71,21,30,31,55,37,34,66,63,50,28,69,20,41,49,92,50,63,40,78,64,48,33,31,55,41,40,55,59,51,50,70,58,57,47,51,51,20,62,43,70,73,47,55,58,73,63,54,72,75,39,90,62,38,68,69,54,50,51,34,47,50,50,30,61,70,63,43,70,78,69,55,68,68,51,37,49,51,51,51,50,53,53,51,51,52,36,41,52,46,47,51,48,59,69,59,73,110,101,47,60,54,30,44,47,51,56,51,37,72,71,37,85,89,52,77,84,84,82,49,63,42,72,78,79,46,70,54,56,39,52,57,53,35,61,75,62,64,38,66,86,67,73,76,34,56,54,85,45,48,65,58,58,68,60,43,75,61,80,83,66,81,61,58,66,47,73,35,82,40,31,80,71,68,44,80,44,72,63,56,53,48,48,45,66,72,38,54,86,90,56,48,47,36,38,36,31,22,45,54,47,60,79,66,54,87,49,51,72,53,45,47,67,39,36,42,66,72,34,48,33,38,35,15,50,33,58,26,30,42,50,34,43,52,52,51,27,42,54,42,11,64,37,87,48,62,75,51,9,51,15,43,40,73,69,57,51,72,50,60,43,66,67,56,55,83,70,65,80,72,81,85,72,74,97,65,66,64,25,37,33,32,39,54,45,63,47,40,67,70,54,23,38,53,66,61,53,51,51,47,43,50,53,49,40,70,73,46,23,62,83,47,19,26,40,77,64,57,96,49,92,77,39,41,40,40,73,33,82,85,48,88,54,69,49,43,34,42,36,37,39,33,42,78,65,71,91,70,57,53,50,39,59,73,35,49,46,78,44,65,70,61,37,49,64,58,41,52,56,54,50,50,67,33,48,34,31,40,66,49,67,51,41,72,50,60,52,40,26,27,62,60,66,49,60,41,51,28,60,28,42,71,19,30,31,56,38,35,66,62,50,30,67,22,43,50,93,50,64,41,78,64,47,33,29,56,39,40,55,58,51,48,69,59,58,48,52,50,21,62,42,67,73,47,55,58,72,61,54,72,77,39,91,60,40,67,72,55,50,51,34,46,50,51,32,62,72,64,44,70,78,68,55,66,68,51,37,50,52,52,51,50,53,51,52,52,51,35,40,51,47,49,51,48,60,69,59,73,110

Foldseek 3Di:
DLLLQLLVVLQVPDPVHDDDAAEDDPPDPLPCVVVCVVQVSDDDDHHHLVCVLVVLQDPPDPDQAAEDEDPECLPSAPDPSVVVSQVPDDPVRHHAYEHEYFFQPSCPRVVSVLSVLQVVRYAYEYQFVLQQVSLQVVLVVQCPDPDPSSVNSNSNPHHYHYAHRAGAPDADPDDPDAQQAFEEEEEEQDCQFFVVVVVQVVVVVVCQVPVVLQQWDRFDPDPLTETHGNPVDPHGGHAYEYEEADDDDDRSNCPVRYYYDHSHRPVVVLVVLLPHQEYENRGNDPSCQHTGPDVSLSSQLNSVHAYEDEVSNCVRGVLQVDLLRYQYAHPVQDDVLLSSCLSVLHNCVVVVVDPDDDVNVVRSVVSSVSGRDHDPVSSVVSVVVSSVSNSVVSVVVVVVD/DLLLQLLVVLQVPDPVHDDDAAEDDPPDPLPCVVVCVVQVSDDDDHHHPVCVLVVLQDPPPPDQAAEDEDPECLPNADDPSVVVSQVPDDPVRHHAYEHEYFFLPSCPRVVSVLSVLQVVRYAYEYQFDLQQVSLQVVLVVQCPDPDPSSVNSNSNPHHYHYAHRAGAPDADPDDPDAQQAFEEAEEEQDCQFFVVPVVQVVVVVVCQVPVVLQQWDDFDPDPLTETHGNPVDPHGGHAYEYEEADDDDDRSNCPVRYYYDHSHRPVVVLVVLLPHQEYENRGNDPSCQHTGPDVSLSSQLNSQHAYEDEVSNCVRGVLQVDLLRYQYAHPVQDPVLLSSCLSVLHNCVVVVVDPDDDVNVVRSVVSSVSGRDHDPVSSVVSVVVSSVSNSVVSVVVVVVD

Nearest PDB structures (foldseek):
  7vfk-assembly1_B  TM=5.910E-01  e=2.334E-05  Staphylococcus aureus subsp. aureus USA300
  5mut-assembly1_A  TM=4.082E-01  e=2.590E+00  Homo sapiens
  6cjf-assembly1_A  TM=4.032E-01  e=5.841E+00  Homo sapiens
  4aln-assembly2_G  TM=2.046E-01  e=3.670E+00  Staphylococcus aureus
  7vfk-assembly1_B  TM=5.855E-01  e=5.410E-05  Staphylococcus aureus subsp. aureus USA300

Sequence (802 aa):
MALAWTVGRVLERSVAGGSLQVYAPSPFGFDFQTVVDDLDLYHGKIHNPDDLIRDLRSTRTETIYDIVILGTCEIDGLNDELLAAWDERDEHHKFKLICIVHDVTDTTWQPVITEWTRRNTIRFLPISEHVANGFRQLFDILADSDDEEIRSAGYEHLPIDVHIPVLDLGDKPDRPFRTLSNVVIQGSFTKSRRDYDNIFDDLLASLEDDPTVWGYLPLLGTPGASYEPDHSLRSPPFRLFLLGSGWLEIPAELKNIVTMHVDLNYTDFYALMKEMDVCLPAFADNGYYQRQASSTFAMAVECNVPLLVTDRMKKAYTYVNDDRAVITRPAAMREIDAVKALRQGSALDFLEQSGYNAPIRNSVHRMMRRGWVRNREEVRAFKQSLWEKNERVVERLLRDLMALAWTVGRVLERSVAGGSLQVYAPSPFGFDFQTVVDDLDLYHGKIHNPDDLIRDLRSTRTETIYDIVILGTCEIDGLNDELLAAWDERDEHHKFKLICIVHDVTDTTWQPVITEWTRRNTIRFLPISEHVANGFRQLFDILADSDDEEIRSAGYEHLPIDVHIPVLDLGDKPDRPFRTLSNVVIQGSFTKSRRDYDNIFDDLLASLEDDPTVWGYLPLLGTPGASYEPDHSLRSPPFRLFLLGSGWLEIPAELKNIVTMHVDLNYTDFYALMKEMDVCLPAFADNGYYQRQASSTFAMAVECNVPLLVTDRMKKAYTYVNDDRAVITRPAAMREIDAVKALRQGSALDFLEQSGYNAPIRNSVHRMMRRGWVRNREEVRAFKQSLWEKNERVVERLLRDL

Organism: Armillaria gallica (NCBI:txid47427)

Secondary structure (DSSP, 8-state):
-HHHHHHHHHHHH-SS-----EE--SSPGGGHHHHHHHHT---SPEEPGGGHHHHHH-SS-S----EEEETTHHHH---HHHHHHHHHS-GGGPPEEEE--SBTT--TTGGGHHHHHHTT-EEE--SSHHHHHHHHHHHHHHHT-SSHHHHTT-GGG--B----------PPPPPPS--S-EEEEEEES-TTTB-HHHHHHHHHHHHHH-GGGGTBPPPPSSTT----B-TTSSSPPPEEEEEEES--PPPGGGTTTEEEEES--HHHHHHHHTT-SEE---B--THHHHTB--HHHHHHHHTT--EEE-HHHHHHSGGG-STTTEEE--TTS-HHHHHHHHHHT--HHHHHT----HHHHHHHHHHHHH-S---HHHHHHHHHHHHHHHHHHHHHHHH--/-HHHHHHHHHHHH-SS-----EE--SSPGGGHHHHHHHHT---SPEEPGGGHHHHHH---TT----EEEETTHHHH---HHHHHHHHHS-GGGPPEEEE--SBTT--TTGGGHHHHHHTT-EEE--SSHHHHHHHHHHHHHHHT-SSHHHHTT-GGG--B----------PPPPP-S--S-EEEEEEEE-TTTB-HHHHHHHHHHHHHH-GGGGTBPPPPSSTT----B-TTSSSPPPEEEEEEEE--PPPGGGTTTEEEEES--HHHHHHHHTT-SEE---B--THHHHTB--HHHHHHHHTT--EEE-HHHHHHSGGG-STTTEEE--TTS-HHHHHHHHHHT--HHHHHT----HHHHHHHHHHHHH-S---HHHHHHHHHHHHHHHHHHHHHHHH--

pLDDT: mean 93.31, std 6.71, range [56.25, 98.81]